Protein 3QMV (pdb70)

Solvent-accessible surface area: 45714 Å² total

Sequence (1020 aa):
QRRSAWFPRPVAAPAAEPPDPAAAPLRLVCFPYAGGTVSAFRGWQEERLGDEVAVVPVQLPGRGLRLRERPYDTEPLAEAVADALEEHRLTHDYALFGHSSGALLAYEVACVLRRRGAPRPRHLFVSGSRAPHLYGDRADHTLSDTALREVIRDLGGLDFDRRLPVLRADLRACERYDWHPRPPLDCPTTAFSAAADPIATPEVEAWRPYTTGSFLRRHLPGNHFFLNGGPSRDRLLAHLGTELSQRSAWFPRPVAAPAAEPPDPAAAPLRLVCFPYAGGTVSAFRGWQERLGDEVAVVPVQLPGRGLRLRERPYDTEPLAEAVADALEEHRLTHDYALFGHSSGALLAYEVACVLRRRGAPRPRHLFVSGSRAPHLYGDRADHTLSDTALREVIRDLGGLDDADTLGAAYFDRRLPVLRADLRACERYDWHPRRPPLDCPTTAFSAAADPIATPEVEAWRPYTTGSFLRRHLPGNHFFLNGGPSRDRLLAHLGTELDLGTENLYFQSNALLSSQRSAWFPRPVAAPAEPPDPAAAPLRLVCFPYAGGTVSAFRGWQERLGDEVAVVPVQLPGRGLRLRRERPYDTEPLAEAVADALEEHRLTHDYALFGHSGALLAYEVACVLRRRGAPRPRHLFVSGSRAPHLYGDRADHTLSDTALREVIRDLGGLDDADTLGAAYFDRRLPVLRADLRACERYDWHPRPPLDCPTTAFSAAADPIATPEVEAWRRPYTTGSFLRRHLPGNHFFLNGGPSRDRLLAHLGTELDLGTENLYFQSNALLSQRSAWFPRPVAAEPPDPAAAPLRLVCFPYAGGTVSAFRGWQERLGDEVAVVPVQLPGRGLRLRRERPYDTEPLAEAVADALEEHRLTHDYALFGHSSGALLAYEVACVLRRRGAPRPRHLFVSGSRAPHLYGDRADHTLSDTALREVIRDLGGLDDADTLGAAYFDRRLPVLRADLRACERYDWHPRPPLDCPTTAFSAAADPIATPEVEAWRPYTTGSFLRRHLPGNHFFLNGGPSRDRLLAHLGTEL

CATH classification: 3.40.50.1820

Radius of gyration: 35.7 Å; Cα contacts (8 Å, |Δi|>4): 2037; chains: 4; bounding box: 116×60×93 Å

B-factor: mean 31.5, std 10.74, range [8.54, 65.56]

Nearest PDB structures (foldseek):
  3qmv-assembly2_D  TM=9.800E-01  e=1.439E-48  Streptomyces coelicolor
  3qmv-assembly1_C  TM=9.848E-01  e=9.908E-48  Streptomyces coelicolor
  3qmw-assembly1_A  TM=9.601E-01  e=5.236E-45  Streptomyces coelicolor
  3qmw-assembly2_B  TM=9.418E-01  e=5.497E-44  Streptomyces coelicolor
  6vap-assembly2_B  TM=8.892E-01  e=2.662E-18  Streptomyces sp. WAC02707

Organism: Streptomyces coelicolor (strain ATCC BAA-471 / A3(2) / M145) (NCBI:txid100226)

Structure (mmCIF, N/CA/C/O backbone):
data_3QMV
#
_entry.id   3QMV
#
_cell.length_a   74.813
_cell.length_b   79.399
_cell.length_c   87.438
_cell.angle_alpha   90.00
_cell.angle_beta   90.12
_cell.angle_gamma   90.00
#
_symmetry.space_group_name_H-M   'P 1 21 1'
#
loop_
_entity.id
_entity.type
_entity.pdbx_description
1 polymer Thioesterase
2 water water
#
loop_
_atom_site.group_PDB
_atom_site.id
_atom_site.type_symbol
_atom_site.label_atom_id
_atom_site.label_alt_id
_atom_site.label_comp_id
_atom_site.label_asym_id
_atom_site.label_entity_id
_atom_site.label_seq_id
_atom_site.pdbx_PDB_ins_code
_atom_site.Cartn_x
_atom_site.Cartn_y
_atom_site.Cartn_z
_atom_site.occupancy
_atom_site.B_iso_or_equiv
_atom_site.auth_seq_id
_atom_site.auth_comp_id
_atom_site.auth_asym_id
_atom_site.auth_atom_id
_atom_site.pdbx_PDB_model_num
ATOM 1 N N . GLN A 1 28 ? 102.760 36.226 10.137 1.00 39.72 9 GLN A N 1
ATOM 2 C CA . GLN A 1 28 ? 102.915 35.042 9.235 1.00 39.46 9 GLN A CA 1
ATOM 3 C C . GLN A 1 28 ? 101.581 34.320 8.923 1.00 38.55 9 GLN A C 1
ATOM 4 O O . GLN A 1 28 ? 101.545 33.454 8.038 1.00 38.59 9 GLN A O 1
ATOM 10 N N A ARG A 1 29 ? 100.508 34.675 9.631 0.50 37.75 10 ARG A N 1
ATOM 11 N N B ARG A 1 29 ? 100.512 34.656 9.646 0.50 37.73 10 ARG A N 1
ATOM 12 C CA A ARG A 1 29 ? 99.204 34.048 9.408 0.50 37.23 10 ARG A CA 1
ATOM 13 C CA B ARG A 1 29 ? 99.206 34.048 9.389 0.50 37.20 10 ARG A CA 1
ATOM 14 C C A ARG A 1 29 ? 98.622 34.434 8.052 0.50 36.39 10 ARG A C 1
ATOM 15 C C B ARG A 1 29 ? 98.700 34.400 8.002 0.50 36.37 10 ARG A C 1
ATOM 16 O O A ARG A 1 29 ? 97.890 33.660 7.451 0.50 36.38 10 ARG A O 1
ATOM 17 O O B ARG A 1 29 ? 98.111 33.568 7.324 0.50 36.37 10 ARG A O 1
ATOM 32 N N . SER A 1 30 ? 98.947 35.638 7.589 1.00 35.63 11 SER A N 1
ATOM 33 C CA . SER A 1 30 ? 98.498 36.137 6.293 1.00 34.06 11 SER A CA 1
ATOM 34 C C . SER A 1 30 ? 99.209 35.467 5.128 1.00 31.92 11 SER A C 1
ATOM 35 O O . SER A 1 30 ? 98.641 35.361 4.029 1.00 31.73 11 SER A O 1
ATOM 38 N N . ALA A 1 31 ? 100.455 35.043 5.358 1.00 29.14 12 ALA A N 1
ATOM 39 C CA . ALA A 1 31 ? 101.194 34.289 4.358 1.00 26.98 12 ALA A CA 1
ATOM 40 C C . ALA A 1 31 ? 100.577 32.907 4.175 1.00 24.87 12 ALA A C 1
ATOM 41 O O . ALA A 1 31 ? 100.158 32.573 3.084 1.00 23.74 12 ALA A O 1
ATOM 43 N N . TRP A 1 32 ? 100.528 32.113 5.245 1.00 23.05 13 TRP A N 1
ATOM 44 C CA . TRP A 1 32 ? 100.099 30.705 5.144 1.00 22.04 13 TRP A CA 1
ATOM 45 C C . TRP A 1 32 ? 98.579 30.532 4.985 1.00 21.34 13 TRP A C 1
ATOM 46 O O . TRP A 1 32 ? 98.108 29.671 4.208 1.00 20.36 13 TRP A O 1
ATOM 57 N N . PHE A 1 33 ? 97.829 31.348 5.722 1.00 20.33 14 PHE A N 1
ATOM 58 C CA . PHE A 1 33 ? 96.392 31.143 5.906 1.00 20.37 14 PHE A CA 1
ATOM 59 C C . PHE A 1 33 ? 95.602 32.401 5.618 1.00 20.18 14 PHE A C 1
ATOM 60 O O . PHE A 1 33 ? 94.954 32.945 6.506 1.00 20.62 14 PHE A O 1
ATOM 68 N N . PRO A 1 34 ? 95.645 32.859 4.359 1.00 20.49 15 PRO A N 1
ATOM 69 C CA . PRO A 1 34 ? 94.891 34.046 3.962 1.00 21.06 15 PRO A CA 1
ATOM 70 C C . PRO A 1 34 ? 93.386 33.816 4.023 1.00 21.82 15 PRO A C 1
ATOM 71 O O . PRO A 1 34 ? 92.899 32.760 3.566 1.00 21.10 15 PRO A O 1
ATOM 75 N N . ARG A 1 35 ? 92.652 34.796 4.551 1.00 22.62 16 ARG A N 1
ATOM 76 C CA . ARG A 1 35 ? 91.190 34.682 4.626 1.00 24.16 16 ARG A CA 1
ATOM 77 C C . ARG A 1 35 ? 90.630 34.638 3.211 1.00 23.76 16 ARG A C 1
ATOM 78 O O . ARG A 1 35 ? 91.052 35.405 2.373 1.00 24.33 16 ARG A O 1
ATOM 86 N N . PRO A 1 36 ? 89.688 33.726 2.932 1.00 24.19 17 PRO A N 1
ATOM 87 C CA . PRO A 1 36 ? 89.083 33.787 1.608 1.00 24.49 17 PRO A CA 1
ATOM 88 C C . PRO A 1 36 ? 88.349 35.119 1.410 1.00 24.58 17 PRO A C 1
ATOM 89 O O . PRO A 1 36 ? 87.812 35.670 2.354 1.00 23.54 17 PRO A O 1
ATOM 93 N N . VAL A 1 37 ? 88.384 35.632 0.191 1.00 25.75 18 VAL A N 1
ATOM 94 C CA . VAL A 1 37 ? 87.603 36.804 -0.179 1.00 27.00 18 VAL A CA 1
ATOM 95 C C . VAL A 1 37 ? 86.141 36.370 -0.381 1.00 28.32 18 VAL A C 1
ATOM 96 O O . VAL A 1 37 ? 85.860 35.208 -0.715 1.00 27.69 18 VAL A O 1
ATOM 100 N N . ALA A 1 38 ? 85.217 37.298 -0.160 1.00 30.29 19 ALA A N 1
ATOM 101 C CA . ALA A 1 38 ? 83.794 37.029 -0.347 1.00 31.96 19 ALA A CA 1
ATOM 102 C C . ALA A 1 38 ? 83.527 36.657 -1.799 1.00 33.65 19 ALA A C 1
ATOM 103 O O . ALA A 1 38 ? 84.143 37.212 -2.711 1.00 34.11 19 ALA A O 1
ATOM 105 N N . ALA A 1 39 ? 82.641 35.693 -2.029 1.00 35.86 20 ALA A N 1
ATOM 106 C CA . ALA A 1 39 ? 82.306 35.325 -3.400 1.00 37.41 20 ALA A CA 1
ATOM 107 C C . ALA A 1 39 ? 81.342 36.355 -3.994 1.00 39.27 20 ALA A C 1
ATOM 108 O O . ALA A 1 39 ? 80.666 37.078 -3.267 1.00 38.49 20 ALA A O 1
ATOM 110 N N . PRO A 1 40 ? 81.289 36.434 -5.333 1.00 41.76 21 PRO A N 1
ATOM 111 C CA . PRO A 1 40 ? 80.219 37.215 -5.909 1.00 43.27 21 PRO A CA 1
ATOM 112 C C . PRO A 1 40 ? 78.958 36.360 -5.883 1.00 44.53 21 PRO A C 1
ATOM 113 O O . PRO A 1 40 ? 78.833 35.447 -6.703 1.00 45.49 21 PRO A O 1
ATOM 117 N N . ALA A 1 41 ? 78.069 36.613 -4.918 1.00 45.76 22 ALA A N 1
ATOM 118 C CA . ALA A 1 41 ? 76.755 35.941 -4.855 1.00 46.57 22 ALA A CA 1
ATOM 119 C C . ALA A 1 41 ? 76.092 35.881 -6.241 1.00 46.92 22 ALA A C 1
ATOM 120 O O . ALA A 1 41 ? 75.692 36.912 -6.790 1.00 47.37 22 ALA A O 1
ATOM 122 N N . ALA A 1 42 ? 75.987 34.673 -6.797 1.00 47.18 23 ALA A N 1
ATOM 123 C CA . ALA A 1 42 ? 75.596 34.476 -8.201 1.00 47.40 23 ALA A CA 1
ATOM 124 C C . ALA A 1 42 ? 74.160 34.895 -8.538 1.00 47.55 23 ALA A C 1
ATOM 125 O O . ALA A 1 42 ? 73.260 34.862 -7.687 1.00 47.79 23 ALA A O 1
ATOM 127 N N . GLU A 1 43 ? 73.972 35.284 -9.799 1.00 47.42 24 GLU A N 1
ATOM 128 C CA . GLU A 1 43 ? 72.653 35.542 -10.360 1.00 47.30 24 GLU A CA 1
ATOM 129 C C . GLU A 1 43 ? 71.838 34.244 -10.320 1.00 46.43 24 GLU A C 1
ATOM 130 O O . GLU A 1 43 ? 72.339 33.192 -10.738 1.00 46.28 24 GLU A O 1
ATOM 136 N N . PRO A 1 44 ? 70.590 34.307 -9.811 1.00 45.28 25 PRO A N 1
ATOM 137 C CA . PRO A 1 44 ? 69.759 33.095 -9.739 1.00 44.47 25 PRO A CA 1
ATOM 138 C C . PRO A 1 44 ? 69.518 32.439 -11.104 1.00 43.48 25 PRO A C 1
ATOM 139 O O . PRO A 1 44 ? 69.368 33.146 -12.108 1.00 43.58 25 PRO A O 1
ATOM 143 N N . PRO A 1 45 ? 69.500 31.093 -11.150 1.00 42.00 26 PRO A N 1
ATOM 144 C CA . PRO A 1 45 ? 69.191 30.422 -12.409 1.00 41.08 26 PRO A CA 1
ATOM 145 C C . PRO A 1 45 ? 67.725 30.585 -12.810 1.00 40.06 26 PRO A C 1
ATOM 146 O O . PRO A 1 45 ? 66.844 30.692 -11.956 1.00 39.47 26 PRO A O 1
ATOM 150 N N . ASP A 1 46 ? 67.491 30.612 -14.115 1.00 39.23 27 ASP A N 1
ATOM 151 C CA . ASP A 1 46 ? 66.163 30.727 -14.672 1.00 38.67 27 ASP A CA 1
ATOM 152 C C . ASP A 1 46 ? 65.431 29.401 -14.441 1.00 37.80 27 ASP A C 1
ATOM 153 O O . ASP A 1 46 ? 65.889 28.362 -14.921 1.00 37.11 27 ASP A O 1
ATOM 158 N N . PRO A 1 47 ? 64.308 29.422 -13.691 1.00 37.17 28 PRO A N 1
ATOM 159 C CA . PRO A 1 47 ? 63.571 28.171 -13.480 1.00 36.83 28 PRO A CA 1
ATOM 160 C C . PRO A 1 47 ? 63.129 27.509 -14.787 1.00 36.85 28 PRO A C 1
ATOM 161 O O . PRO A 1 47 ? 63.025 26.291 -14.847 1.00 37.20 28 PRO A O 1
ATOM 165 N N . ALA A 1 48 ? 62.886 28.310 -15.820 1.00 36.80 29 ALA A N 1
ATOM 166 C CA . ALA A 1 48 ? 62.550 27.802 -17.150 1.00 36.49 29 ALA A CA 1
ATOM 167 C C . ALA A 1 48 ? 63.648 26.929 -17.747 1.00 36.27 29 ALA A C 1
ATOM 168 O O . ALA A 1 48 ? 63.346 25.898 -18.365 1.00 36.86 29 ALA A O 1
ATOM 170 N N . ALA A 1 49 ? 64.908 27.326 -17.553 1.00 35.18 30 ALA A N 1
ATOM 171 C CA . ALA A 1 49 ? 66.048 26.665 -18.197 1.00 34.77 30 ALA A CA 1
ATOM 172 C C . ALA A 1 49 ? 66.915 25.791 -17.282 1.00 34.13 30 ALA A C 1
ATOM 173 O O . ALA A 1 49 ? 67.825 25.103 -17.769 1.00 34.96 30 ALA A O 1
ATOM 175 N N . ALA A 1 50 ? 66.674 25.817 -15.971 1.00 33.10 31 ALA A N 1
ATOM 176 C CA . ALA A 1 50 ? 67.530 25.088 -15.032 1.00 32.10 31 ALA A CA 1
ATOM 177 C C . ALA A 1 50 ? 67.411 23.588 -15.288 1.00 31.33 31 ALA A C 1
ATOM 178 O O . ALA A 1 50 ? 66.328 23.116 -15.605 1.00 31.74 31 ALA A O 1
ATOM 180 N N . PRO A 1 51 ? 68.518 22.827 -15.175 1.00 30.41 32 PRO A N 1
ATOM 181 C CA . PRO A 1 51 ? 68.379 21.383 -15.414 1.00 29.50 32 PRO A CA 1
ATOM 182 C C . PRO A 1 51 ? 67.448 20.666 -14.419 1.00 28.24 32 PRO A C 1
ATOM 183 O O . PRO A 1 51 ? 66.887 19.623 -14.759 1.00 28.00 32 PRO A O 1
ATOM 187 N N . LEU A 1 52 ? 67.307 21.212 -13.210 1.00 26.86 33 LEU A N 1
ATOM 188 C CA . LEU A 1 52 ? 66.364 20.690 -12.214 1.00 25.89 33 LEU A CA 1
ATOM 189 C C . LEU A 1 52 ? 65.633 21.825 -11.475 1.00 24.55 33 LEU A C 1
ATOM 190 O O . LEU A 1 52 ? 66.253 22.815 -11.084 1.00 23.38 33 LEU A O 1
ATOM 195 N N . ARG A 1 53 ? 64.315 21.669 -11.297 1.00 23.01 34 ARG A N 1
ATOM 196 C CA . ARG A 1 53 ? 63.515 22.597 -10.504 1.00 22.11 34 ARG A CA 1
ATOM 197 C C . ARG A 1 53 ? 63.069 21.890 -9.228 1.00 20.66 34 ARG A C 1
ATOM 198 O O . ARG A 1 53 ? 62.423 20.858 -9.284 1.00 21.50 34 ARG A O 1
ATOM 206 N N . LEU A 1 54 ? 63.458 22.424 -8.085 1.00 19.31 35 LEU A N 1
ATOM 207 C CA . LEU A 1 54 ? 63.095 21.869 -6.779 1.00 18.29 35 LEU A CA 1
ATOM 208 C C . LEU A 1 54 ? 61.895 22.614 -6.212 1.00 17.13 35 LEU A C 1
ATOM 209 O O . LEU A 1 54 ? 62.016 23.746 -5.769 1.00 17.23 35 LEU A O 1
ATOM 214 N N . VAL A 1 55 ? 60.738 21.958 -6.217 1.00 16.94 36 VAL A N 1
ATOM 215 C CA . VAL A 1 55 ? 59.483 22.565 -5.815 1.00 15.60 36 VAL A CA 1
ATOM 216 C C . VAL A 1 55 ? 59.347 22.355 -4.312 1.00 15.62 36 VAL A C 1
ATOM 217 O O . VAL A 1 55 ? 59.364 21.212 -3.840 1.00 15.98 36 VAL A O 1
ATOM 221 N N . CYS A 1 56 ? 59.174 23.446 -3.565 1.00 15.33 37 CYS A N 1
ATOM 222 C CA . CYS A 1 56 ? 59.271 23.409 -2.102 1.00 16.00 37 CYS A CA 1
ATOM 223 C C . CYS A 1 56 ? 57.998 23.837 -1.375 1.00 16.44 37 CYS A C 1
ATOM 224 O O . CYS A 1 56 ? 57.476 24.944 -1.625 1.00 17.18 37 CYS A O 1
ATOM 227 N N . PHE A 1 57 ? 57.533 22.975 -0.460 1.00 16.40 38 PHE A N 1
ATOM 228 C CA . PHE A 1 57 ? 56.320 23.174 0.319 1.00 16.49 38 PHE A CA 1
ATOM 229 C C . PHE A 1 57 ? 56.629 23.392 1.802 1.00 16.98 38 PHE A C 1
ATOM 230 O O . PHE A 1 57 ? 57.394 22.640 2.404 1.00 16.70 38 PHE A O 1
ATOM 238 N N . PRO A 1 58 ? 56.041 24.425 2.401 1.00 18.42 39 PRO A N 1
ATOM 239 C CA . PRO A 1 58 ? 56.280 24.732 3.815 1.00 19.06 39 PRO A CA 1
ATOM 240 C C . PRO A 1 58 ? 55.534 23.852 4.794 1.00 19.51 39 PRO A C 1
ATOM 241 O O . PRO A 1 58 ? 54.687 23.049 4.392 1.00 19.31 39 PRO A O 1
ATOM 245 N N . TYR A 1 59 ? 55.848 24.028 6.083 1.00 19.92 40 TYR A N 1
ATOM 246 C CA . TYR A 1 59 ? 55.146 23.374 7.183 1.00 19.85 40 TYR A CA 1
ATOM 247 C C . TYR A 1 59 ? 53.838 24.097 7.417 1.00 20.21 40 TYR A C 1
ATOM 248 O O . TYR A 1 59 ? 53.609 25.160 6.843 1.00 20.05 40 TYR A O 1
ATOM 257 N N . ALA A 1 60 ? 52.994 23.524 8.271 1.00 20.73 41 ALA A N 1
ATOM 258 C CA . ALA A 1 60 ? 51.649 24.054 8.526 1.00 21.69 41 ALA A CA 1
ATOM 259 C C . ALA A 1 60 ? 51.737 25.450 9.098 1.00 22.72 41 ALA A C 1
ATOM 260 O O . ALA A 1 60 ? 52.484 25.681 10.051 1.00 23.11 41 ALA A O 1
ATOM 262 N N . GLY A 1 61 ? 50.975 26.375 8.513 1.00 23.76 42 GLY A N 1
ATOM 263 C CA . GLY A 1 61 ? 51.007 27.787 8.925 1.00 24.12 42 GLY A CA 1
ATOM 264 C C . GLY A 1 61 ? 52.260 28.521 8.473 1.00 24.72 42 GLY A C 1
ATOM 265 O O . GLY A 1 61 ? 52.471 29.660 8.861 1.00 25.57 42 GLY A O 1
ATOM 266 N N . GLY A 1 62 ? 53.077 27.883 7.631 1.00 24.57 43 GLY A N 1
ATOM 267 C CA . GLY A 1 62 ? 54.331 28.455 7.184 1.00 24.21 43 GLY A CA 1
ATOM 268 C C . GLY A 1 62 ? 54.186 29.098 5.832 1.00 23.93 43 GLY A C 1
ATOM 269 O O . GLY A 1 62 ? 53.146 28.982 5.191 1.00 23.50 43 GLY A O 1
ATOM 270 N N . THR A 1 63 ? 55.237 29.775 5.386 1.00 23.37 44 THR A N 1
ATOM 271 C CA . THR A 1 63 ? 55.196 30.435 4.084 1.00 23.16 44 THR A CA 1
ATOM 272 C C . THR A 1 63 ? 56.483 30.171 3.326 1.00 22.56 44 THR A C 1
ATOM 273 O O . THR A 1 63 ? 57.362 29.485 3.820 1.00 21.46 44 THR A O 1
ATOM 277 N N . VAL A 1 64 ? 56.586 30.739 2.127 1.00 22.60 45 VAL A N 1
ATOM 278 C CA . VAL A 1 64 ? 57.777 30.574 1.311 1.00 23.05 45 VAL A CA 1
ATOM 279 C C . VAL A 1 64 ? 59.055 31.105 1.974 1.00 23.77 45 VAL A C 1
ATOM 280 O O . VAL A 1 64 ? 60.150 30.783 1.521 1.00 23.80 45 VAL A O 1
ATOM 284 N N . SER A 1 65 ? 58.919 31.886 3.050 1.00 24.13 46 SER A N 1
ATOM 285 C CA . SER A 1 65 ? 60.079 32.427 3.770 1.00 25.10 46 SER A CA 1
ATOM 286 C C . SER A 1 65 ? 60.948 31.330 4.370 1.00 24.98 46 SER A C 1
ATOM 287 O O . SER A 1 65 ? 62.141 31.537 4.612 1.00 25.05 46 SER A O 1
ATOM 290 N N . ALA A 1 66 ? 60.355 30.151 4.574 1.00 24.37 47 ALA A N 1
ATOM 291 C CA . ALA A 1 66 ? 61.079 28.981 5.057 1.00 23.36 47 ALA A CA 1
ATOM 292 C C . ALA A 1 66 ? 62.288 28.662 4.206 1.00 22.95 47 ALA A C 1
ATOM 293 O O . ALA A 1 66 ? 63.268 28.172 4.724 1.00 23.67 47 ALA A O 1
ATOM 295 N N . PHE A 1 67 ? 62.223 28.965 2.912 1.00 22.53 48 PHE A N 1
ATOM 296 C CA . PHE A 1 67 ? 63.249 28.586 1.947 1.00 22.24 48 PHE A CA 1
ATOM 297 C C . PHE A 1 67 ? 64.197 29.733 1.510 1.00 22.95 48 PHE A C 1
ATOM 298 O O . PHE A 1 67 ? 64.910 29.625 0.486 1.00 21.20 48 PHE A O 1
ATOM 306 N N . ARG A 1 68 ? 64.205 30.816 2.292 1.00 23.24 49 ARG A N 1
ATOM 307 C CA . ARG A 1 68 ? 65.117 31.937 2.036 1.00 24.33 49 ARG A CA 1
ATOM 308 C C . ARG A 1 68 ? 66.553 31.449 2.144 1.00 23.58 49 ARG A C 1
ATOM 309 O O . ARG A 1 68 ? 66.905 30.711 3.063 1.00 24.04 49 ARG A O 1
ATOM 317 N N . GLY A 1 69 ? 67.362 31.812 1.170 1.00 22.94 50 GLY A N 1
ATOM 318 C CA . GLY A 1 69 ? 68.761 31.424 1.150 1.00 22.84 50 GLY A CA 1
ATOM 319 C C . GLY A 1 69 ? 69.027 30.080 0.495 1.00 22.79 50 GLY A C 1
ATOM 320 O O . GLY A 1 69 ? 70.187 29.730 0.251 1.00 22.69 50 GLY A O 1
ATOM 321 N N . TRP A 1 70 ? 67.972 29.310 0.220 1.00 21.61 51 TRP A N 1
ATOM 322 C CA . TRP A 1 70 ? 68.146 27.989 -0.345 1.00 21.46 51 TRP A CA 1
ATOM 323 C C . TRP A 1 70 ? 68.818 28.051 -1.707 1.00 22.15 51 TRP A C 1
ATOM 324 O O . TRP A 1 70 ? 69.684 27.223 -1.994 1.00 21.86 51 TRP A O 1
ATOM 335 N N . GLN A 1 71 ? 68.439 29.026 -2.531 1.00 22.89 52 GLN A N 1
ATOM 336 C CA . GLN A 1 71 ? 68.975 29.133 -3.897 1.00 24.52 52 GLN A CA 1
ATOM 337 C C . GLN A 1 71 ? 70.501 29.303 -3.969 1.00 25.96 52 GLN A C 1
ATOM 338 O O . GLN A 1 71 ? 71.173 28.613 -4.740 1.00 25.55 52 GLN A O 1
ATOM 344 N N A GLU A 1 72 ? 71.047 30.231 -3.184 0.50 26.94 53 GLU A N 1
ATOM 345 N N B GLU A 1 72 ? 71.039 30.232 -3.189 0.50 27.01 53 GLU A N 1
ATOM 346 C CA A GLU A 1 72 ? 72.502 30.442 -3.193 0.50 27.78 53 GLU A CA 1
ATOM 347 C CA B GLU A 1 72 ? 72.486 30.456 -3.182 0.50 27.92 53 GLU A CA 1
ATOM 348 C C A GLU A 1 72 ? 73.227 29.225 -2.627 0.50 28.19 53 GLU A C 1
ATOM 349 C C B GLU A 1 72 ? 73.237 29.254 -2.603 0.50 28.28 53 GLU A C 1
ATOM 350 O O A GLU A 1 72 ? 74.265 28.819 -3.145 0.50 28.29 53 GLU A O 1
ATOM 351 O O B GLU A 1 72 ? 74.307 28.895 -3.085 0.50 28.43 53 GLU A O 1
ATOM 362 N N . ARG A 1 73 ? 72.657 28.619 -1.591 1.00 28.72 54 ARG A N 1
ATOM 363 C CA . ARG A 1 73 ? 73.266 27.455 -0.973 1.00 29.16 54 ARG A CA 1
ATOM 364 C C . ARG A 1 73 ? 73.291 26.231 -1.879 1.00 29.38 54 ARG A C 1
ATOM 365 O O . ARG A 1 73 ? 74.234 25.427 -1.806 1.00 30.00 54 ARG A O 1
ATOM 373 N N . LEU A 1 74 ? 72.289 26.091 -2.746 1.00 29.20 55 LEU A N 1
ATOM 374 C CA . LEU A 1 74 ? 72.204 24.922 -3.622 1.00 29.29 55 LEU A CA 1
ATOM 375 C C . LEU A 1 74 ? 72.891 25.107 -4.967 1.00 29.71 55 LEU A C 1
ATOM 376 O O . LEU A 1 74 ? 73.159 24.127 -5.650 1.00 29.47 55 LEU A O 1
ATOM 381 N N . GLY A 1 75 ? 73.160 26.348 -5.359 1.00 30.20 56 GLY A N 1
ATOM 382 C CA . GLY A 1 75 ? 73.946 26.611 -6.571 1.00 31.14 56 GLY A CA 1
ATOM 383 C C . GLY A 1 75 ? 73.114 26.714 -7.832 1.00 31.95 56 GLY A C 1
ATOM 384 O O . GLY A 1 75 ? 71.881 26.670 -7.780 1.00 32.99 56 GLY A O 1
ATOM 385 N N . ASP A 1 76 ? 73.794 26.804 -8.972 1.00 32.49 57 ASP A N 1
ATOM 386 C CA . ASP A 1 76 ? 73.164 27.197 -10.238 1.00 32.96 57 ASP A CA 1
ATOM 387 C C . ASP A 1 76 ? 72.576 26.038 -11.031 1.00 32.38 57 ASP A C 1
ATOM 388 O O . ASP A 1 76 ? 71.927 26.275 -12.042 1.00 31.92 57 ASP A O 1
ATOM 393 N N . GLU A 1 77 ? 72.786 24.796 -10.583 1.00 32.01 58 GLU A N 1
ATOM 394 C CA . GLU A 1 77 ? 72.244 23.631 -11.286 1.00 31.73 58 GLU A CA 1
ATOM 395 C C . GLU A 1 77 ? 70.803 23.277 -10.901 1.00 30.38 58 GLU A C 1
ATOM 396 O O . GLU A 1 77 ? 70.225 22.358 -11.479 1.00 30.93 58 GLU A O 1
ATOM 402 N N . VAL A 1 78 ? 70.241 23.977 -9.923 1.00 28.62 59 VAL A N 1
ATOM 403 C CA . VAL A 1 78 ? 68.866 23.749 -9.479 1.00 27.49 59 VAL A CA 1
ATOM 404 C C . VAL A 1 78 ? 68.166 25.103 -9.256 1.00 26.40 59 VAL A C 1
ATOM 405 O O . VAL A 1 78 ? 68.729 26.006 -8.634 1.00 27.31 59 VAL A O 1
ATOM 409 N N . ALA A 1 79 ? 66.964 25.261 -9.809 1.00 24.53 60 ALA A N 1
ATOM 410 C CA . ALA A 1 79 ? 66.121 26.412 -9.497 1.00 23.29 60 ALA A CA 1
ATOM 411 C C . ALA A 1 79 ? 65.246 26.019 -8.330 1.00 22.21 60 ALA A C 1
ATOM 412 O O . ALA A 1 79 ? 64.522 25.003 -8.399 1.00 22.21 60 ALA A O 1
ATOM 414 N N . VAL A 1 80 ? 65.347 26.781 -7.246 1.00 20.54 61 VAL A N 1
ATOM 415 C CA . VAL A 1 80 ? 64.490 26.607 -6.103 1.00 19.66 61 VAL A CA 1
ATOM 416 C C . VAL A 1 80 ? 63.148 27.338 -6.357 1.00 19.32 61 VAL A C 1
ATOM 417 O O . VAL A 1 80 ? 63.120 28.530 -6.675 1.00 19.20 61 VAL A O 1
ATOM 421 N N . VAL A 1 81 ? 62.052 26.599 -6.207 1.00 18.81 62 VAL A N 1
ATOM 422 C CA . VAL A 1 81 ? 60.701 27.081 -6.508 1.00 18.39 62 VAL A CA 1
ATOM 423 C C . VAL A 1 81 ? 59.844 26.879 -5.280 1.00 17.82 62 VAL A C 1
ATOM 424 O O . VAL A 1 81 ? 59.193 25.846 -5.135 1.00 18.66 62 VAL A O 1
ATOM 428 N N . PRO A 1 82 ? 59.874 27.841 -4.358 1.00 17.17 63 PRO A N 1
ATOM 429 C CA . PRO A 1 82 ? 58.959 27.746 -3.242 1.00 17.15 63 PRO A CA 1
ATOM 430 C C . PRO A 1 82 ? 57.510 27.951 -3.711 1.00 17.12 63 PRO A C 1
ATOM 431 O O . PRO A 1 82 ? 57.266 28.586 -4.741 1.00 17.92 63 PRO A O 1
ATOM 435 N N . VAL A 1 83 ? 56.571 27.335 -3.019 1.00 17.77 64 VAL A N 1
ATOM 436 C CA . VAL A 1 83 ? 55.163 27.397 -3.409 1.00 18.02 64 VAL A CA 1
ATOM 437 C C . VAL A 1 83 ? 54.438 28.213 -2.353 1.00 18.22 64 VAL A C 1
ATOM 438 O O . VAL A 1 83 ? 54.522 27.892 -1.177 1.00 18.54 64 VAL A O 1
ATOM 442 N N . GLN A 1 84 ? 53.759 29.281 -2.767 1.00 18.41 65 GLN A N 1
ATOM 443 C CA . GLN A 1 84 ? 52.856 30.014 -1.872 1.00 18.80 65 GLN A CA 1
ATOM 444 C C . GLN A 1 84 ? 51.446 29.481 -1.949 1.00 17.78 65 GLN A C 1
ATOM 445 O O . GLN A 1 84 ? 50.837 29.570 -2.994 1.00 17.87 65 GLN A O 1
ATOM 451 N N . LEU A 1 85 ? 50.936 28.949 -0.840 1.00 18.04 66 LEU A N 1
ATOM 452 C CA . LEU A 1 85 ? 49.592 28.362 -0.782 1.00 17.97 66 LEU A CA 1
ATOM 453 C C . LEU A 1 85 ? 48.550 29.449 -0.470 1.00 18.66 66 LEU A C 1
ATOM 454 O O . LEU A 1 85 ? 48.882 30.459 0.182 1.00 17.67 66 LEU A O 1
ATOM 459 N N . PRO A 1 86 ? 47.289 29.255 -0.933 1.00 18.58 67 PRO A N 1
ATOM 460 C CA . PRO A 1 86 ? 46.190 30.180 -0.636 1.00 18.53 67 PRO A CA 1
ATOM 461 C C . PRO A 1 86 ? 46.049 30.418 0.837 1.00 19.06 67 PRO A C 1
ATOM 462 O O . PRO A 1 86 ? 46.282 29.494 1.611 1.00 18.68 67 PRO A O 1
ATOM 466 N N . GLY A 1 87 ? 45.682 31.643 1.217 1.00 19.07 68 GLY A N 1
ATOM 467 C CA . GLY A 1 87 ? 45.437 31.986 2.608 1.00 19.37 68 GLY A CA 1
ATOM 468 C C . GLY A 1 87 ? 46.515 32.793 3.312 1.00 19.98 68 GLY A C 1
ATOM 469 O O . GLY A 1 87 ? 46.325 33.201 4.446 1.00 21.76 68 GLY A O 1
ATOM 470 N N . ARG A 1 88 ? 47.648 33.021 2.667 1.00 20.31 69 ARG A N 1
ATOM 471 C CA . ARG A 1 88 ? 48.780 33.680 3.321 1.00 20.35 69 ARG A CA 1
ATOM 472 C C . ARG A 1 88 ? 49.491 34.653 2.381 1.00 20.22 69 ARG A C 1
ATOM 473 O O . ARG A 1 88 ? 49.307 34.608 1.157 1.00 19.68 69 ARG A O 1
ATOM 481 N N . GLY A 1 89 ? 50.326 35.522 2.938 1.00 20.57 70 GLY A N 1
ATOM 482 C CA . GLY A 1 89 ? 50.993 36.523 2.107 1.00 20.89 70 GLY A CA 1
ATOM 483 C C . GLY A 1 89 ? 49.964 37.330 1.333 1.00 21.09 70 GLY A C 1
ATOM 484 O O . GLY A 1 89 ? 48.945 37.711 1.875 1.00 20.41 70 GLY A O 1
ATOM 485 N N . LEU A 1 90 ? 50.204 37.552 0.049 1.00 22.42 71 LEU A N 1
ATOM 486 C CA . LEU A 1 90 ? 49.253 38.302 -0.779 1.00 23.32 71 LEU A CA 1
ATOM 487 C C . LEU A 1 90 ? 47.981 37.519 -1.106 1.00 23.44 71 LEU A C 1
ATOM 488 O O . LEU A 1 90 ? 47.039 38.083 -1.661 1.00 23.70 71 LEU A O 1
ATOM 493 N N . ARG A 1 91 ? 47.957 36.230 -0.767 1.00 23.11 72 ARG A N 1
ATOM 494 C CA . ARG A 1 91 ? 46.797 35.373 -1.015 1.00 22.85 72 ARG A CA 1
ATOM 495 C C . ARG A 1 91 ? 45.902 35.299 0.215 1.00 22.54 72 ARG A C 1
ATOM 496 O O . ARG A 1 91 ? 45.082 34.391 0.357 1.00 22.09 72 ARG A O 1
ATOM 504 N N . LEU A 1 92 ? 46.052 36.276 1.099 1.00 22.59 73 LEU A N 1
ATOM 505 C CA . LEU A 1 92 ? 45.326 36.302 2.357 1.00 23.10 73 LEU A CA 1
ATOM 506 C C . LEU A 1 92 ? 43.814 36.409 2.220 1.00 23.29 73 LEU A C 1
ATOM 507 O O . LEU A 1 92 ? 43.106 36.140 3.176 1.00 23.76 73 LEU A O 1
ATOM 512 N N . ARG A 1 93 ? 43.310 36.811 1.059 1.00 23.61 74 ARG A N 1
ATOM 513 C CA . ARG A 1 93 ? 41.858 36.911 0.884 1.00 24.65 74 ARG A CA 1
ATOM 514 C C . ARG A 1 93 ? 41.236 35.592 0.393 1.00 24.28 74 ARG A C 1
ATOM 515 O O . ARG A 1 93 ? 40.022 35.442 0.420 1.00 24.99 74 ARG A O 1
ATOM 523 N N . GLU A 1 94 ? 42.060 34.658 -0.075 1.00 23.55 75 GLU A N 1
ATOM 524 C CA . GLU A 1 94 ? 41.558 33.348 -0.509 1.00 22.89 75 GLU A CA 1
ATOM 525 C C . GLU A 1 94 ? 41.347 32.448 0.698 1.00 21.91 75 GLU A C 1
ATOM 526 O O . GLU A 1 94 ? 42.166 32.444 1.600 1.00 21.94 75 GLU A O 1
ATOM 532 N N . ARG A 1 95 ? 40.247 31.689 0.713 1.00 21.10 76 ARG A N 1
ATOM 533 C CA . ARG A 1 95 ? 40.023 30.699 1.760 1.00 19.95 76 ARG A CA 1
ATOM 534 C C . ARG A 1 95 ? 41.111 29.619 1.641 1.00 19.14 76 ARG A C 1
ATOM 535 O O . ARG A 1 95 ? 41.320 29.065 0.563 1.00 19.08 76 ARG A O 1
ATOM 543 N N . PRO A 1 96 ? 41.810 29.333 2.736 1.00 18.50 77 PRO A N 1
ATOM 544 C CA . PRO A 1 96 ? 42.766 28.238 2.713 1.00 18.88 77 PRO A CA 1
ATOM 545 C C . PRO A 1 96 ? 42.053 26.891 2.567 1.00 18.46 77 PRO A C 1
ATOM 546 O O . PRO A 1 96 ? 40.973 26.672 3.145 1.00 18.01 77 PRO A O 1
ATOM 550 N N . TYR A 1 97 ? 42.624 26.021 1.745 1.00 18.39 78 TYR A N 1
ATOM 551 C CA . TYR A 1 97 ? 42.154 24.646 1.658 1.00 17.95 78 TYR A CA 1
ATOM 552 C C . TYR A 1 97 ? 42.309 23.994 3.033 1.00 18.04 78 TYR A C 1
ATOM 553 O O . TYR A 1 97 ? 43.265 24.251 3.751 1.00 17.99 78 TYR A O 1
ATOM 562 N N . ASP A 1 98 ? 41.355 23.170 3.424 1.00 19.07 79 ASP A N 1
ATOM 563 C CA . ASP A 1 98 ? 41.530 22.392 4.647 1.00 19.69 79 ASP A CA 1
ATOM 564 C C . ASP A 1 98 ? 41.480 20.879 4.407 1.00 18.95 79 ASP A C 1
ATOM 565 O O . ASP A 1 98 ? 41.352 20.097 5.343 1.00 17.74 79 ASP A O 1
ATOM 570 N N . THR A 1 99 ? 41.604 20.486 3.145 1.00 19.34 80 THR A N 1
ATOM 571 C CA . THR A 1 99 ? 41.683 19.091 2.753 1.00 19.54 80 THR A CA 1
ATOM 572 C C . THR A 1 99 ? 42.811 18.896 1.741 1.00 18.94 80 THR A C 1
ATOM 573 O O . THR A 1 99 ? 42.983 19.691 0.813 1.00 18.29 80 THR A O 1
ATOM 585 N N . GLU A 1 101 ? 43.711 16.596 -0.724 1.00 18.37 82 GLU A N 1
ATOM 586 C CA . GLU A 1 101 ? 43.549 16.248 -2.145 1.00 19.09 82 GLU A CA 1
ATOM 587 C C . GLU A 1 101 ? 43.215 17.466 -3.039 1.00 17.60 82 GLU A C 1
ATOM 588 O O . GLU A 1 101 ? 43.914 17.709 -4.007 1.00 17.37 82 GLU A O 1
ATOM 594 N N . PRO A 1 102 ? 42.186 18.261 -2.698 1.00 16.82 83 PRO A N 1
ATOM 595 C CA . PRO A 1 102 ? 41.940 19.444 -3.541 1.00 16.23 83 PRO A CA 1
ATOM 596 C C . PRO A 1 102 ? 43.089 20.462 -3.523 1.00 15.21 83 PRO A C 1
ATOM 597 O O . PRO A 1 102 ? 43.368 21.087 -4.539 1.00 15.51 83 PRO A O 1
ATOM 601 N N . LEU A 1 103 ? 43.767 20.613 -2.398 1.00 14.21 84 LEU A N 1
ATOM 602 C CA . LEU A 1 103 ? 44.978 21.437 -2.360 1.00 14.13 84 LEU A CA 1
ATOM 603 C C . LEU A 1 103 ? 46.055 20.919 -3.310 1.00 13.54 84 LEU A C 1
ATOM 604 O O . LEU A 1 103 ? 46.610 21.672 -4.077 1.00 12.54 84 LEU A O 1
ATOM 609 N N . ALA A 1 104 ? 46.326 19.619 -3.271 1.00 14.35 85 ALA A N 1
ATOM 610 C CA . ALA A 1 104 ? 47.308 18.997 -4.183 1.00 14.13 85 ALA A CA 1
ATOM 611 C C . ALA A 1 104 ? 46.912 19.139 -5.635 1.00 14.80 85 ALA A C 1
ATOM 612 O O . ALA A 1 104 ? 47.765 19.334 -6.517 1.00 14.37 85 ALA A O 1
ATOM 614 N N . GLU A 1 105 ? 45.611 19.059 -5.906 1.00 15.76 86 GLU A N 1
ATOM 615 C CA . GLU A 1 105 ? 45.120 19.236 -7.267 1.00 16.95 86 GLU A CA 1
ATOM 616 C C . GLU A 1 105 ? 45.263 20.665 -7.770 1.00 16.69 86 GLU A C 1
ATOM 617 O O . GLU A 1 105 ? 45.585 20.875 -8.932 1.00 16.64 86 GLU A O 1
ATOM 623 N N . ALA A 1 106 ? 44.993 21.643 -6.910 1.00 16.35 87 ALA A N 1
ATOM 624 C CA . ALA A 1 106 ? 45.194 23.047 -7.272 1.00 16.58 87 ALA A CA 1
ATOM 625 C C . ALA A 1 106 ? 46.703 23.334 -7.500 1.00 16.25 87 ALA A C 1
ATOM 626 O O . ALA A 1 106 ? 47.086 24.053 -8.422 1.00 17.32 87 ALA A O 1
ATOM 628 N N . VAL A 1 107 ? 47.555 22.756 -6.674 1.00 16.10 88 VAL A N 1
ATOM 629 C CA . VAL A 1 107 ? 49.009 22.880 -6.877 1.00 16.02 88 VAL A CA 1
ATOM 630 C C . VAL A 1 107 ? 49.406 22.259 -8.202 1.00 16.06 88 VAL A C 1
ATOM 631 O O . VAL A 1 107 ? 50.158 22.856 -8.980 1.00 15.90 88 VAL A O 1
ATOM 635 N N . ALA A 1 108 ? 48.887 21.069 -8.461 1.00 16.33 89 ALA A N 1
ATOM 636 C CA . ALA A 1 108 ? 49.189 20.354 -9.683 1.00 17.24 89 ALA A CA 1
ATOM 637 C C . ALA A 1 108 ? 48.701 21.126 -10.893 1.00 17.54 89 ALA A C 1
ATOM 638 O O . ALA A 1 108 ? 49.426 21.210 -11.871 1.00 18.46 89 ALA A O 1
ATOM 640 N N . ASP A 1 109 ? 47.498 21.706 -10.839 1.00 18.41 90 ASP A N 1
ATOM 641 C CA . ASP A 1 109 ? 47.053 22.631 -11.917 1.00 18.66 90 ASP A CA 1
ATOM 642 C C . ASP A 1 109 ? 48.070 23.756 -12.186 1.00 18.64 90 ASP A C 1
ATOM 643 O O . ASP A 1 109 ? 48.405 24.063 -13.341 1.00 19.19 90 ASP A O 1
ATOM 648 N N . ALA A 1 110 ? 48.545 24.383 -11.120 1.00 18.45 91 ALA A N 1
ATOM 649 C CA . ALA A 1 110 ? 49.519 25.462 -11.240 1.00 18.51 91 ALA A CA 1
ATOM 650 C C . ALA A 1 110 ? 50.858 24.957 -11.807 1.00 18.86 91 ALA A C 1
ATOM 651 O O . ALA A 1 110 ? 51.404 25.571 -12.710 1.00 18.02 91 ALA A O 1
ATOM 653 N N . LEU A 1 111 ? 51.370 23.827 -11.307 1.00 19.29 92 LEU A N 1
ATOM 654 C CA . LEU A 1 111 ? 52.610 23.268 -11.856 1.00 20.20 92 LEU A CA 1
ATOM 655 C C . LEU A 1 111 ? 52.523 23.017 -13.378 1.00 21.71 92 LEU A C 1
ATOM 656 O O . LEU A 1 111 ? 53.436 23.373 -14.123 1.00 21.87 92 LEU A O 1
ATOM 661 N N . GLU A 1 112 ? 51.425 22.427 -13.833 1.00 23.13 93 GLU A N 1
ATOM 662 C CA . GLU A 1 112 ? 51.249 22.132 -15.255 1.00 24.80 93 GLU A CA 1
ATOM 663 C C . GLU A 1 112 ? 51.116 23.421 -16.066 1.00 25.56 93 GLU A C 1
ATOM 664 O O . GLU A 1 112 ? 51.777 23.592 -17.088 1.00 25.58 93 GLU A O 1
ATOM 670 N N . GLU A 1 113 ? 50.263 24.324 -15.602 1.00 26.44 94 GLU A N 1
ATOM 671 C CA . GLU A 1 113 ? 50.045 25.604 -16.274 1.00 27.16 94 GLU A CA 1
ATOM 672 C C . GLU A 1 113 ? 51.367 26.337 -16.521 1.00 27.00 94 GLU A C 1
ATOM 673 O O . GLU A 1 113 ? 51.543 26.982 -17.557 1.00 27.06 94 GLU A O 1
ATOM 679 N N . HIS A 1 114 ? 52.301 26.222 -15.575 1.00 26.30 95 HIS A N 1
ATOM 680 C CA . HIS A 1 114 ? 53.556 26.955 -15.641 1.00 25.93 95 HIS A CA 1
ATOM 681 C C . HIS A 1 114 ? 54.752 26.071 -16.005 1.00 25.39 95 HIS A C 1
ATOM 682 O O . HIS A 1 114 ? 55.896 26.433 -15.774 1.00 25.12 95 HIS A O 1
ATOM 689 N N . ARG A 1 115 ? 54.462 24.916 -16.583 1.00 25.40 96 ARG A N 1
ATOM 690 C CA . ARG A 1 115 ? 55.464 24.064 -17.209 1.00 25.86 96 ARG A CA 1
ATOM 691 C C . ARG A 1 115 ? 56.544 23.647 -16.219 1.00 25.00 96 ARG A C 1
ATOM 692 O O . ARG A 1 115 ? 57.733 23.681 -16.527 1.00 23.80 96 ARG A O 1
ATOM 700 N N . LEU A 1 116 ? 56.113 23.263 -15.044 1.00 24.57 97 LEU A N 1
ATOM 701 C CA . LEU A 1 116 ? 56.988 22.818 -14.011 1.00 24.85 97 LEU A CA 1
ATOM 702 C C . LEU A 1 116 ? 56.912 21.312 -13.800 1.00 25.36 97 LEU A C 1
ATOM 703 O O . LEU A 1 116 ? 57.431 20.803 -12.885 1.00 26.48 97 LEU A O 1
ATOM 708 N N . THR A 1 117 ? 56.255 20.622 -14.696 1.00 25.27 98 THR A N 1
ATOM 709 C CA . THR A 1 117 ? 55.984 19.212 -14.561 1.00 25.52 98 THR A CA 1
ATOM 710 C C . THR A 1 117 ? 56.971 18.298 -15.332 1.00 25.92 98 THR A C 1
ATOM 711 O O . THR A 1 117 ? 56.629 17.242 -15.748 1.00 26.44 98 THR A O 1
ATOM 715 N N . HIS A 1 118 ? 58.172 18.776 -15.574 1.00 26.13 99 HIS A N 1
ATOM 716 C CA . HIS A 1 118 ? 59.275 17.959 -16.045 1.00 26.20 99 HIS A CA 1
ATOM 717 C C . HIS A 1 118 ? 60.542 18.446 -15.414 1.00 25.57 99 HIS A C 1
ATOM 718 O O . HIS A 1 118 ? 60.606 19.552 -14.998 1.00 25.31 99 HIS A O 1
ATOM 725 N N . ASP A 1 119 ? 61.541 17.589 -15.350 1.00 24.75 100 ASP A N 1
ATOM 726 C CA . ASP A 1 119 ? 62.795 17.935 -14.709 1.00 24.03 100 ASP A CA 1
ATOM 727 C C . ASP A 1 119 ? 62.524 18.629 -13.389 1.00 23.05 100 ASP A C 1
ATOM 728 O O . ASP A 1 119 ? 63.000 19.753 -13.154 1.00 23.05 100 ASP A O 1
ATOM 733 N N . TYR A 1 120 ? 61.755 17.965 -12.532 1.00 21.19 101 TYR A N 1
ATOM 734 C CA . TYR A 1 120 ? 61.413 18.529 -11.246 1.00 19.82 101 TYR A CA 1
ATOM 735 C C . TYR A 1 120 ? 61.611 17.550 -10.104 1.00 18.99 101 TYR A C 1
ATOM 736 O O . TYR A 1 120 ? 61.527 16.315 -10.265 1.00 18.43 101 TYR A O 1
ATOM 745 N N . ALA A 1 121 ? 61.874 18.114 -8.935 1.00 17.63 102 ALA A N 1
ATOM 746 C CA . ALA A 1 121 ? 61.891 17.360 -7.714 1.00 16.48 102 ALA A CA 1
ATOM 747 C C . ALA A 1 121 ? 60.990 18.078 -6.724 1.00 15.94 102 ALA A C 1
ATOM 748 O O . ALA A 1 121 ? 60.642 19.247 -6.934 1.00 14.87 102 ALA A O 1
ATOM 750 N N . LEU A 1 122 ? 60.614 17.383 -5.649 1.00 15.58 103 LEU A N 1
ATOM 751 C CA . LEU A 1 122 ? 59.704 17.927 -4.649 1.00 15.45 103 LEU A CA 1
ATOM 752 C C . LEU A 1 122 ? 60.345 17.855 -3.282 1.00 15.94 103 LEU A C 1
ATOM 753 O O . LEU A 1 122 ? 60.981 16.842 -2.932 1.00 16.09 103 LEU A O 1
ATOM 758 N N . PHE A 1 123 ? 60.159 18.923 -2.507 1.00 15.23 104 PHE A N 1
ATOM 759 C CA . PHE A 1 123 ? 60.553 18.954 -1.114 1.00 14.61 104 PHE A CA 1
ATOM 760 C C . PHE A 1 123 ? 59.370 19.421 -0.293 1.00 14.03 104 PHE A C 1
ATOM 761 O O . PHE A 1 123 ? 58.617 20.321 -0.709 1.00 14.27 104 PHE A O 1
ATOM 769 N N . GLY A 1 124 ? 59.213 18.821 0.875 1.00 13.78 105 GLY A N 1
ATOM 770 C CA . GLY A 1 124 ? 58.321 19.346 1.876 1.00 14.08 105 GLY A CA 1
ATOM 771 C C . GLY A 1 124 ? 58.713 19.017 3.289 1.00 13.99 105 GLY A C 1
ATOM 772 O O . GLY A 1 124 ? 59.326 18.007 3.538 1.00 14.63 105 GLY A O 1
ATOM 773 N N . HIS A 1 125 ? 58.330 19.873 4.210 1.00 15.12 106 HIS A N 1
ATOM 774 C CA . HIS A 1 125 ? 58.587 19.724 5.628 1.00 15.05 106 HIS A CA 1
ATOM 775 C C . HIS A 1 125 ? 57.281 19.660 6.416 1.00 15.31 106 HIS A C 1
ATOM 776 O O . HIS A 1 125 ? 56.439 20.492 6.267 1.00 15.34 106 HIS A O 1
ATOM 783 N N A SER A 1 126 ? 57.204 18.613 7.185 0.50 15.41 107 SER A N 1
ATOM 784 N N B SER A 1 126 ? 57.159 18.634 7.245 0.50 15.25 107 SER A N 1
ATOM 785 C CA A SER A 1 126 ? 56.071 18.366 8.013 0.50 15.77 107 SER A CA 1
ATOM 786 C CA B SER A 1 126 ? 55.977 18.339 8.018 0.50 15.46 107 SER A CA 1
ATOM 787 C C A SER A 1 126 ? 54.783 18.272 7.146 0.50 15.79 107 SER A C 1
ATOM 788 C C B SER A 1 126 ? 54.759 18.252 7.127 0.50 15.63 107 SER A C 1
ATOM 789 O O A SER A 1 126 ? 54.750 17.513 6.235 0.50 15.88 107 SER A O 1
ATOM 790 O O B SER A 1 126 ? 54.739 17.507 6.207 0.50 15.70 107 SER A O 1
ATOM 803 N N . GLY A 1 128 ? 54.005 19.934 4.737 1.00 12.83 109 GLY A N 1
ATOM 804 C CA . GLY A 1 128 ? 54.461 20.067 3.354 1.00 12.95 109 GLY A CA 1
ATOM 805 C C . GLY A 1 128 ? 54.989 18.787 2.717 1.00 12.81 109 GLY A C 1
ATOM 806 O O . GLY A 1 128 ? 54.999 18.655 1.487 1.00 11.54 109 GLY A O 1
ATOM 807 N N . ALA A 1 129 ? 55.472 17.873 3.551 1.00 12.63 110 ALA A N 1
ATOM 808 C CA . ALA A 1 129 ? 55.947 16.579 3.077 1.00 13.53 110 ALA A CA 1
ATOM 809 C C . ALA A 1 129 ? 54.755 15.753 2.622 1.00 13.28 110 ALA A C 1
ATOM 810 O O . ALA A 1 129 ? 54.786 15.135 1.545 1.00 13.21 110 ALA A O 1
ATOM 812 N N . LEU A 1 130 ? 53.688 15.778 3.417 1.00 14.24 111 LEU A N 1
ATOM 813 C CA . LEU A 1 130 ? 52.434 15.088 3.046 1.00 14.15 111 LEU A CA 1
ATOM 814 C C . LEU A 1 130 ? 51.900 15.677 1.729 1.00 14.73 111 LEU A C 1
ATOM 815 O O . LEU A 1 130 ? 51.613 14.932 0.778 1.00 13.64 111 LEU A O 1
ATOM 820 N N . LEU A 1 131 ? 51.845 17.013 1.641 1.00 14.09 112 LEU A N 1
ATOM 821 C CA . LEU A 1 131 ? 51.379 17.673 0.419 1.00 14.36 112 LEU A CA 1
ATOM 822 C C . LEU A 1 131 ? 52.222 17.263 -0.785 1.00 14.36 112 LEU A C 1
ATOM 823 O O . LEU A 1 131 ? 51.689 17.003 -1.858 1.00 14.57 112 LEU A O 1
ATOM 828 N N . ALA A 1 132 ? 53.545 17.230 -0.607 1.00 14.54 113 ALA A N 1
ATOM 829 C CA . ALA A 1 132 ? 54.452 16.849 -1.689 1.00 14.41 113 ALA A CA 1
ATOM 830 C C . ALA A 1 132 ? 54.160 15.435 -2.190 1.00 13.66 113 ALA A C 1
ATOM 831 O O . ALA A 1 132 ? 54.133 15.190 -3.386 1.00 12.87 113 ALA A O 1
ATOM 833 N N . TYR A 1 133 ? 53.966 14.515 -1.257 1.00 14.68 114 TYR A N 1
ATOM 834 C CA . TYR A 1 133 ? 53.560 13.142 -1.578 1.00 14.74 114 TYR A CA 1
ATOM 835 C C . TYR A 1 133 ? 52.220 13.136 -2.345 1.00 15.16 114 TYR A C 1
ATOM 836 O O . TYR A 1 133 ? 52.089 12.483 -3.398 1.00 14.67 114 TYR A O 1
ATOM 845 N N . GLU A 1 134 ? 51.238 13.887 -1.849 1.00 15.31 115 GLU A N 1
ATOM 846 C CA . GLU A 1 134 ? 49.934 13.972 -2.536 1.00 15.66 115 GLU A CA 1
ATOM 847 C C . GLU A 1 134 ? 50.066 14.578 -3.901 1.00 15.28 115 GLU A C 1
ATOM 848 O O . GLU A 1 134 ? 49.374 14.146 -4.811 1.00 15.42 115 GLU A O 1
ATOM 854 N N . VAL A 1 135 ? 50.958 15.561 -4.053 1.00 15.04 116 VAL A N 1
ATOM 855 C CA . VAL A 1 135 ? 51.177 16.189 -5.369 1.00 15.03 116 VAL A CA 1
ATOM 856 C C . VAL A 1 135 ? 51.800 15.203 -6.337 1.00 14.88 116 VAL A C 1
ATOM 857 O O . VAL A 1 135 ? 51.409 15.138 -7.505 1.00 15.00 116 VAL A O 1
ATOM 861 N N . ALA A 1 136 ? 52.801 14.456 -5.875 1.00 14.92 117 ALA A N 1
ATOM 862 C CA . ALA A 1 136 ? 53.366 13.389 -6.700 1.00 15.02 117 ALA A CA 1
ATOM 863 C C . ALA A 1 136 ? 52.272 12.374 -7.104 1.00 15.49 117 ALA A C 1
ATOM 864 O O . ALA A 1 136 ? 52.256 11.898 -8.219 1.00 15.51 117 ALA A O 1
ATOM 866 N N . CYS A 1 137 ? 51.347 12.059 -6.211 1.00 16.18 118 CYS A N 1
ATOM 867 C CA . CYS A 1 137 ? 50.290 11.079 -6.565 1.00 17.32 118 CYS A CA 1
ATOM 868 C C . CYS A 1 137 ? 49.288 11.638 -7.569 1.00 17.18 118 CYS A C 1
ATOM 869 O O . CYS A 1 137 ? 48.883 10.935 -8.503 1.00 17.56 118 CYS A O 1
ATOM 872 N N . VAL A 1 138 ? 48.902 12.907 -7.402 1.00 16.98 119 VAL A N 1
ATOM 873 C CA . VAL A 1 138 ? 48.040 13.562 -8.364 1.00 16.93 119 VAL A CA 1
ATOM 874 C C . VAL A 1 138 ? 48.695 13.638 -9.744 1.00 17.92 119 VAL A C 1
ATOM 875 O O . VAL A 1 138 ? 48.038 13.386 -10.759 1.00 16.90 119 VAL A O 1
ATOM 879 N N . LEU A 1 139 ? 49.979 14.024 -9.784 1.00 18.31 120 LEU A N 1
ATOM 880 C CA . LEU A 1 139 ? 50.712 14.091 -11.043 1.00 18.20 120 LEU A CA 1
ATOM 881 C C . LEU A 1 139 ? 50.833 12.714 -11.724 1.00 19.37 120 LEU A C 1
ATOM 882 O O . LEU A 1 139 ? 50.762 12.617 -12.954 1.00 18.83 120 LEU A O 1
ATOM 887 N N . ARG A 1 140 ? 51.042 11.659 -10.944 1.00 20.56 121 ARG A N 1
ATOM 888 C CA . ARG A 1 140 ? 51.009 10.298 -11.508 1.00 22.12 121 ARG A CA 1
ATOM 889 C C . ARG A 1 140 ? 49.640 9.976 -12.142 1.00 22.84 121 ARG A C 1
ATOM 890 O O . ARG A 1 140 ? 49.585 9.587 -13.301 1.00 23.46 121 ARG A O 1
ATOM 898 N N . ARG A 1 141 ? 48.549 10.173 -11.407 1.00 23.84 122 ARG A N 1
ATOM 899 C CA . ARG A 1 141 ? 47.195 9.933 -11.954 1.00 24.86 122 ARG A CA 1
ATOM 900 C C . ARG A 1 141 ? 46.932 10.728 -13.226 1.00 24.39 122 ARG A C 1
ATOM 901 O O . ARG A 1 141 ? 46.198 10.278 -14.104 1.00 23.43 122 ARG A O 1
ATOM 909 N N . ARG A 1 142 ? 47.537 11.905 -13.315 1.00 24.02 123 ARG A N 1
ATOM 910 C CA . ARG A 1 142 ? 47.401 12.765 -14.485 1.00 24.15 123 ARG A CA 1
ATOM 911 C C . ARG A 1 142 ? 48.339 12.429 -15.642 1.00 24.57 123 ARG A C 1
ATOM 912 O O . ARG A 1 142 ? 48.329 13.122 -16.649 1.00 25.04 123 ARG A O 1
ATOM 920 N N . GLY A 1 143 ? 49.155 11.392 -15.485 1.00 24.90 124 GLY A N 1
ATOM 921 C CA . GLY A 1 143 ? 50.048 10.929 -16.542 1.00 24.72 124 GLY A CA 1
ATOM 922 C C . GLY A 1 143 ? 51.278 11.772 -16.757 1.00 24.90 124 GLY A C 1
ATOM 923 O O . GLY A 1 143 ? 51.932 11.667 -17.820 1.00 24.76 124 GLY A O 1
ATOM 924 N N . ALA A 1 144 ? 51.610 12.606 -15.768 1.00 24.74 125 ALA A N 1
ATOM 925 C CA . ALA A 1 144 ? 52.766 13.495 -15.877 1.00 24.84 125 ALA A CA 1
ATOM 926 C C . ALA A 1 144 ? 54.029 12.717 -15.593 1.00 24.72 125 ALA A C 1
ATOM 927 O O . ALA A 1 144 ? 53.961 11.645 -14.987 1.00 25.32 125 ALA A O 1
ATOM 929 N N . PRO A 1 145 ? 55.189 13.239 -16.038 1.00 24.98 126 PRO A N 1
ATOM 930 C CA . PRO A 1 145 ? 56.473 12.655 -15.690 1.00 25.27 126 PRO A CA 1
ATOM 931 C C . PRO A 1 145 ? 56.627 12.632 -14.189 1.00 25.10 126 PRO A C 1
ATOM 932 O O . PRO A 1 145 ? 56.160 13.548 -13.490 1.00 24.98 126 PRO A O 1
ATOM 936 N N . ARG A 1 146 ? 57.269 11.593 -13.691 1.00 24.73 127 ARG A N 1
ATOM 937 C CA . ARG A 1 146 ? 57.498 11.483 -12.281 1.00 24.62 127 ARG A CA 1
ATOM 938 C C . ARG A 1 146 ? 58.558 12.496 -11.773 1.00 23.05 127 ARG A C 1
ATOM 939 O O . ARG A 1 146 ? 59.350 13.036 -12.557 1.00 22.05 127 ARG A O 1
ATOM 947 N N . PRO A 1 147 ? 58.557 12.768 -10.459 1.00 21.04 128 PRO A N 1
ATOM 948 C CA . PRO A 1 147 ? 59.621 13.581 -9.881 1.00 20.57 128 PRO A CA 1
ATOM 949 C C . PRO A 1 147 ? 60.979 12.898 -10.014 1.00 20.34 128 PRO A C 1
ATOM 950 O O . PRO A 1 147 ? 61.048 11.670 -9.970 1.00 19.90 128 PRO A O 1
ATOM 954 N N . ARG A 1 148 ? 62.048 13.677 -10.157 1.00 20.49 129 ARG A N 1
ATOM 955 C CA . ARG A 1 148 ? 63.407 13.124 -10.146 1.00 20.67 129 ARG A CA 1
ATOM 956 C C . ARG A 1 148 ? 63.735 12.624 -8.741 1.00 19.79 129 ARG A C 1
ATOM 957 O O . ARG A 1 148 ? 64.558 11.725 -8.564 1.00 19.83 129 ARG A O 1
ATOM 965 N N . HIS A 1 149 ? 63.097 13.225 -7.742 1.00 18.44 130 HIS A N 1
ATOM 966 C CA . HIS A 1 149 ? 63.378 12.899 -6.342 1.00 17.68 130 HIS A CA 1
ATOM 967 C C . HIS A 1 149 ? 62.250 13.460 -5.464 1.00 17.32 130 HIS A C 1
ATOM 968 O O . HIS A 1 149 ? 61.652 14.497 -5.797 1.00 15.84 130 HIS A O 1
ATOM 975 N N . LEU A 1 150 ? 61.963 12.756 -4.367 1.00 16.45 131 LEU A N 1
ATOM 976 C CA . LEU A 1 150 ? 61.056 13.216 -3.347 1.00 16.49 131 LEU A CA 1
ATOM 977 C C . LEU A 1 150 ? 61.860 13.377 -2.082 1.00 16.60 131 LEU A C 1
ATOM 978 O O . LEU A 1 150 ? 62.478 12.417 -1.625 1.00 17.40 131 LEU A O 1
ATOM 983 N N . PHE A 1 151 ? 61.867 14.579 -1.518 1.00 16.15 132 PHE A N 1
ATOM 984 C CA . PHE A 1 151 ? 62.478 14.825 -0.218 1.00 16.58 132 PHE A CA 1
ATOM 985 C C . PHE A 1 151 ? 61.390 15.124 0.800 1.00 17.14 132 PHE A C 1
ATOM 986 O O . PHE A 1 151 ? 60.568 16.039 0.600 1.00 17.70 132 PHE A O 1
ATOM 994 N N . VAL A 1 152 ? 61.378 14.358 1.885 1.00 17.96 133 VAL A N 1
ATOM 995 C CA . VAL A 1 152 ? 60.415 14.517 2.957 1.00 18.83 133 VAL A CA 1
ATOM 996 C C . VAL A 1 152 ? 61.132 14.751 4.283 1.00 19.51 133 VAL A C 1
ATOM 997 O O . VAL A 1 152 ? 62.040 14.022 4.667 1.00 21.03 133 VAL A O 1
ATOM 1001 N N . SER A 1 153 ? 60.731 15.800 4.975 1.00 19.53 134 SER A N 1
ATOM 1002 C CA . SER A 1 153 ? 61.493 16.280 6.090 1.00 19.24 134 SER A CA 1
ATOM 1003 C C . SER A 1 153 ? 60.572 16.514 7.272 1.00 19.00 134 SER A C 1
ATOM 1004 O O . SER A 1 153 ? 59.523 17.133 7.126 1.00 18.51 134 SER A O 1
ATOM 1007 N N . GLY A 1 154 ? 60.930 15.986 8.438 1.00 18.97 135 GLY A N 1
ATOM 1008 C CA . GLY A 1 154 ? 60.164 16.263 9.654 1.00 18.86 135 GLY A CA 1
ATOM 1009 C C . GLY A 1 154 ? 58.707 15.840 9.567 1.00 18.96 135 GLY A C 1
ATOM 1010 O O . GLY A 1 154 ? 57.814 16.529 10.082 1.00 19.52 135 GLY A O 1
ATOM 1011 N N . SER A 1 155 ? 58.474 14.694 8.934 1.00 18.61 136 SER A N 1
ATOM 1012 C CA . SER A 1 155 ? 57.130 14.160 8.722 1.00 18.25 136 SER A CA 1
ATOM 1013 C C . SER A 1 155 ? 57.065 12.653 8.924 1.00 18.43 136 SER A C 1
ATOM 1014 O O . SER A 1 155 ? 57.853 11.885 8.363 1.00 18.12 136 SER A O 1
ATOM 1017 N N . ARG A 1 156 ? 56.072 12.237 9.692 1.00 18.94 137 ARG A N 1
ATOM 1018 C CA . ARG A 1 156 ? 55.647 10.850 9.707 1.00 18.47 137 ARG A CA 1
ATOM 1019 C C . ARG A 1 156 ? 55.140 10.465 8.313 1.00 18.50 137 ARG A C 1
ATOM 1020 O O . ARG A 1 156 ? 54.811 11.342 7.496 1.00 18.00 137 ARG A O 1
ATOM 1028 N N . ALA A 1 157 ? 55.113 9.162 8.027 1.00 17.67 138 ALA A N 1
ATOM 1029 C CA . ALA A 1 157 ? 54.625 8.665 6.753 1.00 17.15 138 ALA A CA 1
ATOM 1030 C C . ALA A 1 157 ? 53.108 8.910 6.677 1.00 17.01 138 ALA A C 1
ATOM 1031 O O . ALA A 1 157 ? 52.468 9.008 7.708 1.00 15.58 138 ALA A O 1
ATOM 1033 N N . PRO A 1 158 ? 52.549 9.038 5.455 1.00 16.84 139 PRO A N 1
ATOM 1034 C CA . PRO A 1 158 ? 51.130 9.374 5.202 1.00 17.45 139 PRO A CA 1
ATOM 1035 C C . PRO A 1 158 ? 50.109 8.596 6.039 1.00 18.00 139 PRO A C 1
ATOM 1036 O O . PRO A 1 158 ? 49.173 9.191 6.578 1.00 18.98 139 PRO A O 1
ATOM 1040 N N . HIS A 1 159 ? 50.284 7.285 6.141 1.00 18.06 140 HIS A N 1
ATOM 1041 C CA . HIS A 1 159 ? 49.344 6.439 6.857 1.00 18.73 140 HIS A CA 1
ATOM 1042 C C . HIS A 1 159 ? 49.371 6.607 8.368 1.00 19.22 140 HIS A C 1
ATOM 1043 O O . HIS A 1 159 ? 48.497 6.081 9.050 1.00 18.20 140 HIS A O 1
ATOM 1050 N N . LEU A 1 160 ? 50.371 7.319 8.895 1.00 19.93 141 LEU A N 1
ATOM 1051 C CA . LEU A 1 160 ? 50.469 7.602 10.330 1.00 21.31 141 LEU A CA 1
ATOM 1052 C C . LEU A 1 160 ? 49.834 8.937 10.730 1.00 22.37 141 LEU A C 1
ATOM 1053 O O . LEU A 1 160 ? 49.863 9.313 11.900 1.00 22.24 141 LEU A O 1
ATOM 1058 N N . TYR A 1 161 ? 49.309 9.674 9.755 1.00 23.90 142 TYR A N 1
ATOM 1059 C CA . TYR A 1 161 ? 48.624 10.940 10.034 1.00 25.31 142 TYR A CA 1
ATOM 1060 C C . TYR A 1 161 ? 47.200 10.634 10.460 1.00 26.72 142 TYR A C 1
ATOM 1061 O O . TYR A 1 161 ? 46.690 9.556 10.197 1.00 26.42 142 TYR A O 1
ATOM 1070 N N . GLY A 1 162 ? 46.565 11.596 11.111 1.00 29.07 143 GLY A N 1
ATOM 1071 C CA . GLY A 1 162 ? 45.134 11.529 11.386 1.00 30.90 143 GLY A CA 1
ATOM 1072 C C . GLY A 1 162 ? 44.782 11.201 12.831 1.00 32.38 143 GLY A C 1
ATOM 1073 O O . GLY A 1 162 ? 43.613 10.981 13.136 1.00 32.68 143 GLY A O 1
ATOM 1074 N N . ASP A 1 163 ? 45.787 11.186 13.710 1.00 34.24 144 ASP A N 1
ATOM 1075 C CA . ASP A 1 163 ? 45.604 10.931 15.148 1.00 35.60 144 ASP A CA 1
ATOM 1076 C C . ASP A 1 163 ? 45.589 12.225 15.987 1.00 35.89 144 ASP A C 1
ATOM 1077 O O . ASP A 1 163 ? 45.139 12.223 17.139 1.00 36.51 144 ASP A O 1
ATOM 1082 N N . ARG A 1 164 ? 46.093 13.325 15.427 1.00 35.65 145 ARG A N 1
ATOM 1083 C CA . ARG A 1 164 ? 46.224 14.569 16.182 1.00 35.29 145 ARG A CA 1
ATOM 1084 C C . ARG A 1 164 ? 44.996 15.438 15.979 1.00 34.51 145 ARG A C 1
ATOM 1085 O O . ARG A 1 164 ? 44.307 15.314 14.966 1.00 34.86 145 ARG A O 1
ATOM 1093 N N . ALA A 1 165 ? 44.703 16.294 16.950 1.00 33.46 146 ALA A N 1
ATOM 1094 C CA . ALA A 1 165 ? 43.604 17.272 16.822 1.00 33.24 146 ALA A CA 1
ATOM 1095 C C . ALA A 1 165 ? 44.018 18.673 17.270 1.00 32.66 146 ALA A C 1
ATOM 1096 O O . ALA A 1 165 ? 43.211 19.394 17.856 1.00 33.17 146 ALA A O 1
ATOM 1098 N N . ASP A 1 166 ? 45.259 19.059 16.986 1.00 32.29 147 ASP A N 1
ATOM 1099 C CA . ASP A 1 166 ? 45.748 20.411 17.299 1.00 32.16 147 ASP A CA 1
ATOM 1100 C C . ASP A 1 166 ? 44.921 21.514 16.636 1.00 31.72 147 ASP A C 1
ATOM 1101 O O . ASP A 1 166 ? 44.831 22.616 17.175 1.00 31.25 147 ASP A O 1
ATOM 1106 N N . HIS A 1 167 ? 44.306 21.224 15.484 1.00 31.09 148 HIS A N 1
ATOM 1107 C CA . HIS A 1 167 ? 43.463 22.210 14.811 1.00 31.20 148 HIS A CA 1
ATOM 1108 C C . HIS A 1 167 ? 42.161 22.530 15.550 1.00 31.09 148 HIS A C 1
ATOM 1109 O O . HIS A 1 167 ? 41.485 23.481 15.180 1.00 30.81 148 HIS A O 1
ATOM 1116 N N . THR A 1 168 ? 41.801 21.735 16.562 1.00 31.31 149 THR A N 1
ATOM 1117 C CA . THR A 1 168 ? 40.573 21.968 17.339 1.00 31.73 149 THR A CA 1
ATOM 1118 C C . THR A 1 168 ? 40.832 22.686 18.672 1.00 31.83 149 THR A C 1
ATOM 1119 O O . THR A 1 168 ? 39.901 22.977 19.426 1.00 31.93 149 THR A O 1
ATOM 1123 N N . LEU A 1 169 ? 42.098 22.970 18.958 1.00 32.09 150 LEU A N 1
ATOM 1124 C CA . LEU A 1 169 ? 42.484 23.582 20.227 1.00 31.91 150 LEU A CA 1
ATOM 1125 C C . LEU A 1 169 ? 42.148 25.053 20.265 1.00 32.16 150 LEU A C 1
ATOM 1126 O O . LEU A 1 169 ? 41.974 25.691 19.226 1.00 31.97 150 LEU A O 1
ATOM 1131 N N . SER A 1 170 ? 42.065 25.594 21.482 1.00 32.72 151 SER A N 1
ATOM 1132 C CA . SER A 1 170 ? 41.932 27.037 21.691 1.00 32.44 151 SER A CA 1
ATOM 1133 C C . SER A 1 170 ? 43.109 27.750 21.046 1.00 32.54 151 SER A C 1
ATOM 1134 O O . SER A 1 170 ? 44.163 27.145 20.842 1.00 31.65 151 SER A O 1
ATOM 1137 N N . ASP A 1 171 ? 42.905 29.030 20.734 1.00 33.08 152 ASP A N 1
ATOM 1138 C CA . ASP A 1 171 ? 43.950 29.908 20.222 1.00 33.89 152 ASP A CA 1
ATOM 1139 C C . ASP A 1 171 ? 45.202 29.832 21.081 1.00 34.23 152 ASP A C 1
ATOM 1140 O O . ASP A 1 171 ? 46.321 29.738 20.555 1.00 34.71 152 ASP A O 1
ATOM 1145 N N . THR A 1 172 ? 45.011 29.861 22.401 1.00 33.98 153 THR A N 1
ATOM 1146 C CA . THR A 1 172 ? 46.125 29.828 23.333 1.00 34.38 153 THR A CA 1
ATOM 1147 C C . THR A 1 172 ? 46.809 28.475 23.379 1.00 33.95 153 THR A C 1
ATOM 1148 O O . THR A 1 172 ? 48.030 28.415 23.330 1.00 34.65 153 THR A O 1
ATOM 1152 N N . ALA A 1 173 ? 46.042 27.393 23.489 1.00 33.86 154 ALA A N 1
ATOM 1153 C CA . ALA A 1 173 ? 46.641 26.051 23.550 1.00 33.64 154 ALA A CA 1
ATOM 1154 C C . ALA A 1 173 ? 47.415 25.730 22.265 1.00 33.58 154 ALA A C 1
ATOM 1155 O O . ALA A 1 173 ? 48.503 25.158 22.313 1.00 33.58 154 ALA A O 1
ATOM 1157 N N . LEU A 1 174 ? 46.868 26.129 21.122 1.00 33.64 155 LEU A N 1
ATOM 1158 C CA . LEU A 1 174 ? 47.526 25.877 19.845 1.00 33.63 155 LEU A CA 1
ATOM 1159 C C . LEU A 1 174 ? 48.842 26.649 19.758 1.00 34.13 155 LEU A C 1
ATOM 1160 O O . LEU A 1 174 ? 49.856 26.103 19.340 1.00 33.91 155 LEU A O 1
ATOM 1165 N N . ARG A 1 175 ? 48.816 27.916 20.165 1.00 34.96 156 ARG A N 1
ATOM 1166 C CA . ARG A 1 175 ? 50.019 28.742 20.200 1.00 35.74 156 ARG A CA 1
ATOM 1167 C C . ARG A 1 175 ? 51.092 28.103 21.069 1.00 35.87 156 ARG A C 1
ATOM 1168 O O . ARG A 1 175 ? 52.259 28.064 20.684 1.00 35.72 156 ARG A O 1
ATOM 1176 N N . GLU A 1 176 ? 50.699 27.605 22.238 1.00 36.44 157 GLU A N 1
ATOM 1177 C CA . GLU A 1 176 ? 51.667 27.000 23.153 1.00 37.08 157 GLU A CA 1
ATOM 1178 C C . GLU A 1 176 ? 52.202 25.663 22.634 1.00 37.35 157 GLU A C 1
ATOM 1179 O O . GLU A 1 176 ? 53.349 25.323 22.899 1.00 38.02 157 GLU A O 1
ATOM 1185 N N . VAL A 1 177 ? 51.382 24.894 21.914 1.00 37.82 158 VAL A N 1
ATOM 1186 C CA . VAL A 1 177 ? 51.896 23.701 21.207 1.00 37.94 158 VAL A CA 1
ATOM 1187 C C . VAL A 1 177 ? 53.003 24.084 20.210 1.00 38.21 158 VAL A C 1
ATOM 1188 O O . VAL A 1 177 ? 54.060 23.457 20.194 1.00 37.53 158 VAL A O 1
ATOM 1192 N N . ILE A 1 178 ? 52.775 25.127 19.409 1.00 39.20 159 ILE A N 1
ATOM 1193 C CA . ILE A 1 178 ? 53.783 25.572 18.427 1.00 40.06 159 ILE A CA 1
ATOM 1194 C C . ILE A 1 178 ? 55.028 26.106 19.134 1.00 41.16 159 ILE A C 1
ATOM 1195 O O . ILE A 1 178 ? 56.149 25.727 18.791 1.00 40.83 159 ILE A O 1
ATOM 1200 N N . ARG A 1 179 ? 54.822 26.979 20.124 1.00 42.75 160 ARG A N 1
ATOM 1201 C CA . ARG A 1 179 ? 55.924 27.483 20.959 1.00 44.08 160 ARG A CA 1
ATOM 1202 C C . ARG A 1 179 ? 56.725 26.339 21.573 1.00 44.56 160 ARG A C 1
ATOM 1203 O O . ARG A 1 179 ? 57.951 26.358 21.536 1.00 44.74 160 ARG A O 1
ATOM 1211 N N . ASP A 1 180 ? 56.040 25.333 22.105 1.00 45.71 161 ASP A N 1
ATOM 1212 C CA . ASP A 1 180 ? 56.730 24.178 22.703 1.00 46.51 161 ASP A CA 1
ATOM 1213 C C . ASP A 1 180 ? 57.489 23.317 21.685 1.00 46.81 161 ASP A C 1
ATOM 1214 O O . ASP A 1 180 ? 58.498 22.707 22.026 1.00 47.18 161 ASP A O 1
ATOM 1219 N N . LEU A 1 181 ? 57.009 23.254 20.445 1.00 46.88 162 LEU A N 1
ATOM 1220 C CA . LEU A 1 181 ? 57.717 22.502 19.399 1.00 47.01 162 LEU A CA 1
ATOM 1221 C C . LEU A 1 181 ? 58.916 23.275 18.820 1.00 47.15 162 LEU A C 1
ATOM 1222 O O . LEU A 1 181 ? 59.742 22.699 18.111 1.00 46.58 162 LEU A O 1
ATOM 1227 N N . GLY A 1 182 ? 58.992 24.574 19.119 1.00 47.70 163 GLY A N 1
ATOM 1228 C CA . GLY A 1 182 ? 60.100 25.424 18.694 1.00 48.15 163 GLY A CA 1
ATOM 1229 C C . GLY A 1 182 ? 59.791 26.235 17.447 1.00 48.79 163 GLY A C 1
ATOM 1230 O O . GLY A 1 182 ? 60.696 26.554 16.672 1.00 48.57 163 GLY A O 1
ATOM 1231 N N . GLY A 1 183 ? 58.520 26.589 17.267 1.00 49.56 164 GLY A N 1
ATOM 1232 C CA . GLY A 1 183 ? 58.071 27.318 16.083 1.00 50.42 164 GLY A CA 1
ATOM 1233 C C . GLY A 1 183 ? 58.053 28.834 16.209 1.00 51.13 164 GLY A C 1
ATOM 1234 O O . GLY A 1 183 ? 58.006 29.532 15.199 1.00 51.23 164 GLY A O 1
ATOM 1235 N N . LEU A 1 184 ? 58.089 29.351 17.434 1.00 52.02 165 LEU A N 1
ATOM 1236 C CA . LEU A 1 184 ? 57.964 30.791 17.656 1.00 52.88 165 LEU A CA 1
ATOM 1237 C C . LEU A 1 184 ? 59.051 31.320 18.581 1.00 53.66 165 LEU A C 1
ATOM 1238 O O . LEU A 1 184 ? 58.885 31.307 19.807 1.00 53.82 165 LEU A O 1
ATOM 1243 N N . ASP A 1 185 ? 60.160 31.779 18.001 1.00 54.41 166 ASP A N 1
ATOM 1244 C CA . ASP A 1 185 ? 61.231 32.417 18.778 1.00 54.93 166 ASP A CA 1
ATOM 1245 C C . ASP A 1 185 ? 62.170 33.245 17.899 1.00 55.07 166 ASP A C 1
ATOM 1246 O O . ASP A 1 185 ? 61.742 33.875 16.933 1.00 55.27 166 ASP A O 1
ATOM 1251 N N . PHE A 1 195 ? 51.012 36.051 14.162 1.00 51.66 176 PHE A N 1
ATOM 1252 C CA . PHE A 1 195 ? 50.471 34.744 14.500 1.00 51.56 176 PHE A CA 1
ATOM 1253 C C . PHE A 1 195 ? 48.949 34.768 14.480 1.00 51.33 176 PHE A C 1
ATOM 1254 O O . PHE A 1 195 ? 48.321 33.985 13.765 1.00 51.46 176 PHE A O 1
ATOM 1262 N N . ASP A 1 196 ? 48.362 35.664 15.265 1.00 50.81 177 ASP A N 1
ATOM 1263 C CA . ASP A 1 196 ? 46.914 35.685 15.455 1.00 50.67 177 ASP A CA 1
ATOM 1264 C C . ASP A 1 196 ? 46.152 35.990 14.164 1.00 50.23 177 ASP A C 1
ATOM 1265 O O . ASP A 1 196 ? 45.037 35.500 13.970 1.00 50.16 177 ASP A O 1
ATOM 1270 N N . ARG A 1 197 ? 46.745 36.813 13.298 1.00 49.61 178 ARG A N 1
ATOM 1271 C CA . ARG A 1 197 ? 46.208 37.032 11.950 1.00 49.25 178 ARG A CA 1
ATOM 1272 C C . ARG A 1 197 ? 46.289 35.746 11.116 1.00 48.10 178 ARG A C 1
ATOM 1273 O O . ARG A 1 197 ? 45.420 35.474 10.281 1.00 48.01 178 ARG A O 1
ATOM 1281 N N . ARG A 1 198 ? 47.338 34.968 11.363 1.00 46.77 179 ARG A N 1
ATOM 1282 C CA . ARG A 1 198 ? 47.633 33.763 10.595 1.00 46.14 179 ARG A CA 1
ATOM 1283 C C . ARG A 1 198 ? 47.067 32.469 11.220 1.00 44.50 179 ARG A C 1
ATOM 1284 O O . ARG A 1 198 ? 47.340 31.368 10.729 1.00 44.27 179 ARG A O 1
ATOM 1292 N N . LEU A 1 199 ? 46.283 32.606 12.290 1.00 42.49 180 LEU A N 1
ATOM 1293 C CA . LEU A 1 199 ? 45.693 31.455 12.975 1.00 40.97 180 LEU A CA 1
ATOM 1294 C C . LEU A 1 199 ? 44.728 30.670 12.091 1.00 39.32 180 LEU A C 1
ATOM 1295 O O . LEU A 1 199 ? 44.766 29.457 12.092 1.00 39.09 180 LEU A O 1
ATOM 1300 N N . PRO A 1 200 ? 43.851 31.361 11.351 1.00 37.69 181 PRO A N 1
ATOM 1301 C CA . PRO A 1 200 ? 42.953 30.625 10.469 1.00 36.85 181 PRO A CA 1
ATOM 1302 C C . PRO A 1 200 ? 43.678 29.794 9.396 1.00 35.32 181 PRO A C 1
ATOM 1303 O O . PRO A 1 200 ? 43.158 28.759 8.966 1.00 34.95 181 PRO A O 1
ATOM 1307 N N . VAL A 1 201 ? 44.862 30.241 8.985 1.00 33.23 182 VAL A N 1
ATOM 1308 C CA . VAL A 1 201 ? 45.638 29.523 7.984 1.00 31.85 182 VAL A CA 1
ATOM 1309 C C . VAL A 1 201 ? 46.352 28.333 8.610 1.00 30.24 182 VAL A C 1
ATOM 1310 O O . VAL A 1 201 ? 46.368 27.245 8.036 1.00 28.18 182 VAL A O 1
ATOM 1314 N N . LEU A 1 202 ? 46.941 28.553 9.790 1.00 28.40 183 LEU A N 1
ATOM 1315 C CA . LEU A 1 202 ? 47.606 27.489 10.507 1.00 27.88 183 LEU A CA 1
ATOM 1316 C C . LEU A 1 202 ? 46.625 26.341 10.695 1.00 27.11 183 LEU A C 1
ATOM 1317 O O . LEU A 1 202 ? 46.947 25.189 10.387 1.00 27.06 183 LEU A O 1
ATOM 1322 N N . ARG A 1 203 ? 45.434 26.685 11.196 1.00 25.80 184 ARG A N 1
ATOM 1323 C CA . ARG A 1 203 ? 44.377 25.726 11.491 1.00 24.89 184 ARG A CA 1
ATOM 1324 C C . ARG A 1 203 ? 43.956 24.926 10.267 1.00 23.63 184 ARG A C 1
ATOM 1325 O O . ARG A 1 203 ? 43.738 23.740 10.365 1.00 22.63 184 ARG A O 1
ATOM 1333 N N . ALA A 1 204 ? 43.815 25.596 9.131 1.00 22.56 185 ALA A N 1
ATOM 1334 C CA . ALA A 1 204 ? 43.381 24.938 7.905 1.00 22.11 185 ALA A CA 1
ATOM 1335 C C . ALA A 1 204 ? 44.451 23.963 7.423 1.00 21.72 185 ALA A C 1
ATOM 1336 O O . ALA A 1 204 ? 44.146 22.834 7.047 1.00 21.17 185 ALA A O 1
ATOM 1338 N N . ASP A 1 205 ? 45.707 24.393 7.480 1.00 21.43 186 ASP A N 1
ATOM 1339 C CA . ASP A 1 205 ? 46.849 23.534 7.154 1.00 21.25 186 ASP A CA 1
ATOM 1340 C C . ASP A 1 205 ? 46.874 22.288 8.050 1.00 21.20 186 ASP A C 1
ATOM 1341 O O . ASP A 1 205 ? 47.104 21.172 7.573 1.00 20.21 186 ASP A O 1
ATOM 1346 N N . LEU A 1 206 ? 46.641 22.478 9.346 1.00 21.69 187 LEU A N 1
ATOM 1347 C CA . LEU A 1 206 ? 46.660 21.360 10.299 1.00 22.37 187 LEU A CA 1
ATOM 1348 C C . LEU A 1 206 ? 45.475 20.455 10.056 1.00 23.36 187 LEU A C 1
ATOM 1349 O O . LEU A 1 206 ? 45.592 19.239 10.159 1.00 23.50 187 LEU A O 1
ATOM 1354 N N . ARG A 1 207 ? 44.333 21.051 9.746 1.00 23.99 188 ARG A N 1
ATOM 1355 C CA . ARG A 1 207 ? 43.128 20.287 9.394 1.00 25.62 188 ARG A CA 1
ATOM 1356 C C . ARG A 1 207 ? 43.409 19.318 8.215 1.00 25.18 188 ARG A C 1
ATOM 1357 O O . ARG A 1 207 ? 43.021 18.151 8.250 1.00 25.99 188 ARG A O 1
ATOM 1365 N N . ALA A 1 208 ? 44.107 19.799 7.196 1.00 24.73 189 ALA A N 1
ATOM 1366 C CA . ALA A 1 208 ? 44.455 18.983 6.029 1.00 24.60 189 ALA A CA 1
ATOM 1367 C C . ALA A 1 208 ? 45.265 17.733 6.408 1.00 24.65 189 ALA A C 1
ATOM 1368 O O . ALA A 1 208 ? 45.057 16.655 5.837 1.00 24.22 189 ALA A O 1
ATOM 1370 N N . CYS A 1 209 ? 46.184 17.891 7.366 1.00 24.75 190 CYS A N 1
ATOM 1371 C CA . CYS A 1 209 ? 46.973 16.779 7.915 1.00 25.60 190 CYS A CA 1
ATOM 1372 C C . CYS A 1 209 ? 46.175 15.837 8.806 1.00 25.20 190 CYS A C 1
ATOM 1373 O O . CYS A 1 209 ? 46.251 14.622 8.665 1.00 24.77 190 CYS A O 1
ATOM 1376 N N . GLU A 1 210 ? 45.451 16.424 9.754 1.00 25.23 191 GLU A N 1
ATOM 1377 C CA . GLU A 1 210 ? 44.784 15.691 10.823 1.00 25.44 191 GLU A CA 1
ATOM 1378 C C . GLU A 1 210 ? 43.458 15.047 10.395 1.00 25.60 191 GLU A C 1
ATOM 1379 O O . GLU A 1 210 ? 42.997 14.107 11.036 1.00 26.07 191 GLU A O 1
ATOM 1385 N N . ARG A 1 211 ? 42.837 15.558 9.337 1.00 25.64 192 ARG A N 1
ATOM 1386 C CA . ARG A 1 211 ? 41.687 14.884 8.722 1.00 25.73 192 ARG A CA 1
ATOM 1387 C C . ARG A 1 211 ? 42.121 13.971 7.590 1.00 25.18 192 ARG A C 1
ATOM 1388 O O . ARG A 1 211 ? 41.288 13.359 6.950 1.00 24.31 192 ARG A O 1
ATOM 1396 N N . TYR A 1 212 ? 43.418 13.897 7.312 1.00 25.05 193 TYR A N 1
ATOM 1397 C CA . TYR A 1 212 ? 43.888 13.088 6.194 1.00 24.75 193 TYR A CA 1
ATOM 1398 C C . TYR A 1 212 ? 43.398 11.642 6.380 1.00 25.73 193 TYR A C 1
ATOM 1399 O O . TYR A 1 212 ? 43.621 11.042 7.437 1.00 25.00 193 TYR A O 1
ATOM 1408 N N . ASP A 1 213 ? 42.709 11.137 5.353 1.00 26.38 194 ASP A N 1
ATOM 1409 C CA . ASP A 1 213 ? 42.075 9.818 5.345 1.00 27.26 194 ASP A CA 1
ATOM 1410 C C . ASP A 1 213 ? 42.932 8.984 4.409 1.00 26.51 194 ASP A C 1
ATOM 1411 O O . ASP A 1 213 ? 42.783 9.054 3.182 1.00 26.13 194 ASP A O 1
ATOM 1416 N N . TRP A 1 214 ? 43.877 8.257 4.973 1.00 25.60 195 TRP A N 1
ATOM 1417 C CA . TRP A 1 214 ? 44.832 7.554 4.146 1.00 26.20 195 TRP A CA 1
ATOM 1418 C C . TRP A 1 214 ? 44.104 6.380 3.451 1.00 25.77 195 TRP A C 1
ATOM 1419 O O . TRP A 1 214 ? 43.246 5.722 4.060 1.00 26.30 195 TRP A O 1
ATOM 1430 N N . HIS A 1 215 ? 44.372 6.203 2.164 1.00 25.01 196 HIS A N 1
ATOM 1431 C CA . HIS A 1 215 ? 43.906 5.038 1.403 1.00 24.94 196 HIS A CA 1
ATOM 1432 C C . HIS A 1 215 ? 45.140 4.372 0.840 1.00 23.74 196 HIS A C 1
ATOM 1433 O O . HIS A 1 215 ? 46.048 5.078 0.411 1.00 22.10 196 HIS A O 1
ATOM 1440 N N . PRO A 1 216 ? 45.191 3.018 0.856 1.00 22.61 197 PRO A N 1
ATOM 1441 C CA . PRO A 1 216 ? 46.364 2.361 0.297 1.00 22.02 197 PRO A CA 1
ATOM 1442 C C . PRO A 1 216 ? 46.465 2.645 -1.179 1.00 21.38 197 PRO A C 1
ATOM 1443 O O . PRO A 1 216 ? 45.463 2.662 -1.878 1.00 21.27 197 PRO A O 1
ATOM 1447 N N . ARG A 1 217 ? 47.674 2.944 -1.622 1.00 20.67 198 ARG A N 1
ATOM 1448 C CA . ARG A 1 217 ? 47.945 3.283 -3.004 1.00 21.12 198 ARG A CA 1
ATOM 1449 C C . ARG A 1 217 ? 49.223 2.564 -3.393 1.00 20.63 198 ARG A C 1
ATOM 1450 O O . ARG A 1 217 ? 49.976 2.139 -2.526 1.00 19.90 198 ARG A O 1
ATOM 1458 N N . PRO A 1 218 ? 49.457 2.412 -4.696 1.00 21.05 199 PRO A N 1
ATOM 1459 C CA . PRO A 1 218 ? 50.720 1.870 -5.132 1.00 21.44 199 PRO A CA 1
ATOM 1460 C C . PRO A 1 218 ? 51.863 2.813 -4.751 1.00 21.48 199 PRO A C 1
ATOM 1461 O O . PRO A 1 218 ? 51.663 4.033 -4.736 1.00 21.18 199 PRO A O 1
ATOM 1465 N N . PRO A 1 219 ? 53.052 2.256 -4.455 1.00 21.96 200 PRO A N 1
ATOM 1466 C CA . PRO A 1 219 ? 54.197 3.102 -4.168 1.00 21.77 200 PRO A CA 1
ATOM 1467 C C . PRO A 1 219 ? 54.594 3.936 -5.367 1.00 21.49 200 PRO A C 1
ATOM 1468 O O . PRO A 1 219 ? 54.288 3.587 -6.500 1.00 21.42 200 PRO A O 1
ATOM 1472 N N . LEU A 1 220 ? 55.252 5.051 -5.095 1.00 21.38 201 LEU A N 1
ATOM 1473 C CA . LEU A 1 220 ? 55.886 5.840 -6.128 1.00 21.36 201 LEU A CA 1
ATOM 1474 C C . LEU A 1 220 ? 57.106 5.074 -6.644 1.00 21.72 201 LEU A C 1
ATOM 1475 O O . LEU A 1 220 ? 57.479 4.036 -6.098 1.00 21.73 201 LEU A O 1
ATOM 1480 N N . ASP A 1 221 ? 57.690 5.586 -7.716 1.00 22.14 202 ASP A N 1
ATOM 1481 C CA . ASP A 1 221 ? 58.876 5.013 -8.331 1.00 23.10 202 ASP A CA 1
ATOM 1482 C C . ASP A 1 221 ? 60.081 5.932 -8.204 1.00 22.58 202 ASP A C 1
ATOM 1483 O O . ASP A 1 221 ? 61.172 5.549 -8.592 1.00 23.57 202 ASP A O 1
ATOM 1488 N N . CYS A 1 222 ? 59.911 7.148 -7.700 1.00 21.57 203 CYS A N 1
ATOM 1489 C CA . CYS A 1 222 ? 61.039 8.075 -7.698 1.00 20.83 203 CYS A CA 1
ATOM 1490 C C . CYS A 1 222 ? 61.922 7.820 -6.478 1.00 20.49 203 CYS A C 1
ATOM 1491 O O . CYS A 1 222 ? 61.423 7.369 -5.436 1.00 20.62 203 CYS A O 1
ATOM 1494 N N . PRO A 1 223 ? 63.240 8.090 -6.600 1.00 20.17 204 PRO A N 1
ATOM 1495 C CA . PRO A 1 223 ? 64.134 8.098 -5.451 1.00 20.08 204 PRO A CA 1
ATOM 1496 C C . PRO A 1 223 ? 63.573 8.985 -4.343 1.00 19.98 204 PRO A C 1
ATOM 1497 O O . PRO A 1 223 ? 63.042 10.068 -4.632 1.00 20.03 204 PRO A O 1
ATOM 1501 N N . THR A 1 224 ? 63.712 8.556 -3.096 1.00 19.36 205 THR A N 1
ATOM 1502 C CA . THR A 1 224 ? 63.093 9.256 -1.978 1.00 19.34 205 THR A CA 1
ATOM 1503 C C . THR A 1 224 ? 64.036 9.322 -0.802 1.00 19.38 205 THR A C 1
ATOM 1504 O O . THR A 1 224 ? 64.636 8.315 -0.418 1.00 19.63 205 THR A O 1
ATOM 1508 N N . THR A 1 225 ? 64.163 10.509 -0.227 1.00 18.77 206 THR A N 1
ATOM 1509 C CA . THR A 1 225 ? 64.998 10.697 0.946 1.00 19.00 206 THR A CA 1
ATOM 1510 C C . THR A 1 225 ? 64.201 11.353 2.022 1.00 19.22 206 THR A C 1
ATOM 1511 O O . THR A 1 225 ? 63.566 12.395 1.787 1.00 19.27 206 THR A O 1
ATOM 1515 N N . ALA A 1 226 ? 64.258 10.756 3.205 1.00 19.65 207 ALA A N 1
ATOM 1516 C CA . ALA A 1 226 ? 63.524 11.223 4.360 1.00 20.11 207 ALA A CA 1
ATOM 1517 C C . ALA A 1 226 ? 64.478 11.784 5.438 1.00 20.98 207 ALA A C 1
ATOM 1518 O O . ALA A 1 226 ? 65.602 11.309 5.605 1.00 21.00 207 ALA A O 1
ATOM 1520 N N . PHE A 1 227 ? 64.031 12.793 6.173 1.00 21.18 208 PHE A N 1
ATOM 1521 C CA . PHE A 1 227 ? 64.866 13.377 7.220 1.00 21.90 208 PHE A CA 1
ATOM 1522 C C . PHE A 1 227 ? 64.128 13.308 8.528 1.00 23.07 208 PHE A C 1
ATOM 1523 O O . PHE A 1 227 ? 62.941 13.650 8.584 1.00 23.75 208 PHE A O 1
ATOM 1531 N N . SER A 1 228 ? 64.804 12.780 9.545 1.00 23.74 209 SER A N 1
ATOM 1532 C CA . SER A 1 228 ? 64.319 12.820 10.920 1.00 24.71 209 SER A CA 1
ATOM 1533 C C . SER A 1 228 ? 65.247 13.676 11.745 1.00 25.57 209 SER A C 1
ATOM 1534 O O . SER A 1 228 ? 66.399 13.891 11.364 1.00 25.70 209 SER A O 1
ATOM 1537 N N . ALA A 1 229 ? 64.730 14.178 12.862 1.00 27.25 210 ALA A N 1
ATOM 1538 C CA . ALA A 1 229 ? 65.467 15.082 13.751 1.00 28.79 210 ALA A CA 1
ATOM 1539 C C . ALA A 1 229 ? 65.522 14.485 15.151 1.00 29.81 210 ALA A C 1
ATOM 1540 O O . ALA A 1 229 ? 64.524 13.958 15.649 1.00 30.02 210 ALA A O 1
ATOM 1542 N N . ALA A 1 230 ? 66.688 14.586 15.785 1.00 31.08 211 ALA A N 1
ATOM 1543 C CA . ALA A 1 230 ? 66.937 13.895 17.056 1.00 32.21 211 ALA A CA 1
ATOM 1544 C C . ALA A 1 230 ? 66.026 14.402 18.151 1.00 33.13 211 ALA A C 1
ATOM 1545 O O . ALA A 1 230 ? 65.619 13.630 19.013 1.00 33.80 211 ALA A O 1
ATOM 1547 N N . ALA A 1 231 ? 65.700 15.692 18.114 1.00 34.00 212 ALA A N 1
ATOM 1548 C CA . ALA A 1 231 ? 64.827 16.289 19.120 1.00 34.81 212 ALA A CA 1
ATOM 1549 C C . ALA A 1 231 ? 63.404 16.593 18.616 1.00 35.34 212 ALA A C 1
ATOM 1550 O O . ALA A 1 231 ? 62.781 17.548 19.075 1.00 35.50 212 ALA A O 1
ATOM 1552 N N . ASP A 1 232 ? 62.884 15.765 17.704 1.00 35.87 213 ASP A N 1
ATOM 1553 C CA . ASP A 1 232 ? 61.549 15.979 17.124 1.00 36.25 213 ASP A CA 1
ATOM 1554 C C . ASP A 1 232 ? 60.588 14.907 17.657 1.00 36.74 213 ASP A C 1
ATOM 1555 O O . ASP A 1 232 ? 60.646 13.754 17.234 1.00 37.16 213 ASP A O 1
ATOM 1560 N N . PRO A 1 233 ? 59.781 15.263 18.610 1.00 37.21 214 PRO A N 1
ATOM 1561 C CA . PRO A 1 233 ? 58.823 14.362 19.226 1.00 37.82 214 PRO A CA 1
ATOM 1562 C C . PRO A 1 233 ? 57.706 13.931 18.267 1.00 38.28 214 PRO A C 1
ATOM 1563 O O . PRO A 1 233 ? 57.123 12.912 18.466 1.00 38.59 214 PRO A O 1
ATOM 1567 N N . ILE A 1 234 ? 57.335 14.794 17.337 1.00 38.45 215 ILE A N 1
ATOM 1568 C CA . ILE A 1 234 ? 56.329 14.473 16.364 1.00 38.69 215 ILE A CA 1
ATOM 1569 C C . ILE A 1 234 ? 56.695 13.465 15.319 1.00 37.85 215 ILE A C 1
ATOM 1570 O O . ILE A 1 234 ? 56.003 12.515 15.109 1.00 38.87 215 ILE A O 1
ATOM 1575 N N . ALA A 1 235 ? 57.845 13.633 14.730 1.00 36.61 216 ALA A N 1
ATOM 1576 C CA . ALA A 1 235 ? 58.223 12.766 13.678 1.00 35.33 216 ALA A CA 1
ATOM 1577 C C . ALA A 1 235 ? 59.513 12.089 14.101 1.00 34.33 216 ALA A C 1
ATOM 1578 O O . ALA A 1 235 ? 60.563 12.478 13.711 1.00 33.92 216 ALA A O 1
ATOM 1580 N N . THR A 1 236 ? 59.354 11.044 14.901 1.00 33.16 217 THR A N 1
ATOM 1581 C CA . THR A 1 236 ? 60.410 10.185 15.432 1.00 32.48 217 THR A CA 1
ATOM 1582 C C . THR A 1 236 ? 61.068 9.326 14.347 1.00 31.77 217 THR A C 1
ATOM 1583 O O . THR A 1 236 ? 60.529 9.190 13.286 1.00 31.20 217 THR A O 1
ATOM 1587 N N . PRO A 1 237 ? 62.263 8.803 14.594 1.00 30.91 218 PRO A N 1
ATOM 1588 C CA . PRO A 1 237 ? 62.951 8.049 13.540 1.00 30.29 218 PRO A CA 1
ATOM 1589 C C . PRO A 1 237 ? 62.119 6.910 12.945 1.00 29.67 218 PRO A C 1
ATOM 1590 O O . PRO A 1 237 ? 62.152 6.687 11.739 1.00 29.19 218 PRO A O 1
ATOM 1594 N N . GLU A 1 238 ? 61.376 6.211 13.791 1.00 29.12 219 GLU A N 1
ATOM 1595 C CA . GLU A 1 238 ? 60.545 5.092 13.355 1.00 29.29 219 GLU A CA 1
ATOM 1596 C C . GLU A 1 238 ? 59.385 5.551 12.454 1.00 28.05 219 GLU A C 1
ATOM 1597 O O . GLU A 1 238 ? 59.085 4.915 11.446 1.00 27.74 219 GLU A O 1
ATOM 1611 N N . VAL A 1 240 ? 59.409 8.189 10.575 1.00 23.07 221 VAL A N 1
ATOM 1612 C CA . VAL A 1 240 ? 60.017 8.671 9.339 1.00 22.04 221 VAL A CA 1
ATOM 1613 C C . VAL A 1 240 ? 60.550 7.507 8.507 1.00 21.49 221 VAL A C 1
ATOM 1614 O O . VAL A 1 240 ? 60.434 7.506 7.289 1.00 20.08 221 VAL A O 1
ATOM 1618 N N . GLU A 1 241 ? 61.152 6.516 9.168 1.00 21.88 222 GLU A N 1
ATOM 1619 C CA . GLU A 1 241 ? 61.585 5.295 8.482 1.00 21.65 222 GLU A CA 1
ATOM 1620 C C . GLU A 1 241 ? 60.395 4.622 7.766 1.00 20.58 222 GLU A C 1
ATOM 1621 O O . GLU A 1 241 ? 60.542 4.042 6.690 1.00 20.72 222 GLU A O 1
ATOM 1627 N N . ALA A 1 242 ? 59.203 4.759 8.333 1.00 19.95 223 ALA A N 1
ATOM 1628 C CA . ALA A 1 242 ? 57.989 4.246 7.699 1.00 19.80 223 ALA A CA 1
ATOM 1629 C C . ALA A 1 242 ? 57.649 4.789 6.284 1.00 19.55 223 ALA A C 1
ATOM 1630 O O . ALA A 1 242 ? 56.768 4.247 5.652 1.00 19.67 223 ALA A O 1
ATOM 1632 N N . TRP A 1 243 ? 58.335 5.828 5.788 1.00 19.23 224 TRP A N 1
ATOM 1633 C CA . TRP A 1 243 ? 58.233 6.226 4.373 1.00 18.55 224 TRP A CA 1
ATOM 1634 C C . TRP A 1 243 ? 58.861 5.227 3.400 1.00 18.68 224 TRP A C 1
ATOM 1635 O O . TRP A 1 243 ? 58.567 5.247 2.215 1.00 18.35 224 TRP A O 1
ATOM 1646 N N . ARG A 1 244 ? 59.764 4.381 3.894 1.00 19.23 225 ARG A N 1
ATOM 1647 C CA . ARG A 1 244 ? 60.531 3.490 3.038 1.00 18.82 225 ARG A CA 1
ATOM 1648 C C . ARG A 1 244 ? 59.686 2.783 1.972 1.00 18.41 225 ARG A C 1
ATOM 1649 O O . ARG A 1 244 ? 60.024 2.858 0.787 1.00 18.56 225 ARG A O 1
ATOM 1657 N N . PRO A 1 245 ? 58.571 2.130 2.367 1.00 17.90 226 PRO A N 1
ATOM 1658 C CA . PRO A 1 245 ? 57.787 1.396 1.371 1.00 17.93 226 PRO A CA 1
ATOM 1659 C C . PRO A 1 245 ? 56.980 2.243 0.398 1.00 18.25 226 PRO A C 1
ATOM 1660 O O . PRO A 1 245 ? 56.327 1.675 -0.463 1.00 17.95 226 PRO A O 1
ATOM 1664 N N . TYR A 1 246 ? 57.027 3.574 0.514 1.00 17.76 227 TYR A N 1
ATOM 1665 C CA . TYR A 1 246 ? 56.226 4.419 -0.360 1.00 17.49 227 TYR A CA 1
ATOM 1666 C C . TYR A 1 246 ? 56.889 4.655 -1.702 1.00 18.36 227 TYR A C 1
ATOM 1667 O O . TYR A 1 246 ? 56.298 5.310 -2.564 1.00 19.48 227 TYR A O 1
ATOM 1676 N N . THR A 1 247 ? 58.105 4.139 -1.888 1.00 19.39 228 THR A N 1
ATOM 1677 C CA . THR A 1 247 ? 58.731 4.130 -3.203 1.00 20.46 228 THR A CA 1
ATOM 1678 C C . THR A 1 247 ? 59.380 2.777 -3.535 1.00 21.83 228 THR A C 1
ATOM 1679 O O . THR A 1 247 ? 59.791 2.048 -2.645 1.00 20.93 228 THR A O 1
ATOM 1683 N N . THR A 1 248 ? 59.478 2.495 -4.836 1.00 23.96 229 THR A N 1
ATOM 1684 C CA . THR A 1 248 ? 60.174 1.313 -5.355 1.00 25.89 229 THR A CA 1
ATOM 1685 C C . THR A 1 248 ? 61.600 1.637 -5.829 1.00 27.08 229 THR A C 1
ATOM 1686 O O . THR A 1 248 ? 62.349 0.734 -6.212 1.00 27.19 229 THR A O 1
ATOM 1690 N N . GLY A 1 249 ? 61.964 2.923 -5.803 1.00 27.65 230 GLY A N 1
ATOM 1691 C CA . GLY A 1 249 ? 63.308 3.370 -6.142 1.00 27.90 230 GLY A CA 1
ATOM 1692 C C . GLY A 1 249 ? 64.127 3.374 -4.880 1.00 28.23 230 GLY A C 1
ATOM 1693 O O . GLY A 1 249 ? 63.719 2.777 -3.887 1.00 28.06 230 GLY A O 1
ATOM 1694 N N . SER A 1 250 ? 65.267 4.061 -4.886 1.00 28.56 231 SER A N 1
ATOM 1695 C CA . SER A 1 250 ? 66.104 4.058 -3.692 1.00 28.78 231 SER A CA 1
ATOM 1696 C C . SER A 1 250 ? 65.491 4.945 -2.624 1.00 28.26 231 SER A C 1
ATOM 1697 O O . SER A 1 250 ? 64.924 6.004 -2.924 1.00 28.69 231 SER A O 1
ATOM 1700 N N . PHE A 1 251 ? 65.597 4.476 -1.383 1.00 26.94 232 PHE A N 1
ATOM 1701 C CA . PHE A 1 251 ? 65.164 5.201 -0.214 1.00 26.16 232 PHE A CA 1
ATOM 1702 C C . PHE A 1 251 ? 66.309 5.346 0.773 1.00 26.06 232 PHE A C 1
ATOM 1703 O O . PHE A 1 251 ? 66.999 4.366 1.074 1.00 25.43 232 PHE A O 1
ATOM 1711 N N . LEU A 1 252 ? 66.461 6.556 1.302 1.00 26.07 233 LEU A N 1
ATOM 1712 C CA . LEU A 1 252 ? 67.438 6.861 2.336 1.00 26.36 233 LEU A CA 1
ATOM 1713 C C . LEU A 1 252 ? 66.765 7.681 3.390 1.00 26.56 233 LEU A C 1
ATOM 1714 O O . LEU A 1 252 ? 65.931 8.525 3.073 1.00 26.57 233 LEU A O 1
ATOM 1719 N N . ARG A 1 253 ? 67.105 7.428 4.649 1.00 26.66 234 ARG A N 1
ATOM 1720 C CA . ARG A 1 253 ? 66.718 8.321 5.724 1.00 26.59 234 ARG A CA 1
ATOM 1721 C C . ARG A 1 253 ? 67.986 8.911 6.321 1.00 27.31 234 ARG A C 1
ATOM 1722 O O . ARG A 1 253 ? 68.935 8.174 6.602 1.00 26.89 234 ARG A O 1
ATOM 1730 N N . ARG A 1 254 ? 68.010 10.230 6.504 1.00 27.45 235 ARG A N 1
ATOM 1731 C CA . ARG A 1 254 ? 69.092 10.882 7.234 1.00 28.18 235 ARG A CA 1
ATOM 1732 C C . ARG A 1 254 ? 68.557 11.412 8.538 1.00 28.16 235 ARG A C 1
ATOM 1733 O O . ARG A 1 254 ? 67.467 11.962 8.577 1.00 27.88 235 ARG A O 1
ATOM 1741 N N . HIS A 1 255 ? 69.331 11.237 9.603 1.00 28.62 236 HIS A N 1
ATOM 1742 C CA . HIS A 1 255 ? 68.922 11.627 10.940 1.00 29.61 236 HIS A CA 1
ATOM 1743 C C . HIS A 1 255 ? 69.728 12.834 11.376 1.00 30.49 236 HIS A C 1
ATOM 1744 O O . HIS A 1 255 ? 70.955 12.765 11.442 1.00 30.81 236 HIS A O 1
ATOM 1751 N N . LEU A 1 256 ? 69.046 13.940 11.664 1.00 31.14 237 LEU A N 1
ATOM 1752 C CA . LEU A 1 256 ? 69.724 15.196 11.916 1.00 31.90 237 LEU A CA 1
ATOM 1753 C C . LEU A 1 256 ? 69.575 15.634 13.365 1.00 32.16 237 LEU A C 1
ATOM 1754 O O . LEU A 1 256 ? 68.691 15.165 14.071 1.00 32.65 237 LEU A O 1
ATOM 1759 N N . PRO A 1 257 ? 70.402 16.549 13.818 1.00 33.12 238 PRO A N 1
ATOM 1760 C CA . PRO A 1 257 ? 70.179 17.182 15.106 1.00 33.39 238 PRO A CA 1
ATOM 1761 C C . PRO A 1 257 ? 69.038 18.188 15.023 1.00 33.39 238 PRO A C 1
ATOM 1762 O O . PRO A 1 257 ? 68.671 18.598 13.994 1.00 34.06 238 PRO A O 1
ATOM 1766 N N . GLY A 1 258 ? 68.463 18.574 16.118 1.00 33.70 239 GLY A N 1
ATOM 1767 C CA . GLY A 1 258 ? 67.457 19.603 16.038 1.00 33.71 239 GLY A CA 1
ATOM 1768 C C . GLY A 1 258 ? 66.027 19.196 16.262 1.00 33.40 239 GLY A C 1
ATOM 1769 O O . GLY A 1 258 ? 65.744 18.050 16.325 1.00 33.31 239 GLY A O 1
ATOM 1770 N N . ASN A 1 259 ? 65.143 20.165 16.384 1.00 33.29 240 ASN A N 1
ATOM 1771 C CA . ASN A 1 259 ? 63.767 19.907 16.719 1.00 33.46 240 ASN A CA 1
ATOM 1772 C C . ASN A 1 259 ? 62.830 19.957 15.539 1.00 33.48 240 ASN A C 1
ATOM 1773 O O . ASN A 1 259 ? 63.254 19.999 14.435 1.00 32.95 240 ASN A O 1
ATOM 1778 N N . HIS A 1 260 ? 61.546 19.884 15.806 1.00 33.48 241 HIS A N 1
ATOM 1779 C CA . HIS A 1 260 ? 60.574 19.871 14.760 1.00 33.65 241 HIS A CA 1
ATOM 1780 C C . HIS A 1 260 ? 60.680 20.909 13.669 1.00 33.74 241 HIS A C 1
ATOM 1781 O O . HIS A 1 260 ? 60.189 20.685 12.623 1.00 34.43 241 HIS A O 1
ATOM 1788 N N . PHE A 1 261 ? 61.258 22.055 13.963 1.00 33.59 242 PHE A N 1
ATOM 1789 C CA . PHE A 1 261 ? 61.498 23.142 13.023 1.00 33.61 242 PHE A CA 1
ATOM 1790 C C . PHE A 1 261 ? 62.988 23.308 12.723 1.00 34.02 242 PHE A C 1
ATOM 1791 O O . PHE A 1 261 ? 63.480 24.422 12.537 1.00 33.33 242 PHE A O 1
ATOM 1799 N N . PHE A 1 262 ? 63.684 22.176 12.641 1.00 34.90 243 PHE A N 1
ATOM 1800 C CA . PHE A 1 262 ? 65.129 22.141 12.377 1.00 35.45 243 PHE A CA 1
ATOM 1801 C C . PHE A 1 262 ? 65.565 22.792 11.068 1.00 35.67 243 PHE A C 1
ATOM 1802 O O . PHE A 1 262 ? 66.732 23.169 10.925 1.00 36.27 243 PHE A O 1
ATOM 1810 N N . LEU A 1 263 ? 64.652 22.919 10.110 1.00 35.47 244 LEU A N 1
ATOM 1811 C CA . LEU A 1 263 ? 64.984 23.590 8.855 1.00 35.48 244 LEU A CA 1
ATOM 1812 C C . LEU A 1 263 ? 65.118 25.118 9.002 1.00 35.43 244 LEU A C 1
ATOM 1813 O O . LEU A 1 263 ? 65.642 25.779 8.102 1.00 34.90 244 LEU A O 1
ATOM 1818 N N . ASN A 1 264 ? 64.650 25.677 10.114 1.00 35.35 245 ASN A N 1
ATOM 1819 C CA . ASN A 1 264 ? 64.587 27.139 10.240 1.00 35.60 245 ASN A CA 1
ATOM 1820 C C . ASN A 1 264 ? 65.930 27.837 10.519 1.00 35.49 245 ASN A C 1
ATOM 1821 O O . ASN A 1 264 ? 66.070 29.021 10.236 1.00 36.32 245 ASN A O 1
ATOM 1826 N N . GLY A 1 265 ? 66.918 27.117 11.034 1.00 35.38 246 GLY A N 1
ATOM 1827 C CA . GLY A 1 265 ? 68.257 27.694 11.189 1.00 35.22 246 GLY A CA 1
ATOM 1828 C C . GLY A 1 265 ? 69.260 26.780 11.855 1.00 34.84 246 GLY A C 1
ATOM 1829 O O . GLY A 1 265 ? 68.916 25.693 12.319 1.00 35.19 246 GLY A O 1
ATOM 1830 N N . GLY A 1 266 ? 70.518 27.211 11.878 1.00 34.33 247 GLY A N 1
ATOM 1831 C CA . GLY A 1 266 ? 71.549 26.485 12.600 1.00 33.73 247 GLY A CA 1
ATOM 1832 C C . GLY A 1 266 ? 72.105 25.255 11.903 1.00 33.17 247 GLY A C 1
ATOM 1833 O O . GLY A 1 266 ? 71.865 25.033 10.708 1.00 33.14 247 GLY A O 1
ATOM 1834 N N . PRO A 1 267 ? 72.884 24.452 12.641 1.00 32.23 248 PRO A N 1
ATOM 1835 C CA . PRO A 1 267 ? 73.597 23.314 12.078 1.00 31.84 248 PRO A CA 1
ATOM 1836 C C . PRO A 1 267 ? 72.723 22.409 11.226 1.00 30.93 248 PRO A C 1
ATOM 1837 O O . PRO A 1 267 ? 73.167 21.932 10.203 1.00 31.01 248 PRO A O 1
ATOM 1841 N N . SER A 1 268 ? 71.485 22.178 11.657 1.00 30.18 249 SER A N 1
ATOM 1842 C CA . SER A 1 268 ? 70.617 21.212 10.991 1.00 29.55 249 SER A CA 1
ATOM 1843 C C . SER A 1 268 ? 70.148 21.702 9.631 1.00 28.13 249 SER A C 1
ATOM 1844 O O . SER A 1 268 ? 70.005 20.904 8.705 1.00 27.54 249 SER A O 1
ATOM 1847 N N . ARG A 1 269 ? 69.943 23.013 9.509 1.00 26.54 250 ARG A N 1
ATOM 1848 C CA . ARG A 1 269 ? 69.555 23.603 8.237 1.00 25.84 250 ARG A CA 1
ATOM 1849 C C . ARG A 1 269 ? 70.674 23.395 7.242 1.00 25.17 250 ARG A C 1
ATOM 1850 O O . ARG A 1 269 ? 70.444 22.910 6.140 1.00 23.95 250 ARG A O 1
ATOM 1858 N N . ASP A 1 270 ? 71.893 23.726 7.660 1.00 25.30 251 ASP A N 1
ATOM 1859 C CA . ASP A 1 270 ? 73.078 23.521 6.824 1.00 25.57 251 ASP A CA 1
ATOM 1860 C C . ASP A 1 270 ? 73.206 22.056 6.350 1.00 25.04 251 ASP A C 1
ATOM 1861 O O . ASP A 1 270 ? 73.484 21.783 5.178 1.00 24.13 251 ASP A O 1
ATOM 1866 N N . ARG A 1 271 ? 72.974 21.109 7.251 1.00 25.10 252 ARG A N 1
ATOM 1867 C CA . ARG A 1 271 ? 73.139 19.691 6.882 1.00 25.68 252 ARG A CA 1
ATOM 1868 C C . ARG A 1 271 ? 72.075 19.250 5.906 1.00 24.11 252 ARG A C 1
ATOM 1869 O O . ARG A 1 271 ? 72.369 18.500 4.987 1.00 23.55 252 ARG A O 1
ATOM 1877 N N . LEU A 1 272 ? 70.844 19.736 6.100 1.00 23.04 253 LEU A N 1
ATOM 1878 C CA . LEU A 1 272 ? 69.731 19.429 5.194 1.00 21.80 253 LEU A CA 1
ATOM 1879 C C . LEU A 1 272 ? 70.088 19.867 3.800 1.00 20.99 253 LEU A C 1
ATOM 1880 O O . LEU A 1 272 ? 70.032 19.089 2.859 1.00 20.30 253 LEU A O 1
ATOM 1885 N N . LEU A 1 273 ? 70.481 21.135 3.672 1.00 20.51 254 LEU A N 1
ATOM 1886 C CA . LEU A 1 273 ? 70.885 21.681 2.377 1.00 20.13 254 LEU A CA 1
ATOM 1887 C C . LEU A 1 273 ? 72.014 20.884 1.733 1.00 19.54 254 LEU A C 1
ATOM 1888 O O . LEU A 1 273 ? 72.067 20.751 0.514 1.00 19.17 254 LEU A O 1
ATOM 1893 N N . ALA A 1 274 ? 72.926 20.372 2.552 1.00 19.87 255 ALA A N 1
ATOM 1894 C CA . ALA A 1 274 ? 74.062 19.592 2.034 1.00 20.41 255 ALA A CA 1
ATOM 1895 C C . ALA A 1 274 ? 73.576 18.230 1.538 1.00 20.59 255 ALA A C 1
ATOM 1896 O O . ALA A 1 274 ? 73.880 17.832 0.416 1.00 21.10 255 ALA A O 1
ATOM 1898 N N . HIS A 1 275 ? 72.780 17.535 2.344 1.00 21.33 256 HIS A N 1
ATOM 1899 C CA . HIS A 1 275 ? 72.172 16.258 1.888 1.00 21.77 256 HIS A CA 1
ATOM 1900 C C . HIS A 1 275 ? 71.360 16.470 0.603 1.00 22.44 256 HIS A C 1
ATOM 1901 O O . HIS A 1 275 ? 71.512 15.708 -0.363 1.00 22.70 256 HIS A O 1
ATOM 1908 N N . LEU A 1 276 ? 70.544 17.535 0.565 1.00 22.67 257 LEU A N 1
ATOM 1909 C CA . LEU A 1 276 ? 69.795 17.898 -0.657 1.00 23.34 257 LEU A CA 1
ATOM 1910 C C . LEU A 1 276 ? 70.720 18.056 -1.847 1.00 23.47 257 LEU A C 1
ATOM 1911 O O . LEU A 1 276 ? 70.474 17.502 -2.909 1.00 23.01 257 LEU A O 1
ATOM 1916 N N . GLY A 1 277 ? 71.796 18.823 -1.661 1.00 24.46 258 GLY A N 1
ATOM 1917 C CA . GLY A 1 277 ? 72.776 19.047 -2.724 1.00 25.20 258 GLY A CA 1
ATOM 1918 C C . GLY A 1 277 ? 73.437 17.792 -3.277 1.00 26.19 258 GLY A C 1
ATOM 1919 O O . GLY A 1 277 ? 73.783 17.751 -4.450 1.00 25.95 258 GLY A O 1
ATOM 1920 N N . THR A 1 278 ? 73.609 16.773 -2.446 1.00 27.78 259 THR A N 1
ATOM 1921 C CA . THR A 1 278 ? 74.244 15.524 -2.885 1.00 29.66 259 THR A CA 1
ATOM 1922 C C . THR A 1 278 ? 73.393 14.720 -3.859 1.00 31.44 259 THR A C 1
ATOM 1923 O O . THR A 1 278 ? 73.900 13.789 -4.475 1.00 32.23 259 THR A O 1
ATOM 1927 N N . GLU A 1 279 ? 72.105 15.044 -3.987 1.00 33.07 260 GLU A N 1
ATOM 1928 C CA . GLU A 1 279 ? 71.219 14.246 -4.831 1.00 34.38 260 GLU A CA 1
ATOM 1929 C C . GLU A 1 279 ? 70.589 15.022 -5.982 1.00 35.47 260 GLU A C 1
ATOM 1930 O O . GLU A 1 279 ? 69.948 14.426 -6.837 1.00 36.67 260 GLU A O 1
ATOM 1936 N N . LEU A 1 280 ? 70.811 16.331 -6.036 1.00 36.35 261 LEU A N 1
ATOM 1937 C CA . LEU A 1 280 ? 70.190 17.183 -7.045 1.00 37.01 261 LEU A CA 1
ATOM 1938 C C . LEU A 1 280 ? 71.058 17.315 -8.285 1.00 37.35 261 LEU A C 1
ATOM 1939 O O . LEU A 1 280 ? 72.278 17.430 -8.178 1.00 38.54 261 LEU A O 1
ATOM 1944 N N . SER B 1 27 ? 44.394 54.670 34.893 1.00 47.90 8 SER B N 1
ATOM 1945 C CA . SER B 1 27 ? 44.370 55.614 33.733 1.00 47.95 8 SER B CA 1
ATOM 1946 C C . SER B 1 27 ? 45.751 55.733 33.071 1.00 47.66 8 SER B C 1
ATOM 1947 O O . SER B 1 27 ? 46.097 54.964 32.166 1.00 48.40 8 SER B O 1
ATOM 1950 N N . GLN B 1 28 ? 46.548 56.680 33.545 1.00 47.09 9 GLN B N 1
ATOM 1951 C CA . GLN B 1 28 ? 47.812 57.032 32.898 1.00 46.73 9 GLN B CA 1
ATOM 1952 C C . GLN B 1 28 ? 48.935 56.028 33.228 1.00 45.39 9 GLN B C 1
ATOM 1953 O O . GLN B 1 28 ? 48.766 55.121 34.062 1.00 45.12 9 GLN B O 1
ATOM 1959 N N . ARG B 1 29 ? 50.070 56.185 32.552 1.00 43.77 10 ARG B N 1
ATOM 1960 C CA . ARG B 1 29 ? 51.264 55.405 32.868 1.00 42.53 10 ARG B CA 1
ATOM 1961 C C . ARG B 1 29 ? 51.674 55.682 34.308 1.00 40.79 10 ARG B C 1
ATOM 1962 O O . ARG B 1 29 ? 52.037 54.767 35.041 1.00 40.36 10 ARG B O 1
ATOM 1970 N N . SER B 1 30 ? 51.572 56.952 34.699 1.00 38.83 11 SER B N 1
ATOM 1971 C CA . SER B 1 30 ? 51.871 57.413 36.056 1.00 37.29 11 SER B CA 1
ATO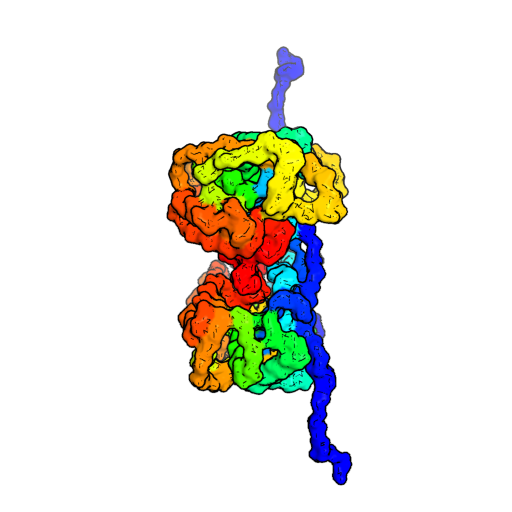M 1972 C C . SER B 1 30 ? 51.045 56.723 37.148 1.00 35.18 11 SER B C 1
ATOM 1973 O O . SER B 1 30 ? 51.483 56.634 38.297 1.00 35.17 11 SER B O 1
ATOM 1976 N N . ALA B 1 31 ? 49.854 56.256 36.789 1.00 33.24 12 ALA B N 1
ATOM 1977 C CA . ALA B 1 31 ? 48.932 55.609 37.718 1.00 31.42 12 ALA B CA 1
ATOM 1978 C C . ALA B 1 31 ? 49.335 54.167 38.091 1.00 30.22 12 ALA B C 1
ATOM 1979 O O . ALA B 1 31 ? 49.450 53.828 39.262 1.00 29.05 12 ALA B O 1
ATOM 1981 N N . TRP B 1 32 ? 49.523 53.325 37.083 1.00 29.18 13 TRP B N 1
ATOM 1982 C CA . TRP B 1 32 ? 49.869 51.908 37.288 1.00 28.59 13 TRP B CA 1
ATOM 1983 C C . TRP B 1 32 ? 51.360 51.696 37.527 1.00 27.68 13 TRP B C 1
ATOM 1984 O O . TRP B 1 32 ? 51.750 50.890 38.369 1.00 26.46 13 TRP B O 1
ATOM 1995 N N . PHE B 1 33 ? 52.178 52.431 36.775 1.00 27.12 14 PHE B N 1
ATOM 1996 C CA . PHE B 1 33 ? 53.619 52.210 36.717 1.00 27.05 14 PHE B CA 1
ATOM 1997 C C . PHE B 1 33 ? 54.395 53.471 37.027 1.00 27.41 14 PHE B C 1
ATOM 1998 O O . PHE B 1 33 ? 54.988 54.078 36.140 1.00 27.81 14 PHE B O 1
ATOM 2006 N N . PRO B 1 34 ? 54.401 53.876 38.297 1.00 27.87 15 PRO B N 1
ATOM 2007 C CA . PRO B 1 34 ? 55.173 55.045 38.654 1.00 28.59 15 PRO B CA 1
ATOM 2008 C C . PRO B 1 34 ? 56.667 54.729 38.629 1.00 29.69 15 PRO B C 1
ATOM 2009 O O . PRO B 1 34 ? 57.087 53.646 39.076 1.00 28.99 15 PRO B O 1
ATOM 2013 N N . ARG B 1 35 ? 57.458 55.666 38.109 1.00 30.73 16 ARG B N 1
ATOM 2014 C CA . ARG B 1 35 ? 58.907 55.514 38.106 1.00 31.90 16 ARG B CA 1
ATOM 2015 C C . ARG B 1 35 ? 59.347 55.482 39.563 1.00 31.95 16 ARG B C 1
ATOM 2016 O O . ARG B 1 35 ? 58.820 56.228 40.374 1.00 31.75 16 ARG B O 1
ATOM 2024 N N . PRO B 1 36 ? 60.287 54.591 39.915 1.00 32.49 17 PRO B N 1
ATOM 2025 C CA . PRO B 1 36 ? 60.788 54.662 41.281 1.00 32.99 17 PRO B CA 1
ATOM 2026 C C . PRO B 1 36 ? 61.498 56.009 41.510 1.00 33.50 17 PRO B C 1
ATOM 2027 O O . PRO B 1 36 ? 62.171 56.497 40.603 1.00 33.28 17 PRO B O 1
ATOM 2031 N N . VAL B 1 37 ? 61.316 56.606 42.688 1.00 34.22 18 VAL B N 1
ATOM 2032 C CA . VAL B 1 37 ? 62.082 57.793 43.068 1.00 35.12 18 VAL B CA 1
ATOM 2033 C C . VAL B 1 37 ? 63.527 57.355 43.318 1.00 36.31 18 VAL B C 1
ATOM 2034 O O . VAL B 1 37 ? 63.780 56.192 43.637 1.00 36.15 18 VAL B O 1
ATOM 2038 N N . ALA B 1 38 ? 64.478 58.265 43.155 1.00 37.89 19 ALA B N 1
ATOM 2039 C CA . ALA B 1 38 ? 65.879 57.910 43.366 1.00 39.12 19 ALA B CA 1
ATOM 2040 C C . ALA B 1 38 ? 66.082 57.554 44.832 1.00 40.49 19 ALA B C 1
ATOM 2041 O O . ALA B 1 38 ? 65.387 58.076 45.708 1.00 40.55 19 ALA B O 1
ATOM 2043 N N . ALA B 1 39 ? 66.997 56.649 45.078 1.00 42.23 20 ALA B N 1
ATOM 2044 C CA . ALA B 1 39 ? 67.326 56.242 46.406 1.00 43.54 20 ALA B CA 1
ATOM 2045 C C . ALA B 1 39 ? 68.261 57.218 47.113 1.00 45.15 20 ALA B C 1
ATOM 2046 O O . ALA B 1 39 ? 68.874 58.074 46.506 1.00 44.81 20 ALA B O 1
ATOM 2048 N N . PRO B 1 40 ? 68.363 57.059 48.418 1.00 46.89 21 PRO B N 1
ATOM 2049 C CA . PRO B 1 40 ? 69.238 57.920 49.153 1.00 48.07 21 PRO B CA 1
ATOM 2050 C C . PRO B 1 40 ? 70.507 57.202 49.148 1.00 48.97 21 PRO B C 1
ATOM 2051 O O . PRO B 1 40 ? 70.634 56.299 49.922 1.00 49.79 21 PRO B O 1
ATOM 2055 N N . ALA B 1 41 ? 71.436 57.615 48.313 1.00 49.75 22 ALA B N 1
ATOM 2056 C CA . ALA B 1 41 ? 72.689 56.915 48.251 1.00 50.57 22 ALA B CA 1
ATOM 2057 C C . ALA B 1 41 ? 73.374 57.003 49.618 1.00 51.00 22 ALA B C 1
ATOM 2058 O O . ALA B 1 41 ? 73.585 58.063 50.138 1.00 51.11 22 ALA B O 1
ATOM 2060 N N . ALA B 1 42 ? 73.738 55.853 50.151 1.00 51.50 23 ALA B N 1
ATOM 2061 C CA . ALA B 1 42 ? 74.230 55.726 51.511 1.00 51.95 23 ALA B CA 1
ATOM 2062 C C . ALA B 1 42 ? 75.645 56.235 51.752 1.00 52.18 23 ALA B C 1
ATOM 2063 O O . ALA B 1 42 ? 76.458 56.309 50.860 1.00 52.29 23 ALA B O 1
ATOM 2065 N N . GLU B 1 43 ? 75.926 56.580 52.985 1.00 52.32 24 GLU B N 1
ATOM 2066 C CA . GLU B 1 43 ? 77.269 56.918 53.358 1.00 52.47 24 GLU B CA 1
ATOM 2067 C C . GLU B 1 43 ? 78.045 55.620 53.309 1.00 52.07 24 GLU B C 1
ATOM 2068 O O . GLU B 1 43 ? 77.640 54.661 53.914 1.00 51.89 24 GLU B O 1
ATOM 2074 N N . PRO B 1 44 ? 79.171 55.602 52.622 1.00 51.83 25 PRO B N 1
ATOM 2075 C CA . PRO B 1 44 ? 80.034 54.415 52.595 1.00 51.68 25 PRO B CA 1
ATOM 2076 C C . PRO B 1 44 ? 80.416 53.929 53.993 1.00 51.32 25 PRO B C 1
ATOM 2077 O O . PRO B 1 44 ? 80.789 54.744 54.834 1.00 51.42 25 PRO B O 1
ATOM 2081 N N . PRO B 1 45 ? 80.312 52.611 54.249 1.00 50.89 26 PRO B N 1
ATOM 2082 C CA . PRO B 1 45 ? 80.649 52.101 55.578 1.00 50.56 26 PRO B CA 1
ATOM 2083 C C . PRO B 1 45 ? 82.132 52.252 55.913 1.00 50.18 26 PRO B C 1
ATOM 2084 O O . PRO B 1 45 ? 82.969 52.387 55.021 1.00 49.77 26 PRO B O 1
ATOM 2088 N N . ASP B 1 46 ? 82.436 52.246 57.203 1.00 50.08 27 ASP B N 1
ATOM 2089 C CA . ASP B 1 46 ? 83.795 52.441 57.675 1.00 50.04 27 ASP B CA 1
ATOM 2090 C C . ASP B 1 46 ? 84.529 51.112 57.546 1.00 49.42 27 ASP B C 1
ATOM 2091 O O . ASP B 1 46 ? 84.072 50.110 58.106 1.00 49.59 27 ASP B O 1
ATOM 2096 N N . PRO B 1 47 ? 85.655 51.085 56.807 1.00 48.94 28 PRO B N 1
ATOM 2097 C CA . PRO B 1 47 ? 86.416 49.839 56.683 1.00 48.61 28 PRO B CA 1
ATOM 2098 C C . PRO B 1 47 ? 86.752 49.200 58.031 1.00 48.42 28 PRO B C 1
ATOM 2099 O O . PRO B 1 47 ? 86.680 47.979 58.171 1.00 48.31 28 PRO B O 1
ATOM 2103 N N . ALA B 1 48 ? 87.097 50.037 59.012 1.00 48.00 29 ALA B N 1
ATOM 2104 C CA . ALA B 1 48 ? 87.446 49.563 60.344 1.00 47.47 29 ALA B CA 1
ATOM 2105 C C . ALA B 1 48 ? 86.308 48.772 60.983 1.00 47.00 29 ALA B C 1
ATOM 2106 O O . ALA B 1 48 ? 86.546 47.738 61.604 1.00 47.40 29 ALA B O 1
ATOM 2108 N N . ALA B 1 49 ? 85.074 49.246 60.805 1.00 46.36 30 ALA B N 1
ATOM 2109 C CA . ALA B 1 49 ? 83.907 48.691 61.509 1.00 45.53 30 ALA B CA 1
ATOM 2110 C C . ALA B 1 49 ? 83.050 47.713 60.692 1.00 44.79 30 ALA B C 1
ATOM 2111 O O . ALA B 1 49 ? 82.268 46.951 61.270 1.00 45.10 30 ALA B O 1
ATOM 2113 N N . ALA B 1 50 ? 83.180 47.731 59.366 1.00 43.61 31 ALA B N 1
ATOM 2114 C CA . ALA B 1 50 ? 82.275 46.961 58.507 1.00 42.52 31 ALA B CA 1
ATOM 2115 C C . ALA B 1 50 ? 82.378 45.473 58.819 1.00 41.54 31 ALA B C 1
ATOM 2116 O O . ALA B 1 50 ? 83.465 44.987 59.121 1.00 41.80 31 ALA B O 1
ATOM 2118 N N . PRO B 1 51 ? 81.246 44.748 58.772 1.00 40.09 32 PRO B N 1
ATOM 2119 C CA . PRO B 1 51 ? 81.250 43.305 58.993 1.00 39.11 32 PRO B CA 1
ATOM 2120 C C . PRO B 1 51 ? 82.231 42.535 58.097 1.00 37.91 32 PRO B C 1
ATOM 2121 O O . PRO B 1 51 ? 82.729 41.480 58.498 1.00 37.45 32 PRO B O 1
ATOM 2125 N N . LEU B 1 52 ? 82.481 43.056 56.888 1.00 36.47 33 LEU B N 1
ATOM 2126 C CA . LEU B 1 52 ? 83.363 42.406 55.924 1.00 34.93 33 LEU B CA 1
ATOM 2127 C C . LEU B 1 52 ? 84.072 43.444 55.066 1.00 33.40 33 LEU B C 1
ATOM 2128 O O . LEU B 1 52 ? 83.458 44.427 54.643 1.00 33.62 33 LEU B O 1
ATOM 2133 N N . ARG B 1 53 ? 85.364 43.229 54.808 1.00 31.09 34 ARG B N 1
ATOM 2134 C CA . ARG B 1 53 ? 86.114 44.120 53.941 1.00 29.68 34 ARG B CA 1
ATOM 2135 C C . ARG B 1 53 ? 86.535 43.367 52.681 1.00 27.79 34 ARG B C 1
ATOM 2136 O O . ARG B 1 53 ? 87.230 42.366 52.773 1.00 28.33 34 ARG B O 1
ATOM 2144 N N . LEU B 1 54 ? 86.094 43.833 51.516 1.00 25.13 35 LEU B N 1
ATOM 2145 C CA . LEU B 1 54 ? 86.460 43.197 50.247 1.00 23.23 35 LEU B CA 1
ATOM 2146 C C . LEU B 1 54 ? 87.680 43.884 49.650 1.00 22.11 35 LEU B C 1
ATOM 2147 O O . LEU B 1 54 ? 87.570 44.962 49.085 1.00 22.82 35 LEU B O 1
ATOM 2152 N N . VAL B 1 55 ? 88.842 43.252 49.777 1.00 21.01 36 VAL B N 1
ATOM 2153 C CA . VAL B 1 55 ? 90.094 43.807 49.273 1.00 19.59 36 VAL B CA 1
ATOM 2154 C C . VAL B 1 55 ? 90.224 43.500 47.787 1.00 19.26 36 VAL B C 1
ATOM 2155 O O . VAL B 1 55 ? 90.164 42.342 47.382 1.00 20.06 36 VAL B O 1
ATOM 2159 N N . CYS B 1 56 ? 90.413 44.526 46.966 1.00 18.05 37 CYS B N 1
ATOM 2160 C CA . CYS B 1 56 ? 90.289 44.381 45.516 1.00 17.83 37 CYS B CA 1
ATOM 2161 C C . CYS B 1 56 ? 91.559 44.739 44.732 1.00 17.16 37 CYS B C 1
ATOM 2162 O O . CYS B 1 56 ? 92.100 45.858 44.878 1.00 17.27 37 CYS B O 1
ATOM 2165 N N . PHE B 1 57 ? 91.987 43.822 43.862 1.00 16.49 38 PHE B N 1
ATOM 2166 C CA . PHE B 1 57 ? 93.185 44.015 43.042 1.00 16.15 38 PHE B CA 1
ATOM 2167 C C . PHE B 1 57 ? 92.862 44.161 41.562 1.00 16.24 38 PHE B C 1
ATOM 2168 O O . PHE B 1 57 ? 92.085 43.384 41.027 1.00 15.17 38 PHE B O 1
ATOM 2176 N N . PRO B 1 58 ? 93.498 45.133 40.889 1.00 17.50 39 PRO B N 1
ATOM 2177 C CA . PRO B 1 58 ? 93.250 45.418 39.483 1.00 17.93 39 PRO B CA 1
ATOM 2178 C C . PRO B 1 58 ? 93.948 44.458 38.530 1.00 18.68 39 PRO B C 1
ATOM 2179 O O . PRO B 1 58 ? 94.766 43.608 38.940 1.00 19.32 39 PRO B O 1
ATOM 2183 N N . TYR B 1 59 ? 93.644 44.627 37.250 1.00 19.13 40 TYR B N 1
ATOM 2184 C CA . TYR B 1 59 ? 94.296 43.886 36.191 1.00 19.60 40 TYR B CA 1
ATOM 2185 C C . TYR B 1 59 ? 95.591 44.600 35.840 1.00 19.88 40 TYR B C 1
ATOM 2186 O O . TYR B 1 59 ? 95.843 45.698 36.304 1.00 19.38 40 TYR B O 1
ATOM 2195 N N . ALA B 1 60 ? 96.398 43.976 35.002 1.00 20.50 41 ALA B N 1
ATOM 2196 C CA . ALA B 1 60 ? 97.690 44.536 34.655 1.00 21.29 41 ALA B CA 1
ATOM 2197 C C . ALA B 1 60 ? 97.505 45.860 33.919 1.00 21.86 41 ALA B C 1
ATOM 2198 O O . ALA B 1 60 ? 96.675 45.961 33.019 1.00 22.10 41 ALA B O 1
ATOM 2200 N N . GLY B 1 61 ? 98.287 46.855 34.314 1.00 22.43 42 GLY B N 1
ATOM 2201 C CA . GLY B 1 61 ? 98.187 48.212 33.769 1.00 23.22 42 GLY B CA 1
ATOM 2202 C C . GLY B 1 61 ? 97.009 48.999 34.312 1.00 23.46 42 GLY B C 1
ATOM 2203 O O . GLY B 1 61 ? 96.787 50.151 33.913 1.00 24.94 42 GLY B O 1
ATOM 2204 N N . GLY B 1 62 ? 96.255 48.391 35.220 1.00 23.37 43 GLY B N 1
ATOM 2205 C CA . GLY B 1 62 ? 95.073 48.997 35.800 1.00 22.94 43 GLY B CA 1
ATOM 2206 C C . GLY B 1 62 ? 95.299 49.586 37.171 1.00 22.93 43 GLY B C 1
ATOM 2207 O O . GLY B 1 62 ? 96.367 49.422 37.777 1.00 22.76 43 GLY B O 1
ATOM 2208 N N . THR B 1 63 ? 94.268 50.257 37.666 1.00 22.38 44 THR B N 1
ATOM 2209 C CA . THR B 1 63 ? 94.348 51.004 38.903 1.00 22.72 44 THR B CA 1
ATOM 2210 C C . THR B 1 63 ? 93.088 50.743 39.715 1.00 22.64 44 THR B C 1
ATOM 2211 O O . THR B 1 63 ? 92.228 49.980 39.310 1.00 22.52 44 THR B O 1
ATOM 2215 N N . VAL B 1 64 ? 92.980 51.399 40.857 1.00 22.93 45 VAL B N 1
ATOM 2216 C CA . VAL B 1 64 ? 91.796 51.299 41.683 1.00 23.39 45 VAL B CA 1
ATOM 2217 C C . VAL B 1 64 ? 90.516 51.811 41.012 1.00 23.83 45 VAL B C 1
ATOM 2218 O O . VAL B 1 64 ? 89.424 51.523 41.487 1.00 23.40 45 VAL B O 1
ATOM 2222 N N . SER B 1 65 ? 90.654 52.556 39.910 1.00 24.70 46 SER B N 1
ATOM 2223 C CA . SER B 1 65 ? 89.513 53.151 39.221 1.00 25.20 46 SER B CA 1
ATOM 2224 C C . SER B 1 65 ? 88.599 52.066 38.660 1.00 25.58 46 SER B C 1
ATOM 2225 O O . SER B 1 65 ? 87.413 52.309 38.406 1.00 26.19 46 SER B O 1
ATOM 2228 N N . ALA B 1 66 ? 89.161 50.868 38.479 1.00 25.10 47 ALA B N 1
ATOM 2229 C CA . ALA B 1 66 ? 88.414 49.687 38.066 1.00 24.84 47 ALA B CA 1
ATOM 2230 C C . ALA B 1 66 ? 87.216 49.391 38.951 1.00 24.44 47 ALA B C 1
ATOM 2231 O O . ALA B 1 66 ? 86.235 48.813 38.482 1.00 24.48 47 ALA B O 1
ATOM 2233 N N . PHE B 1 67 ? 87.323 49.761 40.225 1.00 24.05 48 PHE B N 1
ATOM 2234 C CA . PHE B 1 67 ? 86.335 49.427 41.239 1.00 24.60 48 PHE B CA 1
ATOM 2235 C C . PHE B 1 67 ? 85.397 50.608 41.609 1.00 25.35 48 PHE B C 1
ATOM 2236 O O . PHE B 1 67 ? 84.695 50.561 42.613 1.00 24.94 48 PHE B O 1
ATOM 2244 N N . ARG B 1 68 ? 85.392 51.649 40.783 1.00 26.44 49 ARG B N 1
ATOM 2245 C CA . ARG B 1 68 ? 84.482 52.781 40.976 1.00 28.16 49 ARG B CA 1
ATOM 2246 C C . ARG B 1 68 ? 83.030 52.293 40.921 1.00 27.86 49 ARG B C 1
ATOM 2247 O O . ARG B 1 68 ? 82.654 51.603 39.986 1.00 28.11 49 ARG B O 1
ATOM 2255 N N . GLY B 1 69 ? 82.254 52.584 41.956 1.00 28.10 50 GLY B N 1
ATOM 2256 C CA . GLY B 1 69 ? 80.816 52.260 41.973 1.00 28.72 50 GLY B CA 1
ATOM 2257 C C . GLY B 1 69 ? 80.487 50.993 42.747 1.00 29.14 50 GLY B C 1
ATOM 2258 O O . GLY B 1 69 ? 79.324 50.747 43.106 1.00 29.31 50 GLY B O 1
ATOM 2259 N N . TRP B 1 70 ? 81.516 50.194 43.030 1.00 28.87 51 TRP B N 1
ATOM 2260 C CA . TRP B 1 70 ? 81.320 48.900 43.664 1.00 28.51 51 TRP B CA 1
ATOM 2261 C C . TRP B 1 70 ? 80.634 49.050 45.010 1.00 29.64 51 TRP B C 1
ATOM 2262 O O . TRP B 1 70 ? 79.667 48.341 45.304 1.00 29.11 51 TRP B O 1
ATOM 2273 N N . GLN B 1 71 ? 81.117 50.002 45.804 1.00 31.07 52 GLN B N 1
ATOM 2274 C CA . GLN B 1 71 ? 80.588 50.256 47.134 1.00 32.93 52 GLN B CA 1
ATOM 2275 C C . GLN B 1 71 ? 79.072 50.488 47.135 1.00 34.61 52 GLN B C 1
ATOM 2276 O O . GLN B 1 71 ? 78.335 49.907 47.943 1.00 35.03 52 GLN B O 1
ATOM 2282 N N . GLU B 1 72 ? 78.620 51.331 46.217 1.00 36.32 53 GLU B N 1
ATOM 2283 C CA . GLU B 1 72 ? 77.206 51.682 46.121 1.00 37.98 53 GLU B CA 1
ATOM 2284 C C . GLU B 1 72 ? 76.387 50.446 45.753 1.00 38.45 53 GLU B C 1
ATOM 2285 O O . GLU B 1 72 ? 75.334 50.178 46.337 1.00 38.99 53 GLU B O 1
ATOM 2291 N N . ARG B 1 73 ? 76.895 49.685 44.790 1.00 39.06 54 ARG B N 1
ATOM 2292 C CA . ARG B 1 73 ? 76.211 48.496 44.292 1.00 39.38 54 ARG B CA 1
ATOM 2293 C C . ARG B 1 73 ? 76.135 47.341 45.284 1.00 39.69 54 ARG B C 1
ATOM 2294 O O . ARG B 1 73 ? 75.187 46.548 45.246 1.00 40.25 54 ARG B O 1
ATOM 2302 N N . LEU B 1 74 ? 77.136 47.230 46.150 1.00 40.04 55 LEU B N 1
ATOM 2303 C CA . LEU B 1 74 ? 77.266 46.066 47.022 1.00 39.95 55 LEU B CA 1
ATOM 2304 C C . LEU B 1 74 ? 76.619 46.279 48.378 1.00 40.52 55 LEU B C 1
ATOM 2305 O O . LEU B 1 74 ? 76.248 45.308 49.031 1.00 40.70 55 LEU B O 1
ATOM 2310 N N . GLY B 1 75 ? 76.499 47.533 48.805 1.00 40.94 56 GLY B N 1
ATOM 2311 C CA . GLY B 1 75 ? 75.781 47.859 50.032 1.00 41.39 56 GLY B CA 1
ATOM 2312 C C . GLY B 1 75 ? 76.649 47.973 51.267 1.00 41.94 56 GLY B C 1
ATOM 2313 O O . GLY B 1 75 ? 77.886 47.951 51.180 1.00 41.83 56 GLY B O 1
ATOM 2314 N N . ASP B 1 76 ? 75.985 48.068 52.422 1.00 42.32 57 ASP B N 1
ATOM 2315 C CA . ASP B 1 76 ? 76.623 48.477 53.688 1.00 42.75 57 ASP B CA 1
ATOM 2316 C C . ASP B 1 76 ? 77.137 47.346 54.556 1.00 42.33 57 ASP B C 1
ATOM 2317 O O . ASP B 1 76 ? 77.746 47.610 55.588 1.00 42.64 57 ASP B O 1
ATOM 2322 N N . GLU B 1 77 ? 76.879 46.095 54.177 1.00 41.70 58 GLU B N 1
ATOM 2323 C CA . GLU B 1 77 ? 77.457 44.972 54.907 1.00 41.32 58 GLU B CA 1
ATOM 2324 C C . GLU B 1 77 ? 78.898 44.687 54.470 1.00 40.10 58 GLU B C 1
ATOM 2325 O O . GLU B 1 77 ? 79.548 43.804 55.034 1.00 40.42 58 GLU B O 1
ATOM 2331 N N . VAL B 1 78 ? 79.395 45.425 53.475 1.00 38.54 59 VAL B N 1
ATOM 2332 C CA . VAL B 1 78 ? 80.751 45.219 52.966 1.00 37.17 59 VAL B CA 1
ATOM 2333 C C . VAL B 1 78 ? 81.451 46.549 52.639 1.00 35.66 59 VAL B C 1
ATOM 2334 O O . VAL B 1 78 ? 80.896 47.387 51.944 1.00 35.89 59 VAL B O 1
ATOM 2338 N N . ALA B 1 79 ? 82.668 46.732 53.151 1.00 33.69 60 ALA B N 1
ATOM 2339 C CA . ALA B 1 79 ? 83.505 47.873 52.772 1.00 31.98 60 ALA B CA 1
ATOM 2340 C C . ALA B 1 79 ? 84.398 47.464 51.609 1.00 30.60 60 ALA B C 1
ATOM 2341 O O . ALA B 1 79 ? 85.142 46.501 51.724 1.00 30.54 60 ALA B O 1
ATOM 2343 N N . VAL B 1 80 ? 84.331 48.194 50.502 1.00 28.84 61 VAL B N 1
ATOM 2344 C CA . VAL B 1 80 ? 85.150 47.895 49.338 1.00 27.93 61 VAL B CA 1
ATOM 2345 C C . VAL B 1 80 ? 86.489 48.598 49.490 1.00 27.08 61 VAL B C 1
ATOM 2346 O O . VAL B 1 80 ? 86.534 49.825 49.663 1.00 27.55 61 VAL B O 1
ATOM 2350 N N . VAL B 1 81 ? 87.570 47.823 49.449 1.00 25.29 62 VAL B N 1
ATOM 2351 C CA . VAL B 1 81 ? 88.912 48.340 49.694 1.00 24.28 62 VAL B CA 1
ATOM 2352 C C . VAL B 1 81 ? 89.802 48.014 48.499 1.00 23.72 62 VAL B C 1
ATOM 2353 O O . VAL B 1 81 ? 90.484 46.974 48.506 1.00 23.01 62 VAL B O 1
ATOM 2357 N N . PRO B 1 82 ? 89.777 48.881 47.455 1.00 22.91 63 PRO B N 1
ATOM 2358 C CA . PRO B 1 82 ? 90.672 48.679 46.307 1.00 22.71 63 PRO B CA 1
ATOM 2359 C C . PRO B 1 82 ? 92.121 48.948 46.695 1.00 21.75 63 PRO B C 1
ATOM 2360 O O . PRO B 1 82 ? 92.373 49.696 47.613 1.00 22.47 63 PRO B O 1
ATOM 2364 N N . VAL B 1 83 ? 93.061 48.327 46.009 1.00 21.29 64 VAL B N 1
ATOM 2365 C CA . VAL B 1 83 ? 94.453 48.415 46.400 1.00 20.47 64 VAL B CA 1
ATOM 2366 C C . VAL B 1 83 ? 95.181 49.146 45.303 1.00 20.06 64 VAL B C 1
ATOM 2367 O O . VAL B 1 83 ? 95.111 48.735 44.157 1.00 19.86 64 VAL B O 1
ATOM 2371 N N . GLN B 1 84 ? 95.872 50.231 45.648 1.00 20.19 65 GLN B N 1
ATOM 2372 C CA . GLN B 1 84 ? 96.694 50.943 44.679 1.00 20.99 65 GLN B CA 1
ATOM 2373 C C . GLN B 1 84 ? 98.110 50.393 44.740 1.00 20.43 65 GLN B C 1
ATOM 2374 O O . GLN B 1 84 ? 98.769 50.497 45.766 1.00 20.80 65 GLN B O 1
ATOM 2380 N N . LEU B 1 85 ? 98.543 49.785 43.642 1.00 21.02 66 LEU B N 1
ATOM 2381 C CA . LEU B 1 85 ? 99.877 49.181 43.553 1.00 21.35 66 LEU B CA 1
ATOM 2382 C C . LEU B 1 85 ? 100.925 50.245 43.150 1.00 21.21 66 LEU B C 1
ATOM 2383 O O . LEU B 1 85 ? 100.623 51.177 42.403 1.00 20.89 66 LEU B O 1
ATOM 2388 N N . PRO B 1 86 ? 102.168 50.091 43.633 1.00 21.07 67 PRO B N 1
ATOM 2389 C CA . PRO B 1 86 ? 103.249 51.014 43.278 1.00 20.42 67 PRO B CA 1
ATOM 2390 C C . PRO B 1 86 ? 103.378 51.280 41.783 1.00 20.66 67 PRO B C 1
ATOM 2391 O O . PRO B 1 86 ? 103.179 50.381 40.958 1.00 20.18 67 PRO B O 1
ATOM 2395 N N . GLY B 1 87 ? 103.662 52.530 41.433 1.00 20.49 68 GLY B N 1
ATOM 2396 C CA . GLY B 1 87 ? 103.867 52.909 40.052 1.00 20.79 68 GLY B CA 1
ATOM 2397 C C . GLY B 1 87 ? 102.725 53.634 39.382 1.00 21.15 68 GLY B C 1
ATOM 2398 O O . GLY B 1 87 ? 102.815 53.970 38.208 1.00 21.77 68 GLY B O 1
ATOM 2399 N N . ARG B 1 88 ? 101.636 53.880 40.101 1.00 21.43 69 ARG B N 1
ATOM 2400 C CA . ARG B 1 88 ? 100.468 54.525 39.487 1.00 21.09 69 ARG B CA 1
ATOM 2401 C C . ARG B 1 88 ? 99.752 55.404 40.476 1.00 20.61 69 ARG B C 1
ATOM 2402 O O . ARG B 1 88 ? 99.969 55.299 41.670 1.00 20.47 69 ARG B O 1
ATOM 2410 N N . GLY B 1 89 ? 98.892 56.277 39.967 1.00 20.94 70 GLY B N 1
ATOM 2411 C CA . GLY B 1 89 ? 98.183 57.222 40.822 1.00 21.74 70 GLY B CA 1
ATOM 2412 C C . GLY B 1 89 ? 99.155 58.054 41.627 1.00 22.19 70 GLY B C 1
ATOM 2413 O O . GLY B 1 89 ? 100.149 58.523 41.097 1.00 22.30 70 GLY B O 1
ATOM 2414 N N . LEU B 1 90 ? 98.884 58.201 42.916 1.00 23.19 71 LEU B N 1
ATOM 2415 C CA . LEU B 1 90 ? 99.792 58.882 43.840 1.00 24.47 71 LEU B CA 1
ATOM 2416 C C . LEU B 1 90 ? 101.149 58.173 43.980 1.00 25.21 71 LEU B C 1
ATOM 2417 O O . LEU B 1 90 ? 102.117 58.751 44.482 1.00 24.39 71 LEU B O 1
ATOM 2422 N N . ARG B 1 91 ? 101.226 56.923 43.527 1.00 25.89 72 ARG B N 1
ATOM 2423 C CA . ARG B 1 91 ? 102.459 56.143 43.657 1.00 26.87 72 ARG B CA 1
ATOM 2424 C C . ARG B 1 91 ? 103.260 56.066 42.362 1.00 26.80 72 ARG B C 1
ATOM 2425 O O . ARG B 1 91 ? 104.126 55.197 42.209 1.00 26.21 72 ARG B O 1
ATOM 2433 N N . LEU B 1 92 ? 102.999 57.012 41.452 1.00 27.25 73 LEU B N 1
ATOM 2434 C CA . LEU B 1 92 ? 103.667 57.052 40.154 1.00 27.73 73 LEU B CA 1
ATOM 2435 C C . LEU B 1 92 ? 105.173 57.273 40.211 1.00 27.59 73 LEU B C 1
ATOM 2436 O O . LEU B 1 92 ? 105.833 57.140 39.189 1.00 27.58 73 LEU B O 1
ATOM 2441 N N . ARG B 1 93 ? 105.716 57.612 41.379 1.00 27.78 74 ARG B N 1
ATOM 2442 C CA . ARG B 1 93 ? 107.151 57.823 41.497 1.00 28.64 74 ARG B CA 1
ATOM 2443 C C . ARG B 1 93 ? 107.848 56.494 41.780 1.00 28.08 74 ARG B C 1
ATOM 2444 O O . ARG B 1 93 ? 109.039 56.356 41.482 1.00 28.29 74 ARG B O 1
ATOM 2452 N N . GLU B 1 94 ? 107.120 55.534 42.362 1.00 26.89 75 GLU B N 1
ATOM 2453 C CA . GLU B 1 94 ? 107.720 54.252 42.796 1.00 26.12 75 GLU B CA 1
ATOM 2454 C C . GLU B 1 94 ? 107.828 53.288 41.628 1.00 24.39 75 GLU B C 1
ATOM 2455 O O . GLU B 1 94 ? 106.899 53.169 40.841 1.00 24.74 75 GLU B O 1
ATOM 2461 N N . ARG B 1 95 ? 108.955 52.594 41.521 1.00 22.80 76 ARG B N 1
ATOM 2462 C CA . ARG B 1 95 ? 109.116 51.568 40.490 1.00 21.81 76 ARG B CA 1
ATOM 2463 C C . ARG B 1 95 ? 108.072 50.463 40.735 1.00 20.38 76 ARG B C 1
ATOM 2464 O O . ARG B 1 95 ? 107.866 50.024 41.859 1.00 19.52 76 ARG B O 1
ATOM 2472 N N . PRO B 1 96 ? 107.386 50.047 39.688 1.00 20.04 77 PRO B N 1
ATOM 2473 C CA . PRO B 1 96 ? 106.453 48.960 39.877 1.00 20.07 77 PRO B CA 1
ATOM 2474 C C . PRO B 1 96 ? 107.204 47.620 40.074 1.00 19.62 77 PRO B C 1
ATOM 2475 O O . PRO B 1 96 ? 108.270 47.389 39.487 1.00 19.56 77 PRO B O 1
ATOM 2479 N N . TYR B 1 97 ? 106.677 46.786 40.953 1.00 19.91 78 TYR B N 1
ATOM 2480 C CA . TYR B 1 97 ? 107.206 45.442 41.130 1.00 19.84 78 TYR B CA 1
ATOM 2481 C C . TYR B 1 97 ? 107.042 44.707 39.820 1.00 20.26 78 TYR B C 1
ATOM 2482 O O . TYR B 1 97 ? 106.056 44.878 39.113 1.00 20.19 78 TYR B O 1
ATOM 2491 N N . ASP B 1 98 ? 108.031 43.913 39.461 1.00 21.14 79 ASP B N 1
ATOM 2492 C CA . ASP B 1 98 ? 107.872 43.031 38.326 1.00 21.89 79 ASP B CA 1
ATOM 2493 C C . ASP B 1 98 ? 107.892 41.547 38.721 1.00 21.06 79 ASP B C 1
ATOM 2494 O O . ASP B 1 98 ? 107.925 40.682 37.851 1.00 20.28 79 ASP B O 1
ATOM 2499 N N . THR B 1 99 ? 107.834 41.267 40.024 1.00 20.20 80 THR B N 1
ATOM 2500 C CA . THR B 1 99 ? 107.723 39.894 40.537 1.00 20.33 80 THR B CA 1
ATOM 2501 C C . THR B 1 99 ? 106.599 39.826 41.560 1.00 19.98 80 THR B C 1
ATOM 2502 O O . THR B 1 99 ? 106.417 40.740 42.371 1.00 19.04 80 THR B O 1
ATOM 2514 N N . GLU B 1 101 ? 105.662 37.577 44.173 1.00 19.53 82 GLU B N 1
ATOM 2515 C CA . GLU B 1 101 ? 105.831 37.262 45.597 1.00 19.92 82 GLU B CA 1
ATOM 2516 C C . GLU B 1 101 ? 106.239 38.483 46.457 1.00 18.82 82 GLU B C 1
ATOM 2517 O O . GLU B 1 101 ? 105.608 38.758 47.465 1.00 18.04 82 GLU B O 1
ATOM 2523 N N . PRO B 1 102 ? 107.274 39.238 46.048 1.00 18.27 83 PRO B N 1
ATOM 2524 C CA . PRO B 1 102 ? 107.565 40.436 46.854 1.00 17.91 83 PRO B CA 1
ATOM 2525 C C . PRO B 1 102 ? 106.447 41.491 46.819 1.00 17.18 83 PRO B C 1
ATOM 2526 O O . PRO B 1 102 ? 106.224 42.176 47.802 1.00 17.01 83 PRO B O 1
ATOM 2530 N N . LEU B 1 103 ? 105.736 41.613 45.702 1.00 17.27 84 LEU B N 1
ATOM 2531 C CA . LEU B 1 103 ? 104.537 42.462 45.668 1.00 16.58 84 LEU B CA 1
ATOM 2532 C C . LEU B 1 103 ? 103.497 41.988 46.681 1.00 16.25 84 LEU B C 1
ATOM 2533 O O . LEU B 1 103 ? 102.978 42.777 47.466 1.00 15.09 84 LEU B O 1
ATOM 2538 N N . ALA B 1 104 ? 103.207 40.691 46.673 1.00 16.65 85 ALA B N 1
ATOM 2539 C CA . ALA B 1 104 ? 102.285 40.107 47.645 1.00 16.73 85 ALA B CA 1
ATOM 2540 C C . ALA B 1 104 ? 102.726 40.305 49.085 1.00 17.15 85 ALA B C 1
ATOM 2541 O O . ALA B 1 104 ? 101.875 40.491 49.956 1.00 17.45 85 ALA B O 1
ATOM 2543 N N . GLU B 1 105 ? 104.039 40.289 49.348 1.00 17.82 86 GLU B N 1
ATOM 2544 C CA . GLU B 1 105 ? 104.539 40.545 50.714 1.00 18.56 86 GLU B CA 1
ATOM 2545 C C . GLU B 1 105 ? 104.385 42.014 51.118 1.00 18.29 86 GLU B C 1
ATOM 2546 O O . GLU B 1 105 ? 104.129 42.305 52.282 1.00 18.69 86 GLU B O 1
ATOM 2552 N N . ALA B 1 106 ? 104.613 42.932 50.184 1.00 17.97 87 ALA B N 1
ATOM 2553 C CA . ALA B 1 106 ? 104.426 44.378 50.454 1.00 18.60 87 ALA B CA 1
ATOM 2554 C C . ALA B 1 106 ? 102.937 44.689 50.742 1.00 18.90 87 ALA B C 1
ATOM 2555 O O . ALA B 1 106 ? 102.612 45.442 51.668 1.00 20.09 87 ALA B O 1
ATOM 2557 N N . VAL B 1 107 ? 102.036 44.056 49.994 1.00 18.78 88 VAL B N 1
ATOM 2558 C CA . VAL B 1 107 ? 100.598 44.178 50.258 1.00 18.83 88 VAL B CA 1
ATOM 2559 C C . VAL B 1 107 ? 100.241 43.596 51.624 1.00 19.68 88 VAL B C 1
ATOM 2560 O O . VAL B 1 107 ? 99.515 44.216 52.393 1.00 19.71 88 VAL B O 1
ATOM 2564 N N . ALA B 1 108 ? 100.751 42.408 51.934 1.00 20.67 89 ALA B N 1
ATOM 2565 C CA . ALA B 1 108 ? 100.454 41.770 53.226 1.00 21.15 89 ALA B CA 1
ATOM 2566 C C . ALA B 1 108 ? 100.884 42.666 54.386 1.00 21.85 89 ALA B C 1
ATOM 2567 O O . ALA B 1 108 ? 100.131 42.835 55.344 1.00 22.53 89 ALA B O 1
ATOM 2569 N N . ASP B 1 109 ? 102.083 43.244 54.296 1.00 22.71 90 ASP B N 1
ATOM 2570 C CA . ASP B 1 109 ? 102.549 44.244 55.296 1.00 22.98 90 ASP B CA 1
ATOM 2571 C C . ASP B 1 109 ? 101.575 45.423 55.433 1.00 23.71 90 ASP B C 1
ATOM 2572 O O . ASP B 1 109 ? 101.257 45.847 56.539 1.00 23.94 90 ASP B O 1
ATOM 2577 N N . ALA B 1 110 ? 101.114 45.954 54.311 1.00 24.47 91 ALA B N 1
ATOM 2578 C CA . ALA B 1 110 ? 100.149 47.059 54.336 1.00 25.38 91 ALA B CA 1
ATOM 2579 C C . ALA B 1 110 ? 98.804 46.645 54.956 1.00 26.20 91 ALA B C 1
ATOM 2580 O O . ALA B 1 110 ? 98.185 47.431 55.689 1.00 26.17 91 ALA B O 1
ATOM 2582 N N . LEU B 1 111 ? 98.349 45.430 54.648 1.00 27.02 92 LEU B N 1
ATOM 2583 C CA . LEU B 1 111 ? 97.091 44.918 55.201 1.00 28.12 92 LEU B CA 1
ATOM 2584 C C . LEU B 1 111 ? 97.195 44.753 56.722 1.00 29.45 92 LEU B C 1
ATOM 2585 O O . LEU B 1 111 ? 96.267 45.111 57.445 1.00 29.55 92 LEU B O 1
ATOM 2590 N N . GLU B 1 112 ? 98.320 44.230 57.195 1.00 31.10 93 GLU B N 1
ATOM 2591 C CA . GLU B 1 112 ? 98.595 44.147 58.642 1.00 33.03 93 GLU B CA 1
ATOM 2592 C C . GLU B 1 112 ? 98.653 45.550 59.241 1.00 33.64 93 GLU B C 1
ATOM 2593 O O . GLU B 1 112 ? 97.900 45.876 60.147 1.00 33.71 93 GLU B O 1
ATOM 2599 N N . GLU B 1 113 ? 99.531 46.383 58.696 1.00 34.79 94 GLU B N 1
ATOM 2600 C CA . GLU B 1 113 ? 99.756 47.722 59.232 1.00 35.89 94 GLU B CA 1
ATOM 2601 C C . GLU B 1 113 ? 98.445 48.497 59.416 1.00 36.13 94 GLU B C 1
ATOM 2602 O O . GLU B 1 113 ? 98.290 49.208 60.407 1.00 36.19 94 GLU B O 1
ATOM 2608 N N . HIS B 1 114 ? 97.500 48.350 58.489 1.00 36.33 95 HIS B N 1
ATOM 2609 C CA . HIS B 1 114 ? 96.220 49.050 58.602 1.00 36.42 95 HIS B CA 1
ATOM 2610 C C . HIS B 1 114 ? 95.049 48.177 59.076 1.00 36.36 95 HIS B C 1
ATOM 2611 O O . HIS B 1 114 ? 93.882 48.476 58.801 1.00 36.38 95 HIS B O 1
ATOM 2618 N N . ARG B 1 115 ? 95.371 47.120 59.818 1.00 36.31 96 ARG B N 1
ATOM 2619 C CA . ARG B 1 115 ? 94.377 46.273 60.476 1.00 36.60 96 ARG B CA 1
ATOM 2620 C C . ARG B 1 115 ? 93.263 45.810 59.541 1.00 36.08 96 ARG B C 1
ATOM 2621 O O . ARG B 1 115 ? 92.092 45.808 59.914 1.00 35.95 96 ARG B O 1
ATOM 2629 N N . LEU B 1 116 ? 93.625 45.400 58.329 1.00 35.57 97 LEU B N 1
ATOM 2630 C CA . LEU B 1 116 ? 92.642 44.873 57.378 1.00 35.34 97 LEU B CA 1
ATOM 2631 C C . LEU B 1 116 ? 92.671 43.343 57.292 1.00 35.61 97 LEU B C 1
ATOM 2632 O O . LEU B 1 116 ? 91.990 42.767 56.455 1.00 35.82 97 LEU B O 1
ATOM 2637 N N . THR B 1 117 ? 93.444 42.686 58.159 1.00 35.72 98 THR B N 1
ATOM 2638 C CA . THR B 1 117 ? 93.641 41.241 58.059 1.00 35.72 98 THR B CA 1
ATOM 2639 C C . THR B 1 117 ? 92.717 40.431 58.973 1.00 35.75 98 THR B C 1
ATOM 2640 O O . THR B 1 117 ? 93.080 39.340 59.399 1.00 36.38 98 THR B O 1
ATOM 2644 N N . HIS B 1 118 ? 91.532 40.955 59.268 1.00 35.27 99 HIS B N 1
ATOM 2645 C CA . HIS B 1 118 ? 90.486 40.171 59.915 1.00 35.08 99 HIS B CA 1
ATOM 2646 C C . HIS B 1 118 ? 89.173 40.455 59.201 1.00 34.24 99 HIS B C 1
ATOM 2647 O O . HIS B 1 118 ? 88.993 41.536 58.652 1.00 34.97 99 HIS B O 1
ATOM 2654 N N . ASP B 1 119 ? 88.267 39.487 59.181 1.00 32.99 100 ASP B N 1
ATOM 2655 C CA . ASP B 1 119 ? 87.002 39.633 58.466 1.00 32.07 100 ASP B CA 1
ATOM 2656 C C . ASP B 1 119 ? 87.168 40.281 57.080 1.00 30.79 100 ASP B C 1
ATOM 2657 O O . ASP B 1 119 ? 86.566 41.319 56.776 1.00 31.03 100 ASP B O 1
ATOM 2662 N N . TYR B 1 120 ? 87.975 39.636 56.241 1.00 28.21 101 TYR B N 1
ATOM 2663 C CA . TYR B 1 120 ? 88.261 40.144 54.923 1.00 26.50 101 TYR B CA 1
ATOM 2664 C C . TYR B 1 120 ? 88.021 39.085 53.877 1.00 24.90 101 TYR B C 1
ATOM 2665 O O . TYR B 1 120 ? 88.094 37.890 54.163 1.00 25.09 101 TYR B O 1
ATOM 2674 N N . ALA B 1 121 ? 87.708 39.552 52.674 1.00 22.95 102 ALA B N 1
ATOM 2675 C CA . ALA B 1 121 ? 87.671 38.743 51.461 1.00 21.70 102 ALA B CA 1
ATOM 2676 C C . ALA B 1 121 ? 88.593 39.397 50.427 1.00 20.33 102 ALA B C 1
ATOM 2677 O O . ALA B 1 121 ? 88.942 40.570 50.548 1.00 19.91 102 ALA B O 1
ATOM 2679 N N . LEU B 1 122 ? 88.957 38.625 49.407 1.00 19.06 103 LEU B N 1
ATOM 2680 C CA . LEU B 1 122 ? 89.883 39.070 48.380 1.00 18.07 103 LEU B CA 1
ATOM 2681 C C . LEU B 1 122 ? 89.215 38.943 47.051 1.00 16.89 103 LEU B C 1
ATOM 2682 O O . LEU B 1 122 ? 88.566 37.918 46.770 1.00 17.34 103 LEU B O 1
ATOM 2687 N N . PHE B 1 123 ? 89.356 39.980 46.233 1.00 15.08 104 PHE B N 1
ATOM 2688 C CA . PHE B 1 123 ? 88.919 39.929 44.849 1.00 14.30 104 PHE B CA 1
ATOM 2689 C C . PHE B 1 123 ? 90.078 40.322 43.984 1.00 14.14 104 PHE B C 1
ATOM 2690 O O . PHE B 1 123 ? 90.828 41.241 44.318 1.00 14.79 104 PHE B O 1
ATOM 2698 N N . GLY B 1 124 ? 90.224 39.644 42.884 1.00 14.25 105 GLY B N 1
ATOM 2699 C CA . GLY B 1 124 ? 91.123 40.039 41.852 1.00 14.46 105 GLY B CA 1
ATOM 2700 C C . GLY B 1 124 ? 90.698 39.711 40.452 1.00 14.69 105 GLY B C 1
ATOM 2701 O O . GLY B 1 124 ? 90.117 38.728 40.220 1.00 14.47 105 GLY B O 1
ATOM 2702 N N . HIS B 1 125 ? 91.054 40.557 39.521 1.00 15.55 106 HIS B N 1
ATOM 2703 C CA . HIS B 1 125 ? 90.796 40.333 38.129 1.00 15.69 106 HIS B CA 1
ATOM 2704 C C . HIS B 1 125 ? 92.074 40.185 37.336 1.00 16.62 106 HIS B C 1
ATOM 2705 O O . HIS B 1 125 ? 92.927 41.004 37.395 1.00 17.28 106 HIS B O 1
ATOM 2712 N N A SER B 1 126 ? 92.165 39.110 36.595 0.50 16.74 107 SER B N 1
ATOM 2713 N N B SER B 1 126 ? 92.200 39.120 36.545 0.50 16.74 107 SER B N 1
ATOM 2714 C CA A SER B 1 126 ? 93.303 38.842 35.780 0.50 16.92 107 SER B CA 1
ATOM 2715 C CA B SER B 1 126 ? 93.380 38.834 35.773 0.50 16.91 107 SER B CA 1
ATOM 2716 C C A SER B 1 126 ? 94.607 38.797 36.619 0.50 16.98 107 SER B C 1
ATOM 2717 C C B SER B 1 126 ? 94.627 38.784 36.634 0.50 16.99 107 SER B C 1
ATOM 2718 O O A SER B 1 126 ? 94.730 37.992 37.480 0.50 17.46 107 SER B O 1
ATOM 2719 O O B SER B 1 126 ? 94.739 37.985 37.499 0.50 17.42 107 SER B O 1
ATOM 2732 N N . GLY B 1 128 ? 95.385 40.618 38.982 1.00 14.45 109 GLY B N 1
ATOM 2733 C CA . GLY B 1 128 ? 94.947 40.795 40.341 1.00 13.91 109 GLY B CA 1
ATOM 2734 C C . GLY B 1 128 ? 94.445 39.513 40.980 1.00 13.66 109 GLY B C 1
ATOM 2735 O O . GLY B 1 128 ? 94.480 39.394 42.189 1.00 12.57 109 GLY B O 1
ATOM 2736 N N . ALA B 1 129 ? 93.949 38.575 40.167 1.00 14.28 110 ALA B N 1
ATOM 2737 C CA . ALA B 1 129 ? 93.516 37.282 40.668 1.00 14.70 110 ALA B CA 1
ATOM 2738 C C . ALA B 1 129 ? 94.731 36.482 41.171 1.00 14.95 110 ALA B C 1
ATOM 2739 O O . ALA B 1 129 ? 94.695 35.902 42.262 1.00 14.90 110 ALA B O 1
ATOM 2741 N N . LEU B 1 130 ? 95.817 36.512 40.407 1.00 14.92 111 LEU B N 1
ATOM 2742 C CA . LEU B 1 130 ? 97.052 35.845 40.816 1.00 15.46 111 LEU B CA 1
ATOM 2743 C C . LEU B 1 130 ? 97.626 36.478 42.068 1.00 15.92 111 LEU B C 1
ATOM 2744 O O . LEU B 1 130 ? 98.079 35.773 42.975 1.00 15.88 111 LEU B O 1
ATOM 2749 N N . LEU B 1 131 ? 97.571 37.811 42.132 1.00 15.68 112 LEU B N 1
ATOM 2750 C CA . LEU B 1 131 ? 98.059 38.549 43.286 1.00 14.99 112 LEU B CA 1
ATOM 2751 C C . LEU B 1 131 ? 97.202 38.243 44.504 1.00 14.77 112 LEU B C 1
ATOM 2752 O O . LEU B 1 131 ? 97.729 38.112 45.612 1.00 15.52 112 LEU B O 1
ATOM 2757 N N . ALA B 1 132 ? 95.882 38.175 44.322 1.00 14.52 113 ALA B N 1
ATOM 2758 C CA . ALA B 1 132 ? 94.980 37.833 45.434 1.00 14.76 113 ALA B CA 1
ATOM 2759 C C . ALA B 1 132 ? 95.343 36.465 46.041 1.00 14.21 113 ALA B C 1
ATOM 2760 O O . ALA B 1 132 ? 95.386 36.294 47.264 1.00 14.06 113 ALA B O 1
ATOM 2762 N N . TYR B 1 133 ? 95.603 35.510 45.164 1.00 14.69 114 TYR B N 1
ATOM 2763 C CA . TYR B 1 133 ? 96.025 34.154 45.550 1.00 15.18 114 TYR B CA 1
ATOM 2764 C C . TYR B 1 133 ? 97.362 34.177 46.279 1.00 15.21 114 TYR B C 1
ATOM 2765 O O . TYR B 1 133 ? 97.504 33.538 47.340 1.00 14.73 114 TYR B O 1
ATOM 2774 N N . GLU B 1 134 ? 98.327 34.919 45.731 1.00 15.22 115 GLU B N 1
ATOM 2775 C CA . GLU B 1 134 ? 99.627 35.061 46.392 1.00 15.98 115 GLU B CA 1
ATOM 2776 C C . GLU B 1 134 ? 99.526 35.707 47.754 1.00 15.87 115 GLU B C 1
ATOM 2777 O O . GLU B 1 134 ? 100.186 35.251 48.691 1.00 15.25 115 GLU B O 1
ATOM 2783 N N . VAL B 1 135 ? 98.698 36.756 47.866 1.00 16.09 116 VAL B N 1
ATOM 2784 C CA . VAL B 1 135 ? 98.442 37.426 49.153 1.00 16.31 116 VAL B CA 1
ATOM 2785 C C . VAL B 1 135 ? 97.803 36.483 50.163 1.00 16.49 116 VAL B C 1
ATOM 2786 O O . VAL B 1 135 ? 98.159 36.487 51.352 1.00 17.47 116 VAL B O 1
ATOM 2790 N N . ALA B 1 136 ? 96.872 35.657 49.717 1.00 16.87 117 ALA B N 1
ATOM 2791 C CA . ALA B 1 136 ? 96.265 34.668 50.628 1.00 17.33 117 ALA B CA 1
ATOM 2792 C C . ALA B 1 136 ? 97.321 33.674 51.134 1.00 17.72 117 ALA B C 1
ATOM 2793 O O . ALA B 1 136 ? 97.312 33.301 52.301 1.00 17.93 117 ALA B O 1
ATOM 2795 N N . CYS B 1 137 ? 98.248 33.280 50.271 1.00 18.20 118 CYS B N 1
ATOM 2796 C CA . CYS B 1 137 ? 99.298 32.325 50.667 1.00 18.73 118 CYS B CA 1
ATOM 2797 C C . CYS B 1 137 ? 100.274 32.962 51.646 1.00 19.53 118 CYS B C 1
ATOM 2798 O O . CYS B 1 137 ? 100.660 32.334 52.656 1.00 18.72 118 CYS B O 1
ATOM 2801 N N . VAL B 1 138 ? 100.652 34.216 51.371 1.00 19.38 119 VAL B N 1
ATOM 2802 C CA . VAL B 1 138 ? 101.550 34.938 52.258 1.00 19.82 119 VAL B CA 1
ATOM 2803 C C . VAL B 1 138 ? 100.917 35.088 53.639 1.00 21.02 119 VAL B C 1
ATOM 2804 O O . VAL B 1 138 ? 101.551 34.799 54.660 1.00 20.61 119 VAL B O 1
ATOM 2808 N N . LEU B 1 139 ? 99.658 35.511 53.664 1.00 22.23 120 LEU B N 1
ATOM 2809 C CA . LEU B 1 139 ? 98.939 35.664 54.914 1.00 23.05 120 LEU B CA 1
ATOM 2810 C C . LEU B 1 139 ? 98.831 34.335 55.686 1.00 24.41 120 LEU B C 1
ATOM 2811 O O . LEU B 1 139 ? 98.964 34.322 56.912 1.00 24.82 120 LEU B O 1
ATOM 2816 N N . ARG B 1 140 ? 98.607 33.226 54.985 1.00 25.36 121 ARG B N 1
ATOM 2817 C CA . ARG B 1 140 ? 98.654 31.921 55.637 1.00 26.75 121 ARG B CA 1
ATOM 2818 C C . ARG B 1 140 ? 100.026 31.622 56.269 1.00 27.38 121 ARG B C 1
ATOM 2819 O O . ARG B 1 140 ? 100.108 31.165 57.413 1.00 27.30 121 ARG B O 1
ATOM 2827 N N . ARG B 1 141 ? 101.093 31.869 55.520 1.00 28.18 122 ARG B N 1
ATOM 2828 C CA . ARG B 1 141 ? 102.438 31.605 56.019 1.00 29.07 122 ARG B CA 1
ATOM 2829 C C . ARG B 1 141 ? 102.754 32.443 57.256 1.00 28.72 122 ARG B C 1
ATOM 2830 O O . ARG B 1 141 ? 103.553 32.023 58.092 1.00 28.87 122 ARG B O 1
ATOM 2838 N N . ARG B 1 142 ? 102.132 33.618 57.374 1.00 27.95 123 ARG B N 1
ATOM 2839 C CA . ARG B 1 142 ? 102.356 34.480 58.533 1.00 27.88 123 ARG B CA 1
ATOM 2840 C C . ARG B 1 142 ? 101.438 34.162 59.698 1.00 27.70 123 ARG B C 1
ATOM 2841 O O . ARG B 1 142 ? 101.538 34.774 60.757 1.00 27.92 123 ARG B O 1
ATOM 2849 N N . GLY B 1 143 ? 100.554 33.196 59.508 1.00 27.75 124 GLY B N 1
ATOM 2850 C CA . GLY B 1 143 ? 99.596 32.841 60.527 1.00 28.29 124 GLY B CA 1
ATOM 2851 C C . GLY B 1 143 ? 98.481 33.849 60.709 1.00 28.12 124 GLY B C 1
ATOM 2852 O O . GLY B 1 143 ? 97.889 33.906 61.776 1.00 28.25 124 GLY B O 1
ATOM 2853 N N . ALA B 1 144 ? 98.164 34.633 59.678 1.00 28.12 125 ALA B N 1
ATOM 2854 C CA . ALA B 1 144 ? 97.026 35.555 59.776 1.00 28.04 125 ALA B CA 1
ATOM 2855 C C . ALA B 1 144 ? 95.708 34.818 59.554 1.00 28.13 125 ALA B C 1
ATOM 2856 O O . ALA B 1 144 ? 95.695 33.704 59.020 1.00 27.71 125 ALA B O 1
ATOM 2858 N N . PRO B 1 145 ? 94.591 35.434 59.980 1.00 28.24 126 PRO B N 1
ATOM 2859 C CA . PRO B 1 145 ? 93.283 34.904 59.644 1.00 28.27 126 PRO B CA 1
ATOM 2860 C C . PRO B 1 145 ? 93.151 34.706 58.151 1.00 28.17 126 PRO B C 1
ATOM 2861 O O . PRO B 1 145 ? 93.719 35.466 57.362 1.00 28.10 126 PRO B O 1
ATOM 2865 N N . ARG B 1 146 ? 92.411 33.685 57.763 1.00 28.05 127 ARG B N 1
ATOM 2866 C CA . ARG B 1 146 ? 92.243 33.369 56.352 1.00 27.99 127 ARG B CA 1
ATOM 2867 C C . ARG B 1 146 ? 91.131 34.229 55.746 1.00 26.83 127 ARG B C 1
ATOM 2868 O O . ARG B 1 146 ? 90.331 34.807 56.475 1.00 26.50 127 ARG B O 1
ATOM 2876 N N . PRO B 1 147 ? 91.070 34.304 54.411 1.00 25.29 128 PRO B N 1
ATOM 2877 C CA . PRO B 1 147 ? 89.968 35.013 53.782 1.00 24.85 128 PRO B CA 1
ATOM 2878 C C . PRO B 1 147 ? 88.617 34.364 54.055 1.00 24.28 128 PRO B C 1
ATOM 2879 O O . PRO B 1 147 ? 88.531 33.146 54.136 1.00 23.72 128 PRO B O 1
ATOM 2883 N N . ARG B 1 148 ? 87.577 35.181 54.196 1.00 24.21 129 ARG B N 1
ATOM 2884 C CA . ARG B 1 148 ? 86.203 34.684 54.207 1.00 24.39 129 ARG B CA 1
ATOM 2885 C C . ARG B 1 148 ? 85.851 34.071 52.856 1.00 23.03 129 ARG B C 1
ATOM 2886 O O . ARG B 1 148 ? 85.023 33.179 52.768 1.00 23.02 129 ARG B O 1
ATOM 2894 N N . HIS B 1 149 ? 86.475 34.583 51.803 1.00 21.85 130 HIS B N 1
ATOM 2895 C CA . HIS B 1 149 ? 86.186 34.171 50.436 1.00 20.77 130 HIS B CA 1
ATOM 2896 C C . HIS B 1 149 ? 87.260 34.729 49.517 1.00 20.08 130 HIS B C 1
ATOM 2897 O O . HIS B 1 149 ? 87.754 35.859 49.725 1.00 19.27 130 HIS B O 1
ATOM 2904 N N . LEU B 1 150 ? 87.623 33.926 48.518 1.00 18.94 131 LEU B N 1
ATOM 2905 C CA . LEU B 1 150 ? 88.535 34.341 47.469 1.00 18.51 131 LEU B CA 1
ATOM 2906 C C . LEU B 1 150 ? 87.759 34.408 46.167 1.00 18.01 131 LEU B C 1
ATOM 2907 O O . LEU B 1 150 ? 87.206 33.402 45.729 1.00 17.50 131 LEU B O 1
ATOM 2912 N N . PHE B 1 151 ? 87.692 35.594 45.568 1.00 17.29 132 PHE B N 1
ATOM 2913 C CA . PHE B 1 151 ? 87.068 35.760 44.253 1.00 16.56 132 PHE B CA 1
ATOM 2914 C C . PHE B 1 151 ? 88.131 36.024 43.212 1.00 17.02 132 PHE B C 1
ATOM 2915 O O . PHE B 1 151 ? 88.879 37.007 43.324 1.00 16.37 132 PHE B O 1
ATOM 2923 N N . VAL B 1 152 ? 88.144 35.204 42.161 1.00 17.88 133 VAL B N 1
ATOM 2924 C CA . VAL B 1 152 ? 89.101 35.338 41.068 1.00 18.76 133 VAL B CA 1
ATOM 2925 C C . VAL B 1 152 ? 88.384 35.450 39.713 1.00 19.71 133 VAL B C 1
ATOM 2926 O O . VAL B 1 152 ? 87.546 34.619 39.350 1.00 21.33 133 VAL B O 1
ATOM 2930 N N . SER B 1 153 ? 88.716 36.489 38.974 1.00 19.25 134 SER B N 1
ATOM 2931 C CA . SER B 1 153 ? 87.961 36.869 37.836 1.00 20.00 134 SER B CA 1
ATOM 2932 C C . SER B 1 153 ? 88.875 37.043 36.648 1.00 20.01 134 SER B C 1
ATOM 2933 O O . SER B 1 153 ? 89.968 37.588 36.767 1.00 20.82 134 SER B O 1
ATOM 2936 N N . GLY B 1 154 ? 88.454 36.522 35.510 1.00 19.91 135 GLY B N 1
ATOM 2937 C CA . GLY B 1 154 ? 89.211 36.656 34.294 1.00 20.12 135 GLY B CA 1
ATOM 2938 C C . GLY B 1 154 ? 90.646 36.174 34.376 1.00 20.51 135 GLY B C 1
ATOM 2939 O O . GLY B 1 154 ? 91.522 36.763 33.750 1.00 21.02 135 GLY B O 1
ATOM 2940 N N . SER B 1 155 ? 90.887 35.101 35.131 1.00 20.46 136 SER B N 1
ATOM 2941 C CA . SER B 1 155 ? 92.236 34.570 35.309 1.00 19.73 136 SER B CA 1
ATOM 2942 C C . SER B 1 155 ? 92.321 33.054 35.210 1.00 19.92 136 SER B C 1
ATOM 2943 O O . SER B 1 155 ? 91.540 32.323 35.828 1.00 19.32 136 SER B O 1
ATOM 2946 N N . ARG B 1 156 ? 93.307 32.597 34.444 1.00 20.08 137 ARG B N 1
ATOM 2947 C CA . ARG B 1 156 ? 93.748 31.213 34.500 1.00 20.42 137 ARG B CA 1
ATOM 2948 C C . ARG B 1 156 ? 94.225 30.892 35.924 1.00 20.02 137 ARG B C 1
ATOM 2949 O O . ARG B 1 156 ? 94.632 31.797 36.679 1.00 19.40 137 ARG B O 1
ATOM 2957 N N . ALA B 1 157 ? 94.156 29.612 36.291 1.00 19.04 138 ALA B N 1
ATOM 2958 C CA . ALA B 1 157 ? 94.720 29.146 37.541 1.00 18.90 138 ALA B CA 1
ATOM 2959 C C . ALA B 1 157 ? 96.240 29.411 37.581 1.00 18.30 138 ALA B C 1
ATOM 2960 O O . ALA B 1 157 ? 96.874 29.505 36.546 1.00 17.40 138 ALA B O 1
ATOM 2962 N N . PRO B 1 158 ? 96.815 29.570 38.782 1.00 18.73 139 PRO B N 1
ATOM 2963 C CA . PRO B 1 158 ? 98.227 29.979 38.966 1.00 19.01 139 PRO B CA 1
ATOM 2964 C C . PRO B 1 158 ? 99.260 29.165 38.196 1.00 19.57 139 PRO B C 1
ATOM 2965 O O . PRO B 1 158 ? 100.138 29.737 37.572 1.00 19.25 139 PRO B O 1
ATOM 2969 N N . HIS B 1 159 ? 99.145 27.837 38.219 1.00 20.42 140 HIS B N 1
ATOM 2970 C CA . HIS B 1 159 ? 100.104 26.983 37.521 1.00 21.54 140 HIS B CA 1
ATOM 2971 C C . HIS B 1 159 ? 100.053 27.101 35.998 1.00 22.45 140 HIS B C 1
ATOM 2972 O O . HIS B 1 159 ? 100.928 26.565 35.330 1.00 23.34 140 HIS B O 1
ATOM 2979 N N . LEU B 1 160 ? 99.034 27.752 35.444 1.00 23.44 141 LEU B N 1
ATOM 2980 C CA . LEU B 1 160 ? 98.930 27.940 33.984 1.00 24.64 141 LEU B CA 1
ATOM 2981 C C . LEU B 1 160 ? 99.565 29.226 33.473 1.00 25.68 141 LEU B C 1
ATOM 2982 O O . LEU B 1 160 ? 99.622 29.448 32.261 1.00 25.62 141 LEU B O 1
ATOM 2987 N N . TYR B 1 161 ? 100.019 30.081 34.386 1.00 27.01 142 TYR B N 1
ATOM 2988 C CA . TYR B 1 161 ? 100.750 31.283 34.001 1.00 28.62 142 TYR B CA 1
ATOM 2989 C C . TYR B 1 161 ? 102.155 30.892 33.528 1.00 30.96 142 TYR B C 1
ATOM 2990 O O . TYR B 1 161 ? 102.686 29.856 33.943 1.00 30.68 142 TYR B O 1
ATOM 2999 N N . GLY B 1 162 ? 102.745 31.709 32.656 1.00 33.48 143 GLY B N 1
ATOM 3000 C CA . GLY B 1 162 ? 104.112 31.468 32.160 1.00 35.41 143 GLY B CA 1
ATOM 3001 C C . GLY B 1 162 ? 104.235 31.189 30.674 1.00 37.13 143 GLY B C 1
ATOM 3002 O O . GLY B 1 162 ? 105.336 31.198 30.131 1.00 38.14 143 GLY B O 1
ATOM 3003 N N . ASP B 1 163 ? 103.121 30.924 30.004 1.00 38.84 144 ASP B N 1
ATOM 3004 C CA . ASP B 1 163 ? 103.167 30.604 28.576 1.00 40.24 144 ASP B CA 1
ATOM 3005 C C . ASP B 1 163 ? 103.272 31.848 27.687 1.00 40.53 144 ASP B C 1
ATOM 3006 O O . ASP B 1 163 ? 103.833 31.765 26.594 1.00 40.80 144 ASP B O 1
ATOM 3011 N N . ARG B 1 164 ? 102.739 32.985 28.151 1.00 40.71 145 ARG B N 1
ATOM 3012 C CA . ARG B 1 164 ? 102.661 34.215 27.340 1.00 40.68 145 ARG B CA 1
ATOM 3013 C C . ARG B 1 164 ? 103.877 35.118 27.516 1.00 40.39 145 ARG B C 1
ATOM 3014 O O . ARG B 1 164 ? 104.586 35.032 28.521 1.00 40.63 145 ARG B O 1
ATOM 3022 N N . ALA B 1 165 ? 104.080 36.012 26.547 1.00 39.92 146 ALA B N 1
ATOM 3023 C CA . ALA B 1 165 ? 105.244 36.895 26.518 1.00 39.43 146 ALA B CA 1
ATOM 3024 C C . ALA B 1 165 ? 104.910 38.334 26.119 1.00 39.16 146 ALA B C 1
ATOM 3025 O O . ALA B 1 165 ? 105.802 39.082 25.693 1.00 39.19 146 ALA B O 1
ATOM 3027 N N . ASP B 1 166 ? 103.651 38.744 26.286 1.00 38.60 147 ASP B N 1
ATOM 3028 C CA . ASP B 1 166 ? 103.230 40.096 25.882 1.00 38.18 147 ASP B CA 1
ATOM 3029 C C . ASP B 1 166 ? 104.166 41.193 26.373 1.00 37.58 147 ASP B C 1
ATOM 3030 O O . ASP B 1 166 ? 104.374 42.184 25.666 1.00 37.11 147 ASP B O 1
ATOM 3035 N N . HIS B 1 167 ? 104.751 41.009 27.559 1.00 36.88 148 HIS B N 1
ATOM 3036 C CA . HIS B 1 167 ? 105.629 42.036 28.142 1.00 36.61 148 HIS B CA 1
ATOM 3037 C C . HIS B 1 167 ? 106.927 42.278 27.351 1.00 36.46 148 HIS B C 1
ATOM 3038 O O . HIS B 1 167 ? 107.590 43.293 27.574 1.00 36.13 148 HIS B O 1
ATOM 3045 N N . THR B 1 168 ? 107.279 41.358 26.448 1.00 36.48 149 THR B N 1
ATOM 3046 C CA . THR B 1 168 ? 108.450 41.514 25.564 1.00 36.91 149 THR B CA 1
ATOM 3047 C C . THR B 1 168 ? 108.111 42.049 24.168 1.00 37.05 149 THR B C 1
ATOM 3048 O O . THR B 1 168 ? 109.016 42.293 23.376 1.00 37.35 149 THR B O 1
ATOM 3052 N N . LEU B 1 169 ? 106.827 42.214 23.853 1.00 37.07 150 LEU B N 1
ATOM 3053 C CA . LEU B 1 169 ? 106.429 42.706 22.523 1.00 37.06 150 LEU B CA 1
ATOM 3054 C C . LEU B 1 169 ? 106.831 44.160 22.373 1.00 36.91 150 LEU B C 1
ATOM 3055 O O . LEU B 1 169 ? 107.081 44.844 23.362 1.00 36.34 150 LEU B O 1
ATOM 3060 N N . SER B 1 170 ? 106.893 44.627 21.131 1.00 37.23 151 SER B N 1
ATOM 3061 C CA . SER B 1 170 ? 107.129 46.044 20.862 1.00 37.71 151 SER B CA 1
ATOM 3062 C C . SER B 1 170 ? 105.980 46.873 21.424 1.00 37.95 151 SER B C 1
ATOM 3063 O O . SER B 1 170 ? 104.879 46.351 21.639 1.00 37.45 151 SER B O 1
ATOM 3066 N N . ASP B 1 171 ? 106.245 48.156 21.665 1.00 38.56 152 ASP B N 1
ATOM 3067 C CA . ASP B 1 171 ? 105.224 49.080 22.169 1.00 39.31 152 ASP B CA 1
ATOM 3068 C C . ASP B 1 171 ? 103.931 49.016 21.362 1.00 39.35 152 ASP B C 1
ATOM 3069 O O . ASP B 1 171 ? 102.830 49.034 21.926 1.00 39.40 152 ASP B O 1
ATOM 3074 N N . THR B 1 172 ? 104.067 48.915 20.044 1.00 39.15 153 THR B N 1
ATOM 3075 C CA . THR B 1 172 ? 102.913 48.990 19.164 1.00 39.06 153 THR B CA 1
ATOM 3076 C C . THR B 1 172 ? 102.183 47.649 19.126 1.00 38.69 153 THR B C 1
ATOM 3077 O O . THR B 1 172 ? 100.959 47.624 19.216 1.00 38.71 153 THR B O 1
ATOM 3081 N N . ALA B 1 173 ? 102.920 46.540 19.041 1.00 38.21 154 ALA B N 1
ATOM 3082 C CA . ALA B 1 173 ? 102.285 45.213 19.052 1.00 38.06 154 ALA B CA 1
ATOM 3083 C C . ALA B 1 173 ? 101.514 44.952 20.361 1.00 37.87 154 ALA B C 1
ATOM 3084 O O . ALA B 1 173 ? 100.469 44.309 20.347 1.00 37.76 154 ALA B O 1
ATOM 3086 N N . LEU B 1 174 ? 102.031 45.452 21.480 1.00 37.62 155 LEU B N 1
ATOM 3087 C CA . LEU B 1 174 ? 101.347 45.315 22.762 1.00 37.26 155 LEU B CA 1
ATOM 3088 C C . LEU B 1 174 ? 100.075 46.160 22.758 1.00 37.39 155 LEU B C 1
ATOM 3089 O O . LEU B 1 174 ? 99.018 45.709 23.204 1.00 36.98 155 LEU B O 1
ATOM 3094 N N . ARG B 1 175 ? 100.184 47.386 22.256 1.00 37.91 156 ARG B N 1
ATOM 3095 C CA . ARG B 1 175 ? 99.010 48.239 22.075 1.00 38.19 156 ARG B CA 1
ATOM 3096 C C . ARG B 1 175 ? 97.918 47.475 21.345 1.00 38.68 156 ARG B C 1
ATOM 3097 O O . ARG B 1 175 ? 96.786 47.430 21.810 1.00 38.40 156 ARG B O 1
ATOM 3105 N N . GLU B 1 176 ? 98.270 46.828 20.236 1.00 39.70 157 GLU B N 1
ATOM 3106 C CA . GLU B 1 176 ? 97.289 46.066 19.459 1.00 40.75 157 GLU B CA 1
ATOM 3107 C C . GLU B 1 176 ? 96.696 44.854 20.196 1.00 40.68 157 GLU B C 1
ATOM 3108 O O . GLU B 1 176 ? 95.531 44.512 19.984 1.00 40.87 157 GLU B O 1
ATOM 3114 N N . VAL B 1 177 ? 97.486 44.189 21.036 1.00 40.63 158 VAL B N 1
ATOM 3115 C CA . VAL B 1 177 ? 96.989 43.025 21.783 1.00 40.29 158 VAL B CA 1
ATOM 3116 C C . VAL B 1 177 ? 95.919 43.471 22.778 1.00 39.97 158 VAL B C 1
ATOM 3117 O O . VAL B 1 177 ? 94.841 42.870 22.870 1.00 39.77 158 VAL B O 1
ATOM 3121 N N . ILE B 1 178 ? 96.209 44.538 23.510 1.00 39.38 159 ILE B N 1
ATOM 3122 C CA . ILE B 1 178 ? 95.250 45.065 24.469 1.00 39.19 159 ILE B CA 1
ATOM 3123 C C . ILE B 1 178 ? 93.948 45.458 23.731 1.00 39.42 159 ILE B C 1
ATOM 3124 O O . ILE B 1 178 ? 92.850 45.083 24.153 1.00 38.72 159 ILE B O 1
ATOM 3129 N N . ARG B 1 179 ? 94.087 46.194 22.623 1.00 39.76 160 ARG B N 1
ATOM 3130 C CA . ARG B 1 179 ? 92.941 46.580 21.783 1.00 40.16 160 ARG B CA 1
ATOM 3131 C C . ARG B 1 179 ? 92.147 45.349 21.383 1.00 40.70 160 ARG B C 1
ATOM 3132 O O . ARG B 1 179 ? 90.941 45.291 21.597 1.00 40.93 160 ARG B O 1
ATOM 3140 N N . ASP B 1 180 ? 92.839 44.367 20.812 1.00 41.45 161 ASP B N 1
ATOM 3141 C CA . ASP B 1 180 ? 92.229 43.100 20.425 1.00 42.49 161 ASP B CA 1
ATOM 3142 C C . ASP B 1 180 ? 91.433 42.479 21.590 1.00 42.84 161 ASP B C 1
ATOM 3143 O O . ASP B 1 180 ? 90.344 41.956 21.386 1.00 42.73 161 ASP B O 1
ATOM 3148 N N . LEU B 1 181 ? 91.973 42.556 22.805 1.00 43.22 162 LEU B N 1
ATOM 3149 C CA . LEU B 1 181 ? 91.318 41.963 23.974 1.00 43.50 162 LEU B CA 1
ATOM 3150 C C . LEU B 1 181 ? 90.211 42.843 24.552 1.00 44.01 162 LEU B C 1
ATOM 3151 O O . LEU B 1 181 ? 89.403 42.374 25.357 1.00 43.93 162 LEU B O 1
ATOM 3156 N N . GLY B 1 182 ? 90.184 44.113 24.148 1.00 44.96 163 GLY B N 1
ATOM 3157 C CA . GLY B 1 182 ? 89.117 45.040 24.533 1.00 45.60 163 GLY B CA 1
ATOM 3158 C C . GLY B 1 182 ? 89.430 45.950 25.711 1.00 46.34 163 GLY B C 1
ATOM 3159 O O . GLY B 1 182 ? 88.515 46.430 26.380 1.00 46.00 163 GLY B O 1
ATOM 3160 N N . GLY B 1 183 ? 90.705 46.181 25.956 1.00 47.56 164 GLY B N 1
ATOM 3161 C CA . GLY B 1 183 ? 91.172 46.968 27.058 1.00 48.68 164 GLY B CA 1
ATOM 3162 C C . GLY B 1 183 ? 91.232 48.435 26.767 1.00 50.05 164 GLY B C 1
ATOM 3163 O O . GLY B 1 183 ? 91.451 49.192 27.643 1.00 50.48 164 GLY B O 1
ATOM 3164 N N . LEU B 1 184 ? 91.015 48.848 25.538 1.00 51.59 165 LEU B N 1
ATOM 3165 C CA . LEU B 1 184 ? 91.114 50.251 25.212 1.00 53.00 165 LEU B CA 1
ATOM 3166 C C . LEU B 1 184 ? 89.864 50.741 24.509 1.00 54.27 165 LEU B C 1
ATOM 3167 O O . LEU B 1 184 ? 89.923 51.022 23.339 1.00 54.51 165 LEU B O 1
ATOM 3172 N N . ASP B 1 185 ? 88.725 50.797 25.205 1.00 55.54 166 ASP B N 1
ATOM 3173 C CA . ASP B 1 185 ? 87.545 51.429 24.634 1.00 56.23 166 ASP B CA 1
ATOM 3174 C C . ASP B 1 185 ? 87.603 52.935 24.527 1.00 56.38 166 ASP B C 1
ATOM 3175 O O . ASP B 1 185 ? 87.348 53.491 23.483 1.00 56.42 166 ASP B O 1
ATOM 3180 N N . ASP B 1 186 ? 87.985 53.600 25.599 1.00 56.71 167 ASP B N 1
ATOM 3181 C CA . ASP B 1 186 ? 87.961 55.058 25.595 1.00 56.90 167 ASP B CA 1
ATOM 3182 C C . ASP B 1 186 ? 89.365 55.590 25.486 1.00 56.38 167 ASP B C 1
ATOM 3183 O O . ASP B 1 186 ? 89.583 56.713 25.139 1.00 56.48 167 ASP B O 1
ATOM 3188 N N . ALA B 1 187 ? 90.314 54.735 25.784 1.00 55.75 168 ALA B N 1
ATOM 3189 C CA . ALA B 1 187 ? 91.744 55.060 25.737 1.00 55.12 168 ALA B CA 1
ATOM 3190 C C . ALA B 1 187 ? 92.233 55.493 24.344 1.00 54.61 168 ALA B C 1
ATOM 3191 O O . ALA B 1 187 ? 93.072 56.392 24.231 1.00 54.18 168 ALA B O 1
ATOM 3193 N N . ASP B 1 188 ? 91.703 54.856 23.296 1.00 53.92 169 ASP B N 1
ATOM 3194 C CA . ASP B 1 188 ? 92.124 55.142 21.913 1.00 53.51 169 ASP B CA 1
ATOM 3195 C C . ASP B 1 188 ? 91.842 56.583 21.459 1.00 52.98 169 ASP B C 1
ATOM 3196 O O . ASP B 1 188 ? 92.559 57.110 20.607 1.00 52.67 169 ASP B O 1
ATOM 3201 N N . THR B 1 189 ? 90.831 57.224 22.045 1.00 52.34 170 THR B N 1
ATOM 3202 C CA . THR B 1 189 ? 90.501 58.620 21.713 1.00 51.82 170 THR B CA 1
ATOM 3203 C C . THR B 1 189 ? 91.508 59.634 22.268 1.00 51.43 170 THR B C 1
ATOM 3204 O O . THR B 1 189 ? 91.428 60.815 21.946 1.00 51.57 170 THR B O 1
ATOM 3208 N N . LEU B 1 190 ? 92.444 59.174 23.100 1.00 50.94 171 LEU B N 1
ATOM 3209 C CA . LEU B 1 190 ? 93.460 60.038 23.700 1.00 50.50 171 LEU B CA 1
ATOM 3210 C C . LEU B 1 190 ? 94.835 59.932 23.016 1.00 49.93 171 LEU B C 1
ATOM 3211 O O . LEU B 1 190 ? 95.784 60.601 23.433 1.00 50.03 171 LEU B O 1
ATOM 3216 N N . GLY B 1 191 ? 94.941 59.105 21.975 1.00 49.20 172 GLY B N 1
ATOM 3217 C CA . GLY B 1 191 ? 96.147 59.054 21.137 1.00 48.53 172 GLY B CA 1
ATOM 3218 C C . GLY B 1 191 ? 97.273 58.177 21.670 1.00 48.05 172 GLY B C 1
ATOM 3219 O O . GLY B 1 191 ? 97.236 57.721 22.823 1.00 47.63 172 GLY B O 1
ATOM 3220 N N . ALA B 1 192 ? 98.281 57.967 20.822 1.00 47.26 173 ALA B N 1
ATOM 3221 C CA . ALA B 1 192 ? 99.415 57.092 21.123 1.00 47.07 173 ALA B CA 1
ATOM 3222 C C . ALA B 1 192 ? 100.172 57.501 22.382 1.00 47.15 173 ALA B C 1
ATOM 3223 O O . ALA B 1 192 ? 100.563 56.631 23.169 1.00 46.65 173 ALA B O 1
ATOM 3225 N N . ALA B 1 193 ? 100.390 58.810 22.552 1.00 47.09 174 ALA B N 1
ATOM 3226 C CA . ALA B 1 193 ? 101.144 59.354 23.695 1.00 47.34 174 ALA B CA 1
ATOM 3227 C C . ALA B 1 193 ? 100.593 58.883 25.045 1.00 47.49 174 ALA B C 1
ATOM 3228 O O . ALA B 1 193 ? 101.357 58.534 25.940 1.00 47.50 174 ALA B O 1
ATOM 3230 N N . TYR B 1 194 ? 99.269 58.869 25.169 1.00 47.80 175 TYR B N 1
ATOM 3231 C CA . TYR B 1 194 ? 98.580 58.491 26.405 1.00 48.00 175 TYR B CA 1
ATOM 3232 C C . TYR B 1 194 ? 98.802 57.019 26.766 1.00 47.85 175 TYR B C 1
ATOM 3233 O O . TYR B 1 194 ? 98.996 56.678 27.938 1.00 47.98 175 TYR B O 1
ATOM 3242 N N . PHE B 1 195 ? 98.755 56.145 25.764 1.00 47.56 176 PHE B N 1
ATOM 3243 C CA . PHE B 1 195 ? 99.020 54.728 25.994 1.00 47.17 176 PHE B CA 1
ATOM 3244 C C . PHE B 1 195 ? 100.484 54.511 26.354 1.00 46.84 176 PHE B C 1
ATOM 3245 O O . PHE B 1 195 ? 100.785 53.780 27.301 1.00 46.95 176 PHE B O 1
ATOM 3253 N N . ASP B 1 196 ? 101.384 55.156 25.612 1.00 46.08 177 ASP B N 1
ATOM 3254 C CA . ASP B 1 196 ? 102.826 55.010 25.845 1.00 46.03 177 ASP B CA 1
ATOM 3255 C C . ASP B 1 196 ? 103.292 55.490 27.230 1.00 45.41 177 ASP B C 1
ATOM 3256 O O . ASP B 1 196 ? 104.354 55.076 27.687 1.00 45.36 177 ASP B O 1
ATOM 3261 N N . ARG B 1 197 ? 102.507 56.340 27.894 1.00 44.60 178 ARG B N 1
ATOM 3262 C CA . ARG B 1 197 ? 102.801 56.726 29.279 1.00 44.31 178 ARG B CA 1
ATOM 3263 C C . ARG B 1 197 ? 102.537 55.579 30.249 1.00 43.35 178 ARG B C 1
ATOM 3264 O O . ARG B 1 197 ? 103.189 55.472 31.285 1.00 43.16 178 ARG B O 1
ATOM 3272 N N . ARG B 1 198 ? 101.581 54.724 29.912 1.00 42.42 179 ARG B N 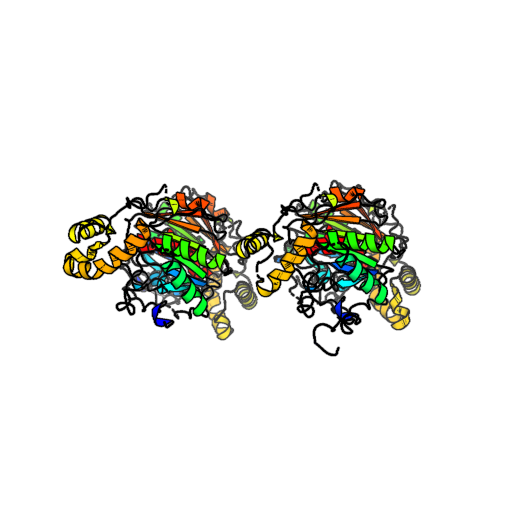1
ATOM 3273 C CA . ARG B 1 198 ? 101.218 53.610 30.779 1.00 41.74 179 ARG B CA 1
ATOM 3274 C C . ARG B 1 198 ? 101.975 52.303 30.480 1.00 40.17 179 ARG B C 1
ATOM 3275 O O . ARG B 1 198 ? 101.785 51.306 31.187 1.00 39.69 179 ARG B O 1
ATOM 3283 N N . LEU B 1 199 ? 102.848 52.310 29.472 1.00 38.44 180 LEU B N 1
ATOM 3284 C CA . LEU B 1 199 ? 103.566 51.088 29.079 1.00 37.40 180 LEU B CA 1
ATOM 3285 C C . LEU B 1 199 ? 104.499 50.547 30.155 1.00 35.97 180 LEU B C 1
ATOM 3286 O O . LEU B 1 199 ? 104.499 49.354 30.397 1.00 35.53 180 LEU B O 1
ATOM 3291 N N . PRO B 1 200 ? 105.314 51.408 30.782 1.00 34.78 181 PRO B N 1
ATOM 3292 C CA . PRO B 1 200 ? 106.177 50.881 31.844 1.00 33.84 181 PRO B CA 1
ATOM 3293 C C . PRO B 1 200 ? 105.441 50.012 32.867 1.00 32.58 181 PRO B C 1
ATOM 3294 O O . PRO B 1 200 ? 105.849 48.881 33.133 1.00 32.18 181 PRO B O 1
ATOM 3298 N N . VAL B 1 201 ? 104.348 50.534 33.400 1.00 31.47 182 VAL B N 1
ATOM 3299 C CA . VAL B 1 201 ? 103.569 49.861 34.435 1.00 30.23 182 VAL B CA 1
ATOM 3300 C C . VAL B 1 201 ? 102.863 48.625 33.883 1.00 29.47 182 VAL B C 1
ATOM 3301 O O . VAL B 1 201 ? 102.869 47.562 34.521 1.00 29.03 182 VAL B O 1
ATOM 3305 N N . LEU B 1 202 ? 102.318 48.746 32.677 1.00 28.01 183 LEU B N 1
ATOM 3306 C CA . LEU B 1 202 ? 101.718 47.611 31.981 1.00 27.54 183 LEU B CA 1
ATOM 3307 C C . LEU B 1 202 ? 102.734 46.486 31.732 1.00 26.66 183 LEU B C 1
ATOM 3308 O O . LEU B 1 202 ? 102.427 45.312 31.948 1.00 26.47 183 LEU B O 1
ATOM 3313 N N . ARG B 1 203 ? 103.940 46.833 31.290 1.00 25.43 184 ARG B N 1
ATOM 3314 C CA . ARG B 1 203 ? 104.970 45.818 31.072 1.00 25.29 184 ARG B CA 1
ATOM 3315 C C . ARG B 1 203 ? 105.340 45.123 32.393 1.00 24.06 184 ARG B C 1
ATOM 3316 O O . ARG B 1 203 ? 105.477 43.904 32.423 1.00 24.04 184 ARG B O 1
ATOM 3324 N N . ALA B 1 204 ? 105.471 45.892 33.471 1.00 22.77 185 ALA B N 1
ATOM 3325 C CA . ALA B 1 204 ? 105.892 45.334 34.765 1.00 22.26 185 ALA B CA 1
ATOM 3326 C C . ALA B 1 204 ? 104.848 44.388 35.366 1.00 21.63 185 ALA B C 1
ATOM 3327 O O . ALA B 1 204 ? 105.174 43.286 35.806 1.00 21.19 185 ALA B O 1
ATOM 3329 N N . ASP B 1 205 ? 103.600 44.841 35.397 1.00 20.44 186 ASP B N 1
ATOM 3330 C CA . ASP B 1 205 ? 102.497 44.037 35.865 1.00 20.20 186 ASP B CA 1
ATOM 3331 C C . ASP B 1 205 ? 102.452 42.719 35.105 1.00 20.59 186 ASP B C 1
ATOM 3332 O O . ASP B 1 205 ? 102.365 41.665 35.713 1.00 20.40 186 ASP B O 1
ATOM 3337 N N . LEU B 1 206 ? 102.547 42.794 33.777 1.00 21.05 187 LEU B N 1
ATOM 3338 C CA . LEU B 1 206 ? 102.543 41.613 32.917 1.00 22.38 187 LEU B CA 1
ATOM 3339 C C . LEU B 1 206 ? 103.726 40.688 33.172 1.00 22.95 187 LEU B C 1
ATOM 3340 O O . LEU B 1 206 ? 103.567 39.460 33.166 1.00 23.13 187 LEU B O 1
ATOM 3345 N N . ARG B 1 207 ? 104.893 41.283 33.380 1.00 23.60 188 ARG B N 1
ATOM 3346 C CA . ARG B 1 207 ? 106.116 40.557 33.731 1.00 24.92 188 ARG B CA 1
ATOM 3347 C C . ARG B 1 207 ? 105.877 39.695 34.976 1.00 25.11 188 ARG B C 1
ATOM 3348 O O . ARG B 1 207 ? 106.249 38.514 35.001 1.00 25.40 188 ARG B O 1
ATOM 3356 N N . ALA B 1 208 ? 105.243 40.277 35.994 1.00 24.77 189 ALA B N 1
ATOM 3357 C CA . ALA B 1 208 ? 104.994 39.563 37.248 1.00 25.14 189 ALA B CA 1
ATOM 3358 C C . ALA B 1 208 ? 104.134 38.311 37.050 1.00 25.38 189 ALA B C 1
ATOM 3359 O O . ALA B 1 208 ? 104.366 37.292 37.702 1.00 24.97 189 ALA B O 1
ATOM 3361 N N . CYS B 1 209 ? 103.164 38.389 36.143 1.00 25.94 190 CYS B N 1
ATOM 3362 C CA . CYS B 1 209 ? 102.319 37.241 35.805 1.00 26.75 190 CYS B CA 1
ATOM 3363 C C . CYS B 1 209 ? 103.074 36.270 34.917 1.00 27.17 190 CYS B C 1
ATOM 3364 O O . CYS B 1 209 ? 103.041 35.051 35.129 1.00 27.17 190 CYS B O 1
ATOM 3367 N N . GLU B 1 210 ? 103.721 36.827 33.899 1.00 27.52 191 GLU B N 1
ATOM 3368 C CA . GLU B 1 210 ? 104.333 36.048 32.837 1.00 28.01 191 GLU B CA 1
ATOM 3369 C C . GLU B 1 210 ? 105.629 35.365 33.251 1.00 28.00 191 GLU B C 1
ATOM 3370 O O . GLU B 1 210 ? 105.964 34.314 32.711 1.00 28.43 191 GLU B O 1
ATOM 3376 N N . ARG B 1 211 ? 106.365 35.952 34.186 1.00 27.93 192 ARG B N 1
ATOM 3377 C CA . ARG B 1 211 ? 107.546 35.278 34.722 1.00 28.26 192 ARG B CA 1
ATOM 3378 C C . ARG B 1 211 ? 107.204 34.468 35.965 1.00 27.19 192 ARG B C 1
ATOM 3379 O O . ARG B 1 211 ? 108.092 33.920 36.586 1.00 26.89 192 ARG B O 1
ATOM 3387 N N . TYR B 1 212 ? 105.925 34.386 36.328 1.00 26.63 193 TYR B N 1
ATOM 3388 C CA . TYR B 1 212 ? 105.536 33.701 37.548 1.00 26.55 193 TYR B CA 1
ATOM 3389 C C . TYR B 1 212 ? 105.959 32.234 37.440 1.00 27.84 193 TYR B C 1
ATOM 3390 O O . TYR B 1 212 ? 105.651 31.564 36.445 1.00 27.83 193 TYR B O 1
ATOM 3399 N N . ASP B 1 213 ? 106.679 31.774 38.460 1.00 29.01 194 ASP B N 1
ATOM 3400 C CA . ASP B 1 213 ? 107.230 30.407 38.538 1.00 30.10 194 ASP B CA 1
ATOM 3401 C C . ASP B 1 213 ? 106.424 29.722 39.620 1.00 29.31 194 ASP B C 1
ATOM 3402 O O . ASP B 1 213 ? 106.595 29.981 40.817 1.00 29.59 194 ASP B O 1
ATOM 3407 N N . TRP B 1 214 ? 105.478 28.902 39.209 1.00 28.98 195 TRP B N 1
ATOM 3408 C CA . TRP B 1 214 ? 104.547 28.348 40.161 1.00 28.84 195 TRP B CA 1
ATOM 3409 C C . TRP B 1 214 ? 105.217 27.194 40.934 1.00 28.73 195 TRP B C 1
ATOM 3410 O O . TRP B 1 214 ? 105.925 26.380 40.341 1.00 28.77 195 TRP B O 1
ATOM 3421 N N . HIS B 1 215 ? 105.025 27.169 42.255 1.00 28.13 196 HIS B N 1
ATOM 3422 C CA . HIS B 1 215 ? 105.481 26.058 43.091 1.00 28.38 196 HIS B CA 1
ATOM 3423 C C . HIS B 1 215 ? 104.277 25.353 43.692 1.00 27.04 196 HIS B C 1
ATOM 3424 O O . HIS B 1 215 ? 103.329 26.008 44.091 1.00 25.65 196 HIS B O 1
ATOM 3431 N N . PRO B 1 216 ? 104.319 24.013 43.768 1.00 26.06 197 PRO B N 1
ATOM 3432 C CA . PRO B 1 216 ? 103.235 23.327 44.453 1.00 25.30 197 PRO B CA 1
ATOM 3433 C C . PRO B 1 216 ? 103.135 23.781 45.896 1.00 24.71 197 PRO B C 1
ATOM 3434 O O . PRO B 1 216 ? 104.149 23.934 46.584 1.00 24.74 197 PRO B O 1
ATOM 3438 N N A ARG B 1 217 ? 101.913 24.043 46.338 0.50 24.51 198 ARG B N 1
ATOM 3439 N N B ARG B 1 217 ? 101.900 24.015 46.329 0.50 24.33 198 ARG B N 1
ATOM 3440 C CA A ARG B 1 217 ? 101.633 24.412 47.716 0.50 24.19 198 ARG B CA 1
ATOM 3441 C CA B ARG B 1 217 ? 101.582 24.427 47.686 0.50 23.88 198 ARG B CA 1
ATOM 3442 C C A ARG B 1 217 ? 100.353 23.691 48.086 0.50 23.75 198 ARG B C 1
ATOM 3443 C C B ARG B 1 217 ? 100.339 23.666 48.081 0.50 23.57 198 ARG B C 1
ATOM 3444 O O A ARG B 1 217 ? 99.603 23.300 47.195 0.50 23.16 198 ARG B O 1
ATOM 3445 O O B ARG B 1 217 ? 99.593 23.238 47.204 0.50 23.06 198 ARG B O 1
ATOM 3460 N N . PRO B 1 218 ? 100.079 23.538 49.395 1.00 23.69 199 PRO B N 1
ATOM 3461 C CA . PRO B 1 218 ? 98.779 22.999 49.803 1.00 24.27 199 PRO B CA 1
ATOM 3462 C C . PRO B 1 218 ? 97.644 23.957 49.378 1.00 24.20 199 PRO B C 1
ATOM 3463 O O . PRO B 1 218 ? 97.863 25.171 49.295 1.00 24.21 199 PRO B O 1
ATOM 3467 N N . PRO B 1 219 ? 96.446 23.423 49.127 1.00 23.88 200 PRO B N 1
ATOM 3468 C CA . PRO B 1 219 ? 95.299 24.279 48.839 1.00 23.21 200 PRO B CA 1
ATOM 3469 C C . PRO B 1 219 ? 94.922 25.179 49.991 1.00 23.13 200 PRO B C 1
ATOM 3470 O O . PRO B 1 219 ? 95.203 24.870 51.151 1.00 22.55 200 PRO B O 1
ATOM 3474 N N . LEU B 1 220 ? 94.290 26.301 49.653 1.00 23.10 201 LEU B N 1
ATOM 3475 C CA . LEU B 1 220 ? 93.694 27.179 50.653 1.00 23.37 201 LEU B CA 1
ATOM 3476 C C . LEU B 1 220 ? 92.491 26.472 51.261 1.00 23.61 201 LEU B C 1
ATOM 3477 O O . LEU B 1 220 ? 92.076 25.414 50.797 1.00 22.75 201 LEU B O 1
ATOM 3482 N N . ASP B 1 221 ? 91.928 27.074 52.293 1.00 24.51 202 ASP B N 1
ATOM 3483 C CA . ASP B 1 221 ? 90.745 26.534 52.948 1.00 25.41 202 ASP B CA 1
ATOM 3484 C C . ASP B 1 221 ? 89.500 27.395 52.775 1.00 25.82 202 ASP B C 1
ATOM 3485 O O . ASP B 1 221 ? 88.394 26.964 53.102 1.00 26.55 202 ASP B O 1
ATOM 3490 N N . CYS B 1 222 ? 89.671 28.605 52.245 1.00 25.61 203 CYS B N 1
ATOM 3491 C CA . CYS B 1 222 ? 88.567 29.537 52.103 1.00 24.61 203 CYS B CA 1
ATOM 3492 C C . CYS B 1 222 ? 87.708 29.184 50.889 1.00 23.82 203 CYS B C 1
ATOM 3493 O O . CYS B 1 222 ? 88.217 28.726 49.869 1.00 23.86 203 CYS B O 1
ATOM 3496 N N . PRO B 1 223 ? 86.384 29.383 50.998 1.00 23.10 204 PRO B N 1
ATOM 3497 C CA . PRO B 1 223 ? 85.514 29.288 49.828 1.00 22.22 204 PRO B CA 1
ATOM 3498 C C . PRO B 1 223 ? 86.048 30.136 48.673 1.00 21.80 204 PRO B C 1
ATOM 3499 O O . PRO B 1 223 ? 86.582 31.229 48.907 1.00 20.94 204 PRO B O 1
ATOM 3503 N N . THR B 1 224 ? 85.896 29.644 47.452 1.00 21.06 205 THR B N 1
ATOM 3504 C CA . THR B 1 224 ? 86.487 30.283 46.291 1.00 21.08 205 THR B CA 1
ATOM 3505 C C . THR B 1 224 ? 85.513 30.268 45.161 1.00 20.83 205 THR B C 1
ATOM 3506 O O . THR B 1 224 ? 84.900 29.229 44.879 1.00 21.39 205 THR B O 1
ATOM 3510 N N . THR B 1 225 ? 85.358 31.422 44.523 1.00 19.79 206 THR B N 1
ATOM 3511 C CA . THR B 1 225 ? 84.499 31.554 43.369 1.00 19.63 206 THR B CA 1
ATOM 3512 C C . THR B 1 225 ? 85.262 32.217 42.252 1.00 19.75 206 THR B C 1
ATOM 3513 O O . THR B 1 225 ? 85.840 33.298 42.443 1.00 19.71 206 THR B O 1
ATOM 3517 N N . ALA B 1 226 ? 85.227 31.573 41.090 1.00 19.80 207 ALA B N 1
ATOM 3518 C CA . ALA B 1 226 ? 85.960 31.976 39.920 1.00 20.69 207 ALA B CA 1
ATOM 3519 C C . ALA B 1 226 ? 84.994 32.395 38.818 1.00 21.60 207 ALA B C 1
ATOM 3520 O O . ALA B 1 226 ? 83.919 31.819 38.661 1.00 21.74 207 ALA B O 1
ATOM 3522 N N . PHE B 1 227 ? 85.386 33.398 38.041 1.00 22.49 208 PHE B N 1
ATOM 3523 C CA . PHE B 1 227 ? 84.533 33.912 36.982 1.00 23.06 208 PHE B CA 1
ATOM 3524 C C . PHE B 1 227 ? 85.242 33.758 35.656 1.00 24.07 208 PHE B C 1
ATOM 3525 O O . PHE B 1 227 ? 86.402 34.128 35.526 1.00 24.52 208 PHE B O 1
ATOM 3533 N N . SER B 1 228 ? 84.566 33.152 34.687 1.00 25.45 209 SER B N 1
ATOM 3534 C CA . SER B 1 228 ? 85.065 33.085 33.317 1.00 26.20 209 SER B CA 1
ATOM 3535 C C . SER B 1 228 ? 84.125 33.863 32.415 1.00 27.48 209 SER B C 1
ATOM 3536 O O . SER B 1 228 ? 82.968 34.092 32.782 1.00 27.47 209 SER B O 1
ATOM 3539 N N . ALA B 1 229 ? 84.614 34.269 31.242 1.00 29.03 210 ALA B N 1
ATOM 3540 C CA . ALA B 1 229 ? 83.812 35.077 30.313 1.00 30.48 210 ALA B CA 1
ATOM 3541 C C . ALA B 1 229 ? 83.735 34.449 28.933 1.00 31.77 210 ALA B C 1
ATOM 3542 O O . ALA B 1 229 ? 84.699 33.842 28.456 1.00 32.18 210 ALA B O 1
ATOM 3544 N N . ALA B 1 230 ? 82.589 34.646 28.285 1.00 33.10 211 ALA B N 1
ATOM 3545 C CA . ALA B 1 230 ? 82.276 34.002 27.010 1.00 33.81 211 ALA B CA 1
ATOM 3546 C C . ALA B 1 230 ? 83.233 34.369 25.878 1.00 34.30 211 ALA B C 1
ATOM 3547 O O . ALA B 1 230 ? 83.619 33.501 25.092 1.00 34.65 211 ALA B O 1
ATOM 3549 N N . ALA B 1 231 ? 83.610 35.642 25.790 1.00 34.83 212 ALA B N 1
ATOM 3550 C CA . ALA B 1 231 ? 84.462 36.117 24.698 1.00 35.28 212 ALA B CA 1
ATOM 3551 C C . ALA B 1 231 ? 85.877 36.455 25.181 1.00 35.69 212 ALA B C 1
ATOM 3552 O O . ALA B 1 231 ? 86.520 37.372 24.667 1.00 35.66 212 ALA B O 1
ATOM 3554 N N . ASP B 1 232 ? 86.357 35.711 26.170 1.00 36.01 213 ASP B N 1
ATOM 3555 C CA . ASP B 1 232 ? 87.684 35.929 26.729 1.00 36.16 213 ASP B CA 1
ATOM 3556 C C . ASP B 1 232 ? 88.576 34.793 26.224 1.00 36.56 213 ASP B C 1
ATOM 3557 O O . ASP B 1 232 ? 88.423 33.655 26.663 1.00 37.07 213 ASP B O 1
ATOM 3562 N N . PRO B 1 233 ? 89.496 35.086 25.289 1.00 36.76 214 PRO B N 1
ATOM 3563 C CA . PRO B 1 233 ? 90.403 34.042 24.809 1.00 37.13 214 PRO B CA 1
ATOM 3564 C C . PRO B 1 233 ? 91.592 33.783 25.749 1.00 37.47 214 PRO B C 1
ATOM 3565 O O . PRO B 1 233 ? 92.317 32.794 25.574 1.00 37.57 214 PRO B O 1
ATOM 3569 N N . ILE B 1 234 ? 91.789 34.663 26.730 1.00 37.45 215 ILE B N 1
ATOM 3570 C CA . ILE B 1 234 ? 92.956 34.591 27.612 1.00 37.64 215 ILE B CA 1
ATOM 3571 C C . ILE B 1 234 ? 92.686 33.648 28.778 1.00 37.26 215 ILE B C 1
ATOM 3572 O O . ILE B 1 234 ? 93.543 32.838 29.124 1.00 38.77 215 ILE B O 1
ATOM 3577 N N . ALA B 1 235 ? 91.512 33.779 29.389 1.00 36.14 216 ALA B N 1
ATOM 3578 C CA . ALA B 1 235 ? 91.069 32.916 30.477 1.00 35.31 216 ALA B CA 1
ATOM 3579 C C . ALA B 1 235 ? 89.819 32.148 30.043 1.00 34.64 216 ALA B C 1
ATOM 3580 O O . ALA B 1 235 ? 88.693 32.575 30.287 1.00 33.92 216 ALA B O 1
ATOM 3582 N N . THR B 1 236 ? 90.039 31.010 29.398 1.00 34.36 217 THR B N 1
ATOM 3583 C CA . THR B 1 236 ? 88.961 30.159 28.896 1.00 34.10 217 THR B CA 1
ATOM 3584 C C . THR B 1 236 ? 88.317 29.390 30.049 1.00 33.73 217 THR B C 1
ATOM 3585 O O . THR B 1 236 ? 88.931 29.229 31.097 1.00 33.64 217 THR B O 1
ATOM 3589 N N . PRO B 1 237 ? 87.085 28.881 29.852 1.00 33.60 218 PRO B N 1
ATOM 3590 C CA . PRO B 1 237 ? 86.399 28.157 30.925 1.00 33.23 218 PRO B CA 1
ATOM 3591 C C . PRO B 1 237 ? 87.261 27.083 31.595 1.00 32.81 218 PRO B C 1
ATOM 3592 O O . PRO B 1 237 ? 87.229 26.923 32.820 1.00 32.46 218 PRO B O 1
ATOM 3596 N N . GLU B 1 238 ? 88.023 26.351 30.792 1.00 32.36 219 GLU B N 1
ATOM 3597 C CA . GLU B 1 238 ? 88.814 25.236 31.296 1.00 32.33 219 GLU B CA 1
ATOM 3598 C C . GLU B 1 238 ? 89.993 25.759 32.127 1.00 31.20 219 GLU B C 1
ATOM 3599 O O . GLU B 1 238 ? 90.296 25.238 33.199 1.00 31.10 219 GLU B O 1
ATOM 3613 N N . VAL B 1 240 ? 89.998 28.501 33.736 1.00 25.95 221 VAL B N 1
ATOM 3614 C CA . VAL B 1 240 ? 89.401 29.054 34.946 1.00 24.14 221 VAL B CA 1
ATOM 3615 C C . VAL B 1 240 ? 88.875 27.944 35.860 1.00 23.76 221 VAL B C 1
ATOM 3616 O O . VAL B 1 240 ? 89.010 28.019 37.100 1.00 22.25 221 VAL B O 1
ATOM 3620 N N . GLU B 1 241 ? 88.283 26.906 35.263 1.00 22.95 222 GLU B N 1
ATOM 3621 C CA . GLU B 1 241 ? 87.877 25.723 36.033 1.00 22.93 222 GLU B CA 1
ATOM 3622 C C . GLU B 1 241 ? 89.065 25.122 36.811 1.00 21.97 222 GLU B C 1
ATOM 3623 O O . GLU B 1 241 ? 88.888 24.565 37.902 1.00 22.44 222 GLU B O 1
ATOM 3629 N N . ALA B 1 242 ? 90.271 25.290 36.280 1.00 21.14 223 ALA B N 1
ATOM 3630 C CA . ALA B 1 242 ? 91.500 24.794 36.921 1.00 20.53 223 ALA B CA 1
ATOM 3631 C C . ALA B 1 242 ? 91.808 25.388 38.299 1.00 19.90 223 ALA B C 1
ATOM 3632 O O . ALA B 1 242 ? 92.691 24.891 38.974 1.00 19.64 223 ALA B O 1
ATOM 3634 N N . TRP B 1 243 ? 91.101 26.449 38.703 1.00 18.80 224 TRP B N 1
ATOM 3635 C CA . TRP B 1 243 ? 91.179 26.938 40.073 1.00 18.18 224 TRP B CA 1
ATOM 3636 C C . TRP B 1 243 ? 90.581 25.977 41.092 1.00 18.31 224 TRP B C 1
ATOM 3637 O O . TRP B 1 243 ? 90.892 26.079 42.257 1.00 17.62 224 TRP B O 1
ATOM 3648 N N . ARG B 1 244 ? 89.691 25.073 40.666 1.00 19.24 225 ARG B N 1
ATOM 3649 C CA . ARG B 1 244 ? 88.937 24.231 41.601 1.00 19.47 225 ARG B CA 1
ATOM 3650 C C . ARG B 1 244 ? 89.808 23.541 42.676 1.00 19.50 225 ARG B C 1
ATOM 3651 O O . ARG B 1 244 ? 89.506 23.650 43.881 1.00 18.67 225 ARG B O 1
ATOM 3659 N N . PRO B 1 245 ? 90.907 22.868 42.262 1.00 19.33 226 PRO B N 1
ATOM 3660 C CA . PRO B 1 245 ? 91.735 22.204 43.280 1.00 19.60 226 PRO B CA 1
ATOM 3661 C C . PRO B 1 245 ? 92.508 23.132 44.232 1.00 19.61 226 PRO B C 1
ATOM 3662 O O . PRO B 1 245 ? 93.146 22.642 45.148 1.00 19.38 226 PRO B O 1
ATOM 3666 N N . TYR B 1 246 ? 92.447 24.452 44.040 1.00 19.28 227 TYR B N 1
ATOM 3667 C CA . TYR B 1 246 ? 93.209 25.363 44.898 1.00 19.47 227 TYR B CA 1
ATOM 3668 C C . TYR B 1 246 ? 92.541 25.661 46.229 1.00 19.92 227 TYR B C 1
ATOM 3669 O O . TYR B 1 246 ? 93.096 26.407 47.026 1.00 20.88 227 TYR B O 1
ATOM 3678 N N . THR B 1 247 ? 91.373 25.081 46.489 1.00 20.60 228 THR B N 1
ATOM 3679 C CA . THR B 1 247 ? 90.742 25.207 47.800 1.00 21.09 228 THR B CA 1
ATOM 3680 C C . THR B 1 247 ? 90.121 23.883 48.286 1.00 22.56 228 THR B C 1
ATOM 3681 O O . THR B 1 247 ? 89.651 23.091 47.490 1.00 21.76 228 THR B O 1
ATOM 3685 N N . THR B 1 248 ? 90.117 23.684 49.602 1.00 24.57 229 THR B N 1
ATOM 3686 C CA . THR B 1 248 ? 89.377 22.585 50.211 1.00 26.66 229 THR B CA 1
ATOM 3687 C C . THR B 1 248 ? 87.982 23.024 50.659 1.00 27.83 229 THR B C 1
ATOM 3688 O O . THR B 1 248 ? 87.212 22.205 51.166 1.00 29.09 229 THR B O 1
ATOM 3692 N N . GLY B 1 249 ? 87.659 24.307 50.492 1.00 28.20 230 GLY B N 1
ATOM 3693 C CA . GLY B 1 249 ? 86.304 24.796 50.740 1.00 28.09 230 GLY B CA 1
ATOM 3694 C C . GLY B 1 249 ? 85.456 24.616 49.500 1.00 28.05 230 GLY B C 1
ATOM 3695 O O . GLY B 1 249 ? 85.866 23.952 48.545 1.00 27.87 230 GLY B O 1
ATOM 3696 N N . SER B 1 250 ? 84.267 25.210 49.504 1.00 28.34 231 SER B N 1
ATOM 3697 C CA . SER B 1 250 ? 83.402 25.147 48.333 1.00 28.49 231 SER B CA 1
ATOM 3698 C C . SER B 1 250 ? 84.020 25.974 47.213 1.00 28.07 231 SER B C 1
ATOM 3699 O O . SER B 1 250 ? 84.594 27.047 47.457 1.00 27.54 231 SER B O 1
ATOM 3702 N N . PHE B 1 251 ? 83.921 25.439 45.999 1.00 27.33 232 PHE B N 1
ATOM 3703 C CA . PHE B 1 251 ? 84.306 26.128 44.791 1.00 26.56 232 PHE B CA 1
ATOM 3704 C C . PHE B 1 251 ? 83.122 26.213 43.844 1.00 27.03 232 PHE B C 1
ATOM 3705 O O . PHE B 1 251 ? 82.366 25.232 43.696 1.00 26.83 232 PHE B O 1
ATOM 3713 N N . LEU B 1 252 ? 82.988 27.374 43.196 1.00 26.57 233 LEU B N 1
ATOM 3714 C CA . LEU B 1 252 ? 82.007 27.610 42.146 1.00 26.72 233 LEU B CA 1
ATOM 3715 C C . LEU B 1 252 ? 82.642 28.389 41.003 1.00 26.19 233 LEU B C 1
ATOM 3716 O O . LEU B 1 252 ? 83.469 29.268 41.224 1.00 25.95 233 LEU B O 1
ATOM 3721 N N . ARG B 1 253 ? 82.254 28.071 39.781 1.00 26.14 234 ARG B N 1
ATOM 3722 C CA . ARG B 1 253 ? 82.624 28.892 38.645 1.00 26.44 234 ARG B CA 1
ATOM 3723 C C . ARG B 1 253 ? 81.363 29.422 37.998 1.00 27.08 234 ARG B C 1
ATOM 3724 O O . ARG B 1 253 ? 80.465 28.654 37.673 1.00 26.59 234 ARG B O 1
ATOM 3732 N N . ARG B 1 254 ? 81.319 30.737 37.809 1.00 27.86 235 ARG B N 1
ATOM 3733 C CA . ARG B 1 254 ? 80.246 31.392 37.081 1.00 28.72 235 ARG B CA 1
ATOM 3734 C C . ARG B 1 254 ? 80.776 31.910 35.756 1.00 28.83 235 ARG B C 1
ATOM 3735 O O . ARG B 1 254 ? 81.849 32.491 35.697 1.00 29.02 235 ARG B O 1
ATOM 3743 N N . HIS B 1 255 ? 80.003 31.708 34.699 1.00 29.60 236 HIS B N 1
ATOM 3744 C CA . HIS B 1 255 ? 80.416 32.016 33.350 1.00 30.17 236 HIS B CA 1
ATOM 3745 C C . HIS B 1 255 ? 79.558 33.149 32.813 1.00 31.24 236 HIS B C 1
ATOM 3746 O O . HIS B 1 255 ? 78.341 32.991 32.653 1.00 31.70 236 HIS B O 1
ATOM 3753 N N . LEU B 1 256 ? 80.195 34.285 32.537 1.00 31.77 237 LEU B N 1
ATOM 3754 C CA . LEU B 1 256 ? 79.506 35.519 32.192 1.00 32.33 237 LEU B CA 1
ATOM 3755 C C . LEU B 1 256 ? 79.660 35.781 30.699 1.00 32.77 237 LEU B C 1
ATOM 3756 O O . LEU B 1 256 ? 80.548 35.230 30.069 1.00 32.50 237 LEU B O 1
ATOM 3761 N N . PRO B 1 257 ? 78.787 36.625 30.124 1.00 33.61 238 PRO B N 1
ATOM 3762 C CA . PRO B 1 257 ? 79.065 37.061 28.761 1.00 34.16 238 PRO B CA 1
ATOM 3763 C C . PRO B 1 257 ? 80.169 38.112 28.815 1.00 34.44 238 PRO B C 1
ATOM 3764 O O . PRO B 1 257 ? 80.479 38.620 29.897 1.00 35.90 238 PRO B O 1
ATOM 3768 N N . GLY B 1 258 ? 80.774 38.429 27.684 1.00 34.58 239 GLY B N 1
ATOM 3769 C CA . GLY B 1 258 ? 81.755 39.510 27.646 1.00 34.68 239 GLY B CA 1
ATOM 3770 C C . GLY B 1 258 ? 83.182 39.040 27.457 1.00 34.59 239 GLY B C 1
ATOM 3771 O O . GLY B 1 258 ? 83.458 37.842 27.438 1.00 34.79 239 GLY B O 1
ATOM 3772 N N . ASN B 1 259 ? 84.086 40.005 27.333 1.00 34.51 240 ASN B N 1
ATOM 3773 C CA . ASN B 1 259 ? 85.479 39.740 26.974 1.00 34.67 240 ASN B CA 1
ATOM 3774 C C . ASN B 1 259 ? 86.422 39.778 28.188 1.00 34.64 240 ASN B C 1
ATOM 3775 O O . ASN B 1 259 ? 85.969 39.879 29.326 1.00 34.24 240 ASN B O 1
ATOM 3780 N N . HIS B 1 260 ? 87.729 39.703 27.940 1.00 35.09 241 HIS B N 1
ATOM 3781 C CA . HIS B 1 260 ? 88.745 39.674 29.010 1.00 35.22 241 HIS B CA 1
ATOM 3782 C C . HIS B 1 260 ? 88.643 40.851 29.974 1.00 35.41 241 HIS B C 1
ATOM 3783 O O . HIS B 1 260 ? 89.078 40.748 31.125 1.00 35.18 241 HIS B O 1
ATOM 3790 N N . PHE B 1 261 ? 88.055 41.953 29.507 1.00 35.49 242 PHE B N 1
ATOM 3791 C CA . PHE B 1 261 ? 87.811 43.131 30.331 1.00 35.97 242 PHE B CA 1
ATOM 3792 C C . PHE B 1 261 ? 86.328 43.316 30.712 1.00 36.21 242 PHE B C 1
ATOM 3793 O O . PHE B 1 261 ? 85.883 44.426 30.979 1.00 35.88 242 PHE B O 1
ATOM 3801 N N . PHE B 1 262 ? 85.588 42.214 30.801 1.00 37.15 243 PHE B N 1
ATOM 3802 C CA . PHE B 1 262 ? 84.166 42.245 31.192 1.00 37.52 243 PHE B CA 1
ATOM 3803 C C . PHE B 1 262 ? 83.902 43.084 32.435 1.00 38.05 243 PHE B C 1
ATOM 3804 O O . PHE B 1 262 ? 82.818 43.646 32.594 1.00 38.68 243 PHE B O 1
ATOM 3812 N N . LEU B 1 263 ? 84.916 43.159 33.293 1.00 38.30 244 LEU B N 1
ATOM 3813 C CA . LEU B 1 263 ? 84.914 43.917 34.535 1.00 38.44 244 LEU B CA 1
ATOM 3814 C C . LEU B 1 263 ? 84.493 45.388 34.399 1.00 38.39 244 LEU B C 1
ATOM 3815 O O . LEU B 1 263 ? 83.918 45.965 35.332 1.00 39.16 244 LEU B O 1
ATOM 3820 N N . ASN B 1 264 ? 84.797 45.998 33.262 1.00 37.58 245 ASN B N 1
ATOM 3821 C CA . ASN B 1 264 ? 84.772 47.458 33.158 1.00 37.54 245 ASN B CA 1
ATOM 3822 C C . ASN B 1 264 ? 83.422 48.128 32.841 1.00 37.05 245 ASN B C 1
ATOM 3823 O O . ASN B 1 264 ? 83.318 49.350 32.929 1.00 37.18 245 ASN B O 1
ATOM 3828 N N . GLY B 1 265 ? 82.404 47.354 32.476 1.00 36.47 246 GLY B N 1
ATOM 3829 C CA . GLY B 1 265 ? 81.088 47.931 32.200 1.00 35.95 246 GLY B CA 1
ATOM 3830 C C . GLY B 1 265 ? 80.117 46.987 31.531 1.00 35.38 246 GLY B C 1
ATOM 3831 O O . GLY B 1 265 ? 80.462 45.864 31.180 1.00 35.96 246 GLY B O 1
ATOM 3832 N N . GLY B 1 266 ? 78.886 47.445 31.363 1.00 34.73 247 GLY B N 1
ATOM 3833 C CA . GLY B 1 266 ? 77.856 46.645 30.719 1.00 33.95 247 GLY B CA 1
ATOM 3834 C C . GLY B 1 266 ? 77.287 45.554 31.605 1.00 33.43 247 GLY B C 1
ATOM 3835 O O . GLY B 1 266 ? 77.477 45.559 32.814 1.00 32.69 247 GLY B O 1
ATOM 3836 N N . PRO B 1 267 ? 76.562 44.612 30.999 1.00 33.15 248 PRO B N 1
ATOM 3837 C CA . PRO B 1 267 ? 75.823 43.628 31.779 1.00 32.80 248 PRO B CA 1
ATOM 3838 C C . PRO B 1 267 ? 76.733 42.624 32.477 1.00 32.37 248 PRO B C 1
ATOM 3839 O O . PRO B 1 267 ? 76.375 42.100 33.529 1.00 32.28 248 PRO B O 1
ATOM 3843 N N . SER B 1 268 ? 77.902 42.366 31.894 1.00 31.82 249 SER B N 1
ATOM 3844 C CA . SER B 1 268 ? 78.897 41.504 32.521 1.00 31.52 249 SER B CA 1
ATOM 3845 C C . SER B 1 268 ? 79.340 42.029 33.885 1.00 30.37 249 SER B C 1
ATOM 3846 O O . SER B 1 268 ? 79.492 41.254 34.834 1.00 30.43 249 SER B O 1
ATOM 3849 N N . ARG B 1 269 ? 79.523 43.346 33.985 1.00 29.46 250 ARG B N 1
ATOM 3850 C CA . ARG B 1 269 ? 79.898 43.986 35.245 1.00 28.69 250 ARG B CA 1
ATOM 3851 C C . ARG B 1 269 ? 78.784 43.911 36.285 1.00 28.30 250 ARG B C 1
ATOM 3852 O O . ARG B 1 269 ? 79.042 43.631 37.454 1.00 27.58 250 ARG B O 1
ATOM 3860 N N . ASP B 1 270 ? 77.549 44.177 35.863 1.00 27.79 251 ASP B N 1
ATOM 3861 C CA . ASP B 1 270 ? 76.395 44.018 36.753 1.00 27.32 251 ASP B CA 1
ATOM 3862 C C . ASP B 1 270 ? 76.284 42.555 37.228 1.00 26.75 251 ASP B C 1
ATOM 3863 O O . ASP B 1 270 ? 76.080 42.293 38.416 1.00 25.54 251 ASP B O 1
ATOM 3868 N N . ARG B 1 271 ? 76.459 41.613 36.303 1.00 26.68 252 ARG B N 1
ATOM 3869 C CA . ARG B 1 271 ? 76.416 40.183 36.635 1.00 27.02 252 ARG B CA 1
ATOM 3870 C C . ARG B 1 271 ? 77.490 39.811 37.664 1.00 25.73 252 ARG B C 1
ATOM 3871 O O . ARG B 1 271 ? 77.199 39.177 38.671 1.00 25.10 252 ARG B O 1
ATOM 3879 N N . LEU B 1 272 ? 78.725 40.251 37.426 1.00 24.96 253 LEU B N 1
ATOM 3880 C CA . LEU B 1 272 ? 79.826 40.041 38.377 1.00 23.92 253 LEU B CA 1
ATOM 3881 C C . LEU B 1 272 ? 79.488 40.557 39.763 1.00 23.15 253 LEU B C 1
ATOM 3882 O O . LEU B 1 272 ? 79.652 39.840 40.756 1.00 22.15 253 LEU B O 1
ATOM 3887 N N . LEU B 1 273 ? 79.013 41.801 39.829 1.00 22.71 254 LEU B N 1
ATOM 3888 C CA . LEU B 1 273 ? 78.683 42.439 41.122 1.00 22.50 254 LEU B CA 1
ATOM 3889 C C . LEU B 1 273 ? 77.562 41.711 41.856 1.00 21.87 254 LEU B C 1
ATOM 3890 O O . LEU B 1 273 ? 77.555 41.635 43.092 1.00 21.72 254 LEU B O 1
ATOM 3895 N N . ALA B 1 274 ? 76.606 41.213 41.087 1.00 21.60 255 ALA B N 1
ATOM 3896 C CA . ALA B 1 274 ? 75.497 40.445 41.628 1.00 22.57 255 ALA B CA 1
ATOM 3897 C C . ALA B 1 274 ? 76.002 39.121 42.215 1.00 22.86 255 ALA B C 1
ATOM 3898 O O . ALA B 1 274 ? 75.697 38.803 43.345 1.00 23.60 255 ALA B O 1
ATOM 3900 N N . HIS B 1 275 ? 76.819 38.382 41.467 1.00 23.85 256 HIS B N 1
ATOM 3901 C CA . HIS B 1 275 ? 77.376 37.127 41.984 1.00 24.44 256 HIS B CA 1
ATOM 3902 C C . HIS B 1 275 ? 78.153 37.352 43.248 1.00 25.20 256 HIS B C 1
ATOM 3903 O O . HIS B 1 275 ? 77.991 36.607 44.212 1.00 25.41 256 HIS B O 1
ATOM 3910 N N . LEU B 1 276 ? 78.953 38.423 43.268 1.00 26.19 257 LEU B N 1
ATOM 3911 C CA . LEU B 1 276 ? 79.705 38.812 44.465 1.00 26.43 257 LEU B CA 1
ATOM 3912 C C . LEU B 1 276 ? 78.795 39.046 45.641 1.00 27.05 257 LEU B C 1
ATOM 3913 O O . LEU B 1 276 ? 79.080 38.604 46.748 1.00 26.65 257 LEU B O 1
ATOM 3918 N N . GLY B 1 277 ? 77.703 39.772 45.401 1.00 28.30 258 GLY B N 1
ATOM 3919 C CA . GLY B 1 277 ? 76.706 40.051 46.429 1.00 29.14 258 GLY B CA 1
ATOM 3920 C C . GLY B 1 277 ? 76.025 38.823 47.018 1.00 30.34 258 GLY B C 1
ATOM 3921 O O . GLY B 1 277 ? 75.643 38.827 48.191 1.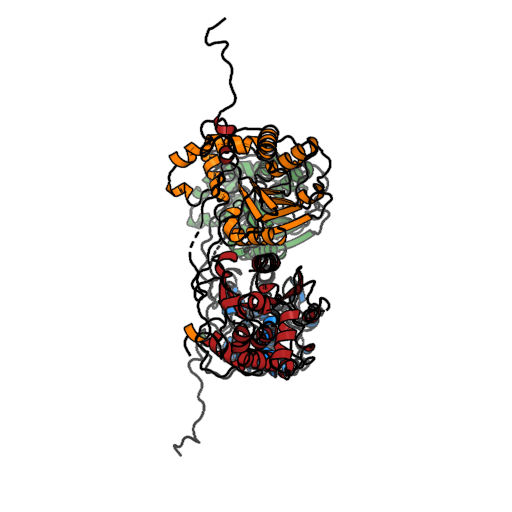00 29.97 258 GLY B O 1
ATOM 3922 N N . THR B 1 278 ? 75.880 37.766 46.223 1.00 32.02 259 THR B N 1
ATOM 3923 C CA . THR B 1 278 ? 75.269 36.534 46.734 1.00 33.42 259 THR B CA 1
ATOM 3924 C C . THR B 1 278 ? 76.127 35.808 47.758 1.00 35.06 259 THR B C 1
ATOM 3925 O O . THR B 1 278 ? 75.600 34.993 48.525 1.00 35.40 259 THR B O 1
ATOM 3929 N N . GLU B 1 279 ? 77.433 36.086 47.775 1.00 36.50 260 GLU B N 1
ATOM 3930 C CA . GLU B 1 279 ? 78.341 35.406 48.703 1.00 37.76 260 GLU B CA 1
ATOM 3931 C C . GLU B 1 279 ? 78.962 36.337 49.729 1.00 38.61 260 GLU B C 1
ATOM 3932 O O . GLU B 1 279 ? 79.618 35.882 50.659 1.00 39.03 260 GLU B O 1
ATOM 3938 N N . LEU B 1 280 ? 78.722 37.637 49.590 1.00 39.70 261 LEU B N 1
ATOM 3939 C CA . LEU B 1 280 ? 79.151 38.589 50.605 1.00 40.49 261 LEU B CA 1
ATOM 3940 C C . LEU B 1 280 ? 78.042 38.741 51.617 1.00 41.01 261 LEU B C 1
ATOM 3941 O O . LEU B 1 280 ? 78.181 38.286 52.747 1.00 42.11 261 LEU B O 1
ATOM 3946 N N . ASP C 1 12 ? 15.963 38.437 -13.582 1.00 42.12 -7 ASP C N 1
ATOM 3947 C CA . ASP C 1 12 ? 16.491 38.510 -12.179 1.00 42.22 -7 ASP C CA 1
ATOM 3948 C C . ASP C 1 12 ? 17.927 39.068 -12.147 1.00 41.41 -7 ASP C C 1
ATOM 3949 O O . ASP C 1 12 ? 18.897 38.374 -12.479 1.00 41.05 -7 ASP C O 1
ATOM 3954 N N . LEU C 1 13 ? 18.044 40.334 -11.754 1.00 40.49 -6 LEU C N 1
ATOM 3955 C CA . LEU C 1 13 ? 19.341 41.003 -11.655 1.00 39.74 -6 LEU C CA 1
ATOM 3956 C C . LEU C 1 13 ? 19.760 41.147 -10.189 1.00 38.85 -6 LEU C C 1
ATOM 3957 O O . LEU C 1 13 ? 20.711 41.867 -9.875 1.00 38.78 -6 LEU C O 1
ATOM 3962 N N . GLY C 1 14 ? 19.061 40.459 -9.291 1.00 37.97 -5 GLY C N 1
ATOM 3963 C CA . GLY C 1 14 ? 19.338 40.563 -7.861 1.00 37.26 -5 GLY C CA 1
ATOM 3964 C C . GLY C 1 14 ? 20.628 39.879 -7.433 1.00 36.79 -5 GLY C C 1
ATOM 3965 O O . GLY C 1 14 ? 21.330 39.267 -8.244 1.00 36.57 -5 GLY C O 1
ATOM 3966 N N . THR C 1 15 ? 20.939 40.000 -6.148 1.00 36.33 -4 THR C N 1
ATOM 3967 C CA . THR C 1 15 ? 22.195 39.517 -5.619 1.00 36.35 -4 THR C CA 1
ATOM 3968 C C . THR C 1 15 ? 22.171 38.013 -5.362 1.00 36.55 -4 THR C C 1
ATOM 3969 O O . THR C 1 15 ? 23.221 37.421 -5.157 1.00 36.36 -4 THR C O 1
ATOM 3973 N N . GLU C 1 16 ? 20.984 37.406 -5.345 1.00 36.74 -3 GLU C N 1
ATOM 3974 C CA . GLU C 1 16 ? 20.870 35.948 -5.228 1.00 37.20 -3 GLU C CA 1
ATOM 3975 C C . GLU C 1 16 ? 21.484 35.253 -6.454 1.00 36.71 -3 GLU C C 1
ATOM 3976 O O . GLU C 1 16 ? 22.070 34.196 -6.337 1.00 37.42 -3 GLU C O 1
ATOM 3982 N N . ASN C 1 17 ? 21.388 35.888 -7.611 1.00 36.53 -2 ASN C N 1
ATOM 3983 C CA . ASN C 1 17 ? 21.784 35.300 -8.889 1.00 36.34 -2 ASN C CA 1
ATOM 3984 C C . ASN C 1 17 ? 23.280 35.478 -9.260 1.00 35.48 -2 ASN C C 1
ATOM 3985 O O . ASN C 1 17 ? 23.655 35.285 -10.408 1.00 35.98 -2 ASN C O 1
ATOM 3990 N N . LEU C 1 18 ? 24.145 35.836 -8.321 1.00 34.21 -1 LEU C N 1
ATOM 3991 C CA . LEU C 1 18 ? 25.553 36.109 -8.684 1.00 33.14 -1 LEU C CA 1
ATOM 3992 C C . LEU C 1 18 ? 26.423 34.857 -8.520 1.00 32.51 -1 LEU C C 1
ATOM 3993 O O . LEU C 1 18 ? 26.158 34.038 -7.649 1.00 31.47 -1 LEU C O 1
ATOM 3998 N N . TYR C 1 19 ? 27.464 34.745 -9.351 1.00 31.89 0 TYR C N 1
ATOM 3999 C CA . TYR C 1 19 ? 28.321 33.556 -9.405 1.00 31.57 0 TYR C CA 1
ATOM 4000 C C . TYR C 1 19 ? 29.812 33.887 -9.417 1.00 31.19 0 TYR C C 1
ATOM 4001 O O . TYR C 1 19 ? 30.234 34.881 -10.010 1.00 30.77 0 TYR C O 1
ATOM 4010 N N . PHE C 1 20 ? 30.597 33.039 -8.758 1.00 30.81 1 PHE C N 1
ATOM 4011 C CA . PHE C 1 20 ? 32.064 33.183 -8.694 1.00 30.75 1 PHE C CA 1
ATOM 4012 C C . PHE C 1 20 ? 32.627 33.065 -10.096 1.00 31.34 1 PHE C C 1
ATOM 4013 O O . PHE C 1 20 ? 32.161 32.249 -10.888 1.00 30.67 1 PHE C O 1
ATOM 4021 N N . GLN C 1 21 ? 33.602 33.904 -10.415 1.00 32.48 2 GLN C N 1
ATOM 4022 C CA . GLN C 1 21 ? 34.306 33.793 -11.686 1.00 33.98 2 GLN C CA 1
ATOM 4023 C C . GLN C 1 21 ? 35.785 33.530 -11.409 1.00 34.43 2 GLN C C 1
ATOM 4024 O O . GLN C 1 21 ? 36.311 33.926 -10.366 1.00 34.13 2 GLN C O 1
ATOM 4030 N N . SER C 1 22 ? 36.438 32.844 -12.342 1.00 35.44 3 SER C N 1
ATOM 4031 C CA . SER C 1 22 ? 37.868 32.548 -12.250 1.00 36.27 3 SER C CA 1
ATOM 4032 C C . SER C 1 22 ? 38.685 33.787 -11.886 1.00 36.38 3 SER C C 1
ATOM 4033 O O . SER C 1 22 ? 38.504 34.867 -12.448 1.00 36.31 3 SER C O 1
ATOM 4036 N N . ASN C 1 23 ? 39.584 33.611 -10.935 1.00 36.63 4 ASN C N 1
ATOM 4037 C CA . ASN C 1 23 ? 40.405 34.696 -10.438 1.00 36.75 4 ASN C CA 1
ATOM 4038 C C . ASN C 1 23 ? 41.641 34.914 -11.335 1.00 36.38 4 ASN C C 1
ATOM 4039 O O . ASN C 1 23 ? 42.609 34.155 -11.255 1.00 36.07 4 ASN C O 1
ATOM 4044 N N . ALA C 1 24 ? 41.599 35.942 -12.184 1.00 35.64 5 ALA C N 1
ATOM 4045 C CA . ALA C 1 24 ? 42.649 36.185 -13.190 1.00 35.45 5 ALA C CA 1
ATOM 4046 C C . ALA C 1 24 ? 44.046 36.405 -12.593 1.00 35.11 5 ALA C C 1
ATOM 4047 O O . ALA C 1 24 ? 45.055 36.115 -13.238 1.00 35.15 5 ALA C O 1
ATOM 4049 N N . LEU C 1 25 ? 44.099 36.895 -11.356 1.00 34.64 6 LEU C N 1
ATOM 4050 C CA . LEU C 1 25 ? 45.356 37.052 -10.623 1.00 33.94 6 LEU C CA 1
ATOM 4051 C C . LEU C 1 25 ? 46.082 35.724 -10.417 1.00 33.08 6 LEU C C 1
ATOM 4052 O O . LEU C 1 25 ? 47.308 35.659 -10.431 1.00 33.18 6 LEU C O 1
ATOM 4057 N N . LEU C 1 26 ? 45.321 34.657 -10.221 1.00 32.21 7 LEU C N 1
ATOM 4058 C CA . LEU C 1 26 ? 45.915 33.359 -9.928 1.00 31.37 7 LEU C CA 1
ATOM 4059 C C . LEU C 1 26 ? 46.532 32.676 -11.149 1.00 30.62 7 LEU C C 1
ATOM 4060 O O . LEU C 1 26 ? 47.261 31.708 -10.997 1.00 30.80 7 LEU C O 1
ATOM 4065 N N A SER C 1 27 ? 46.253 33.193 -12.346 0.50 30.20 8 SER C N 1
ATOM 4066 N N B SER C 1 27 ? 46.258 33.183 -12.349 0.50 30.29 8 SER C N 1
ATOM 4067 C CA A SER C 1 27 ? 46.858 32.678 -13.575 0.50 29.86 8 SER C CA 1
ATOM 4068 C CA B SER C 1 27 ? 46.871 32.639 -13.560 0.50 30.04 8 SER C CA 1
ATOM 4069 C C A SER C 1 27 ? 48.327 33.087 -13.725 0.50 29.66 8 SER C C 1
ATOM 4070 C C B SER C 1 27 ? 48.325 33.099 -13.744 0.50 29.76 8 SER C C 1
ATOM 4071 O O A SER C 1 27 ? 49.056 32.497 -14.524 0.50 29.52 8 SER C O 1
ATOM 4072 O O B SER C 1 27 ? 49.044 32.555 -14.585 0.50 29.63 8 SER C O 1
ATOM 4077 N N . GLN C 1 28 ? 48.755 34.094 -12.971 1.00 29.47 9 GLN C N 1
ATOM 4078 C CA . GLN C 1 28 ? 50.140 34.568 -13.040 1.00 29.72 9 GLN C CA 1
ATOM 4079 C C . GLN C 1 28 ? 51.075 33.637 -12.281 1.00 28.94 9 GLN C C 1
ATOM 4080 O O . GLN C 1 28 ? 50.757 33.170 -11.198 1.00 28.65 9 GLN C O 1
ATOM 4086 N N . ARG C 1 29 ? 52.229 33.381 -12.883 1.00 28.54 10 ARG C N 1
ATOM 4087 C CA . ARG C 1 29 ? 53.247 32.484 -12.322 1.00 28.27 10 ARG C CA 1
ATOM 4088 C C . ARG C 1 29 ? 53.593 32.848 -10.883 1.00 27.56 10 ARG C C 1
ATOM 4089 O O . ARG C 1 29 ? 53.678 31.968 -10.021 1.00 27.13 10 ARG C O 1
ATOM 4097 N N . SER C 1 30 ? 53.753 34.141 -10.614 1.00 27.01 11 SER C N 1
ATOM 4098 C CA . SER C 1 30 ? 54.173 34.599 -9.283 1.00 27.21 11 SER C CA 1
ATOM 4099 C C . SER C 1 30 ? 53.148 34.407 -8.166 1.00 26.27 11 SER C C 1
ATOM 4100 O O . SER C 1 30 ? 53.502 34.471 -6.982 1.00 26.15 11 SER C O 1
ATOM 4103 N N . ALA C 1 31 ? 51.890 34.160 -8.521 1.00 25.40 12 ALA C N 1
ATOM 4104 C CA . ALA C 1 31 ? 50.881 33.868 -7.516 1.00 24.33 12 ALA C CA 1
ATOM 4105 C C . ALA C 1 31 ? 51.219 32.594 -6.736 1.00 22.97 12 ALA C C 1
ATOM 4106 O O . ALA C 1 31 ? 51.190 32.573 -5.514 1.00 21.00 12 ALA C O 1
ATOM 4108 N N . TRP C 1 32 ? 51.553 31.527 -7.450 1.00 22.68 13 TRP C N 1
ATOM 4109 C CA . TRP C 1 32 ? 51.899 30.262 -6.791 1.00 21.85 13 TRP C CA 1
ATOM 4110 C C . TRP C 1 32 ? 53.399 30.116 -6.527 1.00 21.92 13 TRP C C 1
ATOM 4111 O O . TRP C 1 32 ? 53.815 29.487 -5.543 1.00 21.52 13 TRP C O 1
ATOM 4122 N N . PHE C 1 33 ? 54.203 30.714 -7.393 1.00 22.23 14 PHE C N 1
ATOM 4123 C CA . PHE C 1 33 ? 55.645 30.496 -7.400 1.00 22.65 14 PHE C CA 1
ATOM 4124 C C . PHE C 1 33 ? 56.403 31.828 -7.329 1.00 23.55 14 PHE C C 1
ATOM 4125 O O . PHE C 1 33 ? 56.914 32.311 -8.337 1.00 23.03 14 PHE C O 1
ATOM 4133 N N . PRO C 1 34 ? 56.461 32.439 -6.134 1.00 25.32 15 PRO C N 1
ATOM 4134 C CA . PRO C 1 34 ? 57.275 33.651 -6.017 1.00 26.89 15 PRO C CA 1
ATOM 4135 C C . PRO C 1 34 ? 58.753 33.306 -6.249 1.00 28.68 15 PRO C C 1
ATOM 4136 O O . PRO C 1 34 ? 59.191 32.210 -5.887 1.00 28.67 15 PRO C O 1
ATOM 4140 N N . ARG C 1 35 ? 59.514 34.206 -6.868 1.00 30.67 16 ARG C N 1
ATOM 4141 C CA . ARG C 1 35 ? 60.956 33.955 -7.035 1.00 32.35 16 ARG C CA 1
ATOM 4142 C C . ARG C 1 35 ? 61.679 33.765 -5.683 1.00 32.38 16 ARG C C 1
ATOM 4143 O O . ARG C 1 35 ? 61.329 34.383 -4.678 1.00 31.94 16 ARG C O 1
ATOM 4151 N N . PRO C 1 36 ? 62.679 32.875 -5.645 1.00 33.41 17 PRO C N 1
ATOM 4152 C CA . PRO C 1 36 ? 63.375 32.685 -4.360 1.00 34.08 17 PRO C CA 1
ATOM 4153 C C . PRO C 1 36 ? 64.131 33.944 -3.907 1.00 34.82 17 PRO C C 1
ATOM 4154 O O . PRO C 1 36 ? 64.463 34.806 -4.728 1.00 34.02 17 PRO C O 1
ATOM 4158 N N . VAL C 1 37 ? 64.397 34.016 -2.606 1.00 36.01 18 VAL C N 1
ATOM 4159 C CA . VAL C 1 37 ? 64.975 35.192 -1.979 1.00 37.16 18 VAL C CA 1
ATOM 4160 C C . VAL C 1 37 ? 66.309 34.865 -1.316 1.00 38.35 18 VAL C C 1
ATOM 4161 O O . VAL C 1 37 ? 66.387 33.969 -0.475 1.00 38.17 18 VAL C O 1
ATOM 4165 N N . ALA C 1 38 ? 67.351 35.605 -1.692 1.00 40.02 19 ALA C N 1
ATOM 4166 C CA . ALA C 1 38 ? 68.657 35.484 -1.052 1.00 41.26 19 ALA C CA 1
ATOM 4167 C C . ALA C 1 38 ? 68.570 35.832 0.433 1.00 42.45 19 ALA C C 1
ATOM 4168 O O . ALA C 1 38 ? 67.831 36.741 0.833 1.00 42.59 19 ALA C O 1
ATOM 4170 N N . ALA C 1 39 ? 69.309 35.081 1.242 1.00 43.77 20 ALA C N 1
ATOM 4171 C CA . ALA C 1 39 ? 69.409 35.346 2.670 1.00 45.10 20 ALA C CA 1
ATOM 4172 C C . ALA C 1 39 ? 70.325 36.550 2.901 1.00 46.36 20 ALA C C 1
ATOM 4173 O O . ALA C 1 39 ? 71.096 36.932 2.010 1.00 46.29 20 ALA C O 1
ATOM 4175 N N . PRO C 1 40 ? 70.256 37.143 4.103 1.00 48.08 21 PRO C N 1
ATOM 4176 C CA . PRO C 1 40 ? 71.248 38.152 4.453 1.00 49.25 21 PRO C CA 1
ATOM 4177 C C . PRO C 1 40 ? 72.652 37.538 4.517 1.00 50.18 21 PRO C C 1
ATOM 4178 O O . PRO C 1 40 ? 72.853 36.550 5.233 1.00 50.99 21 PRO C O 1
ATOM 4182 N N . ALA C 1 41 ? 73.600 38.114 3.772 1.00 51.02 22 ALA C N 1
ATOM 4183 C CA . ALA C 1 41 ? 75.014 37.690 3.815 1.00 51.38 22 ALA C CA 1
ATOM 4184 C C . ALA C 1 41 ? 75.679 37.986 5.168 1.00 51.61 22 ALA C C 1
ATOM 4185 O O . ALA C 1 41 ? 75.046 38.504 6.100 1.00 51.96 22 ALA C O 1
ATOM 4187 N N . GLU C 1 43 ? 78.580 37.267 8.450 1.00 52.49 24 GLU C N 1
ATOM 4188 C CA . GLU C 1 43 ? 79.878 36.705 8.820 1.00 52.25 24 GLU C CA 1
ATOM 4189 C C . GLU C 1 43 ? 80.835 36.921 7.634 1.00 51.80 24 GLU C C 1
ATOM 4190 O O . GLU C 1 43 ? 80.624 37.884 6.889 1.00 52.59 24 GLU C O 1
ATOM 4196 N N . PRO C 1 44 ? 81.862 36.066 7.405 1.00 50.93 25 PRO C N 1
ATOM 4197 C CA . PRO C 1 44 ? 82.307 34.702 7.786 1.00 50.16 25 PRO C CA 1
ATOM 4198 C C . PRO C 1 44 ? 82.685 34.477 9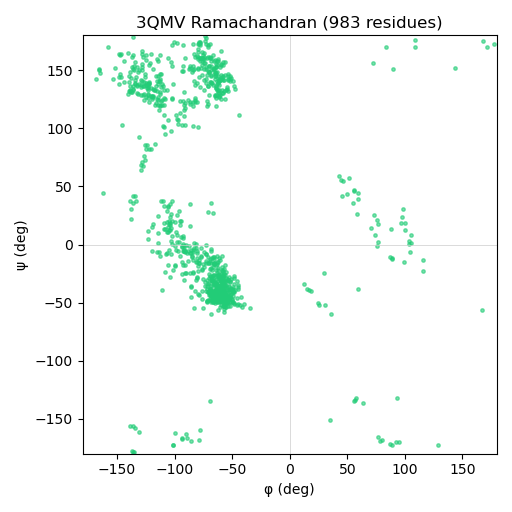.260 1.00 49.30 25 PRO C C 1
ATOM 4199 O O . PRO C 1 44 ? 82.899 35.433 9.989 1.00 48.92 25 PRO C O 1
ATOM 4203 N N . PRO C 1 45 ? 82.756 33.205 9.694 1.00 48.66 26 PRO C N 1
ATOM 4204 C CA . PRO C 1 45 ? 83.134 32.920 11.077 1.00 48.06 26 PRO C CA 1
ATOM 4205 C C . PRO C 1 45 ? 84.639 33.014 11.276 1.00 47.61 26 PRO C C 1
ATOM 4206 O O . PRO C 1 45 ? 85.403 32.805 10.333 1.00 47.50 26 PRO C O 1
ATOM 4210 N N . ASP C 1 46 ? 85.048 33.350 12.497 1.00 47.20 27 ASP C N 1
ATOM 4211 C CA . ASP C 1 46 ? 86.459 33.450 12.859 1.00 46.97 27 ASP C CA 1
ATOM 4212 C C . ASP C 1 46 ? 87.052 32.044 12.917 1.00 46.10 27 ASP C C 1
ATOM 4213 O O . ASP C 1 46 ? 86.547 31.205 13.654 1.00 45.69 27 ASP C O 1
ATOM 4218 N N . PRO C 1 47 ? 88.119 31.784 12.144 1.00 45.44 28 PRO C N 1
ATOM 4219 C CA . PRO C 1 47 ? 88.823 30.503 12.228 1.00 44.95 28 PRO C CA 1
ATOM 4220 C C . PRO C 1 47 ? 89.166 30.090 13.662 1.00 44.53 28 PRO C C 1
ATOM 4221 O O . PRO C 1 47 ? 89.016 28.923 14.015 1.00 44.00 28 PRO C O 1
ATOM 4225 N N . ALA C 1 48 ? 89.602 31.048 14.477 1.00 44.09 29 ALA C N 1
ATOM 4226 C CA . ALA C 1 48 ? 89.988 30.774 15.856 1.00 43.90 29 ALA C CA 1
ATOM 4227 C C . ALA C 1 48 ? 88.825 30.233 16.691 1.00 43.55 29 ALA C C 1
ATOM 4228 O O . ALA C 1 48 ? 89.030 29.347 17.527 1.00 44.23 29 ALA C O 1
ATOM 4230 N N . ALA C 1 49 ? 87.614 30.738 16.440 1.00 42.67 30 ALA C N 1
ATOM 4231 C CA . ALA C 1 49 ? 86.425 30.402 17.242 1.00 41.88 30 ALA C CA 1
ATOM 4232 C C . ALA C 1 49 ? 85.437 29.404 16.620 1.00 41.10 30 ALA C C 1
ATOM 4233 O O . ALA C 1 49 ? 84.498 28.978 17.305 1.00 41.35 30 ALA C O 1
ATOM 4235 N N . ALA C 1 50 ? 85.628 29.034 15.351 1.00 39.90 31 ALA C N 1
ATOM 4236 C CA . ALA C 1 50 ? 84.672 28.165 14.635 1.00 38.83 31 ALA C CA 1
ATOM 4237 C C . ALA C 1 50 ? 84.618 26.781 15.261 1.00 37.94 31 ALA C C 1
ATOM 4238 O O . ALA C 1 50 ? 85.636 26.304 15.758 1.00 37.99 31 ALA C O 1
ATOM 4240 N N . PRO C 1 51 ? 83.434 26.128 15.240 1.00 36.54 32 PRO C N 1
ATOM 4241 C CA . PRO C 1 51 ? 83.369 24.749 15.722 1.00 35.78 32 PRO C CA 1
ATOM 4242 C C . PRO C 1 51 ? 84.325 23.807 14.977 1.00 34.49 32 PRO C C 1
ATOM 4243 O O . PRO C 1 51 ? 84.845 22.865 15.572 1.00 34.25 32 PRO C O 1
ATOM 4247 N N . LEU C 1 52 ? 84.570 24.084 13.698 1.00 32.88 33 LEU C N 1
ATOM 4248 C CA . LEU C 1 52 ? 85.465 23.262 12.890 1.00 31.56 33 LEU C CA 1
ATOM 4249 C C . LEU C 1 52 ? 86.213 24.114 11.872 1.00 30.18 33 LEU C C 1
ATOM 4250 O O . LEU C 1 52 ? 85.663 25.071 11.325 1.00 29.92 33 LEU C O 1
ATOM 4255 N N . ARG C 1 53 ? 87.469 23.763 11.619 1.00 28.65 34 ARG C N 1
ATOM 4256 C CA . ARG C 1 53 ? 88.281 24.465 10.635 1.00 27.42 34 ARG C CA 1
ATOM 4257 C C . ARG C 1 53 ? 88.628 23.486 9.534 1.00 25.96 34 ARG C C 1
ATOM 4258 O O . ARG C 1 53 ? 89.247 22.466 9.794 1.00 26.42 34 ARG C O 1
ATOM 4266 N N . LEU C 1 54 ? 88.219 23.791 8.308 1.00 23.70 35 LEU C N 1
ATOM 4267 C CA . LEU C 1 54 ? 88.543 22.973 7.155 1.00 21.61 35 LEU C CA 1
ATOM 4268 C C . LEU C 1 54 ? 89.756 23.546 6.437 1.00 20.85 35 LEU C C 1
ATOM 4269 O O . LEU C 1 54 ? 89.668 24.555 5.714 1.00 20.52 35 LEU C O 1
ATOM 4274 N N . VAL C 1 55 ? 90.897 22.891 6.650 1.00 19.71 36 VAL C N 1
ATOM 4275 C CA . VAL C 1 55 ? 92.157 23.294 6.065 1.00 18.57 36 VAL C CA 1
ATOM 4276 C C . VAL C 1 55 ? 92.238 22.703 4.666 1.00 17.99 36 VAL C C 1
ATOM 4277 O O . VAL C 1 55 ? 92.204 21.496 4.530 1.00 17.36 36 VAL C O 1
ATOM 4281 N N . CYS C 1 56 ? 92.348 23.557 3.636 1.00 17.25 37 CYS C N 1
ATOM 4282 C CA . CYS C 1 56 ? 92.228 23.144 2.240 1.00 16.76 37 CYS C CA 1
ATOM 4283 C C . CYS C 1 56 ? 93.498 23.366 1.411 1.00 16.97 37 CYS C C 1
ATOM 4284 O O . CYS C 1 56 ? 94.073 24.463 1.424 1.00 17.56 37 CYS C O 1
ATOM 4287 N N . PHE C 1 57 ? 93.895 22.350 0.647 1.00 15.85 38 PHE C N 1
ATOM 4288 C CA . PHE C 1 57 ? 95.094 22.402 -0.147 1.00 15.98 38 PHE C CA 1
ATOM 4289 C C . PHE C 1 57 ? 94.744 22.349 -1.623 1.00 16.21 38 PHE C C 1
ATOM 4290 O O . PHE C 1 57 ? 93.933 21.516 -2.061 1.00 16.06 38 PHE C O 1
ATOM 4298 N N . PRO C 1 58 ? 95.426 23.167 -2.417 1.00 16.48 39 PRO C N 1
ATOM 4299 C CA . PRO C 1 58 ? 95.174 23.231 -3.861 1.00 16.99 39 PRO C CA 1
ATOM 4300 C C . PRO C 1 58 ? 95.821 22.112 -4.670 1.00 17.41 39 PRO C C 1
ATOM 4301 O O . PRO C 1 58 ? 96.614 21.354 -4.158 1.00 17.96 39 PRO C O 1
ATOM 4305 N N . TYR C 1 59 ? 95.488 22.041 -5.948 1.00 18.50 40 TYR C N 1
ATOM 4306 C CA . TYR C 1 59 ? 96.199 21.200 -6.890 1.00 19.18 40 TYR C CA 1
ATOM 4307 C C . TYR C 1 59 ? 97.506 21.875 -7.358 1.00 19.44 40 TYR C C 1
ATOM 4308 O O . TYR C 1 59 ? 97.711 23.075 -7.132 1.00 18.67 40 TYR C O 1
ATOM 4317 N N . ALA C 1 60 ? 98.375 21.118 -8.027 1.00 19.55 41 ALA C N 1
ATOM 4318 C CA . ALA C 1 60 ? 99.651 21.664 -8.535 1.00 19.93 41 ALA C CA 1
ATOM 4319 C C . ALA C 1 60 ? 99.425 22.886 -9.444 1.00 19.98 41 ALA C C 1
ATOM 4320 O O . ALA C 1 60 ? 98.571 22.874 -10.323 1.00 19.88 41 ALA C O 1
ATOM 4322 N N . GLY C 1 61 ? 100.185 23.950 -9.216 1.00 20.17 42 GLY C N 1
ATOM 4323 C CA . GLY C 1 61 ? 99.982 25.194 -9.944 1.00 20.36 42 GLY C CA 1
ATOM 4324 C C . GLY C 1 61 ? 98.767 26.007 -9.496 1.00 20.71 42 GLY C C 1
ATOM 4325 O O . GLY C 1 61 ? 98.540 27.102 -9.997 1.00 21.09 42 GLY C O 1
ATOM 4326 N N . GLY C 1 62 ? 98.016 25.491 -8.529 1.00 20.00 43 GLY C N 1
ATOM 4327 C CA . GLY C 1 62 ? 96.816 26.142 -8.047 1.00 19.95 43 GLY C CA 1
ATOM 4328 C C . GLY C 1 62 ? 97.149 27.024 -6.868 1.00 19.91 43 GLY C C 1
ATOM 4329 O O . GLY C 1 62 ? 98.280 27.014 -6.358 1.00 19.56 43 GLY C O 1
ATOM 4330 N N . THR C 1 63 ? 96.155 27.796 -6.453 1.00 19.21 44 THR C N 1
ATOM 4331 C CA . THR C 1 63 ? 96.269 28.673 -5.317 1.00 19.53 44 THR C CA 1
ATOM 4332 C C . THR C 1 63 ? 95.012 28.574 -4.463 1.00 19.81 44 THR C C 1
ATOM 4333 O O . THR C 1 63 ? 94.056 27.874 -4.822 1.00 19.29 44 THR C O 1
ATOM 4337 N N . VAL C 1 64 ? 95.005 29.329 -3.360 1.00 19.82 45 VAL C N 1
ATOM 4338 C CA . VAL C 1 64 ? 93.849 29.417 -2.471 1.00 19.12 45 VAL C CA 1
ATOM 4339 C C . VAL C 1 64 ? 92.570 29.892 -3.194 1.00 19.05 45 VAL C C 1
ATOM 4340 O O . VAL C 1 64 ? 91.458 29.631 -2.727 1.00 18.78 45 VAL C O 1
ATOM 4344 N N . SER C 1 65 ? 92.724 30.551 -4.339 1.00 18.80 46 SER C N 1
ATOM 4345 C CA . SER C 1 65 ? 91.593 30.937 -5.170 1.00 19.81 46 SER C CA 1
ATOM 4346 C C . SER C 1 65 ? 90.625 29.801 -5.506 1.00 19.07 46 SER C C 1
ATOM 4347 O O . SER C 1 65 ? 89.450 30.046 -5.696 1.00 19.46 46 SER C O 1
ATOM 4350 N N . ALA C 1 66 ? 91.127 28.580 -5.614 1.00 18.80 47 ALA C N 1
ATOM 4351 C CA . ALA C 1 66 ? 90.292 27.414 -5.880 1.00 18.46 47 ALA C CA 1
ATOM 4352 C C . ALA C 1 66 ? 89.139 27.295 -4.899 1.00 18.47 47 ALA C C 1
ATOM 4353 O O . ALA C 1 66 ? 88.099 26.714 -5.222 1.00 18.49 47 ALA C O 1
ATOM 4355 N N . PHE C 1 67 ? 89.340 27.816 -3.690 1.00 18.55 48 PHE C N 1
ATOM 4356 C CA . PHE C 1 67 ? 88.387 27.667 -2.613 1.00 18.52 48 PHE C CA 1
ATOM 4357 C C . PHE C 1 67 ? 87.466 28.887 -2.409 1.00 19.64 48 PHE C C 1
ATOM 4358 O O . PHE C 1 67 ? 86.697 28.969 -1.422 1.00 19.84 48 PHE C O 1
ATOM 4366 N N . ARG C 1 68 ? 87.499 29.819 -3.357 1.00 20.09 49 ARG C N 1
ATOM 4367 C CA . ARG C 1 68 ? 86.612 30.972 -3.272 1.00 21.14 49 ARG C CA 1
ATOM 4368 C C . ARG C 1 68 ? 85.171 30.480 -3.350 1.00 20.44 49 ARG C C 1
ATOM 4369 O O . ARG C 1 68 ? 84.839 29.631 -4.183 1.00 19.30 49 ARG C O 1
ATOM 4377 N N . GLY C 1 69 ? 84.341 30.978 -2.442 1.00 20.19 50 GLY C N 1
ATO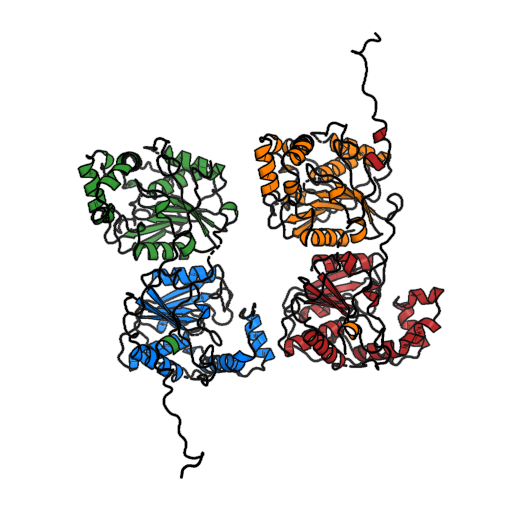M 4378 C CA . GLY C 1 69 ? 82.934 30.622 -2.433 1.00 20.51 50 GLY C CA 1
ATOM 4379 C C . GLY C 1 69 ? 82.590 29.390 -1.623 1.00 20.27 50 GLY C C 1
ATOM 4380 O O . GLY C 1 69 ? 81.412 29.148 -1.364 1.00 20.62 50 GLY C O 1
ATOM 4381 N N . TRP C 1 70 ? 83.595 28.625 -1.196 1.00 20.25 51 TRP C N 1
ATOM 4382 C CA . TRP C 1 70 ? 83.366 27.480 -0.297 1.00 19.72 51 TRP C CA 1
ATOM 4383 C C . TRP C 1 70 ? 82.743 27.905 1.013 1.00 20.89 51 TRP C C 1
ATOM 4384 O O . TRP C 1 70 ? 81.807 27.245 1.511 1.00 20.20 51 TRP C O 1
ATOM 4395 N N . GLN C 1 71 ? 83.271 28.979 1.596 1.00 21.35 52 GLN C N 1
ATOM 4396 C CA . GLN C 1 71 ? 82.745 29.465 2.869 1.00 22.39 52 GLN C CA 1
ATOM 4397 C C . GLN C 1 71 ? 81.221 29.730 2.813 1.00 23.26 52 GLN C C 1
ATOM 4398 O O . GLN C 1 71 ? 80.462 29.256 3.668 1.00 23.46 52 GLN C O 1
ATOM 4404 N N . GLU C 1 72 ? 80.778 30.462 1.797 1.00 23.73 53 GLU C N 1
ATOM 4405 C CA . GLU C 1 72 ? 79.355 30.798 1.671 1.00 24.40 53 GLU C CA 1
ATOM 4406 C C . GLU C 1 72 ? 78.482 29.542 1.465 1.00 24.90 53 GLU C C 1
ATOM 4407 O O . GLU C 1 72 ? 77.360 29.485 1.965 1.00 24.19 53 GLU C O 1
ATOM 4413 N N . ARG C 1 73 ? 78.993 28.555 0.723 1.00 25.59 54 ARG C N 1
ATOM 4414 C CA . ARG C 1 73 ? 78.270 27.284 0.513 1.00 26.31 54 ARG C CA 1
ATOM 4415 C C . ARG C 1 73 ? 78.214 26.396 1.745 1.00 26.27 54 ARG C C 1
ATOM 4416 O O . ARG C 1 73 ? 77.221 25.708 1.963 1.00 26.94 54 ARG C O 1
ATOM 4424 N N . LEU C 1 74 ? 79.272 26.391 2.541 1.00 26.19 55 LEU C N 1
ATOM 4425 C CA . LEU C 1 74 ? 79.336 25.507 3.690 1.00 26.80 55 LEU C CA 1
ATOM 4426 C C . LEU C 1 74 ? 78.651 26.056 4.935 1.00 27.64 55 LEU C C 1
ATOM 4427 O O . LEU C 1 74 ? 78.258 25.282 5.812 1.00 27.62 55 LEU C O 1
ATOM 4432 N N . GLY C 1 75 ? 78.518 27.378 5.024 1.00 28.48 56 GLY C N 1
ATOM 4433 C CA . GLY C 1 75 ? 77.771 27.995 6.121 1.00 29.65 56 GLY C CA 1
ATOM 4434 C C . GLY C 1 75 ? 78.603 28.258 7.351 1.00 30.73 56 GLY C C 1
ATOM 4435 O O . GLY C 1 75 ? 79.826 28.072 7.341 1.00 31.52 56 GLY C O 1
ATOM 4436 N N . ASP C 1 76 ? 77.936 28.655 8.428 1.00 31.64 57 ASP C N 1
ATOM 4437 C CA . ASP C 1 76 ? 78.614 29.270 9.569 1.00 32.60 57 ASP C CA 1
ATOM 4438 C C . ASP C 1 76 ? 79.233 28.320 10.585 1.00 32.16 57 ASP C C 1
ATOM 4439 O O . ASP C 1 76 ? 79.867 28.775 11.531 1.00 32.62 57 ASP C O 1
ATOM 4444 N N . GLU C 1 77 ? 79.037 27.019 10.437 1.00 31.91 58 GLU C N 1
ATOM 4445 C CA . GLU C 1 77 ? 79.587 26.082 11.412 1.00 31.39 58 GLU C CA 1
ATOM 4446 C C . GLU C 1 77 ? 81.000 25.629 11.064 1.00 30.41 58 GLU C C 1
ATOM 4447 O O . GLU C 1 77 ? 81.637 24.959 11.869 1.00 31.57 58 GLU C O 1
ATOM 4453 N N . VAL C 1 78 ? 81.504 25.994 9.892 1.00 28.89 59 VAL C N 1
ATOM 4454 C CA . VAL C 1 78 ? 82.872 25.654 9.542 1.00 27.84 59 VAL C CA 1
ATOM 4455 C C . VAL C 1 78 ? 83.614 26.873 8.974 1.00 26.55 59 VAL C C 1
ATOM 4456 O O . VAL C 1 78 ? 83.063 27.640 8.184 1.00 27.42 59 VAL C O 1
ATOM 4460 N N . ALA C 1 79 ? 84.854 27.067 9.407 1.00 24.67 60 ALA C N 1
ATOM 4461 C CA . ALA C 1 79 ? 85.724 28.081 8.818 1.00 23.09 60 ALA C CA 1
ATOM 4462 C C . ALA C 1 79 ? 86.581 27.421 7.762 1.00 21.93 60 ALA C C 1
ATOM 4463 O O . ALA C 1 79 ? 87.285 26.432 8.037 1.00 21.25 60 ALA C O 1
ATOM 4465 N N . VAL C 1 80 ? 86.497 27.952 6.551 1.00 19.78 61 VAL C N 1
ATOM 4466 C CA . VAL C 1 80 ? 87.319 27.480 5.462 1.00 19.14 61 VAL C CA 1
ATOM 4467 C C . VAL C 1 80 ? 88.683 28.176 5.590 1.00 18.63 61 VAL C C 1
ATOM 4468 O O . VAL C 1 80 ? 88.761 29.406 5.626 1.00 18.57 61 VAL C O 1
ATOM 4472 N N . VAL C 1 81 ? 89.742 27.374 5.696 1.00 18.13 62 VAL C N 1
ATOM 4473 C CA . VAL C 1 81 ? 91.119 27.854 5.906 1.00 17.46 62 VAL C CA 1
ATOM 4474 C C . VAL C 1 81 ? 91.981 27.342 4.762 1.00 17.30 62 VAL C C 1
ATOM 4475 O O . VAL C 1 81 ? 92.627 26.313 4.878 1.00 18.32 62 VAL C O 1
ATOM 4479 N N . PRO C 1 82 ? 91.957 28.026 3.618 1.00 16.27 63 PRO C N 1
ATOM 4480 C CA . PRO C 1 82 ? 92.837 27.534 2.578 1.00 16.66 63 PRO C CA 1
ATOM 4481 C C . PRO C 1 82 ? 94.282 27.842 2.917 1.00 16.29 63 PRO C C 1
ATOM 4482 O O . PRO C 1 82 ? 94.555 28.809 3.608 1.00 17.17 63 PRO C O 1
ATOM 4486 N N . VAL C 1 83 ? 95.187 26.996 2.445 1.00 16.30 64 VAL C N 1
ATOM 4487 C CA . VAL C 1 83 ? 96.609 27.140 2.695 1.00 15.69 64 VAL C CA 1
ATOM 4488 C C . VAL C 1 83 ? 97.277 27.717 1.453 1.00 15.09 64 VAL C C 1
ATOM 4489 O O . VAL C 1 83 ? 97.129 27.187 0.368 1.00 15.67 64 VAL C O 1
ATOM 4493 N N . GLN C 1 84 ? 98.014 28.811 1.606 1.00 14.38 65 GLN C N 1
ATOM 4494 C CA . GLN C 1 84 ? 98.743 29.361 0.473 1.00 14.55 65 GLN C CA 1
ATOM 4495 C C . GLN C 1 84 ? 100.198 28.910 0.538 1.00 14.56 65 GLN C C 1
ATOM 4496 O O . GLN C 1 84 ? 100.915 29.335 1.437 1.00 14.62 65 GLN C O 1
ATOM 4502 N N . LEU C 1 85 ? 100.600 28.057 -0.412 1.00 14.57 66 LEU C N 1
ATOM 4503 C CA . LEU C 1 85 ? 101.963 27.518 -0.500 1.00 15.60 66 LEU C CA 1
ATOM 4504 C C . LEU C 1 85 ? 102.926 28.590 -1.019 1.00 15.55 66 LEU C C 1
ATOM 4505 O O . LEU C 1 85 ? 102.509 29.456 -1.780 1.00 15.28 66 LEU C O 1
ATOM 4510 N N . PRO C 1 86 ? 104.216 28.521 -0.628 1.00 15.56 67 PRO C N 1
ATOM 4511 C CA . PRO C 1 86 ? 105.196 29.442 -1.134 1.00 15.46 67 PRO C CA 1
ATOM 4512 C C . PRO C 1 86 ? 105.202 29.509 -2.637 1.00 15.67 67 PRO C C 1
ATOM 4513 O O . PRO C 1 86 ? 104.978 28.501 -3.307 1.00 15.52 67 PRO C O 1
ATOM 4517 N N . GLY C 1 87 ? 105.402 30.706 -3.169 1.00 15.26 68 GLY C N 1
ATOM 4518 C CA . GLY C 1 87 ? 105.538 30.864 -4.606 1.00 15.59 68 GLY C CA 1
ATOM 4519 C C . GLY C 1 87 ? 104.347 31.451 -5.323 1.00 16.03 68 GLY C C 1
ATOM 4520 O O . GLY C 1 87 ? 104.373 31.598 -6.565 1.00 16.58 68 GLY C O 1
ATOM 4521 N N . ARG C 1 88 ? 103.299 31.789 -4.575 1.00 16.34 69 ARG C N 1
ATOM 4522 C CA . ARG C 1 88 ? 102.089 32.332 -5.204 1.00 16.53 69 ARG C CA 1
ATOM 4523 C C . ARG C 1 88 ? 101.354 33.334 -4.326 1.00 16.30 69 ARG C C 1
ATOM 4524 O O . ARG C 1 88 ? 101.555 33.386 -3.127 1.00 15.83 69 ARG C O 1
ATOM 4532 N N . GLY C 1 89 ? 100.460 34.099 -4.939 1.00 17.04 70 GLY C N 1
ATOM 4533 C CA . GLY C 1 89 ? 99.689 35.106 -4.210 1.00 17.02 70 GLY C CA 1
ATOM 4534 C C . GLY C 1 89 ? 100.612 36.089 -3.535 1.00 17.37 70 GLY C C 1
ATOM 4535 O O . GLY C 1 89 ? 101.580 36.546 -4.156 1.00 17.77 70 GLY C O 1
ATOM 4536 N N . LEU C 1 90 ? 100.374 36.366 -2.248 1.00 17.83 71 LEU C N 1
ATOM 4537 C CA . LEU C 1 90 ? 101.260 37.245 -1.494 1.00 18.84 71 LEU C CA 1
ATOM 4538 C C . LEU C 1 90 ? 102.675 36.640 -1.307 1.00 19.51 71 LEU C C 1
ATOM 4539 O O . LEU C 1 90 ? 103.605 37.357 -0.901 1.00 19.46 71 LEU C O 1
ATOM 4544 N N . ARG C 1 91 ? 102.837 35.355 -1.633 1.00 19.25 72 ARG C N 1
ATOM 4545 C CA . ARG C 1 91 ? 104.120 34.652 -1.446 1.00 19.99 72 ARG C CA 1
ATOM 4546 C C . ARG C 1 91 ? 104.866 34.449 -2.747 1.00 19.88 72 ARG C C 1
ATOM 4547 O O . ARG C 1 91 ? 105.711 33.555 -2.843 1.00 20.32 72 ARG C O 1
ATOM 4555 N N . LEU C 1 92 ? 104.577 35.288 -3.744 1.00 20.15 73 LEU C N 1
ATOM 4556 C CA . LEU C 1 92 ? 105.192 35.168 -5.052 1.00 20.05 73 LEU C CA 1
ATOM 4557 C C . LEU C 1 92 ? 106.724 35.309 -5.073 1.00 20.12 73 LEU C C 1
ATOM 4558 O O . LEU C 1 92 ? 107.348 34.848 -6.010 1.00 20.01 73 LEU C O 1
ATOM 4563 N N A ARG C 1 93 ? 107.295 35.950 -4.052 0.50 20.59 74 ARG C N 1
ATOM 4564 N N B ARG C 1 93 ? 107.329 35.943 -4.078 0.50 20.35 74 ARG C N 1
ATOM 4565 C CA A ARG C 1 93 ? 108.743 36.192 -3.984 0.50 21.33 74 ARG C CA 1
ATOM 4566 C CA B ARG C 1 93 ? 108.785 36.103 -4.109 0.50 20.91 74 ARG C CA 1
ATOM 4567 C C A ARG C 1 93 ? 109.489 35.080 -3.240 0.50 21.43 74 ARG C C 1
ATOM 4568 C C B ARG C 1 93 ? 109.510 34.940 -3.442 0.50 21.18 74 ARG C C 1
ATOM 4569 O O A ARG C 1 93 ? 110.708 35.174 -3.051 0.50 21.55 74 ARG C O 1
ATOM 4570 O O B ARG C 1 93 ? 110.734 34.830 -3.553 0.50 21.42 74 ARG C O 1
ATOM 4585 N N . GLU C 1 94 ? 108.752 34.066 -2.785 1.00 21.33 75 GLU C N 1
ATOM 4586 C CA . GLU C 1 94 ? 109.323 32.924 -2.077 1.00 21.19 75 GLU C CA 1
ATOM 4587 C C . GLU C 1 94 ? 109.443 31.747 -3.036 1.00 20.40 75 GLU C C 1
ATOM 4588 O O . GLU C 1 94 ? 108.486 31.429 -3.778 1.00 20.28 75 GLU C O 1
ATOM 4594 N N . ARG C 1 95 ? 110.627 31.127 -3.057 1.00 18.59 76 ARG C N 1
ATOM 4595 C CA . ARG C 1 95 ? 110.867 29.961 -3.907 1.00 18.25 76 ARG C CA 1
ATOM 4596 C C . ARG C 1 95 ? 109.842 28.862 -3.573 1.00 17.09 76 ARG C C 1
ATOM 4597 O O . ARG C 1 95 ? 109.608 28.596 -2.409 1.00 16.85 76 ARG C O 1
ATOM 4605 N N . PRO C 1 96 ? 109.203 28.263 -4.585 1.00 17.48 77 PRO C N 1
ATOM 4606 C CA . PRO C 1 96 ? 108.326 27.143 -4.264 1.00 18.62 77 PRO C CA 1
ATOM 4607 C C . PRO C 1 96 ? 109.121 25.926 -3.773 1.00 18.81 77 PRO C C 1
ATOM 4608 O O . PRO C 1 96 ? 110.214 25.650 -4.294 1.00 19.70 77 PRO C O 1
ATOM 4612 N N . TYR C 1 97 ? 108.611 25.251 -2.748 1.00 18.92 78 TYR C N 1
ATOM 4613 C CA . TYR C 1 97 ? 109.101 23.915 -2.404 1.00 19.32 78 TYR C CA 1
ATOM 4614 C C . TYR C 1 97 ? 108.929 23.004 -3.610 1.00 19.68 78 TYR C C 1
ATOM 4615 O O . TYR C 1 97 ? 107.954 23.131 -4.367 1.00 18.89 78 TYR C O 1
ATOM 4624 N N . ASP C 1 98 ? 109.905 22.123 -3.822 1.00 20.36 79 ASP C N 1
ATOM 4625 C CA . ASP C 1 98 ? 109.813 21.155 -4.883 1.00 21.13 79 ASP C CA 1
ATOM 4626 C C . ASP C 1 98 ? 109.928 19.708 -4.402 1.00 21.15 79 ASP C C 1
ATOM 4627 O O . ASP C 1 98 ? 110.018 18.798 -5.220 1.00 20.74 79 ASP C O 1
ATOM 4632 N N . THR C 1 99 ? 109.857 19.504 -3.092 1.00 21.04 80 THR C N 1
ATOM 4633 C CA . THR C 1 99 ? 109.921 18.170 -2.495 1.00 21.25 80 THR C CA 1
ATOM 4634 C C . THR C 1 99 ? 108.830 18.108 -1.424 1.00 21.37 80 THR C C 1
ATOM 4635 O O . THR C 1 99 ? 108.623 19.071 -0.686 1.00 21.84 80 THR C O 1
ATOM 4647 N N . GLU C 1 101 ? 108.190 16.333 1.402 1.00 22.54 82 GLU C N 1
ATOM 4648 C CA . GLU C 1 101 ? 108.461 16.237 2.827 1.00 22.98 82 GLU C CA 1
ATOM 4649 C C . GLU C 1 101 ? 108.726 17.590 3.515 1.00 21.92 82 GLU C C 1
ATOM 4650 O O . GLU C 1 101 ? 108.103 17.876 4.530 1.00 21.97 82 GLU C O 1
ATOM 4656 N N . PRO C 1 102 ? 109.655 18.412 2.992 1.00 20.55 83 PRO C N 1
ATOM 4657 C CA . PRO C 1 102 ? 109.855 19.709 3.645 1.00 20.24 83 PRO C CA 1
ATOM 4658 C C . PRO C 1 102 ? 108.614 20.587 3.578 1.00 18.88 83 PRO C C 1
ATOM 4659 O O . PRO C 1 102 ? 108.310 21.328 4.514 1.00 18.57 83 PRO C O 1
ATOM 4663 N N . LEU C 1 103 ? 107.891 20.479 2.481 1.00 19.21 84 LEU C N 1
ATOM 4664 C CA . LEU C 1 103 ? 106.627 21.225 2.332 1.00 19.25 84 LEU C CA 1
ATOM 4665 C C . LEU C 1 103 ? 105.642 20.819 3.410 1.00 18.94 84 LEU C C 1
ATOM 4666 O O . LEU C 1 103 ? 105.070 21.677 4.111 1.00 19.15 84 LEU C O 1
ATOM 4671 N N . ALA C 1 104 ? 105.471 19.512 3.581 1.00 18.41 85 ALA C N 1
ATOM 4672 C CA . ALA C 1 104 ? 104.542 18.996 4.591 1.00 18.42 85 ALA C CA 1
ATOM 4673 C C . ALA C 1 104 ? 104.965 19.373 5.996 1.00 18.50 85 ALA C C 1
ATOM 4674 O O . ALA C 1 104 ? 104.130 19.621 6.845 1.00 17.74 85 ALA C O 1
ATOM 4676 N N . GLU C 1 105 ? 106.275 19.431 6.236 1.00 19.63 86 GLU C N 1
ATOM 4677 C CA . GLU C 1 105 ? 106.807 19.838 7.545 1.00 19.79 86 GLU C CA 1
ATOM 4678 C C . GLU C 1 105 ? 106.596 21.316 7.794 1.00 19.17 86 GLU C C 1
ATOM 4679 O O . GLU C 1 105 ? 106.248 21.720 8.901 1.00 19.48 86 GLU C O 1
ATOM 4685 N N . ALA C 1 106 ? 106.810 22.129 6.762 1.00 19.12 87 ALA C N 1
ATOM 4686 C CA . ALA C 1 106 ? 106.562 23.576 6.860 1.00 19.03 87 ALA C CA 1
ATOM 4687 C C . ALA C 1 106 ? 105.061 23.885 7.073 1.00 19.09 87 ALA C C 1
ATOM 4688 O O . ALA C 1 106 ? 104.709 24.776 7.826 1.00 19.61 87 ALA C O 1
ATOM 4690 N N . VAL C 1 107 ? 104.181 23.150 6.412 1.00 19.17 88 VAL C N 1
ATOM 4691 C CA . VAL C 1 107 ? 102.741 23.317 6.644 1.00 18.78 88 VAL C CA 1
ATOM 4692 C C . VAL C 1 107 ? 102.422 22.928 8.085 1.00 19.77 88 VAL C C 1
ATOM 4693 O O . VAL C 1 107 ? 101.756 23.678 8.805 1.00 18.33 88 VAL C O 1
ATOM 4697 N N . ALA C 1 108 ? 102.919 21.761 8.514 1.00 20.82 89 ALA C N 1
ATOM 4698 C CA . ALA C 1 108 ? 102.696 21.309 9.893 1.00 21.18 89 ALA C CA 1
ATOM 4699 C C . ALA C 1 108 ? 103.191 22.361 10.900 1.00 21.82 89 ALA C C 1
ATOM 4700 O O . ALA C 1 108 ? 102.458 22.708 11.808 1.00 22.05 89 ALA C O 1
ATOM 4702 N N . ASP C 1 109 ? 104.423 22.859 10.738 1.00 22.70 90 ASP C N 1
ATOM 4703 C CA . ASP C 1 109 ? 104.923 24.003 11.542 1.00 23.31 90 ASP C CA 1
ATOM 4704 C C . ASP C 1 109 ? 103.949 25.205 11.552 1.00 23.61 90 ASP C C 1
ATOM 4705 O O . ASP C 1 109 ? 103.640 25.774 12.608 1.00 23.67 90 ASP C O 1
ATOM 4710 N N . ALA C 1 110 ? 103.461 25.586 10.377 1.00 23.78 91 ALA C N 1
ATOM 4711 C CA . ALA C 1 110 ? 102.543 26.735 10.270 1.00 24.18 91 ALA C CA 1
ATOM 4712 C C . ALA C 1 110 ? 101.221 26.467 10.997 1.00 24.27 91 ALA C C 1
ATOM 4713 O O . ALA C 1 110 ? 100.743 27.317 11.749 1.00 23.16 91 ALA C O 1
ATOM 4715 N N . LEU C 1 111 ? 100.654 25.274 10.802 1.00 24.73 92 LEU C N 1
ATOM 4716 C CA . LEU C 1 111 ? 99.417 24.905 11.488 1.00 25.94 92 LEU C CA 1
ATOM 4717 C C . LEU C 1 111 ? 99.562 24.944 12.999 1.00 27.42 92 LEU C C 1
ATOM 4718 O O . LEU C 1 111 ? 98.648 25.409 13.694 1.00 27.54 92 LEU C O 1
ATOM 4723 N N . GLU C 1 112 ? 100.689 24.448 13.512 1.00 28.98 93 GLU C N 1
ATOM 4724 C CA . GLU C 1 112 ? 100.913 24.430 14.964 1.00 30.93 93 GLU C CA 1
ATOM 4725 C C . GLU C 1 112 ? 101.097 25.860 15.501 1.00 32.20 93 GLU C C 1
ATOM 4726 O O . GLU C 1 112 ? 100.446 26.259 16.471 1.00 32.95 93 GLU C O 1
ATOM 4732 N N . GLU C 1 113 ? 101.973 26.624 14.848 1.00 33.37 94 GLU C N 1
ATOM 4733 C CA . GLU C 1 113 ? 102.249 28.010 15.218 1.00 34.44 94 GLU C CA 1
ATOM 4734 C C . GLU C 1 113 ? 100.961 28.832 15.326 1.00 34.54 94 GLU C C 1
ATOM 4735 O O . GLU C 1 113 ? 100.769 29.566 16.302 1.00 34.79 94 GLU C O 1
ATOM 4741 N N . HIS C 1 114 ? 100.063 28.685 14.348 1.00 34.32 95 HIS C N 1
ATOM 4742 C CA . HIS C 1 114 ? 98.822 29.479 14.317 1.00 34.11 95 HIS C CA 1
ATOM 4743 C C . HIS C 1 114 ? 97.623 28.778 14.924 1.00 34.34 95 HIS C C 1
ATOM 4744 O O . HIS C 1 114 ? 96.472 29.183 14.709 1.00 33.82 95 HIS C O 1
ATOM 4751 N N . ARG C 1 115 ? 97.912 27.730 15.698 1.00 34.49 96 ARG C N 1
ATOM 4752 C CA . ARG C 1 115 ? 96.930 27.064 16.548 1.00 35.01 96 ARG C CA 1
ATOM 4753 C C . ARG C 1 115 ? 95.708 26.582 15.769 1.00 34.40 96 ARG C C 1
ATOM 4754 O O . ARG C 1 115 ? 94.560 26.758 16.179 1.00 34.06 96 ARG C O 1
ATOM 4762 N N . LEU C 1 116 ? 95.993 25.938 14.644 1.00 34.24 97 LEU C N 1
ATOM 4763 C CA . LEU C 1 116 ? 94.967 25.357 13.790 1.00 34.43 97 LEU C CA 1
ATOM 4764 C C . LEU C 1 116 ? 94.904 23.839 13.939 1.00 34.98 97 LEU C C 1
ATOM 4765 O O . LEU C 1 116 ? 94.236 23.166 13.154 1.00 35.67 97 LEU C O 1
ATOM 4770 N N . THR C 1 117 ? 95.564 23.299 14.958 1.00 34.88 98 THR C N 1
ATOM 4771 C CA . THR C 1 117 ? 95.674 21.861 15.096 1.00 35.13 98 THR C CA 1
ATOM 4772 C C . THR C 1 117 ? 94.747 21.312 16.183 1.00 35.40 98 THR C C 1
ATOM 4773 O O . THR C 1 117 ? 95.091 20.363 16.878 1.00 36.32 98 THR C O 1
ATOM 4777 N N . HIS C 1 118 ? 93.576 21.923 16.318 1.00 35.40 99 HIS C N 1
ATOM 4778 C CA . HIS C 1 118 ? 92.472 21.369 17.101 1.00 35.57 99 HIS C CA 1
ATOM 4779 C C . HIS C 1 118 ? 91.175 21.626 16.358 1.00 35.00 99 HIS C C 1
ATOM 4780 O O . HIS C 1 118 ? 91.041 22.649 15.692 1.00 35.17 99 HIS C O 1
ATOM 4787 N N . ASP C 1 119 ? 90.235 20.691 16.457 1.00 34.43 100 ASP C N 1
ATOM 4788 C CA . ASP C 1 119 ? 88.931 20.819 15.804 1.00 33.78 100 ASP C CA 1
ATOM 4789 C C . ASP C 1 119 ? 89.112 21.161 14.329 1.00 32.31 100 ASP C C 1
ATOM 4790 O O . ASP C 1 119 ? 88.623 22.191 13.856 1.00 32.64 100 ASP C O 1
ATOM 4795 N N . TYR C 1 120 ? 89.834 20.315 13.601 1.00 30.47 101 TYR C N 1
ATOM 4796 C CA . TYR C 1 120 ? 90.115 20.600 12.203 1.00 28.35 101 TYR C CA 1
ATOM 4797 C C . TYR C 1 120 ? 89.882 19.377 11.342 1.00 27.21 101 TYR C C 1
ATOM 4798 O O . TYR C 1 120 ? 89.908 18.264 11.836 1.00 27.25 101 TYR C O 1
ATOM 4807 N N . ALA C 1 121 ? 89.641 19.614 10.055 1.00 25.22 102 ALA C N 1
ATOM 4808 C CA . ALA C 1 121 ? 89.638 18.589 9.022 1.00 23.78 102 ALA C CA 1
ATOM 4809 C C . ALA C 1 121 ? 90.550 19.041 7.893 1.00 22.56 102 ALA C C 1
ATOM 4810 O O . ALA C 1 121 ? 90.918 20.228 7.810 1.00 22.60 102 ALA C O 1
ATOM 4812 N N . LEU C 1 122 ? 90.891 18.124 6.997 1.00 20.87 103 LEU C N 1
ATOM 4813 C CA . LEU C 1 122 ? 91.780 18.438 5.887 1.00 20.14 103 LEU C CA 1
ATOM 4814 C C . LEU C 1 122 ? 91.098 18.122 4.574 1.00 18.98 103 LEU C C 1
ATOM 4815 O O . LEU C 1 122 ? 90.437 17.090 4.446 1.00 18.79 103 LEU C O 1
ATOM 4820 N N . PHE C 1 123 ? 91.254 19.008 3.598 1.00 17.37 104 PHE C N 1
ATOM 4821 C CA . PHE C 1 123 ? 90.833 18.727 2.237 1.00 16.35 104 PHE C CA 1
ATOM 4822 C C . PHE C 1 123 ? 91.963 18.990 1.294 1.00 15.75 104 PHE C C 1
ATOM 4823 O O . PHE C 1 123 ? 92.677 19.983 1.441 1.00 15.08 104 PHE C O 1
ATOM 4831 N N . GLY C 1 124 ? 92.119 18.149 0.303 1.00 15.73 105 GLY C N 1
ATOM 4832 C CA . GLY C 1 124 ? 93.011 18.404 -0.777 1.00 15.72 105 GLY C CA 1
ATOM 4833 C C . GLY C 1 124 ? 92.623 17.840 -2.106 1.00 16.27 105 GLY C C 1
ATOM 4834 O O . GLY C 1 124 ? 92.111 16.771 -2.166 1.00 16.46 105 GLY C O 1
ATOM 4835 N N . HIS C 1 125 ? 92.911 18.555 -3.172 1.00 16.15 106 HIS C N 1
ATOM 4836 C CA . HIS C 1 125 ? 92.675 18.093 -4.514 1.00 16.98 106 HIS C CA 1
ATOM 4837 C C . HIS C 1 125 ? 93.969 17.759 -5.265 1.00 18.08 106 HIS C C 1
ATOM 4838 O O . HIS C 1 125 ? 94.847 18.553 -5.401 1.00 17.80 106 HIS C O 1
ATOM 4845 N N . SER C 1 126 ? 94.017 16.555 -5.777 1.00 19.22 107 SER C N 1
ATOM 4846 C CA . SER C 1 126 ? 95.106 16.094 -6.584 1.00 19.92 107 SER C CA 1
ATOM 4847 C C . SER C 1 126 ? 96.374 16.193 -5.756 1.00 20.23 107 SER C C 1
ATOM 4848 O O . SER C 1 126 ? 96.422 15.640 -4.726 1.00 20.44 107 SER C O 1
ATOM 4859 N N . GLY C 1 128 ? 97.245 18.311 -3.796 1.00 18.54 109 GLY C N 1
ATOM 4860 C CA . GLY C 1 128 ? 96.852 18.734 -2.448 1.00 17.71 109 GLY C CA 1
ATOM 4861 C C . GLY C 1 128 ? 96.296 17.630 -1.567 1.00 17.36 109 GLY C C 1
ATOM 4862 O O . GLY C 1 128 ? 96.336 17.740 -0.324 1.00 17.02 109 GLY C O 1
ATOM 4863 N N . ALA C 1 129 ? 95.750 16.579 -2.185 1.00 16.31 110 ALA C N 1
ATOM 4864 C CA . ALA C 1 129 ? 95.349 15.385 -1.421 1.00 16.63 110 ALA C CA 1
ATOM 4865 C C . ALA C 1 129 ? 96.579 14.701 -0.811 1.00 16.17 110 ALA C C 1
ATOM 4866 O O . ALA C 1 129 ? 96.611 14.402 0.379 1.00 16.11 110 ALA C O 1
ATOM 4868 N N . LEU C 1 130 ? 97.604 14.493 -1.624 1.00 17.16 111 LEU C N 1
ATOM 4869 C CA . LEU C 1 130 ? 98.837 13.837 -1.141 1.00 17.73 111 LEU C CA 1
ATOM 4870 C C . LEU C 1 130 ? 99.479 14.671 -0.054 1.00 17.59 111 LEU C C 1
ATOM 4871 O O . LEU C 1 130 ? 99.875 14.138 1.008 1.00 16.74 111 LEU C O 1
ATOM 4876 N N . LEU C 1 131 ? 99.497 15.997 -0.274 1.00 17.06 112 LEU C N 1
ATOM 4877 C CA . LEU C 1 131 ? 100.011 16.933 0.717 1.00 16.62 112 LEU C CA 1
ATOM 4878 C C . LEU C 1 131 ? 99.195 16.835 1.979 1.00 16.20 112 LEU C C 1
ATOM 4879 O O . LEU C 1 131 ? 99.755 16.781 3.069 1.00 16.16 112 LEU C O 1
ATOM 4884 N N . ALA C 1 132 ? 97.862 16.804 1.858 1.00 16.95 113 ALA C N 1
ATOM 4885 C CA . ALA C 1 132 ? 97.007 16.705 3.045 1.00 17.10 113 ALA C CA 1
ATOM 4886 C C . ALA C 1 132 ? 97.301 15.408 3.826 1.00 17.52 113 ALA C C 1
ATOM 4887 O O . ALA C 1 132 ? 97.390 15.420 5.058 1.00 17.00 113 ALA C O 1
ATOM 4889 N N . TYR C 1 133 ? 97.440 14.309 3.090 1.00 18.26 114 TYR C N 1
ATOM 4890 C CA . TYR C 1 133 ? 97.862 13.021 3.660 1.00 18.92 114 TYR C CA 1
ATOM 4891 C C . TYR C 1 133 ? 99.212 13.145 4.372 1.00 19.12 114 TYR C C 1
ATOM 4892 O O . TYR C 1 133 ? 99.342 12.791 5.558 1.00 18.54 114 TYR C O 1
ATOM 4901 N N . GLU C 1 134 ? 100.210 13.675 3.665 1.00 18.95 115 GLU C N 1
ATOM 4902 C CA . GLU C 1 134 ? 101.533 13.808 4.269 1.00 19.78 115 GLU C CA 1
ATOM 4903 C C . GLU C 1 134 ? 101.487 14.697 5.504 1.00 19.51 115 GLU C C 1
ATOM 4904 O O . GLU C 1 134 ? 102.128 14.389 6.514 1.00 19.54 115 GLU C O 1
ATOM 4910 N N . VAL C 1 135 ? 100.702 15.772 5.451 1.00 19.09 116 VAL C N 1
ATOM 4911 C CA . VAL C 1 135 ? 100.548 16.635 6.614 1.00 19.15 116 VAL C CA 1
ATOM 4912 C C . VAL C 1 135 ? 99.897 15.916 7.793 1.00 19.76 116 VAL C C 1
ATOM 4913 O O . VAL C 1 135 ? 100.295 16.124 8.944 1.00 19.45 116 VAL C O 1
ATOM 4917 N N . ALA C 1 136 ? 98.893 15.075 7.521 1.00 20.15 117 ALA C N 1
ATOM 4918 C CA . ALA C 1 136 ? 98.269 14.299 8.590 1.00 20.65 117 ALA C CA 1
ATOM 4919 C C . ALA C 1 136 ? 99.296 13.365 9.250 1.00 20.94 117 ALA C C 1
ATOM 4920 O O . ALA C 1 136 ? 99.275 13.169 10.452 1.00 20.82 117 ALA C O 1
ATOM 4922 N N . CYS C 1 137 ? 100.170 12.786 8.448 1.00 22.08 118 CYS C N 1
ATOM 4923 C CA . CYS C 1 137 ? 101.226 11.897 8.966 1.00 23.42 118 CYS C CA 1
ATOM 4924 C C . CYS C 1 137 ? 102.254 12.645 9.822 1.00 24.26 118 CYS C C 1
ATOM 4925 O O . CYS C 1 137 ? 102.628 12.179 10.910 1.00 24.95 118 CYS C O 1
ATOM 4928 N N . VAL C 1 138 ? 102.687 13.817 9.360 1.00 24.49 119 VAL C N 1
ATOM 4929 C CA . VAL C 1 138 ? 103.617 14.619 10.145 1.00 24.47 119 VAL C CA 1
ATOM 4930 C C . VAL C 1 138 ? 103.008 15.009 11.484 1.00 25.36 119 VAL C C 1
ATOM 4931 O O . VAL C 1 138 ? 103.656 14.875 12.529 1.00 24.87 119 VAL C O 1
ATOM 4935 N N . LEU C 1 139 ? 101.758 15.461 11.463 1.00 26.14 120 LEU C N 1
ATOM 4936 C CA . LEU C 1 139 ? 101.093 15.875 12.690 1.00 26.99 120 LEU C CA 1
ATOM 4937 C C . LEU C 1 139 ? 100.963 14.705 13.684 1.00 28.14 120 LEU C C 1
ATOM 4938 O O . LEU C 1 139 ? 101.116 14.883 14.898 1.00 28.10 120 LEU C O 1
ATOM 4943 N N . ARG C 1 140 ? 100.674 13.517 13.169 1.00 29.66 121 ARG C N 1
ATOM 4944 C CA . ARG C 1 140 ? 100.601 12.341 14.012 1.00 31.03 121 ARG C CA 1
ATOM 4945 C C . ARG C 1 140 ? 101.952 12.053 14.674 1.00 31.88 121 ARG C C 1
ATOM 4946 O O . ARG C 1 140 ? 102.014 11.870 15.885 1.00 31.74 121 ARG C O 1
ATOM 4954 N N . ARG C 1 141 ? 103.026 12.028 13.885 1.00 32.99 122 ARG C N 1
ATOM 4955 C CA . ARG C 1 141 ? 104.353 11.761 14.435 1.00 33.76 122 ARG C CA 1
ATOM 4956 C C . ARG C 1 141 ? 104.745 12.790 15.498 1.00 33.69 122 ARG C C 1
ATOM 4957 O O . ARG C 1 141 ? 105.464 12.449 16.431 1.00 33.68 122 ARG C O 1
ATOM 4965 N N . ARG C 1 142 ? 104.254 14.026 15.368 1.00 33.48 123 ARG C N 1
ATOM 4966 C CA . ARG C 1 142 ? 104.477 15.077 16.378 1.00 33.41 123 ARG C CA 1
ATOM 4967 C C . ARG C 1 142 ? 103.543 14.984 17.583 1.00 33.01 123 ARG C C 1
ATOM 4968 O O . ARG C 1 142 ? 103.681 15.757 18.522 1.00 33.37 123 ARG C O 1
ATOM 4976 N N . GLY C 1 143 ? 102.575 14.076 17.552 1.00 32.61 124 GLY C N 1
ATOM 4977 C CA . GLY C 1 143 ? 101.634 13.925 18.666 1.00 32.05 124 GLY C CA 1
ATOM 4978 C C . GLY C 1 143 ? 100.565 14.999 18.736 1.00 32.00 124 GLY C C 1
ATOM 4979 O O . GLY C 1 143 ? 99.942 15.218 19.795 1.00 31.20 124 GLY C O 1
ATOM 4980 N N . ALA C 1 144 ? 100.324 15.664 17.605 1.00 31.82 125 ALA C N 1
ATOM 4981 C CA . ALA C 1 144 ? 99.258 16.653 17.526 1.00 31.54 125 ALA C CA 1
ATOM 4982 C C . ALA C 1 144 ? 97.920 15.913 17.437 1.00 31.13 125 ALA C C 1
ATOM 4983 O O . ALA C 1 144 ? 97.883 14.757 17.037 1.00 30.82 125 ALA C O 1
ATOM 4985 N N . PRO C 1 145 ? 96.814 16.582 17.810 1.00 30.80 126 PRO C N 1
ATOM 4986 C CA . PRO C 1 145 ? 95.479 16.016 17.592 1.00 30.61 126 PRO C CA 1
ATOM 4987 C C . PRO C 1 145 ? 95.253 15.607 16.145 1.00 30.62 126 PRO C C 1
ATOM 4988 O O . PRO C 1 145 ? 95.724 16.283 15.240 1.00 30.38 126 PRO C O 1
ATOM 4992 N N . ARG C 1 146 ? 94.554 14.499 15.926 1.00 31.20 127 ARG C N 1
ATOM 4993 C CA . ARG C 1 146 ? 94.295 14.040 14.569 1.00 31.85 127 ARG C CA 1
ATOM 4994 C C . ARG C 1 146 ? 93.172 14.861 13.947 1.00 31.20 127 ARG C C 1
ATOM 4995 O O . ARG C 1 146 ? 92.396 15.494 14.668 1.00 31.30 127 ARG C O 1
ATOM 5003 N N . PRO C 1 147 ? 93.075 14.845 12.615 1.00 30.39 128 PRO C N 1
ATOM 5004 C CA . PRO C 1 147 ? 91.962 15.515 11.980 1.00 30.49 128 PRO C CA 1
ATOM 5005 C C . PRO C 1 147 ? 90.652 14.871 12.366 1.00 30.37 128 PRO C C 1
ATOM 5006 O O . PRO C 1 147 ? 90.619 13.677 12.681 1.00 30.70 128 PRO C O 1
ATOM 5010 N N . ARG C 1 148 ? 89.583 15.655 12.343 1.00 29.81 129 ARG C N 1
ATOM 5011 C CA . ARG C 1 148 ? 88.244 15.097 12.441 1.00 29.74 129 ARG C CA 1
ATOM 5012 C C . ARG C 1 148 ? 87.890 14.282 11.212 1.00 28.12 129 ARG C C 1
ATOM 5013 O O . ARG C 1 148 ? 87.092 13.367 11.301 1.00 27.91 129 ARG C O 1
ATOM 5021 N N . HIS C 1 149 ? 88.474 14.641 10.066 1.00 26.34 130 HIS C N 1
ATOM 5022 C CA . HIS C 1 149 ? 88.159 14.013 8.796 1.00 24.70 130 HIS C CA 1
ATOM 5023 C C . HIS C 1 149 ? 89.236 14.398 7.797 1.00 23.77 130 HIS C C 1
ATOM 5024 O O . HIS C 1 149 ? 89.833 15.491 7.896 1.00 22.51 130 HIS C O 1
ATOM 5031 N N . LEU C 1 150 ? 89.467 13.498 6.845 1.00 22.25 131 LEU C N 1
ATOM 5032 C CA . LEU C 1 150 ? 90.354 13.715 5.725 1.00 21.96 131 LEU C CA 1
ATOM 5033 C C . LEU C 1 150 ? 89.554 13.531 4.457 1.00 21.74 131 LEU C C 1
ATOM 5034 O O . LEU C 1 150 ? 88.980 12.470 4.235 1.00 22.35 131 LEU C O 1
ATOM 5039 N N . PHE C 1 151 ? 89.527 14.563 3.624 1.00 20.74 132 PHE C N 1
ATOM 5040 C CA . PHE C 1 151 ? 88.834 14.531 2.368 1.00 20.43 132 PHE C CA 1
ATOM 5041 C C . PHE C 1 151 ? 89.842 14.630 1.266 1.00 20.14 132 PHE C C 1
ATOM 5042 O O . PHE C 1 151 ? 90.637 15.557 1.249 1.00 20.21 132 PHE C O 1
ATOM 5050 N N . VAL C 1 152 ? 89.806 13.708 0.314 1.00 20.09 133 VAL C N 1
ATOM 5051 C CA . VAL C 1 152 ? 90.724 13.761 -0.810 1.00 19.92 133 VAL C CA 1
ATOM 5052 C C . VAL C 1 152 ? 89.933 13.650 -2.105 1.00 20.02 133 VAL C C 1
ATOM 5053 O O . VAL C 1 152 ? 89.009 12.851 -2.190 1.00 19.87 133 VAL C O 1
ATOM 5057 N N . SER C 1 153 ? 90.274 14.464 -3.105 1.00 20.19 134 SER C N 1
ATOM 5058 C CA . SER C 1 153 ? 89.597 14.422 -4.392 1.00 20.23 134 SER C CA 1
ATOM 5059 C C . SER C 1 153 ? 90.601 14.526 -5.513 1.00 20.36 134 SER C C 1
ATOM 5060 O O . SER C 1 153 ? 91.682 15.081 -5.325 1.00 20.63 134 SER C O 1
ATOM 5063 N N . GLY C 1 154 ? 90.249 13.968 -6.669 1.00 20.02 135 GLY C N 1
ATOM 5064 C CA . GLY C 1 154 ? 91.100 13.982 -7.854 1.00 20.46 135 GLY C CA 1
ATOM 5065 C C . GLY C 1 154 ? 92.463 13.338 -7.654 1.00 21.15 135 GLY C C 1
ATOM 5066 O O . GLY C 1 154 ? 93.434 13.682 -8.324 1.00 20.11 135 GLY C O 1
ATOM 5067 N N . SER C 1 155 ? 92.544 12.402 -6.716 1.00 22.59 136 SER C N 1
ATOM 5068 C CA . SER C 1 155 ? 93.835 11.811 -6.385 1.00 23.16 136 SER C CA 1
ATOM 5069 C C . SER C 1 155 ? 93.780 10.308 -6.195 1.00 23.85 136 SER C C 1
ATOM 5070 O O . SER C 1 155 ? 92.952 9.775 -5.463 1.00 23.35 136 SER C O 1
ATOM 5073 N N . ARG C 1 156 ? 94.702 9.636 -6.848 1.00 25.49 137 ARG C N 1
ATOM 5074 C CA . ARG C 1 156 ? 95.000 8.248 -6.497 1.00 26.48 137 ARG C CA 1
ATOM 5075 C C . ARG C 1 156 ? 95.719 8.137 -5.161 1.00 26.13 137 ARG C C 1
ATOM 5076 O O . ARG C 1 156 ? 96.282 9.110 -4.663 1.00 26.89 137 ARG C O 1
ATOM 5084 N N . ALA C 1 157 ? 95.681 6.939 -4.586 1.00 26.22 138 ALA C N 1
ATOM 5085 C CA . ALA C 1 157 ? 96.291 6.664 -3.284 1.00 25.77 138 ALA C CA 1
ATOM 5086 C C . ALA C 1 157 ? 97.784 6.986 -3.302 1.00 25.34 138 ALA C C 1
ATOM 5087 O O . ALA C 1 157 ? 98.404 6.987 -4.364 1.00 24.52 138 ALA C O 1
ATOM 5089 N N . PRO C 1 158 ? 98.362 7.296 -2.133 1.00 25.24 139 PRO C N 1
ATOM 5090 C CA . PRO C 1 158 ? 99.769 7.687 -2.113 1.00 26.49 139 PRO C CA 1
ATOM 5091 C C . PRO C 1 158 ? 100.736 6.679 -2.776 1.00 27.39 139 PRO C C 1
ATOM 5092 O O . PRO C 1 158 ? 101.606 7.087 -3.545 1.00 28.04 139 PRO C O 1
ATOM 5096 N N . HIS C 1 159 ? 100.577 5.389 -2.508 1.00 28.31 140 HIS C N 1
ATOM 5097 C CA . HIS C 1 159 ? 101.534 4.403 -3.047 1.00 29.46 140 HIS C CA 1
ATOM 5098 C C . HIS C 1 159 ? 101.471 4.329 -4.580 1.00 30.30 140 HIS C C 1
ATOM 5099 O O . HIS C 1 159 ? 102.387 3.821 -5.212 1.00 29.56 140 HIS C O 1
ATOM 5106 N N . LEU C 1 160 ? 100.399 4.861 -5.168 1.00 31.10 141 LEU C N 1
ATOM 5107 C CA . LEU C 1 160 ? 100.229 4.828 -6.608 1.00 31.74 141 LEU C CA 1
ATOM 5108 C C . LEU C 1 160 ? 100.912 5.997 -7.304 1.00 32.26 141 LEU C C 1
ATOM 5109 O O . LEU C 1 160 ? 100.963 6.029 -8.524 1.00 32.40 141 LEU C O 1
ATOM 5114 N N . TYR C 1 161 ? 101.439 6.953 -6.546 1.00 32.91 142 TYR C N 1
ATOM 5115 C CA . TYR C 1 161 ? 102.208 8.045 -7.138 1.00 33.90 142 TYR C CA 1
ATOM 5116 C C . TYR C 1 161 ? 103.615 7.566 -7.531 1.00 35.64 142 TYR C C 1
ATOM 5117 O O . TYR C 1 161 ? 104.102 6.560 -7.011 1.00 35.52 142 TYR C O 1
ATOM 5126 N N . GLY C 1 162 ? 104.264 8.315 -8.422 1.00 37.38 143 GLY C N 1
ATOM 5127 C CA . GLY C 1 162 ? 105.607 8.002 -8.902 1.00 38.78 143 GLY C CA 1
ATOM 5128 C C . GLY C 1 162 ? 105.622 7.684 -10.388 1.00 40.11 143 GLY C C 1
ATOM 5129 O O . GLY C 1 162 ? 106.651 7.815 -11.042 1.00 40.69 143 GLY C O 1
ATOM 5130 N N . ASP C 1 163 ? 104.478 7.267 -10.921 1.00 41.44 144 ASP C N 1
ATOM 5131 C CA . ASP C 1 163 ? 104.369 6.863 -12.323 1.00 42.40 144 ASP C CA 1
ATOM 5132 C C . ASP C 1 163 ? 104.816 7.931 -13.320 1.00 42.61 144 ASP C C 1
ATOM 5133 O O . ASP C 1 163 ? 105.442 7.604 -14.328 1.00 43.15 144 ASP C O 1
ATOM 5138 N N . ARG C 1 164 ? 104.520 9.189 -13.014 1.00 42.62 145 ARG C N 1
ATOM 5139 C CA . ARG C 1 164 ? 104.433 10.279 -13.975 1.00 42.29 145 ARG C CA 1
ATOM 5140 C C . ARG C 1 164 ? 105.628 11.174 -13.979 1.00 42.17 145 ARG C C 1
ATOM 5141 O O . ARG C 1 164 ? 106.345 11.262 -13.004 1.00 42.12 145 ARG C O 1
ATOM 5149 N N . ALA C 1 165 ? 105.867 11.805 -15.112 1.00 41.98 146 ALA C N 1
ATOM 5150 C CA . ALA C 1 165 ? 106.954 12.723 -15.220 1.00 42.00 146 ALA C CA 1
ATOM 5151 C C . ALA C 1 165 ? 106.644 14.045 -15.912 1.00 41.86 146 ALA C C 1
ATOM 5152 O O . ALA C 1 165 ? 107.420 14.515 -16.679 1.00 41.97 146 ALA C O 1
ATOM 5154 N N . ASP C 1 166 ? 105.509 14.647 -15.631 1.00 41.70 147 ASP C N 1
ATOM 5155 C CA . ASP C 1 166 ? 105.093 15.849 -16.331 1.00 41.84 147 ASP C CA 1
ATOM 5156 C C . ASP C 1 166 ? 105.986 17.062 -16.140 1.00 41.75 147 ASP C C 1
ATOM 5157 O O . ASP C 1 166 ? 106.112 17.880 -16.988 1.00 41.46 147 ASP C O 1
ATOM 5162 N N . HIS C 1 167 ? 106.564 17.169 -14.978 1.00 42.07 148 HIS C N 1
ATOM 5163 C CA . HIS C 1 167 ? 107.415 18.312 -14.651 1.00 42.54 148 HIS C CA 1
ATOM 5164 C C . HIS C 1 167 ? 108.704 18.373 -15.470 1.00 43.19 148 HIS C C 1
ATOM 5165 O O . HIS C 1 167 ? 109.420 19.376 -15.400 1.00 43.02 148 HIS C O 1
ATOM 5172 N N . THR C 1 168 ? 109.013 17.303 -16.207 1.00 44.15 149 THR C N 1
ATOM 5173 C CA . THR C 1 168 ? 110.211 17.259 -17.064 1.00 45.09 149 THR C CA 1
ATOM 5174 C C . THR C 1 168 ? 109.916 17.745 -18.494 1.00 45.73 149 THR C C 1
ATOM 5175 O O . THR C 1 168 ? 110.824 18.229 -19.185 1.00 45.89 149 THR C O 1
ATOM 5179 N N . LEU C 1 169 ? 108.653 17.637 -18.913 1.00 46.34 150 LEU C N 1
ATOM 5180 C CA . LEU C 1 169 ? 108.226 18.002 -20.275 1.00 46.96 150 LEU C CA 1
ATOM 5181 C C . LEU C 1 169 ? 108.498 19.465 -20.613 1.00 47.37 150 LEU C C 1
ATOM 5182 O O . LEU C 1 169 ? 108.781 20.277 -19.730 1.00 47.26 150 LEU C O 1
ATOM 5187 N N . SER C 1 170 ? 108.401 19.784 -21.902 1.00 47.84 151 SER C N 1
ATOM 5188 C CA . SER C 1 170 ? 108.555 21.153 -22.389 1.00 48.01 151 SER C CA 1
ATOM 5189 C C . SER C 1 170 ? 107.323 21.998 -22.069 1.00 48.44 151 SER C C 1
ATOM 5190 O O . SER C 1 170 ? 106.221 21.465 -21.904 1.00 48.12 151 SER C O 1
ATOM 5193 N N . ASP C 1 171 ? 107.525 23.317 -22.003 1.00 49.11 152 ASP C N 1
ATOM 5194 C CA . ASP C 1 171 ? 106.451 24.283 -21.754 1.00 49.54 152 ASP C CA 1
ATOM 5195 C C . ASP C 1 171 ? 105.190 23.930 -22.534 1.00 49.87 152 ASP C C 1
ATOM 5196 O O . ASP C 1 171 ? 104.118 23.786 -21.948 1.00 50.27 152 ASP C O 1
ATOM 5201 N N . THR C 1 172 ? 105.333 23.763 -23.847 1.00 50.11 153 THR C N 1
ATOM 5202 C CA . THR C 1 172 ? 104.205 23.431 -24.734 1.00 50.08 153 THR C CA 1
ATOM 5203 C C . THR C 1 172 ? 103.591 22.062 -24.438 1.00 50.03 153 THR C C 1
ATOM 5204 O O . THR C 1 172 ? 102.366 21.898 -24.503 1.00 50.17 153 THR C O 1
ATOM 5208 N N . ALA C 1 173 ? 104.443 21.083 -24.132 1.00 49.81 154 ALA C N 1
ATOM 5209 C CA . ALA C 1 173 ? 103.993 19.713 -23.871 1.00 49.60 154 ALA C CA 1
ATOM 5210 C C . ALA C 1 173 ? 103.215 19.621 -22.555 1.00 49.34 154 ALA C C 1
ATOM 5211 O O . ALA C 1 173 ? 102.183 18.945 -22.482 1.00 49.08 154 ALA C O 1
ATOM 5213 N N . LEU C 1 174 ? 103.734 20.294 -21.528 1.00 49.09 155 LEU C N 1
ATOM 5214 C CA . LEU C 1 174 ? 103.100 20.350 -20.207 1.00 48.89 155 LEU C CA 1
ATOM 5215 C C . LEU C 1 174 ? 101.758 21.075 -20.311 1.00 49.57 155 LEU C C 1
ATOM 5216 O O . LEU C 1 174 ? 100.731 20.565 -19.859 1.00 49.29 155 LEU C O 1
ATOM 5221 N N . ARG C 1 175 ? 101.780 22.248 -20.941 1.00 50.50 156 ARG C N 1
ATOM 5222 C CA . ARG C 1 175 ? 100.567 23.040 -21.175 1.00 51.43 156 ARG C CA 1
ATOM 5223 C C . ARG C 1 175 ? 99.466 22.228 -21.858 1.00 51.71 156 ARG C C 1
ATOM 5224 O O . ARG C 1 175 ? 98.293 22.369 -21.516 1.00 51.37 156 ARG C O 1
ATOM 5232 N N . GLU C 1 176 ? 99.850 21.367 -22.802 1.00 52.35 157 GLU C N 1
ATOM 5233 C CA . GLU C 1 176 ? 98.880 20.549 -23.538 1.00 52.84 157 GLU C CA 1
ATOM 5234 C C . GLU C 1 176 ? 98.299 19.414 -22.707 1.00 52.87 157 GLU C C 1
ATOM 5235 O O . GLU C 1 176 ? 97.150 19.029 -22.918 1.00 53.04 157 GLU C O 1
ATOM 5241 N N . VAL C 1 177 ? 99.089 18.867 -21.783 1.00 52.86 158 VAL C N 1
ATOM 5242 C CA . VAL C 1 177 ? 98.566 17.891 -20.825 1.00 52.82 158 VAL C CA 1
ATOM 5243 C C . VAL C 1 177 ? 97.536 18.556 -19.910 1.00 52.57 158 VAL C C 1
ATOM 5244 O O . VAL C 1 177 ? 96.470 18.000 -19.678 1.00 52.32 158 VAL C O 1
ATOM 5248 N N . ILE C 1 178 ? 97.858 19.748 -19.407 1.00 52.80 159 ILE C N 1
ATOM 5249 C CA . ILE C 1 178 ? 96.930 20.509 -18.559 1.00 52.91 159 ILE C CA 1
ATOM 5250 C C . ILE C 1 178 ? 95.644 20.804 -19.331 1.00 53.54 159 ILE C C 1
ATOM 5251 O O . ILE C 1 178 ? 94.549 20.608 -18.805 1.00 53.36 159 ILE C O 1
ATOM 5256 N N . ARG C 1 179 ? 95.784 21.275 -20.569 1.00 54.39 160 ARG C N 1
ATOM 5257 C CA . ARG C 1 179 ? 94.631 21.496 -21.449 1.00 55.09 160 ARG C CA 1
ATOM 5258 C C . ARG C 1 179 ? 93.854 20.191 -21.613 1.00 55.38 160 ARG C C 1
ATOM 5259 O O . ARG C 1 179 ? 92.655 20.126 -21.318 1.00 55.55 160 ARG C O 1
ATOM 5267 N N . ASP C 1 180 ? 94.554 19.148 -22.049 1.00 55.62 161 ASP C N 1
ATOM 5268 C CA . ASP C 1 180 ? 93.972 17.810 -22.182 1.00 55.89 161 ASP C CA 1
ATOM 5269 C C . ASP C 1 180 ? 93.174 17.353 -20.949 1.00 55.69 161 ASP C C 1
ATOM 5270 O O . ASP C 1 180 ? 92.121 16.719 -21.087 1.00 55.77 161 ASP C O 1
ATOM 5275 N N . LEU C 1 181 ? 93.664 17.670 -19.752 1.00 55.31 162 LEU C N 1
ATOM 5276 C CA . LEU C 1 181 ? 93.009 17.204 -18.522 1.00 55.15 162 LEU C CA 1
ATOM 5277 C C . LEU C 1 181 ? 91.846 18.093 -18.072 1.00 55.01 162 LEU C C 1
ATOM 5278 O O . LEU C 1 181 ? 91.134 17.744 -17.132 1.00 55.07 162 LEU C O 1
ATOM 5283 N N . GLY C 1 182 ? 91.657 19.230 -18.743 1.00 55.00 163 GLY C N 1
ATOM 5284 C CA . GLY C 1 182 ? 90.538 20.137 -18.455 1.00 54.91 163 GLY C CA 1
ATOM 5285 C C . GLY C 1 182 ? 90.905 21.344 -17.609 1.00 54.81 163 GLY C C 1
ATOM 5286 O O . GLY C 1 182 ? 90.027 21.988 -17.030 1.00 54.81 163 GLY C O 1
ATOM 5287 N N . GLY C 1 183 ? 92.198 21.658 -17.548 1.00 54.81 164 GLY C N 1
ATOM 5288 C CA . GLY C 1 183 ? 92.705 22.738 -16.707 1.00 54.99 164 GLY C CA 1
ATOM 5289 C C . GLY C 1 183 ? 92.935 24.051 -17.433 1.00 55.07 164 GLY C C 1
ATOM 5290 O O . GLY C 1 183 ? 93.382 25.022 -16.825 1.00 54.79 164 GLY C O 1
ATOM 5291 N N . LEU C 1 184 ? 92.612 24.088 -18.723 1.00 55.45 165 LEU C N 1
ATOM 5292 C CA . LEU C 1 184 ? 92.942 25.230 -19.570 1.00 55.79 165 LEU C CA 1
ATOM 5293 C C . LEU C 1 184 ? 91.798 25.630 -20.520 1.00 56.19 165 LEU C C 1
ATOM 5294 O O . LEU C 1 184 ? 92.046 26.161 -21.607 1.00 56.29 165 LEU C O 1
ATOM 5299 N N . ASP C 1 185 ? 90.552 25.404 -20.100 1.00 56.55 166 ASP C N 1
ATOM 5300 C CA . ASP C 1 185 ? 89.376 25.812 -20.890 1.00 56.72 166 ASP C CA 1
ATOM 5301 C C . ASP C 1 185 ? 89.339 27.334 -21.136 1.00 56.85 166 ASP C C 1
ATOM 5302 O O . ASP C 1 185 ? 88.842 27.786 -22.172 1.00 57.02 166 ASP C O 1
ATOM 5307 N N . ASP C 1 186 ? 89.865 28.107 -20.182 1.00 56.88 167 ASP C N 1
ATOM 5308 C CA . ASP C 1 186 ? 90.025 29.567 -20.317 1.00 56.83 167 ASP C CA 1
ATOM 5309 C C . ASP C 1 186 ? 90.723 30.006 -21.610 1.00 56.41 167 ASP C C 1
ATOM 5310 O O . ASP C 1 186 ? 90.308 30.977 -22.239 1.00 56.31 167 ASP C O 1
ATOM 5315 N N . ALA C 1 187 ? 91.783 29.288 -21.981 1.00 55.90 168 ALA C N 1
ATOM 5316 C CA . ALA C 1 187 ? 92.660 29.642 -23.109 1.00 55.50 168 ALA C CA 1
ATOM 5317 C C . ALA C 1 187 ? 91.907 30.061 -24.371 1.00 55.18 168 ALA C C 1
ATOM 5318 O O . ALA C 1 187 ? 92.363 30.929 -25.110 1.00 54.97 168 ALA C O 1
ATOM 5320 N N . ASP C 1 188 ? 90.756 29.433 -24.598 1.00 54.99 169 ASP C N 1
ATOM 5321 C CA . ASP C 1 188 ? 89.865 29.762 -25.715 1.00 54.83 169 ASP C CA 1
ATOM 5322 C C . ASP C 1 188 ? 89.588 31.270 -25.819 1.00 54.04 169 ASP C C 1
ATOM 5323 O O . ASP C 1 188 ? 89.478 31.806 -26.921 1.00 54.29 169 ASP C O 1
ATOM 5328 N N . THR C 1 189 ? 89.485 31.937 -24.670 1.00 52.88 170 THR C N 1
ATOM 5329 C CA . THR C 1 189 ? 89.153 33.360 -24.599 1.00 52.01 170 THR C CA 1
ATOM 5330 C C . THR C 1 189 ? 90.322 34.236 -24.122 1.00 51.37 170 THR C C 1
ATOM 5331 O O . THR C 1 189 ? 90.523 35.340 -24.636 1.00 51.42 170 THR C O 1
ATOM 5335 N N . LEU C 1 190 ? 91.089 33.747 -23.156 1.00 50.48 171 LEU C N 1
ATOM 5336 C CA . LEU C 1 190 ? 92.171 34.522 -22.551 1.00 50.08 171 LEU C CA 1
ATOM 5337 C C . LEU C 1 190 ? 93.519 34.340 -23.241 1.00 49.38 171 LEU C C 1
ATOM 5338 O O . LEU C 1 190 ? 94.490 35.008 -22.884 1.00 49.62 171 LEU C O 1
ATOM 5343 N N . GLY C 1 191 ? 93.589 33.437 -24.214 1.00 48.44 172 GLY C N 1
ATOM 5344 C CA . GLY C 1 191 ? 94.861 33.082 -24.829 1.00 47.75 172 GLY C CA 1
ATOM 5345 C C . GLY C 1 191 ? 95.695 32.260 -23.868 1.00 47.02 172 GLY C C 1
ATOM 5346 O O . GLY C 1 191 ? 95.520 32.351 -22.652 1.00 46.99 172 GLY C O 1
ATOM 5347 N N . ALA C 1 192 ? 96.612 31.472 -24.415 1.00 46.13 173 ALA C N 1
ATOM 5348 C CA . ALA C 1 192 ? 97.441 30.567 -23.619 1.00 45.68 173 ALA C CA 1
ATOM 5349 C C . ALA C 1 192 ? 98.617 31.240 -22.886 1.00 45.38 173 ALA C C 1
ATOM 5350 O O . ALA C 1 192 ? 99.208 30.629 -21.988 1.00 44.81 173 ALA C O 1
ATOM 5352 N N . ALA C 1 193 ? 98.966 32.468 -23.274 1.00 44.92 174 A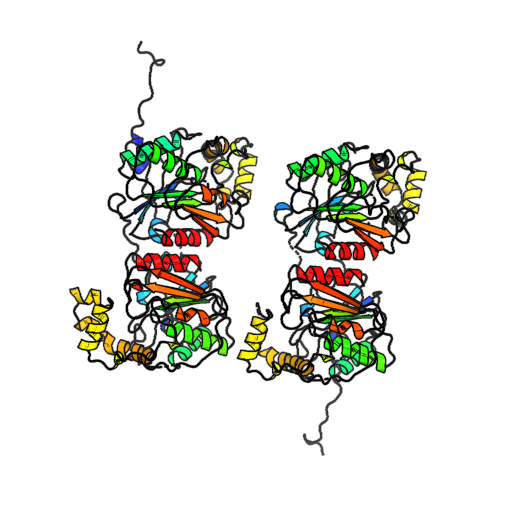LA C N 1
ATOM 5353 C CA . ALA C 1 193 ? 100.110 33.176 -22.681 1.00 44.87 174 ALA C CA 1
ATOM 5354 C C . ALA C 1 193 ? 99.912 33.321 -21.172 1.00 44.73 174 ALA C C 1
ATOM 5355 O O . ALA C 1 193 ? 100.829 33.123 -20.384 1.00 44.01 174 ALA C O 1
ATOM 5357 N N . TYR C 1 194 ? 98.689 33.681 -20.810 1.00 45.04 175 TYR C N 1
ATOM 5358 C CA . TYR C 1 194 ? 98.186 33.667 -19.442 1.00 45.55 175 TYR C CA 1
ATOM 5359 C C . TYR C 1 194 ? 98.753 32.512 -18.587 1.00 45.18 175 TYR C C 1
ATOM 5360 O O . TYR C 1 194 ? 99.333 32.748 -17.538 1.00 44.92 175 TYR C O 1
ATOM 5369 N N . PHE C 1 195 ? 98.601 31.280 -19.071 1.00 44.92 176 PHE C N 1
ATOM 5370 C CA . PHE C 1 195 ? 99.043 30.067 -18.355 1.00 44.78 176 PHE C CA 1
ATOM 5371 C C . PHE C 1 195 ? 100.548 30.016 -18.061 1.00 44.40 176 PHE C C 1
ATOM 5372 O O . PHE C 1 195 ? 100.951 29.588 -16.976 1.00 44.16 176 PHE C O 1
ATOM 5380 N N . ASP C 1 196 ? 101.371 30.451 -19.013 1.00 43.76 177 ASP C N 1
ATOM 5381 C CA . ASP C 1 196 ? 102.838 30.332 -18.894 1.00 43.41 177 ASP C CA 1
ATOM 5382 C C . ASP C 1 196 ? 103.407 31.020 -17.640 1.00 42.44 177 ASP C C 1
ATOM 5383 O O . ASP C 1 196 ? 104.482 30.672 -17.150 1.00 42.20 177 ASP C O 1
ATOM 5388 N N . ARG C 1 197 ? 102.675 32.009 -17.147 1.00 41.23 178 ARG C N 1
ATOM 5389 C CA . ARG C 1 197 ? 102.938 32.649 -15.859 1.00 40.41 178 ARG C CA 1
ATOM 5390 C C . ARG C 1 197 ? 103.110 31.620 -14.724 1.00 38.60 178 ARG C C 1
ATOM 5391 O O . ARG C 1 197 ? 103.939 31.798 -13.834 1.00 37.64 178 ARG C O 1
ATOM 5399 N N . ARG C 1 198 ? 102.303 30.563 -14.775 1.00 37.16 179 ARG C N 1
ATOM 5400 C CA . ARG C 1 198 ? 102.219 29.553 -13.721 1.00 36.38 179 ARG C CA 1
ATOM 5401 C C . ARG C 1 198 ? 103.278 28.453 -13.831 1.00 35.24 179 ARG C C 1
ATOM 5402 O O . ARG C 1 198 ? 103.424 27.647 -12.904 1.00 34.37 179 ARG C O 1
ATOM 5410 N N . LEU C 1 199 ? 103.992 28.399 -14.957 1.00 33.79 180 LEU C N 1
ATOM 5411 C CA . LEU C 1 199 ? 104.894 27.266 -15.247 1.00 32.93 180 LEU C CA 1
ATOM 5412 C C . LEU C 1 199 ? 105.906 26.911 -14.141 1.00 31.53 180 LEU C C 1
ATOM 5413 O O . LEU C 1 199 ? 105.961 25.751 -13.728 1.00 31.92 180 LEU C O 1
ATOM 5418 N N . PRO C 1 200 ? 106.698 27.882 -13.660 1.00 30.00 181 PRO C N 1
ATOM 5419 C CA . PRO C 1 200 ? 107.648 27.567 -12.591 1.00 28.99 181 PRO C CA 1
ATOM 5420 C C . PRO C 1 200 ? 107.013 27.001 -11.317 1.00 28.13 181 PRO C C 1
ATOM 5421 O O . PRO C 1 200 ? 107.580 26.096 -10.689 1.00 27.42 181 PRO C O 1
ATOM 5425 N N . VAL C 1 201 ? 105.859 27.526 -10.925 1.00 26.50 182 VAL C N 1
ATOM 5426 C CA . VAL C 1 201 ? 105.219 27.042 -9.713 1.00 25.65 182 VAL C CA 1
ATOM 5427 C C . VAL C 1 201 ? 104.636 25.661 -9.961 1.00 24.90 182 VAL C C 1
ATOM 5428 O O . VAL C 1 201 ? 104.714 24.785 -9.095 1.00 24.36 182 VAL C O 1
ATOM 5432 N N . LEU C 1 202 ? 104.051 25.488 -11.139 1.00 23.69 183 LEU C N 1
ATOM 5433 C CA . LEU C 1 202 ? 103.469 24.222 -11.537 1.00 23.95 183 LEU C CA 1
ATOM 5434 C C . LEU C 1 202 ? 104.533 23.108 -11.556 1.00 24.02 183 LEU C C 1
ATOM 5435 O O . LEU C 1 202 ? 104.300 22.005 -11.060 1.00 23.65 183 LEU C O 1
ATOM 5440 N N . ARG C 1 203 ? 105.695 23.420 -12.126 1.00 23.98 184 ARG C N 1
ATOM 5441 C CA . ARG C 1 203 ? 106.798 22.473 -12.205 1.00 24.08 184 ARG C CA 1
ATOM 5442 C C . ARG C 1 203 ? 107.274 22.092 -10.830 1.00 23.51 184 ARG C C 1
ATOM 5443 O O . ARG C 1 203 ? 107.420 20.907 -10.559 1.00 24.27 184 ARG C O 1
ATOM 5451 N N . ALA C 1 204 ? 107.493 23.073 -9.956 1.00 22.52 185 ALA C N 1
ATOM 5452 C CA . ALA C 1 204 ? 107.903 22.776 -8.577 1.00 22.33 185 ALA C CA 1
ATOM 5453 C C . ALA C 1 204 ? 106.890 21.872 -7.887 1.00 21.91 185 ALA C C 1
ATOM 5454 O O . ALA C 1 204 ? 107.271 20.840 -7.293 1.00 20.47 185 ALA C O 1
ATOM 5456 N N . ASP C 1 205 ? 105.614 22.260 -7.960 1.00 21.44 186 ASP C N 1
ATOM 5457 C CA . ASP C 1 205 ? 104.530 21.510 -7.294 1.00 21.98 186 ASP C CA 1
ATOM 5458 C C . ASP C 1 205 ? 104.469 20.091 -7.828 1.00 22.35 186 ASP C C 1
ATOM 5459 O O . ASP C 1 205 ? 104.277 19.130 -7.080 1.00 22.46 186 ASP C O 1
ATOM 5464 N N . LEU C 1 206 ? 104.576 19.978 -9.144 1.00 23.72 187 LEU C N 1
ATOM 5465 C CA . LEU C 1 206 ? 104.511 18.684 -9.804 1.00 25.14 187 LEU C CA 1
ATOM 5466 C C . LEU C 1 206 ? 105.694 17.796 -9.385 1.00 26.26 187 LEU C C 1
ATOM 5467 O O . LEU C 1 206 ? 105.506 16.611 -9.141 1.00 26.37 187 LEU C O 1
ATOM 5472 N N . ARG C 1 207 ? 106.889 18.376 -9.264 1.00 27.41 188 ARG C N 1
ATOM 5473 C CA . ARG C 1 207 ? 108.064 17.610 -8.840 1.00 28.60 188 ARG C CA 1
ATOM 5474 C C . ARG C 1 207 ? 107.800 16.977 -7.474 1.00 28.66 188 ARG C C 1
ATOM 5475 O O . ARG C 1 207 ? 108.152 15.805 -7.265 1.00 28.33 188 ARG C O 1
ATOM 5483 N N . ALA C 1 208 ? 107.163 17.720 -6.562 1.00 28.24 189 ALA C N 1
ATOM 5484 C CA . ALA C 1 208 ? 106.858 17.182 -5.239 1.00 28.70 189 ALA C CA 1
ATOM 5485 C C . ALA C 1 208 ? 106.022 15.875 -5.268 1.00 29.23 189 ALA C C 1
ATOM 5486 O O . ALA C 1 208 ? 106.229 14.999 -4.426 1.00 29.57 189 ALA C O 1
ATOM 5488 N N . CYS C 1 209 ? 105.105 15.742 -6.223 1.00 29.98 190 CYS C N 1
ATOM 5489 C CA . CYS C 1 209 ? 104.257 14.541 -6.340 1.00 31.14 190 CYS C CA 1
ATOM 5490 C C . CYS C 1 209 ? 104.917 13.445 -7.136 1.00 31.41 190 CYS C C 1
ATOM 5491 O O . CYS C 1 209 ? 104.693 12.271 -6.889 1.00 31.73 190 CYS C O 1
ATOM 5494 N N . GLU C 1 210 ? 105.646 13.849 -8.160 1.00 32.05 191 GLU C N 1
ATOM 5495 C CA . GLU C 1 210 ? 106.141 12.938 -9.160 1.00 32.38 191 GLU C CA 1
ATOM 5496 C C . GLU C 1 210 ? 107.417 12.233 -8.698 1.00 32.93 191 GLU C C 1
ATOM 5497 O O . GLU C 1 210 ? 107.656 11.102 -9.092 1.00 33.06 191 GLU C O 1
ATOM 5503 N N . ARG C 1 211 ? 108.221 12.904 -7.868 1.00 33.21 192 ARG C N 1
ATOM 5504 C CA . ARG C 1 211 ? 109.412 12.303 -7.278 1.00 33.61 192 ARG C CA 1
ATOM 5505 C C . ARG C 1 211 ? 109.089 11.686 -5.915 1.00 33.11 192 ARG C C 1
ATOM 5506 O O . ARG C 1 211 ? 109.977 11.247 -5.189 1.00 33.00 192 ARG C O 1
ATOM 5514 N N . TYR C 1 212 ? 107.807 11.661 -5.573 1.00 32.23 193 TYR C N 1
ATOM 5515 C CA . TYR C 1 212 ? 107.362 11.080 -4.333 1.00 31.54 193 TYR C CA 1
ATOM 5516 C C . TYR C 1 212 ? 107.381 9.552 -4.436 1.00 32.13 193 TYR C C 1
ATOM 5517 O O . TYR C 1 212 ? 107.106 8.973 -5.488 1.00 31.95 193 TYR C O 1
ATOM 5526 N N . ASP C 1 213 ? 107.698 8.915 -3.320 1.00 32.76 194 ASP C N 1
ATOM 5527 C CA . ASP C 1 213 ? 107.828 7.471 -3.257 1.00 33.52 194 ASP C CA 1
ATOM 5528 C C . ASP C 1 213 ? 107.341 7.060 -1.874 1.00 32.98 194 ASP C C 1
ATOM 5529 O O . ASP C 1 213 ? 108.041 7.271 -0.878 1.00 33.24 194 ASP C O 1
ATOM 5534 N N . TRP C 1 214 ? 106.122 6.521 -1.805 1.00 32.11 195 TRP C N 1
ATOM 5535 C CA . TRP C 1 214 ? 105.484 6.254 -0.518 1.00 31.87 195 TRP C CA 1
ATOM 5536 C C . TRP C 1 214 ? 106.279 5.215 0.253 1.00 32.75 195 TRP C C 1
ATOM 5537 O O . TRP C 1 214 ? 106.456 4.090 -0.212 1.00 31.95 195 TRP C O 1
ATOM 5548 N N . HIS C 1 215 ? 106.771 5.615 1.420 1.00 33.89 196 HIS C N 1
ATOM 5549 C CA . HIS C 1 215 ? 107.410 4.690 2.331 1.00 35.21 196 HIS C CA 1
ATOM 5550 C C . HIS C 1 215 ? 106.336 4.165 3.292 1.00 34.83 196 HIS C C 1
ATOM 5551 O O . HIS C 1 215 ? 105.536 4.949 3.826 1.00 34.39 196 HIS C O 1
ATOM 5558 N N . PRO C 1 216 ? 106.276 2.832 3.480 1.00 34.21 197 PRO C N 1
ATOM 5559 C CA . PRO C 1 216 ? 105.252 2.250 4.333 1.00 33.87 197 PRO C CA 1
ATOM 5560 C C . PRO C 1 216 ? 105.258 2.803 5.747 1.00 33.35 197 PRO C C 1
ATOM 5561 O O . PRO C 1 216 ? 106.315 3.047 6.328 1.00 33.31 197 PRO C O 1
ATOM 5565 N N . ARG C 1 217 ? 104.063 2.982 6.285 1.00 32.83 198 ARG C N 1
ATOM 5566 C CA . ARG C 1 217 ? 103.881 3.532 7.606 1.00 32.63 198 ARG C CA 1
ATOM 5567 C C . ARG C 1 217 ? 102.503 3.083 8.099 1.00 32.47 198 ARG C C 1
ATOM 5568 O O . ARG C 1 217 ? 101.718 2.530 7.318 1.00 32.35 198 ARG C O 1
ATOM 5576 N N . PRO C 1 218 ? 102.203 3.302 9.386 1.00 32.46 199 PRO C N 1
ATOM 5577 C CA . PRO C 1 218 ? 100.874 2.951 9.883 1.00 32.66 199 PRO C CA 1
ATOM 5578 C C . PRO C 1 218 ? 99.758 3.802 9.260 1.00 33.21 199 PRO C C 1
ATOM 5579 O O . PRO C 1 218 ? 99.992 4.974 8.913 1.00 33.17 199 PRO C O 1
ATOM 5583 N N . PRO C 1 219 ? 98.540 3.235 9.151 1.00 33.20 200 PRO C N 1
ATOM 5584 C CA . PRO C 1 219 ? 97.413 3.999 8.649 1.00 33.00 200 PRO C CA 1
ATOM 5585 C C . PRO C 1 219 ? 97.006 5.080 9.632 1.00 32.86 200 PRO C C 1
ATOM 5586 O O . PRO C 1 219 ? 97.360 5.013 10.812 1.00 32.33 200 PRO C O 1
ATOM 5590 N N . LEU C 1 220 ? 96.276 6.077 9.145 1.00 32.53 201 LEU C N 1
ATOM 5591 C CA . LEU C 1 220 ? 95.747 7.127 10.005 1.00 32.67 201 LEU C CA 1
ATOM 5592 C C . LEU C 1 220 ? 94.586 6.572 10.821 1.00 32.78 201 LEU C C 1
ATOM 5593 O O . LEU C 1 220 ? 94.188 5.428 10.629 1.00 33.10 201 LEU C O 1
ATOM 5598 N N . ASP C 1 221 ? 94.054 7.385 11.730 1.00 33.14 202 ASP C N 1
ATOM 5599 C CA . ASP C 1 221 ? 92.874 7.016 12.531 1.00 33.35 202 ASP C CA 1
ATOM 5600 C C . ASP C 1 221 ? 91.617 7.863 12.248 1.00 32.85 202 ASP C C 1
ATOM 5601 O O . ASP C 1 221 ? 90.587 7.668 12.889 1.00 33.04 202 ASP C O 1
ATOM 5606 N N . CYS C 1 222 ? 91.686 8.807 11.311 1.00 31.84 203 CYS C N 1
ATOM 5607 C CA . CYS C 1 222 ? 90.555 9.713 11.087 1.00 30.27 203 CYS C CA 1
ATOM 5608 C C . CYS C 1 222 ? 89.658 9.156 9.993 1.00 29.30 203 CYS C C 1
ATOM 5609 O O . CYS C 1 222 ? 90.136 8.481 9.090 1.00 28.66 203 CYS C O 1
ATOM 5612 N N . PRO C 1 223 ? 88.340 9.439 10.063 1.00 28.28 204 PRO C N 1
ATOM 5613 C CA . PRO C 1 223 ? 87.486 9.121 8.939 1.00 27.59 204 PRO C CA 1
ATOM 5614 C C . PRO C 1 223 ? 88.001 9.784 7.672 1.00 27.11 204 PRO C C 1
ATOM 5615 O O . PRO C 1 223 ? 88.563 10.893 7.720 1.00 26.51 204 PRO C O 1
ATOM 5619 N N . THR C 1 224 ? 87.825 9.100 6.552 1.00 26.20 205 THR C N 1
ATOM 5620 C CA . THR C 1 224 ? 88.344 9.551 5.296 1.00 25.81 205 THR C CA 1
ATOM 5621 C C . THR C 1 224 ? 87.278 9.369 4.238 1.00 25.94 205 THR C C 1
ATOM 5622 O O . THR C 1 224 ? 86.654 8.318 4.162 1.00 26.38 205 THR C O 1
ATOM 5626 N N . THR C 1 225 ? 87.083 10.391 3.414 1.00 24.91 206 THR C N 1
ATOM 5627 C CA . THR C 1 225 ? 86.180 10.304 2.299 1.00 24.26 206 THR C CA 1
ATOM 5628 C C . THR C 1 225 ? 86.932 10.716 1.068 1.00 24.76 206 THR C C 1
ATOM 5629 O O . THR C 1 225 ? 87.528 11.806 1.037 1.00 25.34 206 THR C O 1
ATOM 5633 N N . ALA C 1 226 ? 86.938 9.840 0.071 1.00 24.79 207 ALA C N 1
ATOM 5634 C CA . ALA C 1 226 ? 87.659 10.067 -1.170 1.00 25.50 207 ALA C CA 1
ATOM 5635 C C . ALA C 1 226 ? 86.696 10.238 -2.320 1.00 25.92 207 ALA C C 1
ATOM 5636 O O . ALA C 1 226 ? 85.649 9.592 -2.349 1.00 26.62 207 ALA C O 1
ATOM 5638 N N . PHE C 1 227 ? 87.069 11.077 -3.285 1.00 26.23 208 PHE C N 1
ATOM 5639 C CA . PHE C 1 227 ? 86.217 11.362 -4.420 1.00 26.64 208 PHE C CA 1
ATOM 5640 C C . PHE C 1 227 ? 86.888 10.935 -5.709 1.00 27.30 208 PHE C C 1
ATOM 5641 O O . PHE C 1 227 ? 88.029 11.283 -5.971 1.00 27.25 208 PHE C O 1
ATOM 5649 N N . SER C 1 228 ? 86.177 10.130 -6.488 1.00 28.98 209 SER C N 1
ATOM 5650 C CA . SER C 1 228 ? 86.589 9.772 -7.840 1.00 29.60 209 SER C CA 1
ATOM 5651 C C . SER C 1 228 ? 85.762 10.574 -8.810 1.00 30.31 209 SER C C 1
ATOM 5652 O O . SER C 1 228 ? 84.677 11.013 -8.463 1.00 30.73 209 SER C O 1
ATOM 5655 N N . ALA C 1 229 ? 86.265 10.754 -10.029 1.00 31.61 210 ALA C N 1
ATOM 5656 C CA . ALA C 1 229 ? 85.537 11.467 -11.080 1.00 32.44 210 ALA C CA 1
ATOM 5657 C C . ALA C 1 229 ? 85.418 10.592 -12.326 1.00 33.29 210 ALA C C 1
ATOM 5658 O O . ALA C 1 229 ? 86.388 9.956 -12.717 1.00 33.42 210 ALA C O 1
ATOM 5660 N N . ALA C 1 230 ? 84.234 10.590 -12.952 1.00 34.25 211 ALA C N 1
ATOM 5661 C CA . ALA C 1 230 ? 83.944 9.732 -14.121 1.00 34.85 211 ALA C CA 1
ATOM 5662 C C . ALA C 1 230 ? 84.847 10.010 -15.308 1.00 35.31 211 ALA C C 1
ATOM 5663 O O . ALA C 1 230 ? 85.209 9.094 -16.040 1.00 35.64 211 ALA C O 1
ATOM 5665 N N . ALA C 1 231 ? 85.198 11.277 -15.502 1.00 35.93 212 ALA C N 1
ATOM 5666 C CA . ALA C 1 231 ? 85.988 11.695 -16.655 1.00 36.30 212 ALA C CA 1
ATOM 5667 C C . ALA C 1 231 ? 87.437 12.018 -16.275 1.00 36.85 212 ALA C C 1
ATOM 5668 O O . ALA C 1 231 ? 88.181 12.568 -17.087 1.00 36.99 212 ALA C O 1
ATOM 5670 N N . ASP C 1 232 ? 87.838 11.672 -15.047 1.00 37.67 213 ASP C N 1
ATOM 5671 C CA . ASP C 1 232 ? 89.236 11.814 -14.623 1.00 37.78 213 ASP C CA 1
ATOM 5672 C C . ASP C 1 232 ? 90.005 10.520 -14.886 1.00 38.54 213 ASP C C 1
ATOM 5673 O O . ASP C 1 232 ? 89.775 9.517 -14.201 1.00 38.73 213 ASP C O 1
ATOM 5678 N N . PRO C 1 233 ? 90.936 10.533 -15.858 1.00 39.30 214 PRO C N 1
ATOM 5679 C CA . PRO C 1 233 ? 91.780 9.346 -16.039 1.00 40.22 214 PRO C CA 1
ATOM 5680 C C . PRO C 1 233 ? 92.610 8.983 -14.802 1.00 40.82 214 PRO C C 1
ATOM 5681 O O . PRO C 1 233 ? 92.934 7.803 -14.602 1.00 41.05 214 PRO C O 1
ATOM 5685 N N . ILE C 1 234 ? 92.876 9.969 -13.983 1.00 41.10 215 ILE C N 1
ATOM 5686 C CA . ILE C 1 234 ? 93.719 9.788 -12.850 1.00 41.50 215 ILE C CA 1
ATOM 5687 C C . ILE C 1 234 ? 92.990 9.735 -11.547 1.00 41.35 215 ILE C C 1
ATOM 5688 O O . ILE C 1 234 ? 93.567 9.909 -10.546 1.00 41.57 215 ILE C O 1
ATOM 5693 N N . ALA C 1 235 ? 91.692 9.559 -11.580 1.00 41.45 216 ALA C N 1
ATOM 5694 C CA . ALA C 1 235 ? 90.906 9.439 -10.375 1.00 41.60 216 ALA C CA 1
ATOM 5695 C C . ALA C 1 235 ? 89.857 8.374 -10.464 1.00 42.10 216 ALA C C 1
ATOM 5696 O O . ALA C 1 235 ? 88.761 8.567 -9.970 1.00 42.21 216 ALA C O 1
ATOM 5698 N N . THR C 1 236 ? 90.173 7.263 -11.120 1.00 42.40 217 THR C N 1
ATOM 5699 C CA . THR C 1 236 ? 89.191 6.263 -11.450 1.00 42.65 217 THR C CA 1
ATOM 5700 C C . THR C 1 236 ? 88.766 5.653 -10.161 1.00 43.03 217 THR C C 1
ATOM 5701 O O . THR C 1 236 ? 89.451 5.799 -9.182 1.00 43.20 217 THR C O 1
ATOM 5705 N N . PRO C 1 237 ? 87.592 5.053 -10.142 1.00 43.23 218 PRO C N 1
ATOM 5706 C CA . PRO C 1 237 ? 87.073 4.457 -8.920 1.00 43.50 218 PRO C CA 1
ATOM 5707 C C . PRO C 1 237 ? 88.098 3.627 -8.138 1.00 43.59 218 PRO C C 1
ATOM 5708 O O . PRO C 1 237 ? 88.101 3.695 -6.909 1.00 43.94 218 PRO C O 1
ATOM 5712 N N . GLU C 1 238 ? 88.961 2.881 -8.832 1.00 43.51 219 GLU C N 1
ATOM 5713 C CA . GLU C 1 238 ? 89.855 1.902 -8.172 1.00 43.63 219 GLU C CA 1
ATOM 5714 C C . GLU C 1 238 ? 91.180 2.500 -7.670 1.00 42.92 219 GLU C C 1
ATOM 5715 O O . GLU C 1 238 ? 91.712 2.063 -6.651 1.00 42.67 219 GLU C O 1
ATOM 5729 N N . VAL C 1 240 ? 91.237 5.493 -6.527 1.00 37.98 221 VAL C N 1
ATOM 5730 C CA . VAL C 1 240 ? 90.732 6.250 -5.397 1.00 36.14 221 VAL C CA 1
ATOM 5731 C C . VAL C 1 240 ? 90.210 5.302 -4.334 1.00 35.30 221 VAL C C 1
ATOM 5732 O O . VAL C 1 240 ? 90.311 5.573 -3.127 1.00 34.60 221 VAL C O 1
ATOM 5736 N N . GLU C 1 241 ? 89.652 4.173 -4.776 1.00 34.28 222 GLU C N 1
ATOM 5737 C CA . GLU C 1 241 ? 89.243 3.118 -3.851 1.00 33.47 222 GLU C CA 1
ATOM 5738 C C . GLU C 1 241 ? 90.449 2.665 -3.026 1.00 31.90 222 GLU C C 1
ATOM 5739 O O . GLU C 1 241 ? 90.309 2.294 -1.865 1.00 31.70 222 GLU C O 1
ATOM 5745 N N . ALA C 1 242 ? 91.625 2.723 -3.642 1.00 30.89 223 ALA C N 1
ATOM 5746 C CA . ALA C 1 242 ? 92.900 2.350 -2.999 1.00 30.13 223 ALA C CA 1
ATOM 5747 C C . ALA C 1 242 ? 93.252 3.101 -1.698 1.00 29.61 223 ALA C C 1
ATOM 5748 O O . ALA C 1 242 ? 94.114 2.645 -0.949 1.00 28.76 223 ALA C O 1
ATOM 5750 N N . TRP C 1 243 ? 92.610 4.241 -1.425 1.00 29.06 224 TRP C N 1
ATOM 5751 C CA . TRP C 1 243 ? 92.849 4.961 -0.157 1.00 28.35 224 TRP C CA 1
ATOM 5752 C C . TRP C 1 243 ? 92.332 4.219 1.082 1.00 28.78 224 TRP C C 1
ATOM 5753 O O . TRP C 1 243 ? 92.696 4.581 2.202 1.00 28.10 224 TRP C O 1
ATOM 5764 N N A ARG C 1 244 ? 91.487 3.209 0.871 0.50 28.94 225 ARG C N 1
ATOM 5765 N N B ARG C 1 244 ? 91.466 3.214 0.904 0.50 29.15 225 ARG C N 1
ATOM 5766 C CA A ARG C 1 244 ? 90.744 2.563 1.953 0.50 28.81 225 ARG C CA 1
ATOM 5767 C CA B ARG C 1 244 ? 90.749 2.622 2.049 0.50 29.17 225 ARG C CA 1
ATOM 5768 C C A ARG C 1 244 ? 91.592 2.146 3.160 0.50 28.69 225 ARG C C 1
ATOM 5769 C C B ARG C 1 244 ? 91.639 2.199 3.209 0.50 28.90 225 ARG C C 1
ATOM 5770 O O A ARG C 1 244 ? 91.232 2.459 4.292 0.50 28.35 225 ARG C O 1
ATOM 5771 O O B ARG C 1 244 ? 91.349 2.542 4.353 0.50 28.60 225 ARG C O 1
ATOM 5786 N N . PRO C 1 245 ? 92.718 1.445 2.929 1.00 28.95 226 PRO C N 1
ATOM 5787 C CA . PRO C 1 245 ? 93.536 0.974 4.063 1.00 29.10 226 PRO C CA 1
ATOM 5788 C C . PRO C 1 245 ? 94.401 2.052 4.733 1.00 29.06 226 PRO C C 1
ATOM 5789 O O . PRO C 1 245 ? 95.056 1.773 5.746 1.00 29.19 226 PRO C O 1
ATOM 5793 N N . TYR C 1 246 ? 94.367 3.285 4.222 1.00 28.65 227 TYR C N 1
ATOM 5794 C CA . TYR C 1 246 ? 95.159 4.366 4.818 1.00 28.09 227 TYR C CA 1
ATOM 5795 C C . TYR C 1 246 ? 94.560 4.926 6.095 1.00 27.92 227 TYR C C 1
ATOM 5796 O O . TYR C 1 246 ? 95.149 5.798 6.721 1.00 28.07 227 TYR C O 1
ATOM 5805 N N . THR C 1 247 ? 93.392 4.436 6.483 1.00 28.32 228 THR C N 1
ATOM 5806 C CA . THR C 1 247 ? 92.798 4.796 7.768 1.00 28.41 228 THR C CA 1
ATOM 5807 C C . THR C 1 247 ? 92.220 3.578 8.498 1.00 29.21 228 THR C C 1
ATOM 5808 O O . THR C 1 247 ? 91.798 2.626 7.861 1.00 28.46 228 THR C O 1
ATOM 5812 N N . THR C 1 248 ? 92.207 3.639 9.829 1.00 30.71 229 THR C N 1
ATOM 5813 C CA . THR C 1 248 ? 91.525 2.647 10.654 1.00 32.20 229 THR C CA 1
ATOM 5814 C C . THR C 1 248 ? 90.126 3.118 11.047 1.00 33.15 229 THR C C 1
ATOM 5815 O O . THR C 1 248 ? 89.438 2.432 11.808 1.00 33.56 229 THR C O 1
ATOM 5819 N N . GLY C 1 249 ? 89.720 4.294 10.561 1.00 33.80 230 GLY C N 1
ATOM 5820 C CA . GLY C 1 249 ? 88.347 4.776 10.741 1.00 34.40 230 GLY C CA 1
ATOM 5821 C C . GLY C 1 249 ? 87.481 4.394 9.555 1.00 34.67 230 GLY C C 1
ATOM 5822 O O . GLY C 1 249 ? 87.870 3.577 8.739 1.00 34.51 230 GLY C O 1
ATOM 5823 N N . SER C 1 250 ? 86.304 4.999 9.451 1.00 35.43 231 SER C N 1
ATOM 5824 C CA . SER C 1 250 ? 85.400 4.710 8.344 1.00 35.95 231 SER C CA 1
ATOM 5825 C C . SER C 1 250 ? 85.932 5.309 7.048 1.00 35.86 231 SER C C 1
ATOM 5826 O O . SER C 1 250 ? 86.577 6.353 7.064 1.00 36.49 231 SER C O 1
ATOM 5829 N N . PHE C 1 251 ? 85.688 4.627 5.936 1.00 35.80 232 PHE C N 1
ATOM 5830 C CA . PHE C 1 251 ? 86.074 5.100 4.612 1.00 35.73 232 PHE C CA 1
ATOM 5831 C C . PHE C 1 251 ? 84.848 5.079 3.711 1.00 36.27 232 PHE C C 1
ATOM 5832 O O . PHE C 1 251 ? 84.061 4.113 3.736 1.00 36.55 232 PHE C O 1
ATOM 5840 N N . LEU C 1 252 ? 84.683 6.149 2.935 1.00 36.01 233 LEU C N 1
ATOM 5841 C CA . LEU C 1 252 ? 83.662 6.215 1.902 1.00 36.25 233 LEU C CA 1
ATOM 5842 C C . LEU C 1 252 ? 84.257 6.767 0.641 1.00 35.95 233 LEU C C 1
ATOM 5843 O O . LEU C 1 252 ? 85.037 7.713 0.675 1.00 35.97 233 LEU C O 1
ATOM 5848 N N . ARG C 1 253 ? 83.898 6.172 -0.480 1.00 36.07 234 ARG C N 1
ATOM 5849 C CA . ARG C 1 253 ? 84.193 6.770 -1.762 1.00 36.18 234 ARG C CA 1
ATOM 5850 C C . ARG C 1 253 ? 82.889 7.323 -2.329 1.00 36.05 234 ARG C C 1
ATOM 5851 O O . ARG C 1 253 ? 81.855 6.650 -2.286 1.00 35.43 234 ARG C O 1
ATOM 5859 N N . ARG C 1 254 ? 82.938 8.562 -2.821 1.00 35.73 235 ARG C N 1
ATOM 5860 C CA . ARG C 1 254 ? 81.826 9.154 -3.555 1.00 35.42 235 ARG C CA 1
ATOM 5861 C C . ARG C 1 254 ? 82.325 9.402 -4.958 1.00 35.05 235 ARG C C 1
ATOM 5862 O O . ARG C 1 254 ? 83.495 9.710 -5.152 1.00 34.53 235 ARG C O 1
ATOM 5870 N N . HIS C 1 255 ? 81.450 9.236 -5.941 1.00 35.01 236 HIS C N 1
ATOM 5871 C CA . HIS C 1 255 ? 81.837 9.317 -7.342 1.00 35.40 236 HIS C CA 1
ATOM 5872 C C . HIS C 1 255 ? 81.168 10.539 -7.948 1.00 35.77 236 HIS C C 1
ATOM 5873 O O . HIS C 1 255 ? 80.014 10.840 -7.623 1.00 36.54 236 HIS C O 1
ATOM 5880 N N . LEU C 1 256 ? 81.890 11.248 -8.813 1.00 35.65 237 LEU C N 1
ATOM 5881 C CA . LEU C 1 256 ? 81.421 12.517 -9.368 1.00 35.25 237 LEU C CA 1
ATOM 5882 C C . LEU C 1 256 ? 81.515 12.484 -10.887 1.00 35.07 237 LEU C C 1
ATOM 5883 O O . LEU C 1 256 ? 82.310 11.733 -11.435 1.00 35.37 237 LEU C O 1
ATOM 5888 N N . PRO C 1 257 ? 80.701 13.292 -11.576 1.00 35.33 238 PRO C N 1
ATOM 5889 C CA . PRO C 1 257 ? 80.692 13.286 -13.050 1.00 35.48 238 PRO C CA 1
ATOM 5890 C C . PRO C 1 257 ? 81.845 13.981 -13.754 1.00 35.73 238 PRO C C 1
ATOM 5891 O O . PRO C 1 257 ? 82.094 13.693 -14.918 1.00 36.81 238 PRO C O 1
ATOM 5895 N N . GLY C 1 258 ? 82.538 14.897 -13.091 1.00 35.43 239 GLY C N 1
ATOM 5896 C CA . GLY C 1 258 ? 83.480 15.768 -13.790 1.00 35.52 239 GLY C CA 1
ATOM 5897 C C . GLY C 1 258 ? 84.846 15.197 -14.147 1.00 35.43 239 GLY C C 1
ATOM 5898 O O . GLY C 1 258 ? 85.076 13.990 -14.055 1.00 35.45 239 GLY C O 1
ATOM 5899 N N . ASN C 1 259 ? 85.752 16.085 -14.562 1.00 35.22 240 ASN C N 1
ATOM 5900 C CA . ASN C 1 259 ? 87.128 15.714 -14.913 1.00 35.15 240 ASN C CA 1
ATOM 5901 C C . ASN C 1 259 ? 88.136 16.014 -13.782 1.00 34.66 240 ASN C C 1
ATOM 5902 O O . ASN C 1 259 ? 87.747 16.174 -12.637 1.00 34.39 240 ASN C O 1
ATOM 5907 N N . HIS C 1 260 ? 89.424 16.062 -14.107 1.00 35.01 241 HIS C N 1
ATOM 5908 C CA . HIS C 1 260 ? 90.498 16.275 -13.118 1.00 35.00 241 HIS C CA 1
ATOM 5909 C C . HIS C 1 260 ? 90.467 17.679 -12.483 1.00 35.01 241 HIS C C 1
ATOM 5910 O O . HIS C 1 260 ? 90.932 17.872 -11.351 1.00 35.07 241 HIS C O 1
ATOM 5917 N N . PHE C 1 261 ? 89.914 18.644 -13.211 1.00 34.99 242 PHE C N 1
ATOM 5918 C CA . PHE C 1 261 ? 89.824 20.021 -12.741 1.00 35.26 242 PHE C CA 1
ATOM 5919 C C . PHE C 1 261 ? 88.394 20.462 -12.451 1.00 35.55 242 PHE C C 1
ATOM 5920 O O . PHE C 1 261 ? 88.056 21.613 -12.682 1.00 35.40 242 PHE C O 1
ATOM 5928 N N . PHE C 1 262 ? 87.562 19.569 -11.915 1.00 36.24 243 PHE C N 1
ATOM 5929 C CA . PHE C 1 262 ? 86.166 19.932 -11.629 1.00 36.92 243 PHE C CA 1
ATOM 5930 C C . PHE C 1 262 ? 86.025 21.007 -10.547 1.00 37.54 243 PHE C C 1
ATOM 5931 O O . PHE C 1 262 ? 85.037 21.748 -10.530 1.00 37.43 243 PHE C O 1
ATOM 5939 N N . LEU C 1 263 ? 87.015 21.077 -9.657 1.00 37.79 244 LEU C N 1
ATOM 5940 C CA . LEU C 1 263 ? 87.086 22.098 -8.601 1.00 38.13 244 LEU C CA 1
ATOM 5941 C C . LEU C 1 263 ? 86.778 23.502 -9.144 1.00 37.99 244 LEU C C 1
ATOM 5942 O O . LEU C 1 263 ? 86.228 24.358 -8.433 1.00 37.97 244 LEU C O 1
ATOM 5947 N N . ASN C 1 264 ? 87.138 23.723 -10.408 1.00 37.66 245 ASN C N 1
ATOM 5948 C CA . ASN C 1 264 ? 87.004 25.020 -11.062 1.00 37.73 245 ASN C CA 1
ATOM 5949 C C . ASN C 1 264 ? 85.560 25.533 -11.154 1.00 37.20 245 ASN C C 1
ATOM 5950 O O . ASN C 1 264 ? 85.345 26.744 -11.238 1.00 37.32 245 ASN C O 1
ATOM 5955 N N . GLY C 1 265 ? 84.580 24.625 -11.140 1.00 36.43 246 GLY C N 1
ATOM 5956 C CA . GLY C 1 265 ? 83.162 25.016 -11.132 1.00 35.88 246 GLY C CA 1
ATOM 5957 C C . GLY C 1 265 ? 82.280 24.086 -11.948 1.00 35.26 246 GLY C C 1
ATOM 5958 O O . GLY C 1 265 ? 82.741 23.471 -12.905 1.00 36.44 246 GLY C O 1
ATOM 5959 N N . GLY C 1 266 ? 81.010 23.989 -11.573 1.00 34.06 247 GLY C N 1
ATOM 5960 C CA . GLY C 1 266 ? 80.060 23.112 -12.258 1.00 32.85 247 GLY C CA 1
ATOM 5961 C C . GLY C 1 266 ? 79.347 22.220 -11.267 1.00 31.76 247 GLY C C 1
ATOM 5962 O O . GLY C 1 266 ? 79.489 22.402 -10.053 1.00 31.00 247 GLY C O 1
ATOM 5963 N N . PRO C 1 267 ? 78.564 21.249 -11.776 1.00 30.72 248 PRO C N 1
ATOM 5964 C CA . PRO C 1 267 ? 77.849 20.274 -10.954 1.00 29.85 248 PRO C CA 1
ATOM 5965 C C . PRO C 1 267 ? 78.732 19.498 -9.973 1.00 28.87 248 PRO C C 1
ATOM 5966 O O . PRO C 1 267 ? 78.316 19.246 -8.839 1.00 28.88 248 PRO C O 1
ATOM 5970 N N . SER C 1 268 ? 79.926 19.102 -10.408 1.00 27.97 249 SER C N 1
ATOM 5971 C CA . SER C 1 268 ? 80.814 18.314 -9.546 1.00 27.28 249 SER C CA 1
ATOM 5972 C C . SER C 1 268 ? 81.307 19.134 -8.351 1.00 26.35 249 SER C C 1
ATOM 5973 O O . SER C 1 268 ? 81.321 18.640 -7.226 1.00 26.18 249 SER C O 1
ATOM 5976 N N . ARG C 1 269 ? 81.661 20.398 -8.590 1.00 26.06 250 ARG C N 1
ATOM 5977 C CA . ARG C 1 269 ? 82.016 21.321 -7.501 1.00 25.67 250 ARG C CA 1
ATOM 5978 C C . ARG C 1 269 ? 80.883 21.415 -6.511 1.00 25.10 250 ARG C C 1
ATOM 5979 O O . ARG C 1 269 ? 81.094 21.283 -5.315 1.00 25.24 250 ARG C O 1
ATOM 5987 N N . ASP C 1 270 ? 79.672 21.643 -7.010 1.00 25.05 251 ASP C N 1
ATOM 5988 C CA . ASP C 1 270 ? 78.508 21.774 -6.132 1.00 25.27 251 ASP C CA 1
ATOM 5989 C C . ASP C 1 270 ? 78.286 20.498 -5.337 1.00 24.53 251 ASP C C 1
ATOM 5990 O O . ASP C 1 270 ? 78.039 20.543 -4.131 1.00 24.03 251 ASP C O 1
ATOM 5995 N N . ARG C 1 271 ? 78.429 19.351 -5.988 1.00 24.47 252 ARG C N 1
ATOM 5996 C CA . ARG C 1 271 ? 78.223 18.077 -5.283 1.00 24.97 252 ARG C CA 1
ATOM 5997 C C . ARG C 1 271 ? 79.309 17.763 -4.236 1.00 23.68 252 ARG C C 1
ATOM 5998 O O . ARG C 1 271 ? 79.004 17.221 -3.160 1.00 22.20 252 ARG C O 1
ATOM 6006 N N . LEU C 1 272 ? 80.562 18.121 -4.549 1.00 22.78 253 LEU C N 1
ATOM 6007 C CA . LEU C 1 272 ? 81.678 17.993 -3.599 1.00 21.56 253 LEU C CA 1
ATOM 6008 C C . LEU C 1 272 ? 81.358 18.770 -2.352 1.00 21.02 253 LEU C C 1
ATOM 6009 O O . LEU C 1 272 ? 81.408 18.245 -1.236 1.00 20.24 253 LEU C O 1
ATOM 6014 N N . LEU C 1 273 ? 80.985 20.035 -2.554 1.00 20.77 254 LEU C N 1
ATOM 6015 C CA . LEU C 1 273 ? 80.617 20.892 -1.446 1.00 20.31 254 LEU C CA 1
ATOM 6016 C C . LEU C 1 273 ? 79.478 20.327 -0.606 1.00 19.81 254 LEU C C 1
ATOM 6017 O O . LEU C 1 273 ? 79.509 20.403 0.636 1.00 19.16 254 LEU C O 1
ATOM 6022 N N . ALA C 1 274 ? 78.485 19.769 -1.289 1.00 19.81 255 ALA C N 1
ATOM 6023 C CA . ALA C 1 274 ? 77.350 19.111 -0.635 1.00 20.46 255 ALA C CA 1
ATOM 6024 C C . ALA C 1 274 ? 77.845 17.943 0.202 1.00 20.52 255 ALA C C 1
ATOM 6025 O O . ALA C 1 274 ? 77.547 17.823 1.380 1.00 20.24 255 ALA C O 1
ATOM 6027 N N . HIS C 1 275 ? 78.596 17.064 -0.422 1.00 21.48 256 HIS C N 1
ATOM 6028 C CA . HIS C 1 275 ? 79.161 15.919 0.324 1.00 22.66 256 HIS C CA 1
ATOM 6029 C C . HIS C 1 275 ? 79.976 16.352 1.519 1.00 22.82 256 HIS C C 1
ATOM 6030 O O . HIS C 1 275 ? 79.828 15.797 2.624 1.00 23.24 256 HIS C O 1
ATOM 6037 N N . LEU C 1 276 ? 80.806 17.378 1.323 1.00 23.02 257 LEU C N 1
ATOM 6038 C CA . LEU C 1 276 ? 81.571 17.936 2.444 1.00 23.20 257 LEU C CA 1
ATOM 6039 C C . LEU C 1 276 ? 80.654 18.375 3.556 1.00 23.58 257 LEU C C 1
ATOM 6040 O O . LEU C 1 276 ? 80.886 18.062 4.738 1.00 22.92 257 LEU C O 1
ATOM 6045 N N . GLY C 1 277 ? 79.604 19.110 3.193 1.00 24.48 258 GLY C N 1
ATOM 6046 C CA . GLY C 1 277 ? 78.651 19.602 4.191 1.00 25.54 258 GLY C CA 1
ATOM 6047 C C . GLY C 1 277 ? 77.942 18.518 4.983 1.00 26.49 258 GLY C C 1
ATOM 6048 O O . GLY C 1 277 ? 77.617 18.703 6.157 1.00 25.82 258 GLY C O 1
ATOM 6049 N N . THR C 1 278 ? 77.713 17.373 4.354 1.00 28.47 259 THR C N 1
ATOM 6050 C CA . THR C 1 278 ? 77.079 16.252 5.058 1.00 30.14 259 THR C CA 1
ATOM 6051 C C . THR C 1 278 ? 77.973 15.658 6.135 1.00 32.34 259 THR C C 1
ATOM 6052 O O . THR C 1 278 ? 77.465 15.126 7.127 1.00 32.52 259 THR C O 1
ATOM 6056 N N . GLU C 1 279 ? 79.297 15.754 5.969 1.00 34.45 260 GLU C N 1
ATOM 6057 C CA . GLU C 1 279 ? 80.215 15.083 6.906 1.00 36.19 260 GLU C CA 1
ATOM 6058 C C . GLU C 1 279 ? 80.912 16.011 7.900 1.00 37.46 260 GLU C C 1
ATOM 6059 O O . GLU C 1 279 ? 81.572 15.537 8.825 1.00 38.27 260 GLU C O 1
ATOM 6065 N N . LEU C 1 280 ? 80.703 17.325 7.757 1.00 38.60 261 LEU C N 1
ATOM 6066 C CA . LEU C 1 280 ? 81.231 18.294 8.719 1.00 39.44 261 LEU C CA 1
ATOM 6067 C C . LEU C 1 280 ? 80.291 18.459 9.910 1.00 39.94 261 LEU C C 1
ATOM 6068 O O . LEU C 1 280 ? 79.879 19.577 10.248 1.00 41.18 261 LEU C O 1
ATOM 6073 N N . ASP D 1 12 ? 133.564 58.031 53.039 1.00 43.14 -7 ASP D N 1
ATOM 6074 C CA . ASP D 1 12 ? 133.004 58.237 54.408 1.00 43.05 -7 ASP D CA 1
ATOM 6075 C C . ASP D 1 12 ? 131.653 58.962 54.308 1.00 42.37 -7 ASP D C 1
ATOM 6076 O O . ASP D 1 12 ? 130.615 58.331 54.509 1.00 42.81 -7 ASP D O 1
ATOM 6081 N N . LEU D 1 13 ? 131.656 60.259 53.980 1.00 41.17 -6 LEU D N 1
ATOM 6082 C CA . LEU D 1 13 ? 130.405 61.049 53.922 1.00 39.96 -6 LEU D CA 1
ATOM 6083 C C . LEU D 1 13 ? 129.986 61.433 52.494 1.00 38.74 -6 LEU D C 1
ATOM 6084 O O . LEU D 1 13 ? 129.100 62.277 52.300 1.00 38.25 -6 LEU D O 1
ATOM 6089 N N . GLY D 1 14 ? 130.606 60.806 51.502 1.00 37.45 -5 GLY D N 1
ATOM 6090 C CA . GLY D 1 14 ? 130.296 61.082 50.097 1.00 36.90 -5 GLY D CA 1
ATOM 6091 C C . GLY D 1 14 ? 128.960 60.510 49.642 1.00 36.21 -5 GLY D C 1
ATOM 6092 O O . GLY D 1 14 ? 128.254 59.862 50.406 1.00 36.04 -5 GLY D O 1
ATOM 6093 N N . THR D 1 15 ? 128.624 60.750 48.382 1.00 35.95 -4 THR D N 1
ATOM 6094 C CA . THR D 1 15 ? 127.353 60.322 47.828 1.00 36.12 -4 THR D CA 1
ATOM 6095 C C . THR D 1 15 ? 127.295 58.813 47.533 1.00 36.39 -4 THR D C 1
ATOM 6096 O O . THR D 1 15 ? 126.211 58.279 47.337 1.00 35.47 -4 THR D O 1
ATOM 6100 N N . GLU D 1 16 ? 128.440 58.132 47.474 1.00 36.46 -3 GLU D N 1
ATOM 6101 C CA . GLU D 1 16 ? 128.418 56.709 47.107 1.00 37.02 -3 GLU D CA 1
ATOM 6102 C C . GLU D 1 16 ? 127.968 55.802 48.266 1.00 36.28 -3 GLU D C 1
ATOM 6103 O O . GLU D 1 16 ? 127.654 54.643 48.036 1.00 36.34 -3 GLU D O 1
ATOM 6109 N N . ASN D 1 17 ? 127.866 56.358 49.476 1.00 35.77 -2 ASN D N 1
ATOM 6110 C CA . ASN D 1 17 ? 127.419 55.622 50.655 1.00 35.59 -2 ASN D CA 1
ATOM 6111 C C . ASN D 1 17 ? 126.093 56.094 51.253 1.00 34.96 -2 ASN D C 1
ATOM 6112 O O . ASN D 1 17 ? 125.836 55.881 52.435 1.00 34.95 -2 ASN D O 1
ATOM 6117 N N . LEU D 1 18 ? 125.253 56.726 50.443 1.00 34.38 -1 LEU D N 1
ATOM 6118 C CA . LEU D 1 18 ? 123.890 57.061 50.864 1.00 34.05 -1 LEU D CA 1
ATOM 6119 C C . LEU D 1 18 ? 122.968 55.849 50.655 1.00 33.69 -1 LEU D C 1
ATOM 6120 O O . LEU D 1 18 ? 123.196 55.036 49.752 1.00 32.44 -1 LEU D O 1
ATOM 6125 N N . TYR D 1 19 ? 121.930 55.752 51.482 1.00 33.60 0 TYR D N 1
ATOM 6126 C CA . TYR D 1 19 ? 121.033 54.588 51.495 1.00 33.65 0 TYR D CA 1
ATOM 6127 C C . TYR D 1 19 ? 119.548 54.948 51.458 1.00 33.97 0 TYR D C 1
ATOM 6128 O O . TYR D 1 19 ? 119.095 55.870 52.157 1.00 33.36 0 TYR D O 1
ATOM 6137 N N . PHE D 1 20 ? 118.803 54.180 50.660 1.00 34.39 1 PHE D N 1
ATOM 6138 C CA . PHE D 1 20 ? 117.351 54.304 50.557 1.00 34.54 1 PHE D CA 1
ATOM 6139 C C . PHE D 1 20 ? 116.695 54.197 51.920 1.00 35.79 1 PHE D C 1
ATOM 6140 O O . PHE D 1 20 ? 117.027 53.313 52.713 1.00 35.41 1 PHE D O 1
ATOM 6148 N N . GLN D 1 21 ? 115.756 55.086 52.141 1.00 37.48 2 GLN D N 1
ATOM 6149 C CA . GLN D 1 21 ? 114.939 55.055 53.322 1.00 39.22 2 GLN D CA 1
ATOM 6150 C C . GLN D 1 21 ? 113.469 54.964 52.996 1.00 40.25 2 GLN D C 1
ATOM 6151 O O . GLN D 1 21 ? 113.005 55.394 51.947 1.00 40.15 2 GLN D O 1
ATOM 6157 N N . SER D 1 22 ? 112.731 54.422 53.946 1.00 41.64 3 SER D N 1
ATOM 6158 C CA . SER D 1 22 ? 111.346 54.094 53.738 1.00 42.30 3 SER D CA 1
ATOM 6159 C C . SER D 1 22 ? 110.623 55.319 53.236 1.00 42.63 3 SER D C 1
ATOM 6160 O O . SER D 1 22 ? 110.729 56.398 53.775 1.00 42.58 3 SER D O 1
ATOM 6163 N N . ASN D 1 23 ? 109.857 55.118 52.195 1.00 42.92 4 ASN D N 1
ATOM 6164 C CA . ASN D 1 23 ? 109.081 56.188 51.638 1.00 43.36 4 ASN D CA 1
ATOM 6165 C C . ASN D 1 23 ? 108.051 56.637 52.687 1.00 43.11 4 ASN D C 1
ATOM 6166 O O . ASN D 1 23 ? 107.330 55.858 53.238 1.00 43.25 4 ASN D O 1
ATOM 6171 N N . ALA D 1 24 ? 108.005 57.920 52.957 1.00 43.22 5 ALA D N 1
ATOM 6172 C CA . ALA D 1 24 ? 107.090 58.469 53.971 1.00 42.98 5 ALA D CA 1
ATOM 6173 C C . ALA D 1 24 ? 105.601 58.337 53.586 1.00 42.82 5 ALA D C 1
ATOM 6174 O O . ALA D 1 24 ? 104.746 58.199 54.466 1.00 42.26 5 ALA D O 1
ATOM 6176 N N . LEU D 1 25 ? 105.312 58.381 52.279 1.00 42.53 6 LEU D N 1
ATOM 6177 C CA . LEU D 1 25 ? 103.946 58.201 51.743 1.00 42.44 6 LEU D CA 1
ATOM 6178 C C . LEU D 1 25 ? 103.344 56.852 52.153 1.00 42.41 6 LEU D C 1
ATOM 6179 O O . LEU D 1 25 ? 102.176 56.785 52.515 1.00 41.86 6 LEU D O 1
ATOM 6184 N N . LEU D 1 26 ? 104.161 55.796 52.129 1.00 42.67 7 LEU D N 1
ATOM 6185 C CA . LEU D 1 26 ? 103.670 54.414 52.264 1.00 43.02 7 LEU D CA 1
ATOM 6186 C C . LEU D 1 26 ? 103.162 54.046 53.659 1.00 42.98 7 LEU D C 1
ATOM 6187 O O . LEU D 1 26 ? 102.441 53.062 53.820 1.00 43.54 7 LEU D O 1
ATOM 6192 N N . SER D 1 27 ? 103.504 54.849 54.656 1.00 42.86 8 SER D N 1
ATOM 6193 C CA . SER D 1 27 ? 102.995 54.644 56.009 1.00 42.72 8 SER D CA 1
ATOM 6194 C C . SER D 1 27 ? 101.498 54.984 56.168 1.00 42.42 8 SER D C 1
ATOM 6195 O O . SER D 1 27 ? 100.880 54.575 57.154 1.00 42.57 8 SER D O 1
ATOM 6198 N N . GLN D 1 28 ? 100.905 55.704 55.211 1.00 41.50 9 GLN D N 1
ATOM 6199 C CA . GLN D 1 28 ? 99.499 56.113 55.357 1.00 41.04 9 GLN D CA 1
ATOM 6200 C C . GLN D 1 28 ? 98.512 55.263 54.544 1.00 39.82 9 GLN D C 1
ATOM 6201 O O . GLN D 1 28 ? 98.756 54.919 53.376 1.00 39.47 9 GLN D O 1
ATOM 6207 N N . ARG D 1 29 ? 97.387 54.961 55.193 1.00 38.88 10 ARG D N 1
ATOM 6208 C CA . ARG D 1 29 ? 96.329 54.109 54.648 1.00 38.05 10 ARG D CA 1
ATOM 6209 C C . ARG D 1 29 ? 96.027 54.397 53.186 1.00 36.79 10 ARG D C 1
ATOM 6210 O O . ARG D 1 29 ? 95.914 53.467 52.389 1.00 36.68 10 ARG D O 1
ATOM 6218 N N . SER D 1 30 ? 95.920 55.678 52.839 1.00 35.06 11 SER D N 1
ATOM 6219 C CA . SER D 1 30 ? 95.423 56.086 51.524 1.00 34.05 11 SER D CA 1
ATOM 6220 C C . SER D 1 30 ? 96.410 55.832 50.381 1.00 32.40 11 SER D C 1
ATOM 6221 O O . SER D 1 30 ? 96.022 55.881 49.201 1.00 32.29 11 SER D O 1
ATOM 6224 N N . ALA D 1 31 ? 97.679 55.591 50.716 1.00 30.80 12 ALA D N 1
ATOM 6225 C CA . ALA D 1 31 ? 98.684 55.240 49.704 1.00 28.88 12 ALA D CA 1
ATOM 6226 C C . ALA D 1 31 ? 98.362 53.876 49.111 1.00 27.30 12 ALA D C 1
ATOM 6227 O O . ALA D 1 31 ? 98.331 53.727 47.899 1.00 25.07 12 ALA D O 1
ATOM 6229 N N . TRP D 1 32 ? 98.126 52.898 49.976 1.00 26.67 13 TRP D N 1
ATOM 6230 C CA . TRP D 1 32 ? 97.735 51.531 49.535 1.00 26.88 13 TRP D CA 1
ATOM 6231 C C . TRP D 1 32 ? 96.222 51.386 49.303 1.00 26.61 13 TRP D C 1
ATOM 6232 O O . TRP D 1 32 ? 95.789 50.669 48.405 1.00 26.04 13 TRP D O 1
ATOM 6243 N N . PHE D 1 33 ? 95.431 52.066 50.119 1.00 26.96 14 PHE D N 1
ATOM 6244 C CA . PHE D 1 33 ? 93.990 51.834 50.173 1.00 27.90 14 PHE D CA 1
ATOM 6245 C C . PHE D 1 33 ? 93.210 53.140 50.036 1.00 29.18 14 PHE D C 1
ATOM 6246 O O . PHE D 1 33 ? 92.581 53.575 50.982 1.00 28.85 14 PHE D O 1
ATOM 6254 N N . PRO D 1 34 ? 93.246 53.770 48.850 1.00 31.57 15 PRO D N 1
ATOM 6255 C CA . PRO D 1 34 ? 92.557 55.048 48.692 1.00 33.69 15 PRO D CA 1
ATOM 6256 C C . PRO D 1 34 ? 91.045 54.880 48.752 1.00 35.87 15 PRO D C 1
ATOM 6257 O O . PRO D 1 34 ? 90.520 53.855 48.304 1.00 36.20 15 PRO D O 1
ATOM 6261 N N . ARG D 1 35 ? 90.354 55.864 49.319 1.00 38.77 16 ARG D N 1
ATOM 6262 C CA . ARG D 1 35 ? 88.887 55.878 49.300 1.00 41.07 16 ARG D CA 1
ATOM 6263 C C . ARG D 1 35 ? 88.392 55.872 47.849 1.00 42.27 16 ARG D C 1
ATOM 6264 O O . ARG D 1 35 ? 88.881 56.650 47.028 1.00 42.66 16 ARG D O 1
ATOM 6272 N N . PRO D 1 36 ? 87.447 54.975 47.525 1.00 44.15 17 PRO D N 1
ATOM 6273 C CA . PRO D 1 36 ? 86.907 54.892 46.159 1.00 45.37 17 PRO D CA 1
ATOM 6274 C C . PRO D 1 36 ? 86.052 56.100 45.748 1.00 46.67 17 PRO D C 1
ATOM 6275 O O . PRO D 1 36 ? 85.363 56.693 46.590 1.00 47.03 17 PRO D O 1
ATOM 6279 N N . VAL D 1 37 ? 86.121 56.456 44.463 1.00 47.80 18 VAL D N 1
ATOM 6280 C CA . VAL D 1 37 ? 85.305 57.525 43.884 1.00 48.79 18 VAL D CA 1
ATOM 6281 C C . VAL D 1 37 ? 83.847 57.055 43.699 1.00 49.60 18 VAL D C 1
ATOM 6282 O O . VAL D 1 37 ? 83.559 55.843 43.708 1.00 49.76 18 VAL D O 1
ATOM 6286 N N . ALA D 1 38 ? 82.932 58.022 43.586 1.00 50.37 19 ALA D N 1
ATOM 6287 C CA . ALA D 1 38 ? 81.514 57.749 43.331 1.00 50.81 19 ALA D CA 1
ATOM 6288 C C . ALA D 1 38 ? 81.298 57.550 41.842 1.00 51.31 19 ALA D C 1
ATOM 6289 O O . ALA D 1 38 ? 81.908 58.255 41.026 1.00 51.92 19 ALA D O 1
ATOM 6291 N N . ALA D 1 39 ? 80.448 56.588 41.481 1.00 51.42 20 ALA D N 1
ATOM 6292 C CA . ALA D 1 39 ? 80.124 56.350 40.075 1.00 51.59 20 ALA D CA 1
ATOM 6293 C C . ALA D 1 39 ? 79.302 57.518 39.536 1.00 51.64 20 ALA D C 1
ATOM 6294 O O . ALA D 1 39 ? 78.496 58.100 40.265 1.00 51.82 20 ALA D O 1
ATOM 6296 N N . GLU D 1 43 ? 72.074 57.323 34.676 1.00 57.28 24 GLU D N 1
ATOM 6297 C CA . GLU D 1 43 ? 70.791 56.933 34.070 1.00 57.25 24 GLU D CA 1
ATOM 6298 C C . GLU D 1 43 ? 69.654 57.632 34.878 1.00 57.00 24 GLU D C 1
ATOM 6299 O O . GLU D 1 43 ? 69.772 58.846 35.088 1.00 57.40 24 GLU D O 1
ATOM 6305 N N . PRO D 1 44 ? 68.557 56.946 35.313 1.00 56.52 25 PRO D N 1
ATOM 6306 C CA . PRO D 1 44 ? 67.972 55.597 35.221 1.00 56.19 25 PRO D CA 1
ATOM 6307 C C . PRO D 1 44 ? 67.316 55.339 33.863 1.00 55.61 25 PRO D C 1
ATOM 6308 O O . PRO D 1 44 ? 66.903 56.286 33.197 1.00 55.66 25 PRO D O 1
ATOM 6312 N N . PRO D 1 45 ? 67.221 54.061 33.454 1.00 54.99 26 PRO D N 1
ATOM 6313 C CA . PRO D 1 45 ? 66.905 53.766 32.065 1.00 54.51 26 PRO D CA 1
ATOM 6314 C C . PRO D 1 45 ? 65.425 53.896 31.751 1.00 54.25 26 PRO D C 1
ATOM 6315 O O . PRO D 1 45 ? 64.585 53.696 32.627 1.00 54.15 26 PRO D O 1
ATOM 6319 N N . ASP D 1 46 ? 65.126 54.234 30.499 1.00 53.90 27 ASP D N 1
ATOM 6320 C CA . ASP D 1 46 ? 63.755 54.330 30.020 1.00 53.56 27 ASP D CA 1
ATOM 6321 C C . ASP D 1 46 ? 63.176 52.919 29.932 1.00 52.88 27 ASP D C 1
ATOM 6322 O O . ASP D 1 46 ? 63.725 52.083 29.210 1.00 52.94 27 ASP D O 1
ATOM 6327 N N . PRO D 1 47 ? 62.076 52.645 30.663 1.00 51.95 28 PRO D N 1
ATOM 6328 C CA . PRO D 1 47 ? 61.428 51.334 30.584 1.00 51.37 28 PRO D CA 1
ATOM 6329 C C . PRO D 1 47 ? 60.977 50.939 29.178 1.00 50.90 28 PRO D C 1
ATOM 6330 O O . PRO D 1 47 ? 60.862 49.750 28.896 1.00 50.76 28 PRO D O 1
ATOM 6334 N N . ALA D 1 48 ? 60.702 51.921 28.321 1.00 50.18 29 ALA D N 1
ATOM 6335 C CA . ALA D 1 48 ? 60.392 51.661 26.914 1.00 49.81 29 ALA D CA 1
ATOM 6336 C C . ALA D 1 48 ? 61.615 51.190 26.113 1.00 49.14 29 ALA D C 1
ATOM 6337 O O . ALA D 1 48 ? 61.461 50.501 25.106 1.00 49.70 29 ALA D O 1
ATOM 6339 N N . ALA D 1 49 ? 62.819 51.559 26.560 1.00 48.14 30 ALA D N 1
ATOM 6340 C CA . ALA D 1 49 ? 64.067 51.241 25.842 1.00 47.19 30 ALA D CA 1
ATOM 6341 C C . ALA D 1 49 ? 64.880 50.108 26.463 1.00 46.04 30 ALA D C 1
ATOM 6342 O O . ALA D 1 49 ? 65.615 49.426 25.749 1.00 46.23 30 ALA D O 1
ATOM 6344 N N . ALA D 1 50 ? 64.770 49.913 27.776 1.00 44.51 31 ALA D N 1
ATOM 6345 C CA . ALA D 1 50 ? 65.631 48.946 28.492 1.00 43.30 31 ALA D CA 1
ATOM 6346 C C . ALA D 1 50 ? 65.633 47.553 27.845 1.00 41.86 31 ALA D C 1
ATOM 6347 O O . ALA D 1 50 ? 64.614 47.123 27.299 1.00 41.70 31 ALA D O 1
ATOM 6349 N N . PRO D 1 51 ? 66.785 46.855 27.880 1.00 40.19 32 PRO D N 1
ATOM 6350 C CA . PRO D 1 51 ? 66.830 45.464 27.404 1.00 39.24 32 PRO D CA 1
ATOM 6351 C C . PRO D 1 51 ? 65.870 44.523 28.143 1.00 37.69 32 PRO D C 1
ATOM 6352 O O . PRO D 1 51 ? 65.367 43.582 27.547 1.00 37.34 32 PRO D O 1
ATOM 6356 N N . LEU D 1 52 ? 65.618 44.789 29.424 1.00 36.20 33 LEU D N 1
ATOM 6357 C CA . LEU D 1 52 ? 64.682 43.982 30.220 1.00 34.76 33 LEU D CA 1
ATOM 6358 C C . LEU D 1 52 ? 63.916 44.868 31.210 1.00 33.39 33 LEU D C 1
ATOM 6359 O O . LEU D 1 52 ? 64.487 45.778 31.805 1.00 33.11 33 LEU D O 1
ATOM 6364 N N . ARG D 1 53 ? 62.624 44.595 31.376 1.00 31.80 34 ARG D N 1
ATOM 6365 C CA . ARG D 1 53 ? 61.787 45.328 32.323 1.00 30.71 34 ARG D CA 1
ATOM 6366 C C . ARG D 1 53 ? 61.386 44.380 33.433 1.00 28.90 34 ARG D C 1
ATOM 6367 O O . ARG D 1 53 ? 60.775 43.359 33.163 1.00 29.32 34 ARG D O 1
ATOM 6375 N N . LEU D 1 54 ? 61.748 44.701 34.675 1.00 27.00 35 LEU D N 1
ATOM 6376 C CA . LEU D 1 54 ? 61.385 43.863 35.822 1.00 25.05 35 LEU D CA 1
ATOM 6377 C C . LEU D 1 54 ? 60.154 44.436 36.489 1.00 23.95 35 LEU D C 1
ATOM 6378 O O . LEU D 1 54 ? 60.224 45.474 37.147 1.00 24.38 35 LEU D O 1
ATOM 6383 N N . VAL D 1 55 ? 59.034 43.743 36.321 1.00 22.92 36 VAL D N 1
ATOM 6384 C CA . VAL D 1 55 ? 57.733 44.198 36.790 1.00 21.97 36 VAL D CA 1
ATOM 6385 C C . VAL D 1 55 ? 57.538 43.637 38.167 1.00 21.39 36 VAL D C 1
ATOM 6386 O O . VAL D 1 55 ? 57.534 42.422 38.332 1.00 22.07 36 VAL D O 1
ATOM 6390 N N . CYS D 1 56 ? 57.373 44.512 39.156 1.00 20.61 37 CYS D N 1
ATOM 6391 C CA . CYS D 1 56 ? 57.404 44.123 40.562 1.00 20.01 37 CYS D CA 1
ATOM 6392 C C . CYS D 1 56 ? 56.072 44.347 41.270 1.00 20.44 37 CYS D C 1
ATOM 6393 O O . CYS D 1 56 ? 55.439 45.403 41.114 1.00 20.81 37 CYS D O 1
ATOM 6396 N N . PHE D 1 57 ? 55.664 43.364 42.068 1.00 20.10 38 PHE D N 1
ATOM 6397 C CA . PHE D 1 57 ? 54.383 43.376 42.743 1.00 19.59 38 PHE D CA 1
ATOM 6398 C C . PHE D 1 57 ? 54.683 43.355 44.224 1.00 19.77 38 PHE D C 1
ATOM 6399 O O . PHE D 1 57 ? 55.506 42.557 44.660 1.00 19.48 38 PHE D O 1
ATOM 6407 N N . PRO D 1 58 ? 54.017 44.218 45.013 1.00 20.08 39 PRO D N 1
ATOM 6408 C CA . PRO D 1 58 ? 54.250 44.219 46.449 1.00 20.42 39 PRO D CA 1
ATOM 6409 C C . PRO D 1 58 ? 53.534 43.101 47.184 1.00 20.47 39 PRO D C 1
ATOM 6410 O O . PRO D 1 58 ? 52.722 42.386 46.603 1.00 19.65 39 PRO D O 1
ATOM 6414 N N . TYR D 1 59 ? 53.840 42.987 48.470 1.00 20.64 40 TYR D N 1
ATOM 6415 C CA . TYR D 1 59 ? 53.097 42.151 49.377 1.00 21.32 40 TYR D CA 1
ATOM 6416 C C . TYR D 1 59 ? 51.790 42.833 49.801 1.00 22.00 40 TYR D C 1
ATOM 6417 O O . TYR D 1 59 ? 51.537 44.000 49.453 1.00 21.23 40 TYR D O 1
ATOM 6426 N N . ALA D 1 60 ? 50.969 42.089 50.544 1.00 22.19 41 ALA D N 1
ATOM 6427 C CA . ALA D 1 60 ? 49.657 42.562 50.976 1.00 22.85 41 ALA D CA 1
ATOM 6428 C C . ALA D 1 60 ? 49.782 43.826 51.834 1.00 23.18 41 ALA D C 1
ATOM 6429 O O . ALA D 1 60 ? 50.543 43.857 52.805 1.00 23.03 41 ALA D O 1
ATOM 6431 N N . GLY D 1 61 ? 49.021 44.861 51.466 1.00 23.37 42 GLY D N 1
ATOM 6432 C CA . GLY D 1 61 ? 49.098 46.157 52.142 1.00 23.65 42 GLY D CA 1
ATOM 6433 C C . GLY D 1 61 ? 50.380 46.931 51.874 1.00 23.69 42 GLY D C 1
ATOM 6434 O O . GLY D 1 61 ? 50.674 47.905 52.563 1.00 24.27 42 GLY D O 1
ATOM 6435 N N . GLY D 1 62 ? 51.137 46.507 50.865 1.00 23.35 43 GLY D N 1
ATOM 6436 C CA . GLY D 1 62 ? 52.370 47.173 50.493 1.00 22.67 43 GLY D CA 1
ATOM 6437 C C . GLY D 1 62 ? 52.162 48.021 49.268 1.00 22.25 43 GLY D C 1
ATOM 6438 O O . GLY D 1 62 ? 51.112 47.962 48.623 1.00 22.13 43 GLY D O 1
ATOM 6439 N N . THR D 1 63 ? 53.177 48.811 48.940 1.00 21.23 44 THR D N 1
ATOM 6440 C CA . THR D 1 63 ? 53.110 49.730 47.823 1.00 21.07 44 THR D CA 1
ATOM 6441 C C . THR D 1 63 ? 54.398 49.634 47.051 1.00 20.97 44 THR D C 1
ATOM 6442 O O . THR D 1 63 ? 55.284 48.859 47.413 1.00 20.35 44 THR D O 1
ATOM 6446 N N . VAL D 1 64 ? 54.515 50.445 46.007 1.00 21.06 45 VAL D N 1
ATOM 6447 C CA . VAL D 1 64 ? 55.703 50.471 45.186 1.00 21.56 45 VAL D CA 1
ATOM 6448 C C . VAL D 1 64 ? 56.953 50.823 45.982 1.00 22.38 45 VAL D C 1
ATOM 6449 O O . VAL D 1 64 ? 58.067 50.533 45.542 1.00 23.05 45 VAL D O 1
ATOM 6453 N N . SER D 1 65 ? 56.781 51.431 47.154 1.00 22.94 46 SER D N 1
ATOM 6454 C CA . SER D 1 65 ? 57.907 51.903 47.922 1.00 23.84 46 SER D CA 1
ATOM 6455 C C . SER D 1 65 ? 58.819 50.752 48.357 1.00 23.81 46 SER D C 1
ATOM 6456 O O . SER D 1 65 ? 60.016 50.954 48.553 1.00 24.11 46 SER D O 1
ATOM 6459 N N . ALA D 1 66 ? 58.275 49.536 48.444 1.00 22.86 47 ALA D N 1
ATOM 6460 C CA . ALA D 1 66 ? 59.083 48.370 48.790 1.00 22.23 47 ALA D CA 1
ATOM 6461 C C . ALA D 1 66 ? 60.253 48.186 47.841 1.00 21.72 47 ALA D C 1
ATOM 6462 O O . ALA D 1 66 ? 61.249 47.562 48.211 1.00 21.73 47 ALA D O 1
ATOM 6464 N N . PHE D 1 67 ? 60.111 48.689 46.614 1.00 21.19 48 PHE D N 1
ATOM 6465 C CA . PHE D 1 67 ? 61.120 48.549 45.561 1.00 21.39 48 PHE D CA 1
ATOM 6466 C C . PHE D 1 67 ? 62.048 49.792 45.408 1.00 21.85 48 PHE D C 1
ATOM 6467 O O . PHE D 1 67 ? 62.881 49.879 44.501 1.00 20.79 48 PHE D O 1
ATOM 6475 N N . ARG D 1 68 ? 61.934 50.727 46.338 1.00 23.20 49 ARG D N 1
ATOM 6476 C CA . ARG D 1 68 ? 62.820 51.885 46.323 1.00 23.92 49 ARG D CA 1
ATOM 6477 C C . ARG D 1 68 ? 64.273 51.419 46.426 1.00 23.19 49 ARG D C 1
ATOM 6478 O O . ARG D 1 68 ? 64.610 50.554 47.231 1.00 22.47 49 ARG D O 1
ATOM 6486 N N . GLY D 1 69 ? 65.121 51.966 45.578 1.00 23.09 50 GLY D N 1
ATOM 6487 C CA . GLY D 1 69 ? 66.532 51.642 45.633 1.00 23.91 50 GLY D CA 1
ATOM 6488 C C . GLY D 1 69 ? 66.933 50.436 44.809 1.00 23.96 50 GLY D C 1
ATOM 6489 O O . GLY D 1 69 ? 68.126 50.207 44.603 1.00 24.22 50 GLY D O 1
ATOM 6490 N N . TRP D 1 70 ? 65.947 49.670 44.339 1.00 23.85 51 TRP D N 1
ATOM 6491 C CA . TRP D 1 70 ? 66.211 48.478 43.553 1.00 23.48 51 TRP D CA 1
ATOM 6492 C C . TRP D 1 70 ? 66.896 48.861 42.259 1.00 24.17 51 TRP D C 1
ATOM 6493 O O . TRP D 1 70 ? 67.828 48.181 41.829 1.00 23.18 51 TRP D O 1
ATOM 6504 N N . GLN D 1 71 ? 66.437 49.948 41.636 1.00 24.54 52 GLN D N 1
ATOM 6505 C CA . GLN D 1 71 ? 67.002 50.340 40.345 1.00 25.81 52 GLN D CA 1
ATOM 6506 C C . GLN D 1 71 ? 68.523 50.573 40.459 1.00 26.71 52 GLN D C 1
ATOM 6507 O O . GLN D 1 71 ? 69.308 50.105 39.618 1.00 26.05 52 GLN D O 1
ATOM 6513 N N . GLU D 1 72 ? 68.922 51.251 41.533 1.00 27.56 53 GLU D N 1
ATOM 6514 C CA . GLU D 1 72 ? 70.317 51.622 41.742 1.00 28.31 53 GLU D CA 1
ATOM 6515 C C . GLU D 1 72 ? 71.201 50.387 41.928 1.00 28.95 53 GLU D C 1
ATOM 6516 O O . GLU D 1 72 ? 72.339 50.385 41.484 1.00 28.79 53 GLU D O 1
ATOM 6522 N N . ARG D 1 73 ? 70.661 49.342 42.565 1.00 29.84 54 ARG D N 1
ATOM 6523 C CA . ARG D 1 73 ? 71.407 48.099 42.832 1.00 30.52 54 ARG D CA 1
ATOM 6524 C C . ARG D 1 73 ? 71.492 47.146 41.656 1.00 30.52 54 ARG D C 1
ATOM 6525 O O . ARG D 1 73 ? 72.452 46.366 41.561 1.00 30.27 54 ARG D O 1
ATOM 6533 N N . LEU D 1 74 ? 70.499 47.188 40.770 1.00 30.38 55 LEU D N 1
ATOM 6534 C CA . LEU D 1 74 ? 70.449 46.239 39.660 1.00 30.93 55 LEU D CA 1
ATOM 6535 C C . LEU D 1 74 ? 71.100 46.766 38.393 1.00 31.73 55 LEU D C 1
ATOM 6536 O O . LEU D 1 74 ? 71.371 45.991 37.477 1.00 31.33 55 LEU D O 1
ATOM 6541 N N . GLY D 1 75 ? 71.337 48.078 38.344 1.00 32.52 56 GLY D N 1
ATOM 6542 C CA . GLY D 1 75 ? 72.067 48.699 37.244 1.00 33.49 56 GLY D CA 1
ATOM 6543 C C . GLY D 1 75 ? 71.182 49.201 36.121 1.00 34.36 56 GLY D C 1
ATOM 6544 O O . GLY D 1 75 ? 69.955 49.201 36.255 1.00 34.75 56 GLY D O 1
ATOM 6545 N N . ASP D 1 76 ? 71.806 49.590 35.003 1.00 35.01 57 ASP D N 1
ATOM 6546 C CA . ASP D 1 76 ? 71.114 50.253 33.878 1.00 35.94 57 ASP D CA 1
ATOM 6547 C C . ASP D 1 76 ? 70.597 49.324 32.776 1.00 35.78 57 ASP D C 1
ATOM 6548 O O . ASP D 1 76 ? 69.959 49.798 31.832 1.00 36.43 57 ASP D O 1
ATOM 6553 N N . GLU D 1 77 ? 70.895 48.034 32.849 1.00 35.69 58 GLU D N 1
ATOM 6554 C CA . GLU D 1 77 ? 70.428 47.107 31.819 1.00 35.62 58 GLU D CA 1
ATOM 6555 C C . GLU D 1 77 ? 68.999 46.627 32.100 1.00 34.28 58 GLU D C 1
ATOM 6556 O O . GLU D 1 77 ? 68.378 46.045 31.221 1.00 34.51 58 GLU D O 1
ATOM 6562 N N . VAL D 1 78 ? 68.488 46.864 33.311 1.00 32.56 59 VAL D N 1
ATOM 6563 C CA . VAL D 1 78 ? 67.118 46.481 33.648 1.00 31.20 59 VAL D CA 1
ATOM 6564 C C . VAL D 1 78 ? 66.343 47.674 34.223 1.00 30.03 59 VAL D C 1
ATOM 6565 O O . VAL D 1 78 ? 66.813 48.355 35.135 1.00 30.50 59 VAL D O 1
ATOM 6569 N N . ALA D 1 79 ? 65.169 47.940 33.657 1.00 28.16 60 ALA D N 1
ATOM 6570 C CA . ALA D 1 79 ? 64.255 48.931 34.214 1.00 26.91 60 ALA D CA 1
ATOM 6571 C C . ALA D 1 79 ? 63.386 48.247 35.269 1.00 25.33 60 ALA D C 1
ATOM 6572 O O . ALA D 1 79 ? 62.704 47.270 34.979 1.00 25.71 60 ALA D O 1
ATOM 6574 N N . VAL D 1 80 ? 63.448 48.734 36.499 1.00 23.89 61 VAL D N 1
ATOM 6575 C CA . VAL D 1 80 ? 62.599 48.237 37.560 1.00 22.66 61 VAL D CA 1
ATOM 6576 C C . VAL D 1 80 ? 61.257 48.965 37.453 1.00 22.58 61 VAL D C 1
ATOM 6577 O O . VAL D 1 80 ? 61.206 50.205 37.519 1.00 21.73 61 VAL D O 1
ATOM 6581 N N . VAL D 1 81 ? 60.181 48.189 37.306 1.00 21.81 62 VAL D N 1
ATOM 6582 C CA . VAL D 1 81 ? 58.843 48.727 37.020 1.00 21.15 62 VAL D CA 1
ATOM 6583 C C . VAL D 1 81 ? 57.882 48.220 38.079 1.00 20.45 62 VAL D C 1
ATOM 6584 O O . VAL D 1 81 ? 57.201 47.232 37.861 1.00 20.22 62 VAL D O 1
ATOM 6588 N N . PRO D 1 82 ? 57.844 48.875 39.258 1.00 19.68 63 PRO D N 1
ATOM 6589 C CA . PRO D 1 82 ? 56.877 48.447 40.240 1.00 19.35 63 PRO D CA 1
ATOM 6590 C C . PRO D 1 82 ? 55.476 48.811 39.793 1.00 19.54 63 PRO D C 1
ATOM 6591 O O . PRO D 1 82 ? 55.303 49.791 39.055 1.00 19.58 63 PRO D O 1
ATOM 6595 N N . VAL D 1 83 ? 54.505 47.987 40.189 1.00 19.14 64 VAL D N 1
ATOM 6596 C CA . VAL D 1 83 ? 53.122 48.169 39.842 1.00 18.74 64 VAL D CA 1
ATOM 6597 C C . VAL D 1 83 ? 52.423 48.750 41.061 1.00 18.38 64 VAL D C 1
ATOM 6598 O O . VAL D 1 83 ? 52.509 48.189 42.147 1.00 17.22 64 VAL D O 1
ATOM 6602 N N . GLN D 1 84 ? 51.748 49.888 40.884 1.00 18.31 65 GLN D N 1
ATOM 6603 C CA . GLN D 1 84 ? 50.990 50.490 41.975 1.00 19.12 65 GLN D CA 1
ATOM 6604 C C . GLN D 1 84 ? 49.541 50.038 41.863 1.00 19.03 65 GLN D C 1
ATOM 6605 O O . GLN D 1 84 ? 48.860 5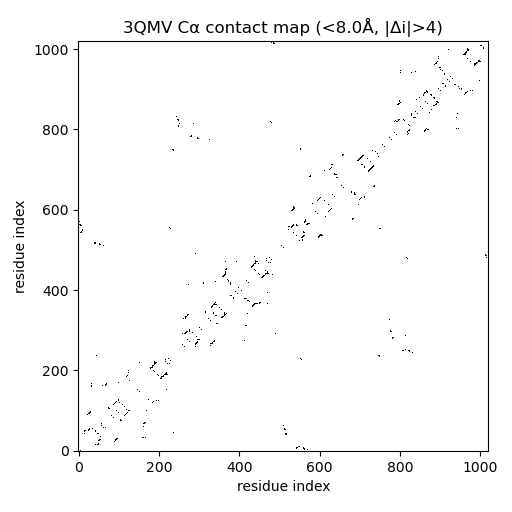0.383 40.896 1.00 18.44 65 GLN D O 1
ATOM 6611 N N . LEU D 1 85 ? 49.081 49.249 42.829 1.00 19.61 66 LEU D N 1
ATOM 6612 C CA . LEU D 1 85 ? 47.758 48.642 42.740 1.00 20.75 66 LEU D CA 1
ATOM 6613 C C . LEU D 1 85 ? 46.713 49.642 43.229 1.00 20.94 66 LEU D C 1
ATOM 6614 O O . LEU D 1 85 ? 47.024 50.527 44.033 1.00 19.75 66 LEU D O 1
ATOM 6619 N N . PRO D 1 86 ? 45.467 49.515 42.731 1.00 21.60 67 PRO D N 1
ATOM 6620 C CA . PRO D 1 86 ? 44.379 50.362 43.199 1.00 21.57 67 PRO D CA 1
ATOM 6621 C C . PRO D 1 86 ? 44.303 50.433 44.696 1.00 21.34 67 PRO D C 1
ATOM 6622 O O . PRO D 1 86 ? 44.434 49.411 45.372 1.00 20.89 67 PRO D O 1
ATOM 6626 N N . GLY D 1 87 ? 44.099 51.642 45.212 1.00 20.99 68 GLY D N 1
ATOM 6627 C CA . GLY D 1 87 ? 43.886 51.830 46.629 1.00 20.76 68 GLY D CA 1
ATOM 6628 C C . GLY D 1 87 ? 45.067 52.366 47.404 1.00 20.94 68 GLY D C 1
ATOM 6629 O O . GLY D 1 87 ? 44.985 52.511 48.627 1.00 21.04 68 GLY D O 1
ATOM 6630 N N . ARG D 1 88 ? 46.154 52.677 46.705 1.00 21.04 69 ARG D N 1
ATOM 6631 C CA . ARG D 1 88 ? 47.350 53.224 47.359 1.00 21.00 69 ARG D CA 1
ATOM 6632 C C . ARG D 1 88 ? 48.107 54.197 46.482 1.00 21.04 69 ARG D C 1
ATOM 6633 O O . ARG D 1 88 ? 47.915 54.257 45.259 1.00 20.73 69 ARG D O 1
ATOM 6641 N N . GLY D 1 89 ? 48.974 54.981 47.109 1.00 22.40 70 GLY D N 1
ATOM 6642 C CA . GLY D 1 89 ? 49.782 55.948 46.361 1.00 22.86 70 GLY D CA 1
ATOM 6643 C C . GLY D 1 89 ? 48.894 56.989 45.720 1.00 23.34 70 GLY D C 1
ATOM 6644 O O . GLY D 1 89 ? 47.961 57.458 46.346 1.00 24.31 70 GLY D O 1
ATOM 6645 N N . LEU D 1 90 ? 49.167 57.329 44.466 1.00 24.12 71 LEU D N 1
ATOM 6646 C CA . LEU D 1 90 ? 48.283 58.193 43.686 1.00 25.11 71 LEU D CA 1
ATOM 6647 C C . LEU D 1 90 ? 46.898 57.558 43.388 1.00 25.71 71 LEU D C 1
ATOM 6648 O O . LEU D 1 90 ? 45.980 58.250 42.936 1.00 25.64 71 LEU D O 1
ATOM 6653 N N . ARG D 1 91 ? 46.752 56.255 43.637 1.00 25.76 72 ARG D N 1
ATOM 6654 C CA . ARG D 1 91 ? 45.489 55.559 43.384 1.00 25.84 72 ARG D CA 1
ATOM 6655 C C . ARG D 1 91 ? 44.696 55.394 44.650 1.00 25.21 72 ARG D C 1
ATOM 6656 O O . ARG D 1 91 ? 43.816 54.556 44.713 1.00 25.29 72 ARG D O 1
ATOM 6664 N N . LEU D 1 92 ? 45.011 56.195 45.662 1.00 25.41 73 LEU D N 1
ATOM 6665 C CA . LEU D 1 92 ? 44.324 56.133 46.945 1.00 25.77 73 LEU D CA 1
ATOM 6666 C C . LEU D 1 92 ? 42.798 56.425 46.930 1.00 25.64 73 LEU D C 1
ATOM 6667 O O . LEU D 1 92 ? 42.132 56.107 47.907 1.00 25.13 73 LEU D O 1
ATOM 6672 N N A ARG D 1 93 ? 42.286 57.035 45.853 0.50 25.67 74 ARG D N 1
ATOM 6673 N N B ARG D 1 93 ? 42.264 57.023 45.864 0.50 25.63 74 ARG D N 1
ATOM 6674 C CA A ARG D 1 93 ? 40.841 57.307 45.710 0.50 26.16 74 ARG D CA 1
ATOM 6675 C CA B ARG D 1 93 ? 40.813 57.270 45.787 0.50 26.08 74 ARG D CA 1
ATOM 6676 C C A ARG D 1 93 ? 40.077 56.092 45.189 0.50 25.89 74 ARG D C 1
ATOM 6677 C C B ARG D 1 93 ? 40.072 56.145 45.074 0.50 25.80 74 ARG D C 1
ATOM 6678 O O A ARG D 1 93 ? 38.848 56.053 45.270 0.50 25.86 74 ARG D O 1
ATOM 6679 O O B ARG D 1 93 ? 38.855 56.232 44.890 0.50 25.55 74 ARG D O 1
ATOM 6694 N N . GLU D 1 94 ? 40.803 55.113 44.649 1.00 25.48 75 GLU D N 1
ATOM 6695 C CA . GLU D 1 94 ? 40.193 53.951 44.008 1.00 24.86 75 GLU D CA 1
ATOM 6696 C C . GLU D 1 94 ? 40.022 52.826 45.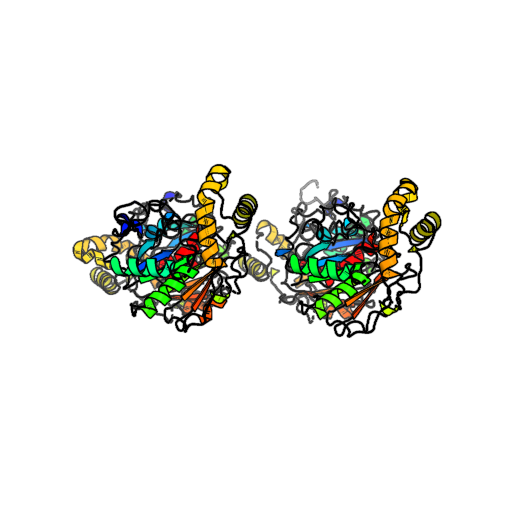007 1.00 23.62 75 GLU D C 1
ATOM 6697 O O . GLU D 1 94 ? 40.971 52.479 45.698 1.00 23.57 75 GLU D O 1
ATOM 6703 N N . ARG D 1 95 ? 38.827 52.241 45.079 1.00 21.93 76 ARG D N 1
ATOM 6704 C CA . ARG D 1 95 ? 38.619 51.074 45.934 1.00 21.38 76 ARG D CA 1
ATOM 6705 C C . ARG D 1 95 ? 39.595 49.971 45.515 1.00 20.46 76 ARG D C 1
ATOM 6706 O O . ARG D 1 95 ? 39.710 49.676 44.327 1.00 19.48 76 ARG D O 1
ATOM 6714 N N . PRO D 1 96 ? 40.312 49.391 46.481 1.00 20.58 77 PRO D N 1
ATOM 6715 C CA . PRO D 1 96 ? 41.210 48.274 46.190 1.00 21.70 77 PRO D CA 1
ATOM 6716 C C . PRO D 1 96 ? 40.433 47.023 45.800 1.00 22.67 77 PRO D C 1
ATOM 6717 O O . PRO D 1 96 ? 39.384 46.748 46.392 1.00 23.42 77 PRO D O 1
ATOM 6721 N N . TYR D 1 97 ? 40.924 46.291 44.806 1.00 23.49 78 TYR D N 1
ATOM 6722 C CA . TYR D 1 97 ? 40.355 44.980 44.492 1.00 23.76 78 TYR D CA 1
ATOM 6723 C C . TYR D 1 97 ? 40.506 44.043 45.679 1.00 24.16 78 TYR D C 1
ATOM 6724 O O . TYR D 1 97 ? 41.498 44.069 46.377 1.00 24.19 78 TYR D O 1
ATOM 6733 N N . ASP D 1 98 ? 39.503 43.214 45.918 1.00 25.34 79 ASP D N 1
ATOM 6734 C CA . ASP D 1 98 ? 39.621 42.192 46.943 1.00 25.83 79 ASP D CA 1
ATOM 6735 C C . ASP D 1 98 ? 39.491 40.767 46.367 1.00 26.26 79 ASP D C 1
ATOM 6736 O O . ASP D 1 98 ? 39.282 39.813 47.113 1.00 24.87 79 ASP D O 1
ATOM 6741 N N . THR D 1 99 ? 39.670 40.647 45.046 1.00 26.71 80 THR D N 1
ATOM 6742 C CA . THR D 1 99 ? 39.729 39.350 44.354 1.00 27.79 80 THR D CA 1
ATOM 6743 C C . THR D 1 99 ? 40.821 39.349 43.304 1.00 27.46 80 THR D C 1
ATOM 6744 O O . THR D 1 99 ? 41.080 40.368 42.651 1.00 26.95 80 THR D O 1
ATOM 6756 N N . GLU D 1 101 ? 41.460 37.573 40.349 1.00 28.88 82 GLU D N 1
ATOM 6757 C CA . GLU D 1 101 ? 41.152 37.523 38.912 1.00 29.86 82 GLU D CA 1
ATOM 6758 C C . GLU D 1 101 ? 40.995 38.898 38.273 1.00 29.28 82 GLU D C 1
ATOM 6759 O O . GLU D 1 101 ? 41.747 39.249 37.345 1.00 30.09 82 GLU D O 1
ATOM 6765 N N . PRO D 1 102 ? 40.031 39.701 38.763 1.00 28.84 83 PRO D N 1
ATOM 6766 C CA . PRO D 1 102 ? 39.866 41.014 38.134 1.00 28.08 83 PRO D CA 1
ATOM 6767 C C . PRO D 1 102 ? 41.130 41.868 38.272 1.00 26.69 83 PRO D C 1
ATOM 6768 O O . PRO D 1 102 ? 41.525 42.547 37.325 1.00 26.98 83 PRO D O 1
ATOM 6772 N N . LEU D 1 103 ? 41.789 41.781 39.417 1.00 25.92 84 LEU D N 1
ATOM 6773 C CA . LEU D 1 103 ? 43.086 42.460 39.614 1.00 25.47 84 LEU D CA 1
ATOM 6774 C C . LEU D 1 103 ? 44.099 42.062 38.551 1.00 25.22 84 LEU D C 1
ATOM 6775 O O . LEU D 1 103 ? 44.653 42.923 37.866 1.00 24.83 84 LEU D O 1
ATOM 6780 N N . ALA D 1 104 ? 44.317 40.757 38.397 1.00 26.03 85 ALA D N 1
ATOM 6781 C CA . ALA D 1 104 ? 45.275 40.244 37.421 1.00 26.86 85 ALA D CA 1
ATOM 6782 C C . ALA D 1 104 ? 44.945 40.726 36.022 1.00 28.05 85 ALA D C 1
ATOM 6783 O O . ALA D 1 104 ? 45.832 41.132 35.259 1.00 28.68 85 ALA D O 1
ATOM 6785 N N . GLU D 1 105 ? 43.651 40.730 35.709 1.00 29.62 86 GLU D N 1
ATOM 6786 C CA . GLU D 1 105 ? 43.155 41.159 34.401 1.00 30.67 86 GLU D CA 1
ATOM 6787 C C . GLU D 1 105 ? 43.467 42.633 34.187 1.00 30.39 86 GLU D C 1
ATOM 6788 O O . GLU D 1 105 ? 43.954 43.043 33.131 1.00 30.59 86 GLU D O 1
ATOM 6794 N N . ALA D 1 106 ? 43.166 43.431 35.206 1.00 30.41 87 ALA D N 1
ATOM 6795 C CA . ALA D 1 106 ? 43.366 44.878 35.130 1.00 30.56 87 ALA D CA 1
ATOM 6796 C C . ALA D 1 106 ? 44.851 45.193 34.971 1.00 30.22 87 ALA D C 1
ATOM 6797 O O . ALA D 1 106 ? 45.225 46.060 34.184 1.00 30.55 87 ALA D O 1
ATOM 6799 N N . VAL D 1 107 ? 45.697 44.469 35.699 1.00 30.50 88 VAL D N 1
ATOM 6800 C CA . VAL D 1 107 ? 47.163 44.609 35.557 1.00 30.16 88 VAL D CA 1
ATOM 6801 C C . VAL D 1 107 ? 47.618 44.282 34.137 1.00 30.65 88 VAL D C 1
ATOM 6802 O O . VAL D 1 107 ? 48.429 45.006 33.539 1.00 30.94 88 VAL D O 1
ATOM 6806 N N . ALA D 1 108 ? 47.086 43.189 33.597 1.00 31.26 89 ALA D N 1
ATOM 6807 C CA . ALA D 1 108 ? 47.418 42.757 32.242 1.00 31.16 89 ALA D CA 1
ATOM 6808 C C . ALA D 1 108 ? 47.000 43.810 31.215 1.00 31.65 89 ALA D C 1
ATOM 6809 O O . ALA D 1 108 ? 47.772 44.139 30.316 1.00 31.82 89 ALA D O 1
ATOM 6811 N N . ASP D 1 109 ? 45.803 44.369 31.376 1.00 32.11 90 ASP D N 1
ATOM 6812 C CA . ASP D 1 109 ? 45.371 45.507 30.564 1.00 32.78 90 ASP D CA 1
ATOM 6813 C C . ASP D 1 109 ? 46.381 46.646 30.554 1.00 32.47 90 ASP D C 1
ATOM 6814 O O . ASP D 1 109 ? 46.742 47.148 29.490 1.00 32.26 90 ASP D O 1
ATOM 6819 N N . ALA D 1 110 ? 46.836 47.045 31.737 1.00 32.49 91 ALA D N 1
ATOM 6820 C CA . ALA D 1 110 ? 47.777 48.167 31.847 1.00 32.59 91 ALA D CA 1
ATOM 6821 C C . ALA D 1 110 ? 49.118 47.828 31.223 1.00 32.83 91 ALA D C 1
ATOM 6822 O O . ALA D 1 110 ? 49.719 48.670 30.577 1.00 32.90 91 ALA D O 1
ATOM 6824 N N . LEU D 1 111 ? 49.589 46.599 31.410 1.00 33.68 92 LEU D N 1
ATOM 6825 C CA . LEU D 1 111 ? 50.874 46.195 30.833 1.00 34.56 92 LEU D CA 1
ATOM 6826 C C . LEU D 1 111 ? 50.858 46.258 29.304 1.00 35.73 92 LEU D C 1
ATOM 6827 O O . LEU D 1 111 ? 51.797 46.755 28.695 1.00 35.56 92 LEU D O 1
ATOM 6832 N N . GLU D 1 112 ? 49.786 45.759 28.697 1.00 37.92 93 GLU D N 1
ATOM 6833 C CA . GLU D 1 112 ? 49.629 45.793 27.235 1.00 39.75 93 GLU D CA 1
ATOM 6834 C C . GLU D 1 112 ? 49.493 47.224 26.712 1.00 40.74 93 GLU D C 1
ATOM 6835 O O . GLU D 1 112 ? 50.159 47.605 25.745 1.00 41.19 93 GLU D O 1
ATOM 6841 N N . GLU D 1 113 ? 48.642 48.015 27.362 1.00 41.95 94 GLU D N 1
ATOM 6842 C CA . GLU D 1 113 ? 48.438 49.413 26.969 1.00 42.92 94 GLU D CA 1
ATOM 6843 C C . GLU D 1 113 ? 49.724 50.218 27.010 1.00 43.22 94 GLU D C 1
ATOM 6844 O O . GLU D 1 113 ? 49.944 51.089 26.172 1.00 43.25 94 GLU D O 1
ATOM 6850 N N . HIS D 1 114 ? 50.585 49.914 27.975 1.00 43.58 95 HIS D N 1
ATOM 6851 C CA . HIS D 1 114 ? 51.802 50.676 28.147 1.00 43.67 95 HIS D CA 1
ATOM 6852 C C . HIS D 1 114 ? 53.016 49.921 27.621 1.00 43.65 95 HIS D C 1
ATOM 6853 O O . HIS D 1 114 ? 54.155 50.256 27.944 1.00 43.41 95 HIS D O 1
ATOM 6860 N N . ARG D 1 115 ? 52.751 48.923 26.771 1.00 43.57 96 ARG D N 1
ATOM 6861 C CA . ARG D 1 115 ? 53.784 48.235 26.003 1.00 43.82 96 ARG D CA 1
ATOM 6862 C C . ARG D 1 115 ? 54.869 47.647 26.903 1.00 43.28 96 ARG D C 1
ATOM 6863 O O . ARG D 1 115 ? 56.070 47.806 26.641 1.00 42.97 96 ARG D O 1
ATOM 6871 N N . LEU D 1 116 ? 54.431 46.975 27.967 1.00 42.72 97 LEU D N 1
ATOM 6872 C CA . LEU D 1 116 ? 55.349 46.312 28.902 1.00 42.52 97 LEU D CA 1
ATOM 6873 C C . LEU D 1 116 ? 55.284 44.786 28.797 1.00 42.33 97 LEU D C 1
ATOM 6874 O O . LEU D 1 116 ? 55.726 44.088 29.700 1.00 42.68 97 LEU D O 1
ATOM 6879 N N . THR D 1 117 ? 54.753 44.270 27.690 1.00 41.97 98 THR D N 1
ATOM 6880 C CA . THR D 1 117 ? 54.549 42.829 27.538 1.00 41.76 98 THR D CA 1
ATOM 6881 C C . THR D 1 117 ? 55.577 42.170 26.602 1.00 41.55 98 THR D C 1
ATOM 6882 O O . THR D 1 117 ? 55.341 41.079 26.085 1.00 41.75 98 THR D O 1
ATOM 6886 N N . HIS D 1 118 ? 56.715 42.829 26.400 1.00 40.88 99 HIS D N 1
ATOM 6887 C CA . HIS D 1 118 ? 57.852 42.235 25.699 1.00 40.64 99 HIS D CA 1
ATOM 6888 C C . HIS D 1 118 ? 59.121 42.459 26.516 1.00 39.79 99 HIS D C 1
ATOM 6889 O O . HIS D 1 118 ? 59.216 43.448 27.244 1.00 39.50 99 HIS D O 1
ATOM 6896 N N . ASP D 1 119 ? 60.081 41.536 26.400 1.00 38.72 100 ASP D N 1
ATOM 6897 C CA . ASP D 1 119 ? 61.339 41.613 27.145 1.00 37.93 100 ASP D CA 1
ATOM 6898 C C . ASP D 1 119 ? 61.082 41.946 28.620 1.00 36.61 100 ASP D C 1
ATOM 6899 O O . ASP D 1 119 ? 61.624 42.925 29.135 1.00 36.85 100 ASP D O 1
ATOM 6904 N N . TYR D 1 120 ? 60.248 41.153 29.291 1.00 34.68 101 TYR D N 1
ATOM 6905 C CA . TYR D 1 120 ? 59.890 41.424 30.681 1.00 33.07 101 TYR D CA 1
ATOM 6906 C C . TYR D 1 120 ? 60.083 40.222 31.585 1.00 31.90 101 TYR D C 1
ATOM 6907 O O . TYR D 1 120 ? 59.947 39.082 31.150 1.00 31.54 101 TYR D O 1
ATOM 6916 N N . ALA D 1 121 ? 60.391 40.491 32.854 1.00 30.10 102 ALA D N 1
ATOM 6917 C CA . ALA D 1 121 ? 60.369 39.475 33.903 1.00 28.52 102 ALA D CA 1
ATOM 6918 C C . ALA D 1 121 ? 59.384 39.899 34.985 1.00 27.13 102 ALA D C 1
ATOM 6919 O O . ALA D 1 121 ? 58.987 41.058 35.039 1.00 26.96 102 ALA D O 1
ATOM 6921 N N . LEU D 1 122 ? 58.989 38.967 35.847 1.00 25.43 103 LEU D N 1
ATOM 6922 C CA . LEU D 1 122 ? 58.037 39.258 36.909 1.00 24.40 103 LEU D CA 1
ATOM 6923 C C . LEU D 1 122 ? 58.651 38.970 38.259 1.00 23.46 103 LEU D C 1
ATOM 6924 O O . LEU D 1 122 ? 59.304 37.938 38.445 1.00 24.10 103 LEU D O 1
ATOM 6929 N N . PHE D 1 123 ? 58.460 39.888 39.202 1.00 21.83 104 PHE D N 1
ATOM 6930 C CA . PHE D 1 123 ? 58.803 39.636 40.585 1.00 20.62 104 PHE D CA 1
ATOM 6931 C C . PHE D 1 123 ? 57.608 39.889 41.473 1.00 20.25 104 PHE D C 1
ATOM 6932 O O . PHE D 1 123 ? 56.841 40.830 41.254 1.00 20.24 104 PHE D O 1
ATOM 6940 N N . GLY D 1 124 ? 57.473 39.080 42.513 1.00 19.92 105 GLY D N 1
ATOM 6941 C CA . GLY D 1 124 ? 56.445 39.307 43.507 1.00 20.00 105 GLY D CA 1
ATOM 6942 C C . GLY D 1 124 ? 56.831 38.751 44.837 1.00 20.40 105 GLY D C 1
ATOM 6943 O O . GLY D 1 124 ? 57.462 37.694 44.915 1.00 21.71 105 GLY D O 1
ATOM 6944 N N . HIS D 1 125 ? 56.476 39.443 45.888 1.00 20.51 106 HIS D N 1
ATOM 6945 C CA . HIS D 1 125 ? 56.685 38.943 47.207 1.00 20.01 106 HIS D CA 1
ATOM 6946 C C . HIS D 1 125 ? 55.373 38.656 47.940 1.00 20.18 106 HIS D C 1
ATOM 6947 O O . HIS D 1 125 ? 54.536 39.492 48.007 1.00 19.97 106 HIS D O 1
ATOM 6954 N N A SER D 1 126 ? 55.291 37.456 48.396 0.50 20.03 107 SER D N 1
ATOM 6955 N N B SER D 1 126 ? 55.234 37.462 48.481 0.50 19.82 107 SER D N 1
ATOM 6956 C CA A SER D 1 126 ? 54.124 37.049 49.121 0.50 20.49 107 SER D CA 1
ATOM 6957 C CA B SER D 1 126 ? 54.001 37.019 49.136 0.50 20.07 107 SER D CA 1
ATOM 6958 C C A SER D 1 126 ? 52.818 37.157 48.250 0.50 20.58 107 SER D C 1
ATOM 6959 C C B SER D 1 126 ? 52.786 37.139 48.228 0.50 20.36 107 SER D C 1
ATOM 6960 O O A SER D 1 126 ? 52.733 36.533 47.231 0.50 21.39 107 SER D O 1
ATOM 6961 O O B SER D 1 126 ? 52.716 36.530 47.200 0.50 21.11 107 SER D O 1
ATOM 6974 N N . GLY D 1 128 ? 52.133 39.305 46.210 1.00 19.87 109 GLY D N 1
ATOM 6975 C CA . GLY D 1 128 ? 52.696 39.687 44.940 1.00 19.03 109 GLY D CA 1
ATOM 6976 C C . GLY D 1 128 ? 53.159 38.533 44.082 1.00 19.28 109 GLY D C 1
ATOM 6977 O O . GLY D 1 128 ? 53.059 38.594 42.853 1.00 19.41 109 GLY D O 1
ATOM 6978 N N . ALA D 1 129 ? 53.690 37.487 44.709 1.00 19.76 110 ALA D N 1
ATOM 6979 C CA . ALA D 1 129 ? 54.098 36.301 43.954 1.00 20.21 110 ALA D CA 1
ATOM 6980 C C . ALA D 1 129 ? 52.877 35.661 43.295 1.00 20.33 110 ALA D C 1
ATOM 6981 O O . ALA D 1 129 ? 52.851 35.419 42.077 1.00 20.33 110 ALA D O 1
ATOM 6983 N N . LEU D 1 130 ? 51.834 35.456 44.073 1.00 21.26 111 LEU D N 1
ATOM 6984 C CA . LEU D 1 130 ? 50.586 34.913 43.513 1.00 22.09 111 LEU D CA 1
ATOM 6985 C C . LEU D 1 130 ? 50.029 35.768 42.391 1.00 22.91 111 LEU D C 1
ATOM 6986 O O . LEU D 1 130 ? 49.623 35.239 41.339 1.00 22.64 111 LEU D O 1
ATOM 6991 N N . LEU D 1 131 ? 50.035 37.094 42.587 1.00 23.06 112 LEU D N 1
ATOM 6992 C CA . LEU D 1 131 ? 49.558 38.006 41.561 1.00 22.64 112 LEU D CA 1
ATOM 6993 C C . LEU D 1 131 ? 50.475 37.948 40.341 1.00 23.03 112 LEU D C 1
ATOM 6994 O O . LEU D 1 131 ? 50.000 37.959 39.196 1.00 22.74 112 LEU D O 1
ATOM 6999 N N . ALA D 1 132 ? 51.793 37.894 40.568 1.00 23.12 113 ALA D N 1
ATOM 7000 C CA . ALA D 1 132 ? 52.726 37.772 39.446 1.00 23.14 113 ALA D CA 1
ATOM 7001 C C . ALA D 1 132 ? 52.376 36.528 38.620 1.00 23.02 113 ALA D C 1
ATOM 7002 O O . ALA D 1 132 ? 52.317 36.557 37.384 1.00 22.57 113 ALA D O 1
ATOM 7004 N N . TYR D 1 133 ? 52.135 35.430 39.309 1.00 23.97 114 TYR D N 1
ATOM 7005 C CA . TYR D 1 133 ? 51.742 34.195 38.623 1.00 25.13 114 TYR D CA 1
ATOM 7006 C C . TYR D 1 133 ? 50.480 34.404 37.780 1.00 25.56 114 TYR D C 1
ATOM 7007 O O . TYR D 1 133 ? 50.460 34.120 36.565 1.00 25.41 114 TYR D O 1
ATOM 7016 N N . GLU D 1 134 ? 49.441 34.938 38.418 1.00 26.07 115 GLU D N 1
ATOM 7017 C CA . GLU D 1 134 ? 48.141 35.086 37.754 1.00 26.27 115 GLU D CA 1
ATOM 7018 C C . GLU D 1 134 ? 48.236 35.975 36.544 1.00 26.44 115 GLU D C 1
ATOM 7019 O O . GLU D 1 134 ? 47.570 35.728 35.530 1.00 26.53 115 GLU D O 1
ATOM 7025 N N . VAL D 1 135 ? 49.066 37.009 36.641 1.00 25.89 116 VAL D N 1
ATOM 7026 C CA . VAL D 1 135 ? 49.287 37.889 35.515 1.00 26.07 116 VAL D CA 1
ATOM 7027 C C . VAL D 1 135 ? 49.995 37.136 34.391 1.00 26.45 116 VAL D C 1
ATOM 7028 O O . VAL D 1 135 ? 49.615 37.258 33.219 1.00 26.36 116 VAL D O 1
ATOM 7032 N N . ALA D 1 136 ? 51.028 36.376 34.743 1.00 27.09 117 ALA D N 1
ATOM 7033 C CA . ALA D 1 136 ? 51.767 35.577 33.760 1.00 27.88 117 ALA D CA 1
ATOM 7034 C C . ALA D 1 136 ? 50.781 34.750 32.912 1.00 28.76 117 ALA D C 1
ATOM 7035 O O . ALA D 1 136 ? 50.812 34.826 31.694 1.00 29.44 117 ALA D O 1
ATOM 7037 N N . CYS D 1 137 ? 49.862 34.040 33.566 1.00 29.17 118 CYS D N 1
ATOM 7038 C CA . CYS D 1 137 ? 48.829 33.246 32.871 1.00 30.22 118 CYS D CA 1
ATOM 7039 C C . CYS D 1 137 ? 47.838 34.054 32.020 1.00 30.76 118 CYS D C 1
ATOM 7040 O O . CYS D 1 137 ? 47.524 33.652 30.897 1.00 30.36 118 CYS D O 1
ATOM 7043 N N . VAL D 1 138 ? 47.347 35.180 32.541 1.00 31.13 119 VAL D N 1
ATOM 7044 C CA . VAL D 1 138 ? 46.454 36.030 31.769 1.00 31.95 119 VAL D CA 1
ATOM 7045 C C . VAL D 1 138 ? 47.157 36.510 30.501 1.00 33.10 119 VAL D C 1
ATOM 7046 O O . VAL D 1 138 ? 46.542 36.593 29.440 1.00 33.25 119 VAL D O 1
ATOM 7050 N N . LEU D 1 139 ? 48.441 36.832 30.614 1.00 34.01 120 LEU D N 1
ATOM 7051 C CA . LEU D 1 139 ? 49.203 37.295 29.459 1.00 35.17 120 LEU D CA 1
ATOM 7052 C C . LEU D 1 139 ? 49.409 36.183 28.416 1.00 35.92 120 LEU D C 1
ATOM 7053 O O . LEU D 1 139 ? 49.402 36.431 27.198 1.00 35.73 120 LEU D O 1
ATOM 7058 N N . ARG D 1 140 ? 49.582 34.960 28.894 1.00 36.86 121 ARG D N 1
ATOM 7059 C CA . ARG D 1 140 ? 49.762 33.835 27.990 1.00 37.75 121 ARG D CA 1
ATOM 7060 C C . ARG D 1 140 ? 48.469 33.602 27.222 1.00 38.49 121 ARG D C 1
ATOM 7061 O O . ARG D 1 140 ? 48.486 33.526 25.996 1.00 38.77 121 ARG D O 1
ATOM 7069 N N . ARG D 1 141 ? 47.354 33.536 27.948 1.00 39.36 122 ARG D N 1
ATOM 7070 C CA . ARG D 1 141 ? 46.034 33.367 27.341 1.00 40.20 122 ARG D CA 1
ATOM 7071 C C . ARG D 1 141 ? 45.716 34.414 26.284 1.00 40.49 122 ARG D C 1
ATOM 7072 O O . ARG D 1 141 ? 44.984 34.130 25.336 1.00 41.08 122 ARG D O 1
ATOM 7080 N N . ARG D 1 142 ? 46.272 35.612 26.431 1.00 40.27 123 ARG D N 1
ATOM 7081 C CA . ARG D 1 142 ? 46.028 36.675 25.473 1.00 40.41 123 ARG D CA 1
ATOM 7082 C C . ARG D 1 142 ? 47.040 36.688 24.326 1.00 40.33 123 ARG D C 1
ATOM 7083 O O . ARG D 1 142 ? 46.964 37.545 23.447 1.00 40.33 123 ARG D O 1
ATOM 7091 N N . GLY D 1 143 ? 47.992 35.759 24.348 1.00 40.29 124 GLY D N 1
ATOM 7092 C CA . GLY D 1 143 ? 48.967 35.625 23.272 1.00 40.10 124 GLY D CA 1
ATOM 7093 C C . GLY D 1 143 ? 50.195 36.484 23.450 1.00 40.20 124 GLY D C 1
ATOM 7094 O O . GLY D 1 143 ? 50.989 36.645 22.515 1.00 40.29 124 GLY D O 1
ATOM 7095 N N . ALA D 1 144 ? 50.371 37.032 24.649 1.00 40.15 125 ALA D N 1
ATOM 7096 C CA . ALA D 1 144 ? 51.549 37.836 24.934 1.00 40.33 125 ALA D CA 1
ATOM 7097 C C . ALA D 1 144 ? 52.774 36.928 25.001 1.00 40.38 125 ALA D C 1
ATOM 7098 O O . ALA D 1 144 ? 52.666 35.765 25.409 1.00 39.66 125 ALA D O 1
ATOM 7100 N N . PRO D 1 145 ? 53.950 37.461 24.626 1.00 40.65 126 PRO D N 1
ATOM 7101 C CA . PRO D 1 145 ? 55.181 36.695 24.794 1.00 40.80 126 PRO D CA 1
ATOM 7102 C C . PRO D 1 145 ? 55.352 36.272 26.255 1.00 40.92 126 PRO D C 1
ATOM 7103 O O . PRO D 1 145 ? 54.765 36.898 27.149 1.00 41.14 126 PRO D O 1
ATOM 7107 N N . ARG D 1 146 ? 56.126 35.220 26.505 1.00 40.83 127 ARG D N 1
ATOM 7108 C CA . ARG D 1 146 ? 56.258 34.717 27.871 1.00 41.01 127 ARG D CA 1
ATOM 7109 C C . ARG D 1 146 ? 57.262 35.576 28.661 1.00 40.13 127 ARG D C 1
ATOM 7110 O O . ARG D 1 146 ? 58.044 36.334 28.063 1.00 39.90 127 ARG D O 1
ATOM 7118 N N . PRO D 1 147 ? 57.229 35.484 30.005 1.00 38.92 128 PRO D N 1
ATOM 7119 C CA . PRO D 1 147 ? 58.235 36.202 30.786 1.00 38.33 128 PRO D CA 1
ATOM 7120 C C . PRO D 1 147 ? 59.622 35.642 30.499 1.00 37.54 128 PRO D C 1
ATOM 7121 O O . PRO D 1 147 ? 59.746 34.446 30.229 1.00 38.00 128 PRO D O 1
ATOM 7125 N N . ARG D 1 148 ? 60.651 36.484 30.539 1.00 36.09 129 ARG D N 1
ATOM 7126 C CA . ARG D 1 148 ? 62.019 35.989 30.471 1.00 35.16 129 ARG D CA 1
ATOM 7127 C C . ARG D 1 148 ? 62.325 35.184 31.735 1.00 33.26 129 ARG D C 1
ATOM 7128 O O . ARG D 1 148 ? 63.159 34.280 31.712 1.00 33.24 129 ARG D O 1
ATOM 7136 N N . HIS D 1 149 ? 61.641 35.518 32.831 1.00 31.06 130 HIS D N 1
ATOM 7137 C CA . HIS D 1 149 ? 61.885 34.903 34.130 1.00 29.03 130 HIS D CA 1
ATOM 7138 C C . HIS D 1 149 ? 60.739 35.238 35.070 1.00 27.82 130 HIS D C 1
ATOM 7139 O O . HIS D 1 149 ? 60.095 36.283 34.934 1.00 27.31 130 HIS D O 1
ATOM 7146 N N . LEU D 1 150 ? 60.484 34.346 36.023 1.00 26.41 131 LEU D N 1
ATOM 7147 C CA . LEU D 1 150 ? 59.514 34.592 37.081 1.00 25.70 131 LEU D CA 1
ATOM 7148 C C . LEU D 1 150 ? 60.226 34.438 38.402 1.00 24.65 131 LEU D C 1
ATOM 7149 O O . LEU D 1 150 ? 60.877 33.425 38.624 1.00 25.44 131 LEU D O 1
ATOM 7154 N N . PHE D 1 151 ? 60.147 35.455 39.260 1.00 23.37 132 PHE D N 1
ATOM 7155 C CA . PHE D 1 151 ? 60.742 35.387 40.586 1.00 22.21 132 PHE D CA 1
ATOM 7156 C C . PHE D 1 151 ? 59.622 35.460 41.580 1.00 22.24 132 PHE D C 1
ATOM 7157 O O . PHE D 1 151 ? 58.834 36.415 41.566 1.00 21.96 132 PHE D O 1
ATOM 7165 N N . VAL D 1 152 ? 59.564 34.481 42.467 1.00 21.97 133 VAL D N 1
ATOM 7166 C CA . VAL D 1 152 ? 58.568 34.468 43.512 1.00 22.56 133 VAL D CA 1
ATOM 7167 C C . VAL D 1 152 ? 59.281 34.402 44.849 1.00 22.78 133 VAL D C 1
ATOM 7168 O O . VAL D 1 152 ? 60.226 33.643 45.031 1.00 23.78 133 VAL D O 1
ATOM 7172 N N . SER D 1 153 ? 58.815 35.197 45.795 1.00 23.35 134 SER D N 1
ATOM 7173 C CA . SER D 1 153 ? 59.552 35.455 47.008 1.00 23.58 134 SER D CA 1
ATOM 7174 C C . SER D 1 153 ? 58.642 35.403 48.210 1.00 24.07 134 SER D C 1
ATOM 7175 O O . SER D 1 153 ? 57.557 35.957 48.179 1.00 24.97 134 SER D O 1
ATOM 7178 N N . GLY D 1 154 ? 59.086 34.760 49.282 1.00 24.47 135 GLY D N 1
ATOM 7179 C CA . GLY D 1 154 ? 58.258 34.590 50.479 1.00 24.91 135 GLY D CA 1
ATOM 7180 C C . GLY D 1 154 ? 56.816 34.157 50.228 1.00 24.99 135 GLY D C 1
ATOM 7181 O O . GLY D 1 154 ? 55.901 34.671 50.858 1.00 24.12 135 GLY D O 1
ATOM 7182 N N . SER D 1 155 ? 56.611 33.215 49.306 1.00 25.54 136 SER D N 1
ATOM 7183 C CA . SER D 1 155 ? 55.261 32.725 48.992 1.00 26.00 136 SER D CA 1
ATOM 7184 C C . SER D 1 155 ? 55.165 31.212 48.772 1.00 26.99 136 SER D C 1
ATOM 7185 O O . SER D 1 155 ? 56.018 30.596 48.118 1.00 26.80 136 SER D O 1
ATOM 7188 N N . ARG D 1 156 ? 54.073 30.651 49.303 1.00 27.86 137 ARG D N 1
ATOM 7189 C CA . ARG D 1 156 ? 53.603 29.315 48.978 1.00 28.27 137 ARG D CA 1
ATOM 7190 C C . ARG D 1 156 ? 53.248 29.209 47.514 1.00 28.04 137 ARG D C 1
ATOM 7191 O O . ARG D 1 156 ? 52.935 30.216 46.855 1.00 28.33 137 ARG D O 1
ATOM 7199 N N . ALA D 1 157 ? 53.249 27.981 47.009 1.00 27.48 138 ALA D N 1
ATOM 7200 C CA . ALA D 1 157 ? 52.773 27.720 45.656 1.00 27.52 138 ALA D CA 1
ATOM 7201 C C . ALA D 1 157 ? 51.284 28.068 45.609 1.00 27.24 138 ALA D C 1
ATOM 7202 O O . ALA D 1 157 ? 50.623 28.050 46.642 1.00 26.54 138 ALA D O 1
ATOM 7204 N N . PRO D 1 158 ? 50.770 28.440 44.426 1.00 27.87 139 PRO D N 1
ATOM 7205 C CA . PRO D 1 158 ? 49.371 28.819 44.231 1.00 28.75 139 PRO D CA 1
ATOM 7206 C C . PRO D 1 158 ? 48.339 27.854 44.802 1.00 29.70 139 PRO D C 1
ATOM 7207 O O . PRO D 1 158 ? 47.322 28.301 45.336 1.00 30.44 139 PRO D O 1
ATOM 7211 N N . HIS D 1 159 ? 48.601 26.547 44.693 1.00 30.32 140 HIS D N 1
ATOM 7212 C CA . HIS D 1 159 ? 47.679 25.528 45.211 1.00 30.83 140 HIS D CA 1
ATOM 7213 C C . HIS D 1 159 ? 47.682 25.394 46.730 1.00 30.44 140 HIS D C 1
ATOM 7214 O O . HIS D 1 159 ? 46.875 24.652 47.275 1.00 30.58 140 HIS D O 1
ATOM 7221 N N . LEU D 1 160 ? 48.578 26.098 47.414 1.00 30.71 141 LEU D N 1
ATOM 7222 C CA . LEU D 1 160 ? 48.625 26.064 48.885 1.00 30.75 141 LEU D CA 1
ATOM 7223 C C . LEU D 1 160 ? 48.028 27.317 49.530 1.00 31.42 141 LEU D C 1
ATOM 7224 O O . LEU D 1 160 ? 48.031 27.460 50.754 1.00 31.04 141 LEU D O 1
ATOM 7229 N N . TYR D 1 161 ? 47.501 28.215 48.706 1.00 32.38 142 TYR D N 1
ATOM 7230 C CA . TYR D 1 161 ? 46.659 29.300 49.193 1.00 33.68 142 TYR D CA 1
ATOM 7231 C C . TYR D 1 161 ? 45.225 28.823 49.504 1.00 35.53 142 TYR D C 1
ATOM 7232 O O . TYR D 1 161 ? 44.783 27.781 49.002 1.00 35.01 142 TYR D O 1
ATOM 7241 N N . GLY D 1 162 ? 44.514 29.614 50.312 1.00 37.50 143 GLY D N 1
ATOM 7242 C CA . GLY D 1 162 ? 43.151 29.301 50.762 1.00 39.17 143 GLY D CA 1
ATOM 7243 C C . GLY D 1 162 ? 43.121 28.733 52.175 1.00 40.45 143 GLY D C 1
ATOM 7244 O O . GLY D 1 162 ? 42.099 28.227 52.632 1.00 40.79 143 GLY D O 1
ATOM 7245 N N . ASP D 1 163 ? 44.251 28.839 52.862 1.00 41.97 144 ASP D N 1
ATOM 7246 C CA . ASP D 1 163 ? 44.495 28.177 54.147 1.00 43.21 144 ASP D CA 1
ATOM 7247 C C . ASP D 1 163 ? 44.076 29.069 55.326 1.00 43.63 144 ASP D C 1
ATOM 7248 O O . ASP D 1 163 ? 43.772 28.569 56.414 1.00 44.09 144 ASP D O 1
ATOM 7253 N N . ARG D 1 164 ? 44.064 30.378 55.102 1.00 43.98 145 ARG D N 1
ATOM 7254 C CA . ARG D 1 164 ? 44.057 31.392 56.137 1.00 44.21 145 ARG D CA 1
ATOM 7255 C C . ARG D 1 164 ? 42.911 32.381 56.038 1.00 44.23 145 ARG D C 1
ATOM 7256 O O . ARG D 1 164 ? 42.285 32.512 55.032 1.00 44.29 145 ARG D O 1
ATOM 7264 N N . ALA D 1 165 ? 42.603 33.020 57.143 1.00 44.50 146 ALA D N 1
ATOM 7265 C CA . ALA D 1 165 ? 41.520 33.970 57.194 1.00 44.73 146 ALA D CA 1
ATOM 7266 C C . ALA D 1 165 ? 41.851 35.251 57.954 1.00 45.18 146 ALA D C 1
ATOM 7267 O O . ALA D 1 165 ? 41.049 35.756 58.690 1.00 45.16 146 ALA D O 1
ATOM 7269 N N . ASP D 1 166 ? 43.046 35.766 57.752 1.00 45.75 147 ASP D N 1
ATOM 7270 C CA . ASP D 1 166 ? 43.511 36.984 58.428 1.00 46.37 147 ASP D CA 1
ATOM 7271 C C . ASP D 1 166 ? 42.709 38.234 58.073 1.00 46.61 147 ASP D C 1
ATOM 7272 O O . ASP D 1 166 ? 42.580 39.135 58.901 1.00 46.68 147 ASP D O 1
ATOM 7277 N N . HIS D 1 167 ? 42.154 38.284 56.860 1.00 47.28 148 HIS D N 1
ATOM 7278 C CA . HIS D 1 167 ? 41.371 39.446 56.446 1.00 47.80 148 HIS D CA 1
ATOM 7279 C C . HIS D 1 167 ? 40.081 39.600 57.251 1.00 48.23 148 HIS D C 1
ATOM 7280 O O . HIS D 1 167 ? 39.512 40.693 57.296 1.00 48.08 148 HIS D O 1
ATOM 7287 N N . THR D 1 168 ? 39.633 38.515 57.890 1.00 48.52 149 THR D N 1
ATOM 7288 C CA . THR D 1 168 ? 38.418 38.537 58.711 1.00 48.73 149 THR D CA 1
ATOM 7289 C C . THR D 1 168 ? 38.694 38.855 60.192 1.00 48.94 149 THR D C 1
ATOM 7290 O O . THR D 1 168 ? 37.750 38.968 60.979 1.00 49.23 149 THR D O 1
ATOM 7294 N N . LEU D 1 169 ? 39.967 38.991 60.567 1.00 49.13 150 LEU D N 1
ATOM 7295 C CA . LEU D 1 169 ? 40.349 39.293 61.957 1.00 49.32 150 LEU D CA 1
ATOM 7296 C C . LEU D 1 169 ? 40.024 40.736 62.346 1.00 49.64 150 LEU D C 1
ATOM 7297 O O . LEU D 1 169 ? 39.642 41.542 61.504 1.00 49.33 150 LEU D O 1
ATOM 7302 N N . SER D 1 170 ? 40.188 41.051 63.629 1.00 50.18 151 SER D N 1
ATOM 7303 C CA . SER D 1 170 ? 39.923 42.389 64.147 1.00 50.53 151 SER D CA 1
ATOM 7304 C C . SER D 1 170 ? 41.167 43.257 63.983 1.00 51.23 151 SER D C 1
ATOM 7305 O O . SER D 1 170 ? 42.287 42.743 63.942 1.00 51.50 151 SER D O 1
ATOM 7308 N N . ASP D 1 171 ? 40.963 44.569 63.887 1.00 51.79 152 ASP D N 1
ATOM 7309 C CA . ASP D 1 171 ? 42.061 45.518 63.680 1.00 52.38 152 ASP D CA 1
ATOM 7310 C C . ASP D 1 171 ? 43.314 45.168 64.490 1.00 52.95 152 ASP D C 1
ATOM 7311 O O . ASP D 1 171 ? 44.413 45.083 63.935 1.00 52.95 152 ASP D O 1
ATOM 7316 N N . THR D 1 172 ? 43.140 44.954 65.792 1.00 53.37 153 THR D N 1
ATOM 7317 C CA . THR D 1 172 ? 44.265 44.654 66.682 1.00 53.73 153 THR D CA 1
ATOM 7318 C C . THR D 1 172 ? 44.786 43.241 66.472 1.00 53.86 153 THR D C 1
ATOM 7319 O O . THR D 1 172 ? 45.984 42.996 66.597 1.00 54.15 153 THR D O 1
ATOM 7323 N N . ALA D 1 173 ? 43.881 42.309 66.182 1.00 54.06 154 ALA D N 1
ATOM 7324 C CA . ALA D 1 173 ? 44.268 40.935 65.870 1.00 54.31 154 ALA D CA 1
ATOM 7325 C C . ALA D 1 173 ? 45.164 40.900 64.628 1.00 54.36 154 ALA D C 1
ATOM 7326 O O . ALA D 1 173 ? 46.234 40.292 64.630 1.00 54.42 154 ALA D O 1
ATOM 7328 N N . LEU D 1 174 ? 44.716 41.575 63.577 1.00 54.64 155 LEU D N 1
ATOM 7329 C CA . LEU D 1 174 ? 45.428 41.611 62.312 1.00 54.67 155 LEU D CA 1
ATOM 7330 C C . LEU D 1 174 ? 46.762 42.336 62.463 1.00 55.18 155 LEU D C 1
ATOM 7331 O O . LEU D 1 174 ? 47.762 41.902 61.901 1.00 55.19 155 LEU D O 1
ATOM 7336 N N . ARG D 1 175 ? 46.774 43.426 63.230 1.00 55.82 156 ARG D N 1
ATOM 7337 C CA . ARG D 1 175 ? 48.011 44.149 63.546 1.00 56.36 156 ARG D CA 1
ATOM 7338 C C . ARG D 1 175 ? 49.027 43.249 64.240 1.00 56.64 156 ARG D C 1
ATOM 7339 O O . ARG D 1 175 ? 50.231 43.346 63.979 1.00 56.77 156 ARG D O 1
ATOM 7347 N N . GLU D 1 176 ? 48.528 42.385 65.126 1.00 56.86 157 GLU D N 1
ATOM 7348 C CA . GLU D 1 176 ? 49.364 41.472 65.908 1.00 57.14 157 GLU D CA 1
ATOM 7349 C C . GLU D 1 176 ? 50.008 40.398 65.035 1.00 56.85 157 GLU D C 1
ATOM 7350 O O . GLU D 1 176 ? 51.171 40.041 65.241 1.00 56.83 157 GLU D O 1
ATOM 7356 N N . VAL D 1 177 ? 49.251 39.883 64.068 1.00 56.62 158 VAL D N 1
ATOM 7357 C CA . VAL D 1 177 ? 49.786 38.923 63.095 1.00 56.33 158 VAL D CA 1
ATOM 7358 C C . VAL D 1 177 ? 50.945 39.532 62.305 1.00 56.06 158 VAL D C 1
ATOM 7359 O O . VAL D 1 177 ? 51.954 38.875 62.068 1.00 55.68 158 VAL D O 1
ATOM 7363 N N . ILE D 1 178 ? 50.794 40.796 61.918 1.00 56.02 159 ILE D N 1
ATOM 7364 C CA . ILE D 1 178 ? 51.811 41.490 61.133 1.00 55.94 159 ILE D CA 1
ATOM 7365 C C . ILE D 1 178 ? 53.061 41.753 61.972 1.00 56.11 159 ILE D C 1
ATOM 7366 O O . ILE D 1 178 ? 54.171 41.472 61.525 1.00 55.92 159 ILE D O 1
ATOM 7371 N N . ARG D 1 179 ? 52.882 42.268 63.187 1.00 56.51 160 ARG D N 1
ATOM 7372 C CA . ARG D 1 179 ? 54.017 42.538 64.083 1.00 56.75 160 ARG D CA 1
ATOM 7373 C C . ARG D 1 179 ? 54.892 41.310 64.294 1.00 56.77 160 ARG D C 1
ATOM 7374 O O . ARG D 1 179 ? 56.122 41.389 64.210 1.00 56.78 160 ARG D O 1
ATOM 7382 N N . ASP D 1 180 ? 54.252 40.178 64.560 1.00 56.96 161 ASP D N 1
ATOM 7383 C CA . ASP D 1 180 ? 54.967 38.928 64.823 1.00 57.32 161 ASP D CA 1
ATOM 7384 C C . ASP D 1 180 ? 55.715 38.395 63.596 1.00 57.22 161 ASP D C 1
ATOM 7385 O O . ASP D 1 180 ? 56.794 37.822 63.728 1.00 57.08 161 ASP D O 1
ATOM 7390 N N . LEU D 1 181 ? 55.142 38.589 62.410 1.00 57.29 162 LEU D N 1
ATOM 7391 C CA . LEU D 1 181 ? 55.784 38.165 61.162 1.00 57.41 162 LEU D CA 1
ATOM 7392 C C . LEU D 1 181 ? 56.910 39.114 60.717 1.00 57.64 162 LEU D C 1
ATOM 7393 O O . LEU D 1 181 ? 57.655 38.799 59.782 1.00 57.53 162 LEU D O 1
ATOM 7398 N N . GLY D 1 182 ? 57.017 40.270 61.378 1.00 57.87 163 GLY D N 1
ATOM 7399 C CA . GLY D 1 182 ? 58.130 41.196 61.182 1.00 58.17 163 GLY D CA 1
ATOM 7400 C C . GLY D 1 182 ? 57.860 42.332 60.210 1.00 58.51 163 GLY D C 1
ATOM 7401 O O . GLY D 1 182 ? 58.798 42.960 59.725 1.00 58.41 163 GLY D O 1
ATOM 7402 N N . GLY D 1 183 ? 56.585 42.608 59.935 1.00 58.99 164 GLY D N 1
ATOM 7403 C CA . GLY D 1 183 ? 56.193 43.653 58.982 1.00 59.52 164 GLY D CA 1
ATOM 7404 C C . GLY D 1 183 ? 55.656 44.931 59.614 1.00 60.12 164 GLY D C 1
ATOM 7405 O O . GLY D 1 183 ? 55.018 45.742 58.935 1.00 59.88 164 GLY D O 1
ATOM 7406 N N . LEU D 1 184 ? 55.920 45.118 60.905 1.00 60.86 165 LEU D N 1
ATOM 7407 C CA . LEU D 1 184 ? 55.367 46.243 61.655 1.00 61.63 165 LEU D CA 1
ATOM 7408 C C . LEU D 1 184 ? 56.437 46.865 62.538 1.00 62.20 165 LEU D C 1
ATOM 7409 O O . LEU D 1 184 ? 56.141 47.313 63.648 1.00 62.40 165 LEU D O 1
ATOM 7414 N N . ASP D 1 185 ? 57.675 46.895 62.043 1.00 62.76 166 ASP D N 1
ATOM 7415 C CA . ASP D 1 185 ? 58.839 47.225 62.880 1.00 63.20 166 ASP D CA 1
ATOM 7416 C C . ASP D 1 185 ? 59.011 48.727 63.123 1.00 63.52 166 ASP D C 1
ATOM 7417 O O . ASP D 1 185 ? 59.715 49.127 64.054 1.00 63.59 166 ASP D O 1
ATOM 7422 N N . ASP D 1 186 ? 58.384 49.553 62.288 1.00 63.74 167 ASP D N 1
ATOM 7423 C CA . ASP D 1 186 ? 58.429 51.000 62.479 1.00 64.02 167 ASP D CA 1
ATOM 7424 C C . ASP D 1 186 ? 57.375 51.464 63.480 1.00 64.00 167 ASP D C 1
ATOM 7425 O O . ASP D 1 186 ? 57.542 52.508 64.112 1.00 64.09 167 ASP D O 1
ATOM 7430 N N . ALA D 1 187 ? 56.308 50.681 63.643 1.00 63.94 168 ALA D N 1
ATOM 7431 C CA . ALA D 1 187 ? 55.295 50.958 64.669 1.00 63.86 168 ALA D CA 1
ATOM 7432 C C . ALA D 1 187 ? 55.923 51.164 66.051 1.00 63.74 168 ALA D C 1
ATOM 7433 O O . ALA D 1 187 ? 55.371 51.898 66.872 1.00 63.87 168 ALA D O 1
ATOM 7435 N N . ASP D 1 188 ? 57.066 50.515 66.295 1.00 63.59 169 ASP D N 1
ATOM 7436 C CA . ASP D 1 188 ? 57.881 50.724 67.505 1.00 63.39 169 ASP D CA 1
ATOM 7437 C C . ASP D 1 188 ? 58.012 52.202 67.869 1.00 62.85 169 ASP D C 1
ATOM 7438 O O . ASP D 1 188 ? 57.747 52.588 69.003 1.00 63.08 169 ASP D O 1
ATOM 7443 N N . THR D 1 189 ? 58.419 53.021 66.902 1.00 62.07 170 THR D N 1
ATOM 7444 C CA . THR D 1 189 ? 58.600 54.453 67.135 1.00 61.48 170 THR D CA 1
ATOM 7445 C C . THR D 1 189 ? 57.524 55.334 66.482 1.00 60.82 170 THR D C 1
ATOM 7446 O O . THR D 1 189 ? 57.488 56.536 66.747 1.00 60.98 170 THR D O 1
ATOM 7450 N N . LEU D 1 190 ? 56.656 54.753 65.648 1.00 59.94 171 LEU D N 1
ATOM 7451 C CA . LEU D 1 190 ? 55.604 55.518 64.942 1.00 59.18 171 LEU D CA 1
ATOM 7452 C C . LEU D 1 190 ? 54.185 55.257 65.464 1.00 58.36 171 LEU D C 1
ATOM 7453 O O . LEU D 1 190 ? 53.294 56.088 65.285 1.00 58.02 171 LEU D O 1
ATOM 7458 N N . GLY D 1 191 ? 53.978 54.102 66.092 1.00 57.56 172 GLY D N 1
ATOM 7459 C CA . GLY D 1 191 ? 52.696 53.764 66.712 1.00 56.90 172 GLY D CA 1
ATOM 7460 C C . GLY D 1 191 ? 51.721 53.051 65.786 1.00 56.19 172 GLY D C 1
ATOM 7461 O O . GLY D 1 191 ? 51.725 53.264 64.570 1.00 55.94 172 GLY D O 1
ATOM 7462 N N . ALA D 1 192 ? 50.868 52.224 66.388 1.00 55.39 173 ALA D N 1
ATOM 7463 C CA . ALA D 1 192 ? 49.843 51.457 65.678 1.00 54.83 173 ALA D CA 1
ATOM 7464 C C . ALA D 1 192 ? 48.899 52.317 64.839 1.00 54.32 173 ALA D C 1
ATOM 7465 O O . ALA D 1 192 ? 48.485 51.901 63.751 1.00 54.11 173 ALA D O 1
ATOM 7467 N N . ALA D 1 193 ? 48.556 53.503 65.340 1.00 53.41 174 ALA D N 1
ATOM 7468 C CA . ALA D 1 193 ? 47.641 54.403 64.636 1.00 53.19 174 ALA D CA 1
ATOM 7469 C C . ALA D 1 193 ? 48.090 54.658 63.195 1.00 52.90 174 ALA D C 1
ATOM 7470 O O . ALA D 1 193 ? 47.260 54.784 62.291 1.00 52.49 174 ALA D O 1
ATOM 7472 N N . TYR D 1 194 ? 49.405 54.733 62.994 1.00 52.65 175 TYR D N 1
ATOM 7473 C CA . TYR D 1 194 ? 49.981 54.935 61.667 1.00 52.57 175 TYR D CA 1
ATOM 7474 C C . TYR D 1 194 ? 49.723 53.728 60.778 1.00 51.93 175 TYR D C 1
ATOM 7475 O O . TYR D 1 194 ? 49.269 53.871 59.645 1.00 52.10 175 TYR D O 1
ATOM 7484 N N . PHE D 1 195 ? 50.008 52.543 61.305 1.00 51.22 176 PHE D N 1
ATOM 7485 C CA . PHE D 1 195 ? 49.756 51.288 60.595 1.00 50.62 176 PHE D CA 1
ATOM 7486 C C . PHE D 1 195 ? 48.282 51.104 60.237 1.00 49.67 176 PHE D C 1
ATOM 7487 O O . PHE D 1 195 ? 47.956 50.598 59.155 1.00 49.77 176 PHE D O 1
ATOM 7495 N N . ASP D 1 196 ? 47.400 51.512 61.148 1.00 48.45 177 ASP D N 1
ATOM 7496 C CA . ASP D 1 196 ? 45.949 51.364 60.966 1.00 47.39 177 ASP D CA 1
ATOM 7497 C C . ASP D 1 196 ? 45.376 52.047 59.715 1.00 46.10 177 ASP D C 1
ATOM 7498 O O . ASP D 1 196 ? 44.304 51.661 59.245 1.00 45.90 177 ASP D O 1
ATOM 7503 N N . ARG D 1 197 ? 46.067 53.051 59.178 1.00 44.78 178 ARG D N 1
ATOM 7504 C CA . ARG D 1 197 ? 45.618 53.710 57.936 1.00 43.79 178 ARG D CA 1
ATOM 7505 C C . ARG D 1 197 ? 45.668 52.755 56.717 1.00 42.39 178 ARG D C 1
ATOM 7506 O O . ARG D 1 197 ? 45.079 53.036 55.674 1.00 41.71 178 ARG D O 1
ATOM 7514 N N . ARG D 1 198 ? 46.395 51.644 56.860 1.00 40.79 179 ARG D N 1
ATOM 7515 C CA . ARG D 1 198 ? 46.566 50.663 55.793 1.00 39.90 179 ARG D CA 1
ATOM 7516 C C . ARG D 1 198 ? 45.588 49.485 55.870 1.00 38.46 179 ARG D C 1
ATOM 7517 O O . ARG D 1 198 ? 45.516 48.682 54.946 1.00 38.27 179 ARG D O 1
ATOM 7525 N N . LEU D 1 199 ? 44.856 49.373 56.973 1.00 37.25 180 LEU D N 1
ATOM 7526 C CA . LEU D 1 199 ? 44.009 48.199 57.217 1.00 36.45 180 LEU D CA 1
ATOM 7527 C C . LEU D 1 199 ? 43.008 47.912 56.095 1.00 35.02 180 LEU D C 1
ATOM 7528 O O . LEU D 1 199 ? 42.883 46.761 55.675 1.00 35.62 180 LEU D O 1
ATOM 7533 N N . PRO D 1 200 ? 42.308 48.938 55.589 1.00 33.48 181 PRO D N 1
ATOM 7534 C CA . PRO D 1 200 ? 41.395 48.670 54.471 1.00 32.50 181 PRO D CA 1
ATOM 7535 C C . PRO D 1 200 ? 42.045 48.091 53.197 1.00 31.55 181 PRO D C 1
ATOM 7536 O O . PRO D 1 200 ? 41.464 47.191 52.566 1.00 30.77 181 PRO D O 1
ATOM 7540 N N . VAL D 1 201 ? 43.216 48.603 52.814 1.00 30.06 182 VAL D N 1
ATOM 7541 C CA . VAL D 1 201 ? 43.934 48.056 51.665 1.00 29.59 182 VAL D CA 1
ATOM 7542 C C . VAL D 1 201 ? 44.498 46.658 51.999 1.00 29.36 182 VAL D C 1
ATOM 7543 O O . VAL D 1 201 ? 44.426 45.740 51.178 1.00 28.88 182 VAL D O 1
ATOM 7547 N N . LEU D 1 202 ? 45.024 46.503 53.213 1.00 29.20 183 LEU D N 1
ATOM 7548 C CA . LEU D 1 202 ? 45.586 45.237 53.665 1.00 29.66 183 LEU D CA 1
ATOM 7549 C C . LEU D 1 202 ? 44.546 44.104 53.676 1.00 29.58 183 LEU D C 1
ATOM 7550 O O . LEU D 1 202 ? 44.812 43.005 53.190 1.00 29.97 183 LEU D O 1
ATOM 7555 N N . ARG D 1 203 ? 43.375 44.377 54.240 1.00 29.64 184 ARG D N 1
ATOM 7556 C CA . ARG D 1 203 ? 42.265 43.424 54.235 1.00 29.50 184 ARG D CA 1
ATOM 7557 C C . ARG D 1 203 ? 41.868 43.005 52.824 1.00 28.93 184 ARG D C 1
ATOM 7558 O O . ARG D 1 203 ? 41.638 41.810 52.560 1.00 28.43 184 ARG D O 1
ATOM 7566 N N . ALA D 1 204 ? 41.804 43.979 51.917 1.00 27.91 185 ALA D N 1
ATOM 7567 C CA . ALA D 1 204 ? 41.414 43.717 50.540 1.00 27.33 185 ALA D CA 1
ATOM 7568 C C . ALA D 1 204 ? 42.457 42.850 49.829 1.00 27.11 185 ALA D C 1
ATOM 7569 O O . ALA D 1 204 ? 42.114 41.855 49.163 1.00 26.43 185 ALA D O 1
ATOM 7571 N N . ASP D 1 205 ? 43.722 43.244 49.952 1.00 26.52 186 ASP D N 1
ATOM 7572 C CA . ASP D 1 205 ? 44.814 42.494 49.328 1.00 26.32 186 ASP D CA 1
ATOM 7573 C C . ASP D 1 205 ? 44.822 41.060 49.840 1.00 26.35 186 ASP D C 1
ATOM 7574 O O . ASP D 1 205 ? 44.998 40.133 49.059 1.00 26.03 186 ASP D O 1
ATOM 7579 N N . LEU D 1 206 ? 44.642 40.903 51.150 1.00 26.47 187 LEU D N 1
ATOM 7580 C CA . LEU D 1 206 ? 44.652 39.592 51.786 1.00 27.57 187 LEU D CA 1
ATOM 7581 C C . LEU D 1 206 ? 43.470 38.718 51.330 1.00 27.97 187 LEU D C 1
ATOM 7582 O O . LEU D 1 206 ? 43.655 37.536 51.030 1.00 28.51 187 LEU D O 1
ATOM 7587 N N . ARG D 1 207 ? 42.273 39.297 51.253 1.00 28.59 188 ARG D N 1
ATOM 7588 C CA . ARG D 1 207 ? 41.109 38.561 50.772 1.00 28.85 188 ARG D CA 1
ATOM 7589 C C . ARG D 1 207 ? 41.382 37.989 49.370 1.00 29.18 188 ARG D C 1
ATOM 7590 O O . ARG D 1 207 ? 41.009 36.843 49.076 1.00 28.69 188 ARG D O 1
ATOM 7598 N N . ALA D 1 208 ? 42.037 38.776 48.524 1.00 29.15 189 ALA D N 1
ATOM 7599 C CA . ALA D 1 208 ? 42.439 38.313 47.196 1.00 29.72 189 ALA D CA 1
ATOM 7600 C C . ALA D 1 208 ? 43.285 37.020 47.254 1.00 30.38 189 ALA D C 1
ATOM 7601 O O . ALA D 1 208 ? 43.167 36.173 46.369 1.00 30.16 189 ALA D O 1
ATOM 7603 N N . CYS D 1 209 ? 44.118 36.874 48.288 1.00 31.36 190 CYS D N 1
ATOM 7604 C CA . CYS D 1 209 ? 44.936 35.658 48.478 1.00 32.46 190 CYS D CA 1
ATOM 7605 C C . CYS D 1 209 ? 44.156 34.546 49.150 1.00 32.82 190 CYS D C 1
ATOM 7606 O O . CYS D 1 209 ? 44.098 33.409 48.658 1.00 32.44 190 CYS D O 1
ATOM 7609 N N . GLU D 1 210 ? 43.584 34.879 50.304 1.00 33.06 191 GLU D N 1
ATOM 7610 C CA . GLU D 1 210 ? 42.889 33.904 51.137 1.00 33.29 191 GLU D CA 1
ATOM 7611 C C . GLU D 1 210 ? 41.597 33.362 50.515 1.00 33.70 191 GLU D C 1
ATOM 7612 O O . GLU D 1 210 ? 41.227 32.230 50.768 1.00 33.59 191 GLU D O 1
ATOM 7618 N N . ARG D 1 211 ? 40.910 34.153 49.703 1.00 34.49 192 ARG D N 1
ATOM 7619 C CA . ARG D 1 211 ? 39.759 33.637 48.949 1.00 35.25 192 ARG D CA 1
ATOM 7620 C C . ARG D 1 211 ? 40.147 33.181 47.544 1.00 35.15 192 ARG D C 1
ATOM 7621 O O . ARG D 1 211 ? 39.285 33.065 46.670 1.00 34.92 192 ARG D O 1
ATOM 7629 N N . TYR D 1 212 ? 41.436 32.913 47.326 1.00 35.12 193 TYR D N 1
ATOM 7630 C CA . TYR D 1 212 ? 41.921 32.513 46.008 1.00 35.36 193 TYR D CA 1
ATOM 7631 C C . TYR D 1 212 ? 41.338 31.157 45.584 1.00 35.93 193 TYR D C 1
ATOM 7632 O O . TYR D 1 212 ? 41.418 30.187 46.333 1.00 35.86 193 TYR D O 1
ATOM 7641 N N . ASP D 1 213 ? 40.773 31.108 44.380 1.00 37.11 194 ASP D N 1
ATOM 7642 C CA . ASP D 1 213 ? 40.148 29.890 43.851 1.00 38.78 194 ASP D CA 1
ATOM 7643 C C . ASP D 1 213 ? 41.068 29.227 42.816 1.00 39.05 194 ASP D C 1
ATOM 7644 O O . ASP D 1 213 ? 41.102 29.619 41.653 1.00 38.88 194 ASP D O 1
ATOM 7649 N N . TRP D 1 214 ? 41.824 28.228 43.260 1.00 39.68 195 TRP D N 1
ATOM 7650 C CA . TRP D 1 214 ? 42.824 27.580 42.410 1.00 40.43 195 TRP D CA 1
ATOM 7651 C C . TRP D 1 214 ? 42.179 26.658 41.366 1.00 40.62 195 TRP D C 1
ATOM 7652 O O . TRP D 1 214 ? 41.281 25.885 41.680 1.00 40.59 195 TRP D O 1
ATOM 7663 N N . HIS D 1 215 ? 42.628 26.780 40.121 1.00 41.10 196 HIS D N 1
ATOM 7664 C CA . HIS D 1 215 ? 42.292 25.826 39.060 1.00 41.72 196 HIS D CA 1
ATOM 7665 C C . HIS D 1 215 ? 43.604 25.364 38.411 1.00 41.43 196 HIS D C 1
ATOM 7666 O O . HIS D 1 215 ? 44.493 26.179 38.164 1.00 41.02 196 HIS D O 1
ATOM 7673 N N . PRO D 1 216 ? 43.737 24.051 38.144 1.00 41.34 197 PRO D N 1
ATOM 7674 C CA . PRO D 1 216 ? 44.894 23.597 37.380 1.00 40.94 197 PRO D CA 1
ATOM 7675 C C . PRO D 1 216 ? 45.052 24.342 36.057 1.00 40.60 197 PRO D C 1
ATOM 7676 O O . PRO D 1 216 ? 44.062 24.648 35.386 1.00 40.19 197 PRO D O 1
ATOM 7680 N N . ARG D 1 217 ? 46.295 24.629 35.701 1.00 40.08 198 ARG D N 1
ATOM 7681 C CA . ARG D 1 217 ? 46.610 25.257 34.433 1.00 39.90 198 ARG D CA 1
ATOM 7682 C C . ARG D 1 217 ? 47.807 24.538 33.831 1.00 39.46 198 ARG D C 1
ATOM 7683 O O . ARG D 1 217 ? 48.524 23.828 34.544 1.00 38.83 198 ARG D O 1
ATOM 7691 N N . PRO D 1 218 ? 48.031 24.728 32.519 1.00 39.15 199 PRO D N 1
ATOM 7692 C CA . PRO D 1 218 ? 49.313 24.339 31.958 1.00 39.30 199 PRO D CA 1
ATOM 7693 C C . PRO D 1 218 ? 50.445 25.142 32.612 1.00 39.32 199 PRO D C 1
ATOM 7694 O O . PRO D 1 218 ? 50.299 26.360 32.805 1.00 39.14 199 PRO D O 1
ATOM 7698 N N . PRO D 1 219 ? 51.564 24.474 32.947 1.00 39.35 200 PRO D N 1
ATOM 7699 C CA . PRO D 1 219 ? 52.700 25.166 33.524 1.00 39.41 200 PRO D CA 1
ATOM 7700 C C . PRO D 1 219 ? 53.232 26.247 32.599 1.00 39.56 200 PRO D C 1
ATOM 7701 O O . PRO D 1 219 ? 53.036 26.193 31.366 1.00 39.33 200 PRO D O 1
ATOM 7705 N N . LEU D 1 220 ? 53.895 27.227 33.197 1.00 39.26 201 LEU D N 1
ATOM 7706 C CA . LEU D 1 220 ? 54.619 28.206 32.432 1.00 39.18 201 LEU D CA 1
ATOM 7707 C C . LEU D 1 220 ? 55.821 27.485 31.854 1.00 38.88 201 LEU D C 1
ATOM 7708 O O . LEU D 1 220 ? 56.101 26.336 32.203 1.00 38.93 201 LEU D O 1
ATOM 7713 N N . ASP D 1 221 ? 56.513 28.154 30.948 1.00 38.62 202 ASP D N 1
ATOM 7714 C CA . ASP D 1 221 ? 57.687 27.585 30.310 1.00 38.61 202 ASP D CA 1
ATOM 7715 C C . ASP D 1 221 ? 58.945 28.472 30.505 1.00 37.60 202 ASP D C 1
ATOM 7716 O O . ASP D 1 221 ? 60.036 28.158 30.000 1.00 37.61 202 ASP D O 1
ATOM 7721 N N . CYS D 1 222 ? 58.795 29.541 31.290 1.00 35.95 203 CYS D N 1
ATOM 7722 C CA . CYS D 1 222 ? 59.890 30.464 31.589 1.00 34.70 203 CYS D CA 1
ATOM 7723 C C . CYS D 1 222 ? 60.689 29.978 32.800 1.00 33.50 203 CYS D C 1
ATOM 7724 O O . CYS D 1 222 ? 60.142 29.327 33.683 1.00 33.40 203 CYS D O 1
ATOM 7727 N N . PRO D 1 223 ? 61.986 30.307 32.863 1.00 32.05 204 PRO D N 1
ATOM 7728 C CA . PRO D 1 223 ? 62.715 29.958 34.078 1.00 31.31 204 PRO D CA 1
ATOM 7729 C C . PRO D 1 223 ? 62.107 30.610 35.318 1.00 30.33 204 PRO D C 1
ATOM 7730 O O . PRO D 1 223 ? 61.581 31.722 35.235 1.00 30.13 204 PRO D O 1
ATOM 7734 N N . THR D 1 224 ? 62.162 29.914 36.445 1.00 29.26 205 THR D N 1
ATOM 7735 C CA . THR D 1 224 ? 61.514 30.363 37.667 1.00 28.65 205 THR D CA 1
ATOM 7736 C C . THR D 1 224 ? 62.469 30.255 38.833 1.00 28.04 205 THR D C 1
ATOM 7737 O O . THR D 1 224 ? 63.175 29.267 38.963 1.00 28.14 205 THR D O 1
ATOM 7741 N N . THR D 1 225 ? 62.495 31.269 39.689 1.00 27.06 206 THR D N 1
ATOM 7742 C CA . THR D 1 225 ? 63.336 31.216 40.867 1.00 25.83 206 THR D CA 1
ATOM 7743 C C . THR D 1 225 ? 62.528 31.607 42.062 1.00 25.59 206 THR D C 1
ATOM 7744 O O . THR D 1 225 ? 61.885 32.665 42.074 1.00 26.05 206 THR D O 1
ATOM 7748 N N . ALA D 1 226 ? 62.593 30.769 43.081 1.00 25.32 207 ALA D N 1
ATOM 7749 C CA . ALA D 1 226 ? 61.808 30.954 44.274 1.00 25.93 207 ALA D CA 1
ATOM 7750 C C . ALA D 1 226 ? 62.723 31.280 45.421 1.00 26.24 207 ALA D C 1
ATOM 7751 O O . ALA D 1 226 ? 63.817 30.713 45.526 1.00 26.63 207 ALA D O 1
ATOM 7753 N N . PHE D 1 227 ? 62.260 32.176 46.290 1.00 26.70 208 PHE D N 1
ATOM 7754 C CA . PHE D 1 227 ? 62.999 32.585 47.481 1.00 26.62 208 PHE D CA 1
ATOM 7755 C C . PHE D 1 227 ? 62.239 32.241 48.742 1.00 27.02 208 PHE D C 1
ATOM 7756 O O . PHE D 1 227 ? 61.041 32.500 48.846 1.00 26.40 208 PHE D O 1
ATOM 7764 N N . SER D 1 228 ? 62.932 31.638 49.698 1.00 27.97 209 SER D N 1
ATOM 7765 C CA . SER D 1 228 ? 62.345 31.355 50.995 1.00 28.93 209 SER D CA 1
ATOM 7766 C C . SER D 1 228 ? 63.250 31.919 52.065 1.00 29.82 209 SER D C 1
ATOM 7767 O O . SER D 1 228 ? 64.428 32.171 51.823 1.00 29.50 209 SER D O 1
ATOM 7770 N N . ALA D 1 229 ? 62.689 32.094 53.253 1.00 31.32 210 ALA D N 1
ATOM 7771 C CA . ALA D 1 229 ? 63.397 32.709 54.357 1.00 32.35 210 ALA D CA 1
ATOM 7772 C C . ALA D 1 229 ? 63.433 31.768 55.554 1.00 33.22 210 ALA D C 1
ATOM 7773 O O . ALA D 1 229 ? 62.418 31.181 55.910 1.00 33.02 210 ALA D O 1
ATOM 7775 N N . ALA D 1 230 ? 64.568 31.719 56.193 1.00 34.55 211 ALA D N 1
ATOM 7776 C CA . ALA D 1 230 ? 64.791 30.799 57.288 1.00 35.75 211 ALA D CA 1
ATOM 7777 C C . ALA D 1 230 ? 63.835 30.999 58.449 1.00 36.66 211 ALA D C 1
ATOM 7778 O O . ALA D 1 230 ? 63.430 30.068 59.047 1.00 37.32 211 ALA D O 1
ATOM 7780 N N . ALA D 1 231 ? 63.479 32.219 58.743 1.00 37.70 212 ALA D N 1
ATOM 7781 C CA . ALA D 1 231 ? 62.610 32.489 59.855 1.00 38.64 212 ALA D CA 1
ATOM 7782 C C . ALA D 1 231 ? 61.158 32.874 59.475 1.00 39.24 212 ALA D C 1
ATOM 7783 O O . ALA D 1 231 ? 60.547 33.682 60.132 1.00 39.87 212 ALA D O 1
ATOM 7785 N N . ASP D 1 232 ? 60.662 32.322 58.379 1.00 39.85 213 ASP D N 1
ATOM 7786 C CA . ASP D 1 232 ? 59.325 32.588 57.884 1.00 40.08 213 ASP D CA 1
ATOM 7787 C C . ASP D 1 232 ? 58.388 31.401 58.056 1.00 40.86 213 ASP D C 1
ATOM 7788 O O . ASP D 1 232 ? 58.521 30.416 57.377 1.00 41.03 213 ASP D O 1
ATOM 7793 N N . PRO D 1 233 ? 57.405 31.524 58.929 1.00 41.70 214 PRO D N 1
ATOM 7794 C CA . PRO D 1 233 ? 56.501 30.411 59.227 1.00 41.74 214 PRO D CA 1
ATOM 7795 C C . PRO D 1 233 ? 55.407 30.170 58.191 1.00 42.02 214 PRO D C 1
ATOM 7796 O O . PRO D 1 233 ? 54.794 29.102 58.191 1.00 42.14 214 PRO D O 1
ATOM 7800 N N . ILE D 1 234 ? 55.164 31.147 57.322 1.00 42.13 215 ILE D N 1
ATOM 7801 C CA . ILE D 1 234 ? 54.041 31.100 56.385 1.00 42.03 215 ILE D CA 1
ATOM 7802 C C . ILE D 1 234 ? 54.444 30.693 54.954 1.00 41.69 215 ILE D C 1
ATOM 7803 O O . ILE D 1 234 ? 53.601 30.231 54.178 1.00 42.04 215 ILE D O 1
ATOM 7808 N N . ALA D 1 235 ? 55.711 30.874 54.601 1.00 40.60 216 ALA D N 1
ATOM 7809 C CA . ALA D 1 235 ? 56.213 30.435 53.304 1.00 40.13 216 ALA D CA 1
ATOM 7810 C C . ALA D 1 235 ? 57.459 29.582 53.537 1.00 39.63 216 ALA D C 1
ATOM 7811 O O . ALA D 1 235 ? 58.575 29.999 53.231 1.00 39.86 216 ALA D O 1
ATOM 7813 N N . THR D 1 236 ? 57.246 28.382 54.078 1.00 38.63 217 THR D N 1
ATOM 7814 C CA . THR D 1 236 ? 58.334 27.495 54.495 1.00 37.98 217 THR D CA 1
ATOM 7815 C C . THR D 1 236 ? 59.021 26.858 53.288 1.00 37.63 217 THR D C 1
ATOM 7816 O O . THR D 1 236 ? 58.472 26.862 52.183 1.00 37.26 217 THR D O 1
ATOM 7820 N N . PRO D 1 237 ? 60.218 26.288 53.495 1.00 37.50 218 PRO D N 1
ATOM 7821 C CA . PRO D 1 237 ? 60.960 25.664 52.397 1.00 37.46 218 PRO D CA 1
ATOM 7822 C C . PRO D 1 237 ? 60.123 24.753 51.490 1.00 37.48 218 PRO D C 1
ATOM 7823 O O . PRO D 1 237 ? 60.112 24.944 50.268 1.00 37.56 218 PRO D O 1
ATOM 7827 N N . GLU D 1 238 ? 59.401 23.802 52.077 1.00 37.21 219 GLU D N 1
ATOM 7828 C CA . GLU D 1 238 ? 58.600 22.863 51.288 1.00 37.39 219 GLU D CA 1
ATOM 7829 C C . GLU D 1 238 ? 57.424 23.539 50.602 1.00 36.73 219 GLU D C 1
ATOM 7830 O O . GLU D 1 238 ? 57.052 23.166 49.489 1.00 35.94 219 GLU D O 1
ATOM 7844 N N . VAL D 1 240 ? 57.573 26.511 49.446 1.00 33.66 221 VAL D N 1
ATOM 7845 C CA . VAL D 1 240 ? 58.166 27.274 48.352 1.00 32.63 221 VAL D CA 1
ATOM 7846 C C . VAL D 1 240 ? 58.650 26.307 47.288 1.00 32.03 221 VAL D C 1
ATOM 7847 O O . VAL D 1 240 ? 58.496 26.571 46.100 1.00 31.69 221 VAL D O 1
ATOM 7851 N N . GLU D 1 241 ? 59.196 25.161 47.705 1.00 32.01 222 GLU D N 1
ATOM 7852 C CA . GLU D 1 241 ? 59.579 24.109 46.748 1.00 31.50 222 GLU D CA 1
ATOM 7853 C C . GLU D 1 241 ? 58.376 23.643 45.924 1.00 30.52 222 GLU D C 1
ATOM 7854 O O . GLU D 1 241 ? 58.542 23.111 44.829 1.00 30.49 222 GLU D O 1
ATOM 7860 N N . ALA D 1 242 ? 57.167 23.854 46.451 1.00 29.62 223 ALA D N 1
ATOM 7861 C CA . ALA D 1 242 ? 55.935 23.444 45.775 1.00 28.82 223 ALA D CA 1
ATOM 7862 C C . ALA D 1 242 ? 55.699 24.179 44.445 1.00 28.26 223 ALA D C 1
ATOM 7863 O O . ALA D 1 242 ? 54.907 23.732 43.610 1.00 27.96 223 ALA D O 1
ATOM 7865 N N . TRP D 1 243 ? 56.379 25.304 44.243 1.00 27.19 224 TRP D N 1
ATOM 7866 C CA . TRP D 1 243 ? 56.283 26.005 42.976 1.00 26.90 224 TRP D CA 1
ATOM 7867 C C . TRP D 1 243 ? 56.871 25.199 41.805 1.00 27.19 224 TRP D C 1
ATOM 7868 O O . TRP D 1 243 ? 56.595 25.525 40.649 1.00 26.52 224 TRP D O 1
ATOM 7879 N N . ARG D 1 244 ? 57.681 24.166 42.085 1.00 27.79 225 ARG D N 1
ATOM 7880 C CA . ARG D 1 244 ? 58.485 23.506 41.028 1.00 28.39 225 ARG D CA 1
ATOM 7881 C C . ARG D 1 244 ? 57.694 23.094 39.782 1.00 28.32 225 ARG D C 1
ATOM 7882 O O . ARG D 1 244 ? 58.132 23.357 38.662 1.00 28.23 225 ARG D O 1
ATOM 7890 N N . PRO D 1 245 ? 56.522 22.449 39.961 1.00 28.59 226 PRO D N 1
ATOM 7891 C CA . PRO D 1 245 ? 55.732 22.039 38.793 1.00 28.51 226 PRO D CA 1
ATOM 7892 C C . PRO D 1 245 ? 55.098 23.164 37.975 1.00 28.40 226 PRO D C 1
ATOM 7893 O O . PRO D 1 245 ? 54.504 22.883 36.934 1.00 27.48 226 PRO D O 1
ATOM 7897 N N . TYR D 1 246 ? 55.201 24.417 38.427 1.00 27.99 227 TYR D N 1
ATOM 7898 C CA . TYR D 1 246 ? 54.540 25.509 37.715 1.00 27.97 227 TYR D CA 1
ATOM 7899 C C . TYR D 1 246 ? 55.335 25.962 36.521 1.00 27.71 227 TYR D C 1
ATOM 7900 O O . TYR D 1 246 ? 54.853 26.761 35.730 1.00 27.94 227 TYR D O 1
ATOM 7909 N N . THR D 1 247 ? 56.547 25.451 36.367 1.00 27.82 228 THR D N 1
ATOM 7910 C CA . THR D 1 247 ? 57.258 25.672 35.128 1.00 27.84 228 THR D CA 1
ATOM 7911 C C . THR D 1 247 ? 57.862 24.385 34.556 1.00 28.81 228 THR D C 1
ATOM 7912 O O . THR D 1 247 ? 58.236 23.496 35.301 1.00 27.89 228 THR D O 1
ATOM 7916 N N . THR D 1 248 ? 57.931 24.319 33.226 1.00 30.14 229 THR D N 1
ATOM 7917 C CA . THR D 1 248 ? 58.638 23.254 32.529 1.00 31.80 229 THR D CA 1
ATOM 7918 C C . THR D 1 248 ? 60.080 23.654 32.242 1.00 32.74 229 THR D C 1
ATOM 7919 O O . THR D 1 248 ? 60.847 22.847 31.722 1.00 33.90 229 THR D O 1
ATOM 7923 N N . GLY D 1 249 ? 60.436 24.904 32.552 1.00 33.25 230 GLY D N 1
ATOM 7924 C CA . GLY D 1 249 ? 61.810 25.368 32.452 1.00 33.23 230 GLY D CA 1
ATOM 7925 C C . GLY D 1 249 ? 62.545 25.133 33.749 1.00 33.36 230 GLY D C 1
ATOM 7926 O O . GLY D 1 249 ? 62.065 24.406 34.626 1.00 33.16 230 GLY D O 1
ATOM 7927 N N . SER D 1 250 ? 63.705 25.766 33.879 1.00 33.35 231 SER D N 1
ATOM 7928 C CA . SER D 1 250 ? 64.553 25.571 35.043 1.00 34.02 231 SER D CA 1
ATOM 7929 C C . SER D 1 250 ? 63.944 26.217 36.277 1.00 33.89 231 SER D C 1
ATOM 7930 O O . SER D 1 250 ? 63.443 27.337 36.214 1.00 34.05 231 SER D O 1
ATOM 7933 N N . PHE D 1 251 ? 63.982 25.495 37.391 1.00 34.02 232 PHE D N 1
ATOM 7934 C CA . PHE D 1 251 ? 63.468 25.981 38.663 1.00 34.31 232 PHE D CA 1
ATOM 7935 C C . PHE D 1 251 ? 64.588 25.924 39.682 1.00 34.81 232 PHE D C 1
ATOM 7936 O O . PHE D 1 251 ? 65.288 24.913 39.778 1.00 34.98 232 PHE D O 1
ATOM 7944 N N . LEU D 1 252 ? 64.753 27.014 40.427 1.00 34.90 233 LEU D N 1
ATOM 7945 C CA . LEU D 1 252 ? 65.718 27.089 41.520 1.00 35.06 233 LEU D CA 1
ATOM 7946 C C . LEU D 1 252 ? 65.064 27.710 42.730 1.00 34.86 233 LEU D C 1
ATOM 7947 O O . LEU D 1 252 ? 64.314 28.676 42.599 1.00 34.93 233 LEU D O 1
ATOM 7952 N N . ARG D 1 253 ? 65.349 27.160 43.901 1.00 34.73 234 ARG D N 1
ATOM 7953 C CA . ARG D 1 253 ? 65.006 27.804 45.154 1.00 34.91 234 ARG D CA 1
ATOM 7954 C C . ARG D 1 253 ? 66.270 28.305 45.842 1.00 34.97 234 ARG D C 1
ATOM 7955 O O . ARG D 1 253 ? 67.258 27.573 45.928 1.00 34.55 234 ARG D O 1
ATOM 7963 N N . ARG D 1 254 ? 66.234 29.556 46.308 1.00 34.87 235 ARG D N 1
ATOM 7964 C CA . ARG D 1 254 ? 67.301 30.126 47.132 1.00 34.92 235 ARG D CA 1
ATOM 7965 C C . ARG D 1 254 ? 66.758 30.366 48.517 1.00 34.57 235 ARG D C 1
ATOM 7966 O O . ARG D 1 254 ? 65.622 30.793 48.659 1.00 34.40 235 ARG D O 1
ATOM 7974 N N . HIS D 1 255 ? 67.574 30.100 49.532 1.00 34.95 236 HIS D N 1
ATOM 7975 C CA . HIS D 1 255 ? 67.166 30.211 50.933 1.00 35.17 236 HIS D CA 1
ATOM 7976 C C . HIS D 1 255 ? 67.931 31.356 51.591 1.00 35.73 236 HIS D C 1
ATOM 7977 O O . HIS D 1 255 ? 69.154 31.419 51.490 1.00 36.27 236 HIS D O 1
ATOM 7984 N N . LEU D 1 256 ? 67.211 32.250 52.265 1.00 36.33 237 LEU D N 1
ATOM 7985 C CA . LEU D 1 256 ? 67.788 33.452 52.871 1.00 36.48 237 LEU D CA 1
ATOM 7986 C C . LEU D 1 256 ? 67.531 33.504 54.388 1.00 36.82 237 LEU D C 1
ATOM 7987 O O . LEU D 1 256 ? 66.585 32.888 54.881 1.00 36.57 237 LEU D O 1
ATOM 7992 N N . PRO D 1 257 ? 68.372 34.244 55.139 1.00 37.76 238 PRO D N 1
ATOM 7993 C CA . PRO D 1 257 ? 68.305 34.221 56.612 1.00 38.18 238 PRO D CA 1
ATOM 7994 C C . PRO D 1 257 ? 67.055 34.788 57.287 1.00 38.82 238 PRO D C 1
ATOM 7995 O O . PRO D 1 257 ? 66.617 34.241 58.312 1.00 40.02 238 PRO D O 1
ATOM 7999 N N . GLY D 1 258 ? 66.434 35.799 56.732 1.00 38.86 239 GLY D N 1
ATOM 8000 C CA . GLY D 1 258 ? 65.465 36.548 57.495 1.00 38.93 239 GLY D CA 1
ATOM 8001 C C . GLY D 1 258 ? 64.062 36.009 57.728 1.00 38.75 239 GLY D C 1
ATOM 8002 O O . GLY D 1 258 ? 63.851 34.849 57.750 1.00 39.12 239 GLY D O 1
ATOM 8003 N N . ASN D 1 259 ? 63.135 36.880 58.057 1.00 38.38 240 ASN D N 1
ATOM 8004 C CA . ASN D 1 259 ? 61.743 36.534 58.205 1.00 38.13 240 ASN D CA 1
ATOM 8005 C C . ASN D 1 259 ? 60.910 36.748 56.966 1.00 37.75 240 ASN D C 1
ATOM 8006 O O . ASN D 1 259 ? 61.423 36.998 55.930 1.00 37.98 240 ASN D O 1
ATOM 8011 N N . HIS D 1 260 ? 59.608 36.693 57.122 1.00 37.35 241 HIS D N 1
ATOM 8012 C CA . HIS D 1 260 ? 58.656 36.868 56.054 1.00 37.11 241 HIS D CA 1
ATOM 8013 C C . HIS D 1 260 ? 58.759 38.235 55.335 1.00 36.95 241 HIS D C 1
ATOM 8014 O O . HIS D 1 260 ? 58.496 38.351 54.172 1.00 36.69 241 HIS D O 1
ATOM 8021 N N . PHE D 1 261 ? 59.113 39.261 56.061 1.00 36.67 242 PHE D N 1
ATOM 8022 C CA . PHE D 1 261 ? 59.322 40.583 55.471 1.00 36.90 242 PHE D CA 1
ATOM 8023 C C . PHE D 1 261 ? 60.809 40.917 55.280 1.00 37.31 242 PHE D C 1
ATOM 8024 O O . PHE D 1 261 ? 61.223 42.065 55.447 1.00 37.30 242 PHE D O 1
ATOM 8032 N N . PHE D 1 262 ? 61.603 39.911 54.915 1.00 38.13 243 PHE D N 1
ATOM 8033 C CA . PHE D 1 262 ? 63.058 40.082 54.713 1.00 38.71 243 PHE D CA 1
ATOM 8034 C C . PHE D 1 262 ? 63.376 41.060 53.578 1.00 39.06 243 PHE D C 1
ATOM 8035 O O . PHE D 1 262 ? 64.442 41.680 53.551 1.00 39.67 243 PHE D O 1
ATOM 8043 N N . LEU D 1 263 ? 62.437 41.157 52.641 1.00 39.08 244 LEU D N 1
ATOM 8044 C CA . LEU D 1 263 ? 62.414 42.154 51.574 1.00 39.16 244 LEU D CA 1
ATOM 8045 C C . LEU D 1 263 ? 62.738 43.587 52.025 1.00 39.16 244 LEU D C 1
ATOM 8046 O O . LEU D 1 263 ? 63.372 44.340 51.292 1.00 39.00 244 LEU D O 1
ATOM 8051 N N . ASN D 1 264 ? 62.296 43.959 53.221 1.00 39.56 245 ASN D N 1
ATOM 8052 C CA . ASN D 1 264 ? 62.250 45.377 53.623 1.00 40.21 245 ASN D CA 1
ATOM 8053 C C . ASN D 1 264 ? 63.588 46.040 53.971 1.00 40.13 245 ASN D C 1
ATOM 8054 O O . ASN D 1 264 ? 63.666 47.265 53.959 1.00 40.64 245 ASN D O 1
ATOM 8059 N N . GLY D 1 265 ? 64.622 45.260 54.279 1.00 40.01 246 GLY D N 1
ATOM 8060 C CA . GLY D 1 265 ? 65.932 45.846 54.617 1.00 39.98 246 GLY D CA 1
ATOM 8061 C C . GLY D 1 265 ? 66.974 44.877 55.155 1.00 39.70 246 GLY D C 1
ATOM 8062 O O . GLY D 1 265 ? 66.671 43.722 55.456 1.00 40.01 246 GLY D O 1
ATOM 8063 N N . GLY D 1 266 ? 68.216 45.354 55.265 1.00 39.36 247 GLY D N 1
ATOM 8064 C CA . GLY D 1 266 ? 69.309 44.559 55.834 1.00 38.55 247 GLY D CA 1
ATOM 8065 C C . GLY D 1 266 ? 69.910 43.555 54.863 1.00 37.71 247 GLY D C 1
ATOM 8066 O O . GLY D 1 266 ? 69.649 43.618 53.669 1.00 37.44 247 GLY D O 1
ATOM 8067 N N . PRO D 1 267 ? 70.738 42.623 55.379 1.00 36.78 248 PRO D N 1
ATOM 8068 C CA . PRO D 1 267 ? 71.482 41.627 54.595 1.00 35.95 248 PRO D CA 1
ATOM 8069 C C . PRO D 1 267 ? 70.639 40.759 53.646 1.00 34.79 248 PRO D C 1
ATOM 8070 O O . PRO D 1 267 ? 71.081 40.434 52.542 1.00 34.15 248 PRO D O 1
ATOM 8074 N N . SER D 1 268 ? 69.451 40.363 54.084 1.00 33.90 249 SER D N 1
ATOM 8075 C CA . SER D 1 268 ? 68.588 39.524 53.248 1.00 33.17 249 SER D CA 1
ATOM 8076 C C . SER D 1 268 ? 68.117 40.251 51.993 1.00 31.73 249 SER D C 1
ATOM 8077 O O . SER D 1 268 ? 68.085 39.666 50.910 1.00 30.77 249 SER D O 1
ATOM 8080 N N . ARG D 1 269 ? 67.771 41.528 52.149 1.00 30.67 250 ARG D N 1
ATOM 8081 C CA . ARG D 1 269 ? 67.410 42.378 51.015 1.00 30.02 250 ARG D CA 1
ATOM 8082 C C . ARG D 1 269 ? 68.569 42.476 50.041 1.00 29.20 250 ARG D C 1
ATOM 8083 O O . ARG D 1 269 ? 68.398 42.287 48.842 1.00 28.38 250 ARG D O 1
ATOM 8091 N N . ASP D 1 270 ? 69.753 42.763 50.574 1.00 28.87 251 ASP D N 1
ATOM 8092 C CA . ASP D 1 270 ? 70.964 42.799 49.761 1.00 28.49 251 ASP D CA 1
ATOM 8093 C C . ASP D 1 270 ? 71.161 41.469 49.048 1.00 27.39 251 ASP D C 1
ATOM 8094 O O . ASP D 1 270 ? 71.399 41.440 47.841 1.00 26.25 251 ASP D O 1
ATOM 8099 N N . ARG D 1 271 ? 71.003 40.370 49.777 1.00 27.12 252 ARG D N 1
ATOM 8100 C CA . ARG D 1 271 ? 71.171 39.050 49.165 1.00 27.41 252 ARG D CA 1
ATOM 8101 C C . ARG D 1 271 ? 70.095 38.770 48.105 1.00 25.96 252 ARG D C 1
ATOM 8102 O O . ARG D 1 271 ? 70.407 38.257 47.030 1.00 25.09 252 ARG D O 1
ATOM 8110 N N . LEU D 1 272 ? 68.849 39.156 48.382 1.00 25.02 253 LEU D N 1
ATOM 8111 C CA . LEU D 1 272 ? 67.769 39.024 47.392 1.00 23.84 253 LEU D CA 1
ATOM 8112 C C . LEU D 1 272 ? 68.129 39.740 46.110 1.00 23.10 253 LEU D C 1
ATOM 8113 O O . LEU D 1 272 ? 68.085 39.159 45.024 1.00 22.29 253 LEU D O 1
ATOM 8118 N N . LEU D 1 273 ? 68.487 41.018 46.241 1.00 22.98 254 LEU D N 1
ATOM 8119 C CA . LEU D 1 273 ? 68.865 41.830 45.078 1.00 22.95 254 LEU D CA 1
ATOM 8120 C C . LEU D 1 273 ? 70.056 41.237 44.332 1.00 22.37 254 LEU D C 1
ATOM 8121 O O . LEU D 1 273 ? 70.086 41.243 43.089 1.00 22.20 254 LEU D O 1
ATOM 8126 N N . ALA D 1 274 ? 71.021 40.719 45.090 1.00 22.38 255 ALA D N 1
ATOM 8127 C CA . ALA D 1 274 ? 72.163 40.002 44.514 1.00 22.63 255 ALA D CA 1
ATOM 8128 C C . ALA D 1 274 ? 71.662 38.832 43.661 1.00 22.73 255 ALA D C 1
ATOM 8129 O O . ALA D 1 274 ? 71.900 38.780 42.450 1.00 22.26 255 ALA D O 1
ATOM 8131 N N . HIS D 1 275 ? 70.897 37.931 44.268 1.00 23.10 256 HIS D N 1
ATOM 8132 C CA . HIS D 1 275 ? 70.352 36.796 43.493 1.00 23.21 256 HIS D CA 1
ATOM 8133 C C . HIS D 1 275 ? 69.577 37.206 42.270 1.00 23.19 256 HIS D C 1
ATOM 8134 O O . HIS D 1 275 ? 69.829 36.691 41.170 1.00 23.13 256 HIS D O 1
ATOM 8141 N N . LEU D 1 276 ? 68.692 38.193 42.422 1.00 23.32 257 LEU D N 1
ATOM 8142 C CA . LEU D 1 276 ? 67.974 38.730 41.263 1.00 23.44 257 LEU D CA 1
ATOM 8143 C C . LEU D 1 276 ? 68.925 39.109 40.166 1.00 23.60 257 LEU D C 1
ATOM 8144 O O . LEU D 1 276 ? 68.727 38.750 39.010 1.00 23.03 257 LEU D O 1
ATOM 8149 N N . GLY D 1 277 ? 69.957 39.861 40.544 1.00 25.07 258 GLY D N 1
ATOM 8150 C CA . GLY D 1 277 ? 70.971 40.327 39.614 1.00 25.41 258 GLY D CA 1
ATOM 8151 C C . GLY D 1 277 ? 71.701 39.221 38.874 1.00 26.49 258 GLY D C 1
ATOM 8152 O O . GLY D 1 277 ? 72.071 39.402 37.722 1.00 26.51 258 GLY D O 1
ATOM 8153 N N . THR D 1 278 ? 71.922 38.082 39.515 1.00 27.89 259 THR D N 1
ATOM 8154 C CA . THR D 1 278 ? 72.600 36.990 38.821 1.00 29.90 259 THR D CA 1
ATOM 8155 C C . THR D 1 278 ? 71.803 36.552 37.588 1.00 31.81 259 THR D C 1
ATOM 8156 O O . THR D 1 278 ? 72.390 36.167 36.576 1.00 32.63 259 THR D O 1
ATOM 8160 N N . GLU D 1 279 ? 70.475 36.687 37.639 1.00 33.83 260 GLU D N 1
ATOM 8161 C CA . GLU D 1 279 ? 69.601 36.121 36.609 1.00 35.26 260 GLU D CA 1
ATOM 8162 C C . GLU D 1 279 ? 68.937 37.120 35.665 1.00 36.12 260 GLU D C 1
ATOM 8163 O O . GLU D 1 279 ? 68.029 36.739 34.936 1.00 36.43 260 GLU D O 1
ATOM 8169 N N . LEU D 1 280 ? 69.391 38.374 35.652 1.00 36.82 261 LEU D N 1
ATOM 8170 C CA . LEU D 1 280 ? 68.759 39.417 34.824 1.00 37.30 261 LEU D CA 1
ATOM 8171 C C . LEU D 1 280 ? 69.580 39.772 33.575 1.00 37.86 261 LEU D C 1
ATOM 8172 O O . LEU D 1 280 ? 70.649 40.399 33.663 1.00 38.25 261 LEU D O 1
#

Foldseek 3Di:
DCCVPPNDDDDDDQDDEEDQVPALAEEEEEEAQLDALVLCPPLRSLLDHNYHYHYDGFACDDVNVVGQGALALVSLVVVLVVCVVVVVQPRYEYEYALSLLSRLSNQVVCVVVVTDGHQEREYELHDALVPFQPDDLLVDDPVVNVVVCVVQPNPCDPSSNSRSSSSNSHRNNRDDDDDQAAAHEYEYEAEPAEPHHDPVSVVCCRNHPYHYYYYYYYDGSSLCRDDPSVSVVSVVVSVRD/DDCCPPPNDDDDDDQDDQEDLVPALAEEEEEEAFLDAQVLCPPLRSLQDRNYHYHYDGFACDDVRVVGQGALALVSLVVVLVVCVVVVVQPRYEYEYALSLLSSLSNQVVCVVVVTDHHLEYEYELHDDLVPAAPDDLLPDDLVVNVVVCVVQPNCPPVVVVDDVSSVVSSSRNSSSSSHRNVRDDDDDQAAAHEYEYEAEDAEPRHHPVSVVCCRNHPYHYYYYYYYDGSVLSRDDPSVVVVSVVVSVSD/DPDPVPDDDDDDPVCVDPCNVDPDDDDDDDDADDLVPALEEEEEEEAQLDAPVLCPPLSVLLDRRYHYHYDGAACDDVRVVGQGAQALVRLVVVLVVCVVVVVQPRYEYEYALPLVSSLSNQVVCVVVVTDGHQEYEYELADALQPAQPDDLLVDDPVVSLVVCVVQPNPPVCVPPNCVVVSVSNSRNSSSVSHRNVGHDDDDQAAAHEYEYEAEPAEPRRHPVSVVCCRNHPYHYYYDYYHDTSVCSNDDPRVSVVSVVVSVSD/DPDPVPDDDDDDPLVVDCCSVPNDDDDDDQEDLVPALEEEEEEEAFLDAQCLCPPLSVLLDRNYHYHYDGFACDDVNVVGQGALALVRLVVVLVVCVVVVVLPRYEYEYALSLLSSLSNQVVCVVVVGDHHLEYEYELHDALVPFLPDDLLPDDLVSNVVVCVVQPNCVCCVPVNSVVVSVSSSRNSSSVSHGNVYDDDDDQAAAHEYEYEEEPAEPHRDPVSVVNVRNHPYHYYYDYYHDGSVLSRDDDRVVVVSVVVSVSD

InterPro domains:
  IPR001031 Thioesterase [PF00975] (34-258)
  IPR012223 Thioesterase type II, NRPS/PKS/S-FAS [PTHR11487] (26-268)
  IPR020802 Thioesterase TesA-like [SM00824] (36-257)
  IPR029058 Alpha/Beta hydrolase fold [G3DSA:3.40.50.1820] (8-261)
  IPR029058 Alpha/Beta hydrolase fold [SSF53474] (28-260)

Secondary structure (DSSP, 8-state):
-HHHHSPPPPPP--PPPPPTTT-SEEEEEEPPTT--GGGGTTHHHHH-TTEEEEE-PPTTSGGGTTSPPP---HHHHHHHHHHHHTT-SSSEEEEEE--HHHHHHHHHHHHHTTPPPPS-EEEES---GGG-S---GGGS-HHHHHHHHHHHT-----TTHHHHHHHHHHHHT------PPB-S-EEEEEEEE-SSS----GGGGGGBSS-EEEEEEEEETTGGGSSHHHHHHHHHHHTT-/--HHHHSPPPPPP-PPPPPPTTTSS-EEEEE--TT--GGGGTTHHHHH-TT-EEEE---TTSGGGTTSPPP---HHHHHHHHHHHHTT-SSSEEEEEE--HHHHHHHHHHHHHTTPPPPS-EEEES---GGGTTS--GGGS-HHHHHHHHHHHT--SSGGGGHHHHHHHHHHHHHHHHHHHHT------PPB-S-EEEEEEEE-SSS----GGGGGGBSS-EEEEEEEEETTGGGSHHHHHHHHHHHHHH-/--SGGG------GGGGSHHHH-PPP-PPP--PPPTTTSSEEEEEEPPTT--GGGGTTHHHHH-TTEEEEE---TTSGGGTTSPPP---HHHHHHHHHHHHTT-SSSEEEEEE--HHHHHHHHHHHHHTTPPPPS-EEEES---GGGTTS--GGGS-HHHHHHHHHHHTS-TTHHHH-SHHHHTTHHHHHHHHHHHHS--PPP---B-S-EEEEEETT-TTS----GGGGGGBSS-EEEEEESS-TTGGGSSHHHHHHHHHHHHH-/--SGGG------SGGGSHHHHSPPPPP--PPPTTT-SEEEEEE--TT--GGGGTTHHHHH-TTEEEEE---TTSGGGTTSPPP---HHHHHHHHHHHHTT-SSSEEEEEE--HHHHHHHHHHHHHTTPPPPS-EEEES---GGG-S---GGGS-HHHHHHHHHHHT--SSHHHH-HHHHHTTHHHHHHHHHHHHT------PPB-S-EEEEEETT-SSS----GGGGGGBSS-EEEEEESS-TTGGGSSHHHHHHHHHHHHT-